Protein AF-A0A7S4ALQ5-F1 (afdb_monomer_lite)

Structure (mmCIF, N/CA/C/O backbone):
data_AF-A0A7S4ALQ5-F1
#
_entry.id   AF-A0A7S4ALQ5-F1
#
loop_
_atom_site.group_PDB
_atom_site.id
_atom_site.type_symbol
_atom_site.label_atom_id
_atom_site.label_alt_id
_atom_site.label_comp_id
_atom_site.label_asym_id
_atom_site.label_entity_id
_atom_site.label_seq_id
_atom_site.pdbx_PDB_ins_code
_atom_site.Cartn_x
_atom_site.Cartn_y
_atom_site.Cartn_z
_atom_site.occupancy
_atom_site.B_iso_or_equiv
_atom_site.auth_seq_id
_atom_site.auth_comp_id
_atom_site.auth_asym_id
_atom_site.auth_atom_id
_atom_site.pdbx_PDB_model_num
ATOM 1 N N . MET A 1 1 ? 35.772 -17.124 19.330 1.00 35.16 1 MET A N 1
ATOM 2 C CA . MET A 1 1 ? 37.118 -16.990 19.932 1.00 35.16 1 MET A CA 1
ATOM 3 C C . MET A 1 1 ? 38.043 -16.399 18.881 1.00 35.16 1 MET A C 1
ATOM 5 O O . MET A 1 1 ? 37.919 -16.790 17.728 1.00 35.16 1 MET A O 1
ATOM 9 N N . LYS A 1 2 ? 38.902 -15.437 19.233 1.00 32.03 2 LYS A N 1
ATOM 10 C CA . LYS A 1 2 ? 39.985 -14.960 18.358 1.00 32.03 2 LYS A CA 1
ATOM 11 C C . LYS A 1 2 ? 41.297 -15.449 18.962 1.00 32.03 2 LYS A C 1
ATOM 13 O O . LYS A 1 2 ? 41.556 -15.141 20.118 1.00 32.03 2 LYS A O 1
ATOM 18 N N . ALA A 1 3 ? 42.082 -16.196 18.198 1.00 40.91 3 ALA A N 1
ATOM 19 C CA . ALA A 1 3 ? 43.431 -16.599 18.575 1.00 40.91 3 ALA A CA 1
ATOM 20 C C . ALA A 1 3 ? 44.425 -15.950 17.607 1.00 40.91 3 ALA A C 1
ATOM 22 O O . ALA A 1 3 ? 44.141 -15.834 16.416 1.00 40.91 3 ALA A O 1
ATOM 23 N N . SER A 1 4 ? 45.564 -15.500 18.125 1.00 41.72 4 SER A N 1
ATOM 24 C CA . SER A 1 4 ? 46.676 -14.957 17.343 1.00 41.72 4 SER A CA 1
ATOM 25 C C . SER A 1 4 ? 47.874 -15.872 17.565 1.00 41.72 4 SER A C 1
ATOM 27 O O . SER A 1 4 ? 48.271 -16.045 18.716 1.00 41.72 4 SER A O 1
ATOM 29 N N . CYS A 1 5 ? 48.448 -16.462 16.510 1.00 45.94 5 CYS A N 1
ATOM 30 C CA . CYS A 1 5 ? 49.673 -17.260 16.653 1.00 45.94 5 CYS A CA 1
ATOM 31 C C . CYS A 1 5 ? 50.794 -16.334 17.162 1.00 45.94 5 CYS A C 1
ATOM 33 O O . CYS A 1 5 ? 51.019 -15.257 16.599 1.00 45.94 5 CYS A O 1
ATOM 35 N N . MET A 1 6 ? 51.470 -16.722 18.246 1.00 47.94 6 MET A N 1
ATOM 36 C CA . MET A 1 6 ? 52.605 -15.969 18.778 1.00 47.94 6 MET A CA 1
ATOM 37 C C . MET A 1 6 ? 53.898 -16.549 18.215 1.00 47.94 6 MET A C 1
ATOM 39 O O . MET A 1 6 ? 54.118 -17.755 18.230 1.00 47.94 6 MET A O 1
ATOM 43 N N . ASN A 1 7 ? 54.763 -15.679 17.700 1.00 48.09 7 ASN A N 1
ATOM 44 C CA . ASN A 1 7 ? 56.052 -16.074 17.146 1.00 48.09 7 ASN A CA 1
ATOM 45 C C . ASN A 1 7 ? 57.075 -16.113 18.295 1.00 48.09 7 ASN A C 1
ATOM 47 O O . ASN A 1 7 ? 57.768 -15.131 18.551 1.00 48.09 7 ASN A O 1
ATOM 51 N N . THR A 1 8 ? 57.124 -17.204 19.059 1.00 45.56 8 THR A N 1
ATOM 52 C CA . THR A 1 8 ? 58.112 -17.359 20.139 1.00 45.56 8 THR A CA 1
ATOM 53 C C . THR A 1 8 ? 59.369 -18.024 19.589 1.00 45.56 8 THR A C 1
ATOM 55 O O . THR A 1 8 ? 59.417 -19.237 19.426 1.00 45.56 8 THR A O 1
ATOM 58 N N . ALA A 1 9 ? 60.396 -17.228 19.296 1.00 45.69 9 ALA A N 1
ATOM 59 C CA . ALA A 1 9 ? 61.634 -17.665 18.645 1.00 45.69 9 ALA A CA 1
ATOM 60 C C . ALA A 1 9 ? 62.597 -18.499 19.527 1.00 45.69 9 ALA A C 1
ATOM 62 O O . ALA A 1 9 ? 63.795 -18.515 19.254 1.00 45.69 9 ALA A O 1
ATOM 63 N N . THR A 1 10 ? 62.133 -19.172 20.587 1.00 44.19 10 THR A N 1
ATOM 64 C CA . THR A 1 10 ? 63.050 -19.666 21.638 1.00 44.19 10 THR A CA 1
ATOM 65 C C . THR A 1 10 ? 63.031 -21.166 21.911 1.00 44.19 10 THR A C 1
ATOM 67 O O . THR A 1 10 ? 63.840 -21.636 22.702 1.00 44.19 10 THR A O 1
ATOM 70 N N . VAL A 1 11 ? 62.195 -21.965 21.255 1.00 43.88 11 VAL A N 1
ATOM 71 C CA . VAL A 1 11 ? 62.270 -23.430 21.371 1.00 43.88 11 VAL A CA 1
ATOM 72 C C . VAL A 1 11 ? 61.882 -23.992 20.014 1.00 43.88 11 VAL A C 1
ATOM 74 O O . VAL A 1 11 ? 60.871 -23.562 19.483 1.00 43.88 11 VAL A O 1
ATOM 77 N N . GLY A 1 12 ? 62.686 -24.883 19.427 1.00 49.03 12 GLY A N 1
ATOM 78 C CA . GLY A 1 12 ? 62.534 -25.410 18.059 1.00 49.03 12 GLY A CA 1
ATOM 79 C C . GLY A 1 12 ? 61.286 -26.268 17.798 1.00 49.03 12 GLY A C 1
ATOM 80 O O . GLY A 1 12 ? 61.401 -27.362 17.256 1.00 49.03 12 GLY A O 1
ATOM 81 N N . ARG A 1 13 ? 60.108 -25.788 18.194 1.00 46.19 13 ARG A N 1
ATOM 82 C CA . ARG A 1 13 ? 58.778 -26.243 17.783 1.00 46.19 13 ARG A CA 1
ATOM 83 C C . ARG A 1 13 ? 58.160 -25.133 16.921 1.00 46.19 13 ARG A C 1
ATOM 85 O O . ARG A 1 13 ? 58.511 -23.969 17.106 1.00 46.19 13 ARG A O 1
ATOM 92 N N . GLY A 1 14 ? 57.329 -25.498 15.944 1.00 56.16 14 GLY A N 1
ATOM 93 C CA . GLY A 1 14 ? 56.705 -24.576 14.987 1.00 56.16 14 GLY A CA 1
ATOM 94 C C . GLY A 1 14 ? 55.867 -23.478 15.655 1.00 56.16 14 GLY A C 1
ATOM 95 O O . GLY A 1 14 ? 55.774 -23.392 16.877 1.00 56.16 14 GLY A O 1
ATOM 96 N N . LYS A 1 15 ? 55.277 -22.574 14.863 1.00 57.09 15 LYS A N 1
ATOM 97 C CA . LYS A 1 15 ? 54.409 -21.508 15.402 1.00 57.09 15 LYS A CA 1
ATOM 98 C C . LYS A 1 15 ? 53.276 -22.156 16.195 1.00 57.09 15 LYS A C 1
ATOM 100 O O . LYS A 1 15 ? 52.542 -22.929 15.612 1.00 57.09 15 LYS A O 1
ATOM 105 N N . VAL A 1 16 ? 53.071 -21.807 17.462 1.00 52.75 16 VAL A N 1
ATOM 106 C CA . VAL A 1 16 ? 51.966 -22.354 18.270 1.00 52.75 16 VAL A CA 1
ATOM 107 C C . VAL A 1 16 ? 50.988 -21.235 18.642 1.00 52.75 16 VAL A C 1
ATOM 109 O O . VAL A 1 16 ? 51.394 -20.108 18.944 1.00 52.75 16 VAL A O 1
ATOM 112 N N . ALA A 1 17 ? 49.686 -21.517 18.622 1.00 52.72 17 ALA A N 1
ATOM 113 C CA . ALA A 1 17 ? 48.651 -20.665 19.202 1.00 52.72 17 ALA A CA 1
ATOM 114 C C . ALA A 1 17 ? 48.029 -21.349 20.420 1.00 52.72 17 ALA A C 1
ATOM 116 O O . ALA A 1 17 ? 47.596 -22.497 20.342 1.00 52.72 17 ALA A O 1
ATOM 117 N N . TYR A 1 18 ? 47.922 -20.615 21.527 1.00 52.69 18 TYR A N 1
ATOM 118 C CA . TYR A 1 18 ? 47.153 -21.053 22.686 1.00 52.69 18 TYR A CA 1
ATOM 119 C C . TYR A 1 18 ? 45.737 -20.483 22.599 1.00 52.69 18 TYR A C 1
ATOM 121 O O . TYR A 1 18 ? 45.553 -19.269 22.479 1.00 52.69 18 TYR A O 1
ATOM 129 N N . VAL A 1 19 ? 44.729 -21.349 22.655 1.00 52.66 19 VAL A N 1
ATOM 130 C CA . VAL A 1 19 ? 43.316 -20.961 22.692 1.00 52.66 19 VAL A CA 1
ATOM 131 C C . VAL A 1 19 ? 42.771 -21.282 24.070 1.00 52.66 19 VAL A C 1
ATOM 133 O O . VAL A 1 19 ? 42.698 -22.444 24.453 1.00 52.66 19 VAL A O 1
ATOM 136 N N . GLN A 1 20 ? 42.378 -20.251 24.814 1.00 48.16 20 GLN A N 1
ATOM 137 C CA . GLN A 1 20 ? 41.760 -20.412 26.127 1.00 48.16 20 GLN A CA 1
ATOM 138 C C . GLN A 1 20 ? 40.244 -20.229 26.028 1.00 48.16 20 GLN A C 1
ATOM 140 O O . GLN A 1 20 ? 39.758 -19.295 25.385 1.00 48.16 20 GLN A O 1
ATOM 145 N N . THR A 1 21 ? 39.486 -21.119 26.666 1.00 51.94 21 THR A N 1
ATOM 146 C CA . THR A 1 21 ? 38.029 -21.015 26.810 1.00 51.94 21 THR A CA 1
ATOM 147 C C . THR A 1 21 ? 37.587 -21.428 28.206 1.00 51.94 21 THR A C 1
ATOM 149 O O . THR A 1 21 ? 38.270 -22.182 28.889 1.00 51.94 21 THR A O 1
ATOM 152 N N . PHE A 1 22 ? 36.408 -20.968 28.613 1.00 52.34 22 PHE A N 1
ATOM 153 C CA . PHE A 1 22 ? 35.847 -21.210 29.936 1.00 52.34 22 PHE A CA 1
ATOM 154 C C . PHE A 1 22 ? 34.485 -21.892 29.814 1.00 52.34 22 PHE A C 1
ATOM 156 O O . PHE A 1 22 ? 33.679 -21.511 28.963 1.00 52.34 22 PHE A O 1
ATOM 163 N N . VAL A 1 23 ? 34.205 -22.874 30.672 1.00 49.09 23 VAL A N 1
ATOM 164 C CA . VAL A 1 23 ? 32.873 -23.491 30.787 1.00 49.09 23 VAL A CA 1
ATOM 165 C C . VAL A 1 23 ? 32.378 -23.392 32.230 1.00 49.09 23 VAL A C 1
ATOM 167 O O . VAL A 1 23 ? 33.128 -23.653 33.172 1.00 49.09 23 VAL A O 1
ATOM 170 N N . ARG A 1 24 ? 31.109 -22.997 32.402 1.00 55.56 24 ARG A N 1
ATOM 171 C CA . ARG A 1 24 ? 30.417 -22.934 33.699 1.00 55.56 24 ARG A CA 1
ATOM 172 C C . ARG A 1 24 ? 29.488 -24.128 33.861 1.00 55.56 24 ARG A C 1
ATOM 174 O O . ARG A 1 24 ? 28.736 -24.445 32.943 1.00 55.56 24 ARG A O 1
ATOM 181 N N . TYR A 1 25 ? 29.462 -24.702 35.058 1.00 55.31 25 TYR A N 1
ATOM 182 C CA . TYR A 1 25 ? 28.509 -25.752 35.415 1.00 55.31 25 TYR A CA 1
ATOM 183 C C . TYR A 1 25 ? 27.809 -25.424 36.736 1.00 55.31 25 TYR A C 1
ATOM 185 O O . TYR A 1 25 ? 28.412 -24.855 37.647 1.00 55.31 25 TYR A O 1
ATOM 193 N N . ASN A 1 26 ? 26.529 -25.790 36.826 1.00 48.56 26 ASN A N 1
ATOM 194 C CA . ASN A 1 26 ? 25.637 -25.474 37.942 1.00 48.56 26 ASN A CA 1
ATOM 195 C C . ASN A 1 26 ? 25.310 -26.749 38.739 1.00 48.56 26 ASN A C 1
ATOM 197 O O . ASN A 1 26 ? 24.191 -27.246 38.692 1.00 48.56 26 ASN A O 1
ATOM 201 N N . THR A 1 27 ? 26.284 -27.316 39.453 1.00 44.47 27 THR A N 1
ATOM 202 C CA . THR A 1 27 ? 26.019 -28.408 40.408 1.00 44.47 27 THR A CA 1
ATOM 203 C C . THR A 1 27 ? 26.966 -28.350 41.600 1.00 44.47 27 THR A C 1
ATOM 205 O O . THR A 1 27 ? 28.183 -28.255 41.442 1.00 44.47 27 THR A O 1
ATOM 208 N N . ALA A 1 28 ? 26.387 -28.428 42.799 1.00 44.88 28 ALA A N 1
ATOM 209 C CA . ALA A 1 28 ? 27.093 -28.434 44.070 1.00 44.88 28 ALA A CA 1
ATOM 210 C C . ALA A 1 28 ? 27.785 -29.786 44.319 1.00 44.88 28 ALA A C 1
ATOM 212 O O . ALA A 1 28 ? 27.120 -30.795 44.530 1.00 44.88 28 ALA A O 1
ATOM 213 N N . ALA A 1 29 ? 29.119 -29.789 44.350 1.00 34.59 29 ALA A N 1
ATOM 214 C CA . ALA A 1 29 ? 29.914 -30.765 45.092 1.00 34.59 29 ALA A CA 1
ATOM 215 C C . ALA A 1 29 ? 31.254 -30.136 45.523 1.00 34.59 29 ALA A C 1
ATOM 217 O O . ALA A 1 29 ? 31.878 -29.354 44.801 1.00 34.59 29 ALA A O 1
ATOM 218 N N . SER A 1 30 ? 31.632 -30.442 46.760 1.00 39.16 30 SER A N 1
ATOM 219 C CA . SER A 1 30 ? 32.633 -29.795 47.612 1.00 39.16 30 SER A CA 1
ATOM 220 C C . SER A 1 30 ? 34.062 -29.761 47.063 1.00 39.16 30 SER A C 1
ATOM 222 O O . SER A 1 30 ? 34.578 -30.792 46.654 1.00 39.16 30 SER A 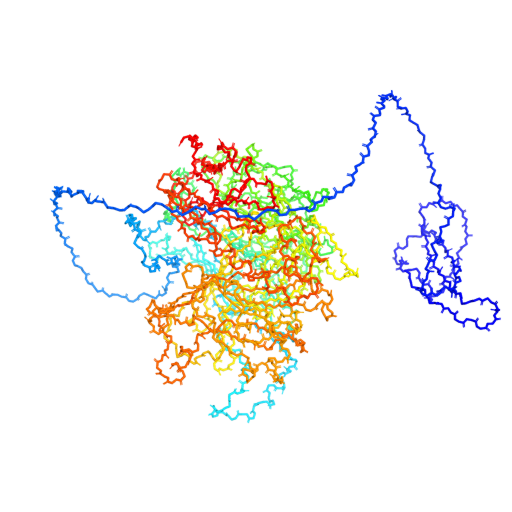O 1
ATOM 224 N N . THR A 1 31 ? 34.706 -28.592 47.157 1.00 34.03 31 THR A N 1
ATOM 225 C CA . THR A 1 31 ? 35.963 -28.322 47.901 1.00 34.03 31 THR A CA 1
ATOM 226 C C . THR A 1 31 ? 36.427 -26.889 47.601 1.00 34.03 31 THR A C 1
ATOM 228 O O . THR A 1 31 ? 36.249 -26.386 46.485 1.00 34.03 31 THR A O 1
ATOM 231 N N . ASN A 1 32 ? 36.938 -26.231 48.648 1.00 41.50 32 ASN A N 1
ATOM 232 C CA . ASN A 1 32 ? 37.321 -24.821 48.727 1.00 41.50 32 ASN A CA 1
ATOM 233 C C . ASN A 1 32 ? 38.731 -24.569 48.183 1.00 41.50 32 ASN A C 1
ATOM 235 O O . ASN A 1 32 ? 39.681 -25.197 48.646 1.00 41.50 32 ASN A O 1
ATOM 239 N N . SER A 1 33 ? 38.882 -23.561 47.324 1.00 33.12 33 SER A N 1
ATOM 240 C CA . SER A 1 33 ? 39.987 -22.585 47.368 1.00 33.12 33 SER A CA 1
ATOM 241 C C . SER A 1 33 ? 39.615 -21.410 46.460 1.00 33.12 33 SER A C 1
ATOM 243 O O . SER A 1 33 ? 39.373 -21.596 45.272 1.00 33.12 33 SER A O 1
ATOM 245 N N . ALA A 1 34 ? 39.512 -20.205 47.020 1.00 35.81 34 ALA A N 1
ATOM 246 C CA . ALA A 1 34 ? 39.312 -18.988 46.242 1.00 35.81 34 ALA A CA 1
ATOM 247 C C . ALA A 1 34 ? 40.665 -18.529 45.680 1.00 35.81 34 ALA A C 1
ATOM 249 O O . ALA A 1 34 ? 41.580 -18.245 46.451 1.00 35.81 34 ALA A O 1
ATOM 250 N N . SER A 1 35 ? 40.789 -18.445 44.356 1.00 33.12 35 SER A N 1
ATOM 251 C CA . SER A 1 35 ? 41.923 -17.807 43.683 1.00 33.12 35 SER A CA 1
ATOM 252 C C . SER A 1 35 ? 41.461 -16.529 42.986 1.00 33.12 35 SER A C 1
ATOM 254 O O . SER A 1 35 ? 40.550 -16.553 42.160 1.00 33.12 35 SER A O 1
ATOM 256 N N . THR A 1 36 ? 42.092 -15.406 43.315 1.00 33.72 36 THR A N 1
ATOM 257 C CA . THR A 1 36 ? 41.881 -14.101 42.679 1.00 33.72 36 THR A CA 1
ATOM 258 C C . THR A 1 36 ? 42.498 -14.086 41.275 1.00 33.72 36 THR A C 1
ATOM 260 O O . THR A 1 36 ? 43.697 -14.312 41.130 1.00 33.72 36 THR A O 1
ATOM 263 N N . ILE A 1 37 ? 41.693 -13.805 40.242 1.00 35.41 37 ILE A N 1
ATOM 264 C CA . ILE A 1 37 ? 42.123 -13.775 38.829 1.00 35.41 37 ILE A CA 1
ATOM 265 C C . ILE A 1 37 ? 42.490 -12.330 38.411 1.00 35.41 37 ILE A C 1
ATOM 267 O O . ILE A 1 37 ? 41.696 -11.414 38.652 1.00 35.41 37 ILE A O 1
ATOM 271 N N . PRO A 1 38 ? 43.658 -12.080 37.782 1.00 31.95 38 PRO A N 1
ATOM 272 C CA . PRO A 1 38 ? 44.061 -10.749 37.310 1.00 31.95 38 PRO A CA 1
ATOM 273 C C . PRO A 1 38 ? 43.201 -10.200 36.153 1.00 31.95 38 PRO A C 1
ATOM 275 O O . PRO A 1 38 ? 42.773 -10.929 35.262 1.00 31.95 38 PRO A O 1
ATOM 278 N N . LYS A 1 39 ? 43.005 -8.872 36.127 1.00 35.62 39 LYS A N 1
ATOM 279 C CA . LYS A 1 39 ? 42.069 -8.138 35.242 1.00 35.62 39 LYS A CA 1
ATOM 280 C C . LYS A 1 39 ? 42.305 -8.249 33.724 1.00 35.62 39 LYS A C 1
ATOM 282 O O . LYS A 1 39 ? 41.444 -7.810 32.969 1.00 35.62 39 LYS A O 1
ATOM 287 N N . CYS A 1 40 ? 43.427 -8.788 33.255 1.00 31.23 40 CYS A N 1
ATOM 288 C CA . CYS A 1 40 ? 43.721 -8.887 31.819 1.00 31.23 40 CYS A CA 1
ATOM 289 C C . CYS A 1 40 ? 43.076 -10.100 31.120 1.00 31.23 40 CYS A C 1
ATOM 291 O O . CYS A 1 40 ? 43.087 -10.143 29.892 1.00 31.23 40 CYS A O 1
ATOM 293 N N . CYS A 1 41 ? 42.462 -11.027 31.866 1.00 37.50 41 CYS A N 1
ATOM 294 C CA . CYS A 1 41 ? 41.856 -12.254 31.333 1.00 37.50 41 CYS A CA 1
ATOM 295 C C . CYS A 1 41 ? 40.416 -12.443 31.848 1.00 37.50 41 CYS A C 1
ATOM 297 O O . CYS A 1 41 ? 40.128 -13.389 32.579 1.00 37.50 41 CYS A O 1
ATOM 299 N N . MET A 1 42 ? 39.506 -11.512 31.543 1.00 42.31 42 MET A N 1
ATOM 300 C CA . MET A 1 42 ? 38.135 -11.574 32.066 1.00 42.31 42 MET A CA 1
ATOM 301 C C . MET A 1 42 ? 37.227 -12.513 31.261 1.00 42.31 42 MET A C 1
ATOM 303 O O . MET A 1 42 ? 37.039 -12.336 30.058 1.00 42.31 42 MET A O 1
ATOM 307 N N . ASP A 1 43 ? 36.592 -13.447 31.975 1.00 47.34 43 ASP A N 1
ATOM 308 C CA . ASP A 1 43 ? 35.314 -14.055 31.597 1.00 47.34 43 ASP A CA 1
ATOM 309 C C . ASP A 1 43 ? 34.338 -12.935 31.164 1.00 47.34 43 ASP A C 1
ATOM 311 O O . ASP A 1 43 ? 34.005 -12.071 31.986 1.00 47.34 43 ASP A O 1
ATOM 315 N N . PRO A 1 44 ? 33.870 -12.910 29.899 1.00 47.22 44 PRO A N 1
ATOM 316 C CA . PRO A 1 44 ? 33.029 -11.830 29.381 1.00 47.22 44 PRO A CA 1
ATOM 317 C C . PRO A 1 44 ? 31.656 -11.737 30.066 1.00 47.22 44 PRO A C 1
ATOM 319 O O . PRO A 1 44 ? 30.930 -10.771 29.845 1.00 47.22 44 PRO A O 1
ATOM 322 N N . PHE A 1 45 ? 31.302 -12.701 30.922 1.00 47.03 45 PHE A N 1
ATOM 323 C CA . PHE A 1 45 ? 30.037 -12.745 31.649 1.00 47.03 45 PHE A CA 1
ATOM 324 C C . PHE A 1 45 ? 30.209 -12.630 33.172 1.00 47.03 45 PHE A C 1
ATOM 326 O O . PHE A 1 45 ? 29.293 -13.002 33.914 1.00 47.03 45 PHE A O 1
ATOM 333 N N . ALA A 1 46 ? 31.351 -12.147 33.675 1.00 50.44 46 ALA A N 1
ATOM 334 C CA . ALA A 1 46 ? 31.635 -12.052 35.115 1.00 50.44 46 ALA A CA 1
ATOM 335 C C . ALA A 1 46 ? 30.579 -11.254 35.920 1.00 50.44 46 ALA A C 1
ATOM 337 O O . ALA A 1 46 ? 30.346 -11.554 37.087 1.00 50.44 46 ALA A O 1
ATOM 338 N N . SER A 1 47 ? 29.877 -10.299 35.298 1.00 50.38 47 SER A N 1
ATOM 339 C CA . SER A 1 47 ? 28.819 -9.490 35.931 1.00 50.38 47 SER A CA 1
ATOM 340 C C . SER A 1 47 ? 27.501 -10.235 36.200 1.00 50.38 47 SER A C 1
ATOM 342 O O . SER A 1 47 ? 26.619 -9.685 36.852 1.00 50.38 47 SER A O 1
ATOM 344 N N . THR A 1 48 ? 27.356 -11.475 35.718 1.00 48.81 48 THR A N 1
ATOM 345 C CA . THR A 1 48 ? 26.135 -12.300 35.875 1.00 48.81 48 THR A CA 1
ATOM 346 C C . THR A 1 48 ? 26.332 -13.511 36.792 1.00 48.81 48 THR A C 1
ATOM 348 O O . THR A 1 48 ? 25.442 -14.352 36.912 1.00 48.81 48 THR A O 1
ATOM 351 N N . ALA A 1 49 ? 27.501 -13.642 37.426 1.00 44.28 49 ALA A N 1
ATOM 352 C CA . ALA A 1 49 ? 27.838 -14.807 38.234 1.00 44.28 49 ALA A CA 1
ATOM 353 C C . ALA A 1 49 ? 27.179 -14.752 39.626 1.00 44.28 49 ALA A C 1
ATOM 355 O O . ALA A 1 49 ? 27.487 -13.887 40.443 1.00 44.28 49 ALA A O 1
ATOM 356 N N . THR A 1 50 ? 26.307 -15.716 39.928 1.00 50.69 50 THR A N 1
ATOM 357 C CA . THR A 1 50 ? 25.917 -16.041 41.308 1.00 50.69 50 THR A CA 1
ATOM 358 C C . THR A 1 50 ? 27.081 -16.732 42.027 1.00 50.69 50 THR A C 1
ATOM 360 O O . THR A 1 50 ? 27.837 -17.473 41.400 1.00 50.69 50 THR A O 1
ATOM 363 N N . ALA A 1 51 ? 27.211 -16.541 43.347 1.00 50.22 51 ALA A N 1
ATOM 364 C CA . ALA A 1 51 ? 28.342 -17.002 44.176 1.00 50.22 51 ALA A CA 1
ATOM 365 C C . ALA A 1 51 ? 28.613 -18.532 44.189 1.00 50.22 51 ALA A C 1
ATOM 367 O O . ALA A 1 51 ? 29.522 -18.994 44.873 1.00 50.22 51 ALA A O 1
ATOM 368 N N . THR A 1 52 ? 27.837 -19.327 43.451 1.00 47.34 52 THR A N 1
ATOM 369 C CA . THR A 1 52 ? 27.877 -20.796 43.396 1.00 47.34 52 THR A CA 1
ATOM 370 C C . THR A 1 52 ? 28.431 -21.374 42.087 1.00 47.34 52 THR A C 1
ATOM 372 O O . THR A 1 52 ? 28.595 -22.590 41.995 1.00 47.34 52 THR A O 1
ATOM 375 N N . ALA A 1 53 ? 28.742 -20.554 41.077 1.00 52.16 53 ALA A N 1
ATOM 376 C CA . ALA A 1 53 ? 29.254 -21.046 39.796 1.00 52.16 53 ALA A CA 1
ATOM 377 C C . ALA A 1 53 ? 30.763 -21.366 39.863 1.00 52.16 53 ALA A C 1
ATOM 379 O O . ALA A 1 53 ? 31.573 -20.479 40.135 1.00 52.16 53 ALA A O 1
ATOM 380 N N . LYS 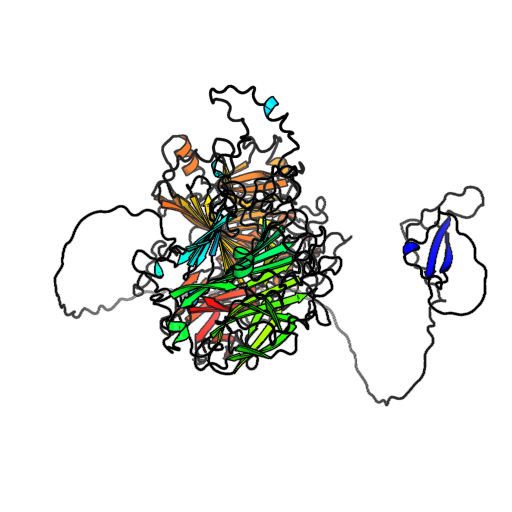A 1 54 ? 31.162 -22.614 39.566 1.00 52.84 54 LYS A N 1
ATOM 381 C CA . LYS A 1 54 ? 32.568 -22.963 39.276 1.00 52.84 54 LYS A CA 1
ATOM 382 C C . LYS A 1 54 ? 32.852 -22.772 37.780 1.00 52.84 54 LYS A C 1
ATOM 384 O O . LYS A 1 54 ? 32.027 -23.136 36.941 1.00 52.84 54 LYS A O 1
ATOM 389 N N . VAL A 1 55 ? 34.020 -22.214 37.459 1.00 54.62 55 VAL A N 1
ATOM 390 C CA . VAL A 1 55 ? 34.512 -22.001 36.088 1.00 54.62 55 VAL A CA 1
ATOM 391 C C . VAL A 1 55 ? 35.671 -22.963 35.841 1.00 54.62 55 VAL A C 1
ATOM 393 O O . VAL A 1 55 ? 36.617 -22.986 36.625 1.00 54.62 55 VAL A O 1
ATOM 396 N N . VAL A 1 56 ? 35.598 -23.758 34.774 1.00 50.25 56 VAL A N 1
ATOM 397 C CA . VAL A 1 56 ? 36.715 -24.594 34.311 1.00 50.25 56 VAL A CA 1
ATOM 398 C C . VAL A 1 56 ? 37.340 -23.923 33.097 1.00 50.25 56 VAL A C 1
ATOM 400 O O . VAL A 1 56 ? 36.644 -23.642 32.120 1.00 50.25 56 VAL A O 1
ATOM 403 N N . GLU A 1 57 ? 38.638 -23.647 33.176 1.00 50.97 57 GLU A N 1
ATOM 404 C CA . GLU A 1 57 ? 39.443 -23.149 32.064 1.00 50.97 57 GLU A CA 1
ATOM 405 C C . GLU A 1 57 ? 39.990 -24.328 31.254 1.00 50.97 57 GLU A C 1
ATOM 407 O O . GLU A 1 57 ? 40.561 -25.268 31.805 1.00 50.97 57 GLU A O 1
ATOM 412 N N . TYR A 1 58 ? 39.826 -24.260 29.938 1.00 49.94 58 TYR A N 1
ATOM 413 C CA . TYR A 1 58 ? 40.454 -25.159 28.982 1.00 49.94 58 TYR A CA 1
ATOM 414 C C . TYR A 1 58 ? 41.456 -24.355 28.166 1.00 49.94 58 TYR A C 1
ATOM 416 O O . TYR A 1 58 ? 41.090 -23.364 27.531 1.00 49.94 58 TYR A O 1
ATOM 424 N N . VAL A 1 59 ? 42.711 -24.795 28.181 1.00 51.72 59 VAL A N 1
ATOM 425 C CA . VAL A 1 59 ? 43.792 -24.226 27.376 1.00 51.72 59 VAL A CA 1
ATOM 426 C C . VAL A 1 59 ? 44.162 -25.251 26.313 1.00 51.72 59 VAL A C 1
ATOM 428 O O . VAL A 1 59 ? 44.612 -26.346 26.639 1.00 51.72 59 VAL A O 1
ATOM 431 N N . PHE A 1 60 ? 43.952 -24.905 25.049 1.00 51.03 60 PHE A N 1
ATOM 432 C CA . PHE A 1 60 ? 44.345 -25.722 23.907 1.00 51.03 60 PHE A CA 1
ATOM 433 C C . PHE A 1 60 ? 45.634 -25.171 23.312 1.00 51.03 60 PHE A C 1
ATOM 435 O O . PHE A 1 60 ? 45.713 -23.982 23.012 1.00 51.03 60 PHE A O 1
ATOM 442 N N . GLU A 1 61 ? 46.623 -26.035 23.125 1.00 53.16 61 GLU A N 1
ATOM 443 C CA . GLU A 1 61 ? 47.845 -25.746 22.379 1.00 53.16 61 GLU A CA 1
ATOM 444 C C . GLU A 1 61 ? 47.647 -26.232 20.935 1.00 53.16 61 GLU A C 1
ATOM 446 O O . GLU A 1 61 ? 47.322 -27.399 20.720 1.00 53.16 61 GLU A O 1
ATOM 451 N N . ILE A 1 62 ? 47.766 -25.340 19.948 1.00 55.75 62 ILE A N 1
ATOM 452 C CA . ILE A 1 62 ? 47.558 -25.658 18.529 1.00 55.75 62 ILE A CA 1
ATOM 453 C C . ILE A 1 62 ? 48.827 -25.321 17.748 1.00 55.75 62 ILE A C 1
ATOM 455 O O . ILE A 1 62 ? 49.216 -24.154 17.692 1.00 55.75 62 ILE A O 1
ATOM 459 N N . ASP A 1 63 ? 49.436 -26.320 17.105 1.00 53.72 63 ASP A N 1
ATOM 460 C CA . ASP A 1 63 ? 50.533 -26.119 16.151 1.00 53.72 63 ASP A CA 1
ATOM 461 C C . ASP A 1 63 ? 50.002 -25.426 14.876 1.00 53.72 63 ASP A C 1
ATOM 463 O O . ASP A 1 63 ? 49.240 -25.992 14.092 1.00 53.72 63 ASP A O 1
ATOM 467 N N . CYS A 1 64 ? 50.393 -24.171 14.668 1.00 54.41 64 CYS A N 1
ATOM 468 C CA . CYS A 1 64 ? 50.142 -23.353 13.481 1.00 54.41 64 CYS A CA 1
ATOM 469 C C . CYS A 1 64 ? 51.164 -23.669 12.362 1.00 54.41 64 CYS A C 1
ATOM 471 O O . CYS A 1 64 ? 51.848 -22.754 11.897 1.00 54.41 64 CYS A O 1
ATOM 473 N N . ASP A 1 65 ? 51.286 -24.923 11.914 1.00 49.34 65 ASP A N 1
ATOM 474 C CA . ASP A 1 65 ? 52.189 -25.292 10.802 1.00 49.34 65 ASP A CA 1
ATOM 475 C C . ASP A 1 65 ? 51.464 -26.041 9.667 1.00 49.34 65 ASP A C 1
ATOM 477 O O . ASP A 1 65 ? 51.790 -27.164 9.291 1.00 49.34 65 ASP A O 1
ATOM 481 N N . VAL A 1 66 ? 50.436 -25.397 9.100 1.00 41.09 66 VAL A N 1
ATOM 482 C CA . VAL A 1 66 ? 49.713 -25.900 7.920 1.00 41.09 66 VAL A CA 1
ATOM 483 C C . VAL A 1 66 ? 49.466 -24.749 6.941 1.00 41.09 66 VAL A C 1
ATOM 485 O O . VAL A 1 66 ? 48.839 -23.749 7.293 1.00 41.09 66 VAL A O 1
ATOM 488 N N . SER A 1 67 ? 50.010 -24.854 5.723 1.00 40.53 67 SER A N 1
ATOM 489 C CA . SER A 1 67 ? 49.843 -23.854 4.661 1.00 40.53 67 SER A CA 1
ATOM 490 C C . SER A 1 67 ? 48.408 -23.850 4.118 1.00 40.53 67 SER A C 1
ATOM 492 O O . SER A 1 67 ? 47.703 -24.859 4.160 1.00 40.53 67 SER A O 1
ATOM 494 N N . CYS A 1 68 ? 47.972 -22.703 3.589 1.00 35.12 68 CYS A N 1
ATOM 495 C CA . CYS A 1 68 ? 46.598 -22.428 3.148 1.00 35.12 68 CYS A CA 1
ATOM 496 C C . CYS A 1 68 ? 46.069 -23.296 1.986 1.00 35.12 68 CYS A C 1
ATOM 498 O O . CYS A 1 68 ? 44.978 -23.020 1.495 1.00 35.12 68 CYS A O 1
ATOM 500 N N . GLU A 1 69 ? 46.797 -24.318 1.536 1.00 34.44 69 GLU A N 1
ATOM 501 C CA . GLU A 1 69 ? 46.397 -25.141 0.390 1.00 34.44 69 GLU A CA 1
ATOM 502 C C . GLU A 1 69 ? 45.777 -26.498 0.767 1.00 34.44 69 GLU A C 1
ATOM 504 O O . GLU A 1 69 ? 45.223 -27.152 -0.110 1.00 34.44 69 GLU A O 1
ATOM 509 N N . ASN A 1 70 ? 45.782 -26.928 2.042 1.00 33.31 70 ASN A N 1
ATOM 510 C CA . ASN A 1 70 ? 45.062 -28.152 2.442 1.00 33.31 70 ASN A CA 1
ATOM 511 C C . ASN A 1 70 ? 44.778 -28.249 3.962 1.00 33.31 70 ASN A C 1
ATOM 513 O O . ASN A 1 70 ? 45.653 -28.665 4.724 1.00 33.31 70 ASN A O 1
ATOM 517 N N . PRO A 1 71 ? 43.567 -27.918 4.454 1.00 36.25 71 PRO A N 1
ATOM 518 C CA . PRO A 1 71 ? 43.217 -28.153 5.852 1.00 36.25 71 PRO A CA 1
ATOM 519 C C . PRO A 1 71 ? 42.906 -29.640 6.099 1.00 36.25 71 PRO A C 1
ATOM 521 O O . PRO A 1 71 ? 41.926 -30.179 5.586 1.00 36.25 71 PRO A O 1
ATOM 524 N N . VAL A 1 72 ? 43.711 -30.308 6.930 1.00 31.17 72 VAL A N 1
ATOM 525 C CA . VAL A 1 72 ? 43.385 -31.642 7.462 1.00 31.17 72 VAL A CA 1
ATOM 526 C C . VAL A 1 72 ? 42.333 -31.488 8.565 1.00 31.17 72 VAL A C 1
ATOM 528 O O . VAL A 1 72 ? 42.543 -30.776 9.545 1.00 31.17 72 VAL A O 1
ATOM 531 N N . VAL A 1 73 ? 41.189 -32.161 8.423 1.00 34.84 73 VAL A N 1
ATOM 532 C CA . VAL A 1 73 ? 40.147 -32.221 9.460 1.00 34.84 73 VAL A CA 1
ATOM 533 C C . VAL A 1 73 ? 40.636 -33.105 10.609 1.00 34.84 73 VAL A C 1
ATOM 535 O O . VAL A 1 73 ? 40.702 -34.325 10.463 1.00 34.84 73 VAL A O 1
ATOM 538 N N . TYR A 1 74 ? 40.942 -32.513 11.764 1.00 32.12 74 TYR A N 1
ATOM 539 C CA . TYR A 1 74 ? 41.222 -33.269 12.987 1.00 32.12 74 TYR A CA 1
ATOM 540 C C . TYR A 1 74 ? 39.907 -33.550 13.733 1.00 32.12 74 TYR A C 1
ATOM 542 O O . TYR A 1 74 ? 39.225 -32.623 14.173 1.00 32.12 74 TYR A O 1
ATOM 550 N N . LYS A 1 75 ? 39.524 -34.827 13.859 1.00 35.16 75 LYS A N 1
ATOM 551 C CA . LYS A 1 75 ? 38.440 -35.283 14.748 1.00 35.16 75 LYS A CA 1
ATOM 552 C C . LYS A 1 75 ? 39.056 -35.818 16.038 1.00 35.16 75 LYS A C 1
ATOM 554 O O . LYS A 1 75 ? 39.801 -36.791 15.995 1.00 35.16 75 LYS A O 1
ATOM 559 N N . ASP A 1 76 ? 38.711 -35.207 17.165 1.00 34.12 76 ASP A N 1
ATOM 560 C CA . ASP A 1 76 ? 39.025 -35.729 18.498 1.00 34.12 76 ASP A CA 1
ATOM 561 C C . ASP A 1 76 ? 38.103 -36.930 18.823 1.00 34.12 76 ASP A C 1
ATOM 563 O O . ASP A 1 76 ? 36.878 -36.787 18.738 1.00 34.12 76 ASP A O 1
ATOM 567 N N . PRO A 1 77 ? 38.641 -38.119 19.159 1.00 38.59 77 PRO A N 1
ATOM 568 C CA . PRO A 1 77 ? 37.846 -39.317 19.418 1.00 38.59 77 PRO A CA 1
ATOM 569 C C . PRO A 1 77 ? 37.231 -39.406 20.829 1.00 38.59 77 PRO A C 1
ATOM 571 O O . PRO A 1 77 ? 36.584 -40.411 21.114 1.00 38.59 77 PRO A O 1
ATOM 574 N N . ILE A 1 78 ? 37.397 -38.421 21.725 1.00 39.44 78 ILE A N 1
ATOM 575 C CA . ILE A 1 78 ? 37.013 -38.596 23.148 1.00 39.44 78 ILE A CA 1
ATOM 576 C C . ILE A 1 78 ? 35.670 -37.938 23.536 1.00 39.44 78 ILE A C 1
ATOM 578 O O . ILE A 1 78 ? 35.114 -38.237 24.593 1.00 39.44 78 ILE A O 1
ATOM 582 N N . LEU A 1 79 ? 35.036 -37.141 22.673 1.00 36.50 79 LEU A N 1
ATOM 583 C CA . LEU A 1 79 ? 33.703 -36.575 22.951 1.00 36.50 79 LEU A CA 1
ATOM 584 C C . LEU A 1 79 ? 32.570 -37.408 22.330 1.00 36.50 79 LEU A C 1
ATOM 586 O O . LEU A 1 79 ? 31.836 -36.941 21.463 1.00 36.50 79 LEU A O 1
ATOM 590 N N . SER A 1 80 ? 32.400 -38.652 22.787 1.00 33.59 80 SER A N 1
ATOM 591 C CA . SER A 1 80 ? 31.234 -39.471 22.422 1.00 33.59 80 SER A CA 1
ATOM 592 C C . SER A 1 80 ? 30.687 -40.321 23.571 1.00 33.59 80 SER A C 1
ATOM 594 O O . SER A 1 80 ? 30.450 -41.510 23.388 1.00 33.59 80 SER A O 1
ATOM 596 N N . VAL A 1 81 ? 30.448 -39.753 24.757 1.00 32.84 81 VAL A N 1
ATOM 597 C CA . VAL A 1 81 ? 29.569 -40.418 25.736 1.00 32.84 81 VAL A CA 1
ATOM 598 C C . VAL A 1 81 ? 28.799 -39.387 26.567 1.00 32.84 81 VAL A C 1
ATOM 600 O O . VAL A 1 81 ? 29.367 -38.716 27.422 1.00 32.84 81 VAL A O 1
ATOM 603 N N . ALA A 1 82 ? 27.488 -39.289 26.339 1.00 32.34 82 ALA A N 1
ATOM 604 C CA . ALA A 1 82 ? 26.538 -38.805 27.341 1.00 32.34 82 ALA A CA 1
ATOM 605 C C . ALA A 1 82 ? 25.870 -40.033 28.003 1.00 32.34 82 ALA A C 1
ATOM 607 O O . ALA A 1 82 ? 25.653 -41.029 27.307 1.00 32.34 82 ALA A O 1
ATOM 608 N N . PRO A 1 83 ? 25.558 -40.018 29.313 1.00 32.78 83 PRO A N 1
ATOM 609 C CA . PRO A 1 83 ? 25.062 -41.196 30.016 1.00 32.78 83 PRO A CA 1
ATOM 610 C C . PRO A 1 83 ? 23.570 -41.443 29.754 1.00 32.78 83 PRO A C 1
ATOM 612 O O . PRO A 1 83 ? 22.733 -40.561 29.937 1.00 32.78 83 PRO A O 1
ATOM 615 N N . THR A 1 84 ? 23.250 -42.675 29.363 1.00 29.83 84 THR A N 1
ATOM 616 C CA . THR A 1 84 ? 21.897 -43.184 29.103 1.00 29.83 84 THR A CA 1
ATOM 617 C C . THR A 1 84 ? 21.233 -43.685 30.390 1.00 29.83 84 THR A C 1
ATOM 619 O O . THR A 1 84 ? 21.809 -44.513 31.095 1.00 29.83 84 THR A O 1
ATOM 622 N N . SER A 1 85 ? 19.989 -43.272 30.657 1.00 33.47 85 SER A N 1
ATOM 623 C CA . SER A 1 85 ? 19.054 -43.982 31.546 1.00 33.47 85 SER A CA 1
ATOM 624 C C . SER A 1 85 ? 18.006 -44.755 30.721 1.00 33.47 85 SER A C 1
ATOM 626 O O . SER A 1 85 ? 17.712 -44.437 29.573 1.00 33.47 85 SER A O 1
ATOM 628 N N . THR A 1 86 ? 17.541 -45.869 31.277 1.00 29.91 86 THR A N 1
ATOM 629 C CA . THR A 1 86 ? 17.162 -47.130 30.610 1.00 29.91 86 THR A CA 1
ATOM 630 C C . THR A 1 86 ? 15.687 -47.333 30.206 1.00 29.91 86 THR A C 1
ATOM 632 O O . THR A 1 86 ? 14.808 -46.997 30.986 1.00 29.91 86 THR A O 1
ATOM 635 N N . LYS A 1 87 ? 15.501 -48.059 29.074 1.00 30.84 87 LYS A N 1
ATOM 636 C CA . LYS A 1 87 ? 14.506 -49.112 28.665 1.00 30.84 87 LYS A CA 1
ATOM 637 C C . LYS A 1 87 ? 12.987 -48.865 28.863 1.00 30.84 87 LYS A C 1
ATOM 639 O O . LYS A 1 87 ? 12.542 -48.581 29.964 1.00 30.84 87 LYS A O 1
ATOM 644 N N . THR A 1 88 ? 12.116 -49.131 27.865 1.00 27.73 88 THR A N 1
ATOM 645 C CA . THR A 1 88 ? 11.614 -50.496 27.528 1.00 27.73 88 THR A CA 1
ATOM 646 C C . THR A 1 88 ? 10.853 -50.599 26.174 1.00 27.73 88 THR A C 1
ATOM 648 O O . THR A 1 88 ? 9.985 -49.783 25.899 1.00 27.73 88 THR A O 1
ATOM 651 N N . ALA A 1 89 ? 11.192 -51.670 25.426 1.00 32.06 89 ALA A N 1
ATOM 652 C CA . ALA A 1 89 ? 10.488 -52.534 24.441 1.00 32.06 89 ALA A CA 1
ATOM 653 C C . ALA A 1 89 ? 9.793 -52.030 23.145 1.00 32.06 89 ALA A C 1
ATOM 655 O O . ALA A 1 89 ? 8.853 -51.245 23.161 1.00 32.06 89 ALA A O 1
ATOM 656 N N . ALA A 1 90 ? 10.200 -52.672 22.037 1.00 30.70 90 ALA A N 1
ATOM 657 C CA . ALA A 1 90 ? 9.541 -52.772 20.727 1.00 30.70 90 ALA A CA 1
ATOM 658 C C . ALA A 1 90 ? 8.728 -54.086 20.596 1.00 30.70 90 ALA A C 1
ATOM 660 O O . ALA A 1 90 ? 8.829 -54.951 21.473 1.00 30.70 90 ALA A O 1
ATOM 661 N N . PRO A 1 91 ? 8.016 -54.288 19.468 1.00 43.81 91 PRO A N 1
ATOM 662 C CA . PRO A 1 91 ? 8.364 -55.429 18.612 1.00 43.81 91 PRO A CA 1
ATOM 663 C C . PRO A 1 91 ? 8.382 -55.140 17.093 1.00 43.81 91 PRO A C 1
ATOM 665 O O . PRO A 1 91 ? 7.865 -54.142 16.601 1.00 43.81 91 PRO A O 1
ATOM 668 N N . THR A 1 92 ? 9.040 -56.070 16.399 1.00 33.84 92 THR A N 1
ATOM 669 C CA . THR A 1 92 ? 9.572 -56.102 15.021 1.00 33.84 92 THR A CA 1
ATOM 670 C C . THR A 1 92 ? 8.645 -56.835 14.028 1.00 33.84 92 THR A C 1
ATOM 672 O O . THR A 1 92 ? 7.788 -57.587 14.486 1.00 33.84 92 THR A O 1
ATOM 675 N N . VAL A 1 93 ? 8.904 -56.694 12.706 1.00 38.12 93 VAL A N 1
ATOM 676 C CA . VAL A 1 93 ? 8.997 -57.723 11.606 1.00 38.12 93 VAL A CA 1
ATOM 677 C C . VAL A 1 93 ? 8.603 -57.062 10.254 1.00 38.12 93 VAL A C 1
ATOM 679 O O . VAL A 1 93 ? 7.495 -56.554 10.151 1.00 38.12 93 VAL A O 1
ATOM 682 N N . ALA A 1 94 ? 9.563 -56.771 9.349 1.00 32.69 94 ALA A N 1
ATOM 683 C CA . ALA A 1 94 ? 9.977 -57.499 8.109 1.00 32.69 94 ALA A CA 1
ATOM 684 C C . ALA A 1 94 ? 9.030 -57.257 6.888 1.00 32.69 94 ALA A C 1
ATOM 686 O O . ALA A 1 94 ? 7.844 -57.069 7.100 1.00 32.69 94 ALA A O 1
ATOM 687 N N . ASP A 1 95 ? 9.409 -57.202 5.598 1.00 33.47 95 ASP A N 1
ATOM 688 C CA . ASP A 1 95 ? 10.584 -57.707 4.873 1.00 33.47 95 ASP A CA 1
ATOM 689 C C . ASP A 1 95 ? 10.693 -57.139 3.407 1.00 33.47 95 ASP A C 1
ATOM 691 O O . ASP A 1 95 ? 9.686 -56.750 2.823 1.00 33.47 95 ASP A O 1
ATOM 695 N N . THR A 1 96 ? 11.934 -57.116 2.874 1.00 32.66 96 THR A N 1
ATOM 696 C CA . THR A 1 96 ? 12.512 -57.322 1.494 1.00 32.66 96 THR A CA 1
ATOM 697 C C . THR A 1 96 ? 12.104 -56.662 0.119 1.00 32.66 96 THR A C 1
ATOM 699 O O . THR A 1 96 ? 11.000 -56.829 -0.379 1.00 32.66 96 THR A O 1
ATOM 702 N N . VAL A 1 97 ? 13.157 -56.117 -0.572 1.00 38.31 97 VAL A N 1
ATOM 703 C CA . VAL A 1 97 ? 13.678 -56.331 -1.987 1.00 38.31 97 VAL A CA 1
ATOM 704 C C . VAL A 1 97 ? 12.901 -55.703 -3.189 1.00 38.31 97 VAL A C 1
ATOM 706 O O . VAL A 1 97 ? 11.687 -55.734 -3.196 1.00 38.31 97 VAL A O 1
ATOM 709 N N . ALA A 1 98 ? 13.458 -55.103 -4.270 1.00 31.39 98 ALA A N 1
ATOM 710 C CA . ALA A 1 98 ? 14.754 -55.182 -4.979 1.00 31.39 98 ALA A CA 1
ATOM 711 C C . ALA A 1 98 ? 15.118 -53.893 -5.774 1.00 31.39 98 ALA A C 1
ATOM 713 O O . ALA A 1 98 ? 14.301 -53.002 -5.979 1.00 31.39 98 ALA A O 1
ATOM 714 N N . LYS A 1 99 ? 16.355 -53.874 -6.290 1.00 34.62 99 LYS A N 1
ATOM 715 C CA . LYS A 1 99 ? 17.070 -52.846 -7.073 1.00 34.62 99 LYS A CA 1
ATOM 716 C C . LYS A 1 99 ? 17.367 -53.398 -8.481 1.00 34.62 99 LYS A C 1
ATOM 718 O O . LYS A 1 99 ? 17.730 -54.572 -8.533 1.00 34.62 99 LYS A O 1
ATOM 723 N N . THR A 1 100 ? 17.324 -52.607 -9.565 1.00 29.31 100 THR A N 1
ATOM 724 C CA . THR A 1 100 ? 18.248 -52.742 -10.732 1.00 29.31 100 THR A CA 1
ATOM 725 C C . THR A 1 100 ? 18.136 -51.597 -11.764 1.00 29.31 100 THR A C 1
ATOM 727 O O . THR A 1 100 ? 17.092 -51.388 -12.363 1.00 29.31 100 THR A O 1
ATOM 730 N N . ASP A 1 101 ? 19.245 -50.858 -11.882 1.00 33.75 101 ASP A N 1
ATOM 731 C CA . ASP A 1 101 ? 20.056 -50.414 -13.036 1.00 33.75 101 ASP A CA 1
ATOM 732 C C . ASP A 1 101 ? 19.494 -49.817 -14.352 1.00 33.75 101 ASP A C 1
ATOM 734 O O . ASP A 1 101 ? 18.548 -50.286 -14.974 1.00 33.75 101 ASP A O 1
ATOM 738 N N . ALA A 1 102 ? 20.229 -48.782 -14.792 1.00 36.09 102 ALA A N 1
ATOM 739 C CA . ALA A 1 102 ? 20.144 -48.005 -16.033 1.00 36.09 102 ALA A CA 1
ATOM 740 C C . ALA A 1 102 ? 20.613 -48.759 -17.299 1.00 36.09 102 ALA A C 1
ATOM 742 O O . ALA A 1 102 ? 21.311 -49.769 -17.198 1.00 36.09 102 ALA A O 1
ATOM 743 N N . PRO A 1 103 ? 20.356 -48.193 -18.501 1.00 43.28 103 PRO A N 1
ATOM 744 C CA . PRO A 1 103 ? 21.494 -47.849 -19.367 1.00 43.28 103 PRO A CA 1
ATOM 745 C C . PRO A 1 103 ? 21.337 -46.569 -20.225 1.00 43.28 103 PRO A C 1
ATOM 747 O O . PRO A 1 103 ? 20.251 -46.100 -20.551 1.00 43.28 103 PRO A O 1
ATOM 750 N N . THR A 1 104 ? 22.497 -46.044 -20.618 1.00 39.97 104 THR A N 1
ATOM 751 C CA . THR A 1 104 ? 22.812 -44.915 -21.511 1.00 39.97 104 THR A CA 1
ATOM 752 C C . THR A 1 104 ? 22.710 -45.258 -23.011 1.00 39.97 104 THR A C 1
ATOM 754 O O . THR A 1 104 ? 23.127 -46.347 -23.397 1.00 39.97 104 THR A O 1
ATOM 757 N N . LYS A 1 105 ? 22.303 -44.286 -23.858 1.00 34.16 105 LYS A N 1
ATOM 758 C CA . LYS A 1 105 ? 22.972 -43.774 -25.098 1.00 34.16 105 LYS A CA 1
ATOM 759 C C . LYS A 1 105 ? 21.989 -43.172 -26.128 1.00 34.16 105 LYS A C 1
ATOM 761 O O . LYS A 1 105 ? 20.958 -43.760 -26.428 1.00 34.16 105 LYS A O 1
ATOM 766 N N . SER A 1 106 ? 22.388 -42.034 -26.712 1.00 35.47 106 SER A N 1
ATOM 767 C CA . SER A 1 106 ? 21.807 -41.367 -27.897 1.00 35.47 106 SER A CA 1
ATOM 768 C C . SER A 1 106 ? 21.873 -42.216 -29.178 1.00 35.47 106 SER A C 1
ATOM 770 O O . SER A 1 106 ? 22.742 -43.088 -29.283 1.00 35.47 106 SER A O 1
ATOM 772 N N . PRO A 1 107 ? 21.045 -41.896 -30.195 1.00 40.88 107 PRO A N 1
ATOM 773 C CA . PRO A 1 107 ? 21.615 -41.302 -31.414 1.00 40.88 107 PRO A CA 1
ATOM 774 C C . PRO A 1 107 ? 20.747 -40.231 -32.116 1.00 40.88 107 PRO A C 1
ATOM 776 O O . PRO A 1 107 ? 19.534 -40.146 -31.966 1.00 40.88 107 PRO A O 1
ATOM 779 N N . THR A 1 108 ? 21.448 -39.430 -32.916 1.00 39.44 108 THR A N 1
ATOM 780 C CA . THR A 1 108 ? 21.044 -38.374 -33.860 1.00 39.44 108 THR A CA 1
ATOM 781 C C . THR A 1 108 ? 20.315 -38.913 -35.104 1.00 39.44 108 THR A C 1
ATOM 783 O O . THR A 1 108 ? 20.762 -39.922 -35.641 1.00 39.44 108 THR A O 1
ATOM 786 N N . ALA A 1 109 ? 19.299 -38.201 -35.624 1.00 34.78 109 ALA A N 1
ATOM 787 C CA . ALA A 1 109 ? 19.035 -38.002 -37.068 1.00 34.78 109 ALA A CA 1
ATOM 788 C C . ALA A 1 109 ? 17.815 -37.082 -37.315 1.00 34.78 109 ALA A C 1
ATOM 790 O O . ALA A 1 109 ? 16.733 -37.315 -36.781 1.00 34.78 109 ALA A O 1
ATOM 791 N N . SER A 1 110 ? 17.995 -36.068 -38.166 1.00 36.19 110 SER A N 1
ATOM 792 C CA . SER A 1 110 ? 16.939 -35.242 -38.778 1.00 36.19 110 SER A CA 1
ATOM 793 C C . SER A 1 110 ? 16.082 -36.029 -39.783 1.00 36.19 110 SER A C 1
ATOM 795 O O . SER A 1 110 ? 16.565 -37.006 -40.359 1.00 36.19 110 SER A O 1
ATOM 797 N N . PRO A 1 111 ? 14.891 -35.511 -40.141 1.00 41.38 111 PRO A N 1
ATOM 798 C CA . PRO A 1 111 ? 14.468 -35.556 -41.540 1.00 41.38 111 PRO A CA 1
ATOM 799 C C . PRO A 1 111 ? 13.919 -34.218 -42.066 1.00 41.38 111 PRO A C 1
ATOM 801 O O . PRO A 1 111 ? 13.285 -33.435 -41.362 1.00 41.38 111 PRO A O 1
ATOM 804 N N . THR A 1 112 ? 14.163 -34.002 -43.357 1.00 33.00 112 THR A N 1
ATOM 805 C CA . THR A 1 112 ? 13.840 -32.814 -44.154 1.00 33.00 112 THR A CA 1
ATOM 806 C C . THR A 1 112 ? 12.673 -33.122 -45.111 1.00 33.00 112 THR A C 1
ATOM 808 O O . THR A 1 112 ? 12.763 -34.077 -45.872 1.00 33.00 112 THR A O 1
ATOM 811 N N . VAL A 1 113 ? 11.651 -32.248 -45.093 1.00 38.72 113 VAL A N 1
ATOM 812 C CA . VAL A 1 113 ? 10.739 -31.778 -46.177 1.00 38.72 113 VAL A CA 1
ATOM 813 C C . VAL A 1 113 ? 9.760 -32.741 -46.884 1.00 38.72 113 VAL A C 1
ATOM 815 O O . VAL A 1 113 ? 10.162 -33.654 -47.595 1.00 38.72 113 VAL A O 1
ATOM 818 N N . ALA A 1 114 ? 8.477 -32.334 -46.905 1.00 30.06 114 ALA A N 1
ATOM 819 C CA . ALA A 1 114 ? 7.665 -32.254 -48.132 1.00 30.06 114 ALA A CA 1
ATOM 820 C C . ALA A 1 114 ? 6.574 -31.157 -48.037 1.00 30.06 114 ALA A C 1
ATOM 822 O O . ALA A 1 114 ? 5.938 -30.987 -47.001 1.00 30.06 114 ALA A O 1
ATOM 823 N N . LYS A 1 115 ? 6.411 -30.406 -49.137 1.00 34.38 115 LYS A N 1
ATOM 824 C CA . LYS A 1 115 ? 5.488 -29.278 -49.384 1.00 34.38 115 LYS A CA 1
ATOM 825 C C . LYS A 1 115 ? 4.038 -29.717 -49.629 1.00 34.38 115 LYS A C 1
ATOM 827 O O . LYS A 1 115 ? 3.827 -30.711 -50.318 1.00 34.38 115 LYS A O 1
ATOM 832 N N . THR A 1 116 ? 3.087 -28.843 -49.284 1.00 31.86 116 THR A N 1
ATOM 833 C CA . THR A 1 116 ? 1.772 -28.756 -49.954 1.00 31.86 116 THR A CA 1
ATOM 834 C C . THR A 1 116 ? 1.246 -27.312 -49.902 1.00 31.86 116 THR A C 1
ATOM 836 O O . THR A 1 116 ? 1.033 -26.796 -48.810 1.00 31.86 116 THR A O 1
ATOM 839 N N . ASP A 1 117 ? 1.050 -26.677 -51.066 1.00 33.00 117 ASP A N 1
ATOM 840 C CA . ASP A 1 117 ? 0.298 -25.412 -51.248 1.00 33.00 117 ASP A CA 1
ATOM 841 C C . ASP A 1 117 ? -1.164 -25.729 -51.711 1.00 33.00 117 ASP A C 1
ATOM 843 O O . ASP A 1 117 ? -1.498 -26.906 -51.871 1.00 33.00 117 ASP A O 1
ATOM 847 N N . PRO A 1 118 ? -2.064 -24.750 -51.958 1.00 42.84 118 PRO A N 1
ATOM 848 C CA . PRO A 1 118 ? -3.157 -24.325 -51.072 1.00 42.84 118 PRO A CA 1
ATOM 849 C C . PRO A 1 118 ? -4.556 -24.533 -51.716 1.00 42.84 118 PRO A C 1
ATOM 851 O O . PRO A 1 118 ? -4.656 -24.998 -52.853 1.00 42.84 118 PRO A O 1
ATOM 854 N N . PRO A 1 119 ? -5.662 -24.104 -51.071 1.00 41.66 119 PRO A N 1
ATOM 855 C CA . PRO A 1 119 ? -6.856 -23.747 -51.835 1.00 41.66 119 PRO A CA 1
ATOM 856 C C . PRO A 1 119 ? -7.356 -22.325 -51.544 1.00 41.66 119 PRO A C 1
ATOM 858 O O . PRO A 1 119 ? -7.754 -21.975 -50.436 1.00 41.66 119 PRO A O 1
ATOM 861 N N . THR A 1 120 ? -7.393 -21.525 -52.606 1.00 36.50 120 THR A N 1
ATOM 862 C CA . THR A 1 120 ? -8.093 -20.241 -52.724 1.00 36.50 120 THR A CA 1
ATOM 863 C C . THR A 1 120 ? -9.541 -20.484 -53.158 1.00 36.50 120 THR A C 1
ATOM 865 O O . THR A 1 120 ? -9.727 -21.114 -54.196 1.00 36.50 120 THR A O 1
ATOM 868 N N . LYS A 1 121 ? -10.547 -19.937 -52.451 1.00 36.12 121 LYS A N 1
ATOM 869 C CA . LYS A 1 121 ? -11.866 -19.550 -53.010 1.00 36.12 121 LYS A CA 1
ATOM 870 C C . LYS A 1 121 ? -12.560 -18.460 -52.164 1.00 36.12 121 LYS A C 1
ATOM 872 O O . LYS A 1 121 ? -12.900 -18.686 -51.011 1.00 36.12 121 LYS A O 1
ATOM 877 N N . THR A 1 122 ? -12.829 -17.319 -52.793 1.00 31.28 122 THR A N 1
ATOM 878 C CA . THR A 1 122 ? -13.962 -16.382 -52.577 1.00 31.28 122 THR A CA 1
ATOM 879 C C . THR A 1 122 ? -14.918 -16.517 -53.787 1.00 31.28 122 THR A C 1
ATOM 881 O O . THR A 1 122 ? -14.527 -17.219 -54.728 1.00 31.28 122 THR A O 1
ATOM 884 N N . PRO A 1 123 ? -16.110 -15.868 -53.892 1.00 42.09 123 PRO A N 1
ATOM 885 C CA . PRO A 1 123 ? -16.913 -15.033 -52.964 1.00 42.09 123 PRO A CA 1
ATOM 886 C C . PRO A 1 123 ? -18.408 -15.489 -52.866 1.00 42.09 123 PRO A C 1
ATOM 888 O O . PRO A 1 123 ? -18.779 -16.459 -53.523 1.00 42.09 123 PRO A O 1
ATOM 891 N N . THR A 1 124 ? -19.286 -14.790 -52.109 1.00 29.73 124 THR A N 1
ATOM 892 C CA . THR A 1 124 ? -20.565 -14.159 -52.585 1.00 29.73 124 THR A CA 1
ATOM 893 C C . THR A 1 124 ? -21.499 -13.669 -51.441 1.00 29.73 124 THR A C 1
ATOM 895 O O . THR A 1 124 ? -21.829 -14.428 -50.541 1.00 29.73 124 THR A O 1
ATOM 898 N N . ALA A 1 125 ? -21.893 -12.389 -51.566 1.00 32.59 125 ALA A N 1
ATOM 899 C CA . ALA A 1 125 ? -23.084 -11.587 -51.185 1.00 32.59 125 ALA A CA 1
ATOM 900 C C . ALA A 1 125 ? -24.047 -11.877 -49.995 1.00 32.59 125 ALA A C 1
ATOM 902 O O . ALA A 1 125 ? -24.452 -12.999 -49.714 1.00 32.59 125 ALA A O 1
ATOM 903 N N . SER A 1 126 ? -24.485 -10.743 -49.420 1.00 33.53 126 SER A N 1
ATOM 904 C CA . SER A 1 126 ? -25.439 -10.430 -48.336 1.00 33.53 126 SER A CA 1
ATOM 905 C C . SER A 1 126 ? -26.871 -10.989 -48.443 1.00 33.53 126 SER A C 1
ATOM 907 O O . SER A 1 126 ? -27.314 -11.380 -49.522 1.00 33.53 126 SER A O 1
ATOM 909 N N . PRO A 1 127 ? -27.669 -10.813 -47.367 1.00 34.69 127 PRO A N 1
ATOM 910 C CA . PRO A 1 127 ? -28.910 -10.052 -47.536 1.00 34.69 127 PRO A CA 1
ATOM 911 C C . PRO A 1 127 ? -29.177 -8.986 -46.455 1.00 34.69 127 PRO A C 1
ATOM 913 O O . PRO A 1 127 ? -28.817 -9.111 -45.287 1.00 34.69 127 PRO A O 1
ATOM 916 N N . THR A 1 128 ? -29.849 -7.935 -46.920 1.00 30.95 128 THR A N 1
ATOM 917 C CA . THR A 1 128 ? -30.471 -6.807 -46.217 1.00 30.95 128 THR A CA 1
ATOM 918 C C . THR A 1 128 ? -31.789 -7.227 -45.555 1.00 30.95 128 THR A C 1
ATOM 920 O O . THR A 1 128 ? -32.572 -7.928 -46.194 1.00 30.95 128 THR A O 1
ATOM 923 N N . VAL A 1 129 ? -32.095 -6.728 -44.350 1.00 37.03 129 VAL A N 1
ATOM 924 C CA . VAL A 1 129 ? -33.476 -6.623 -43.835 1.00 37.03 129 VAL A CA 1
ATOM 925 C C . VAL A 1 129 ? -33.659 -5.266 -43.146 1.00 37.03 129 VAL A C 1
ATOM 927 O O . VAL A 1 129 ? -32.789 -4.805 -42.413 1.00 37.03 129 VAL A O 1
ATOM 930 N N . THR A 1 130 ? -34.781 -4.638 -43.481 1.00 27.45 130 THR A N 1
ATOM 931 C CA . THR A 1 130 ? -35.260 -3.283 -43.184 1.00 27.45 130 THR A CA 1
ATOM 932 C C . THR A 1 130 ? -36.036 -3.158 -41.864 1.00 27.45 130 THR A C 1
ATOM 934 O O . THR A 1 130 ? -36.506 -4.152 -41.317 1.00 27.45 130 THR A O 1
ATOM 937 N N . ASP A 1 131 ? -36.178 -1.899 -41.437 1.00 30.89 131 ASP A N 1
ATOM 938 C CA . ASP A 1 131 ? -36.845 -1.293 -40.268 1.00 30.89 131 ASP A CA 1
ATOM 939 C C . ASP A 1 131 ? -38.192 -1.865 -39.773 1.00 30.89 131 ASP A C 1
ATOM 941 O O . ASP A 1 131 ? -39.021 -2.308 -40.567 1.00 30.89 131 ASP A O 1
ATOM 945 N N . SER A 1 132 ? -38.485 -1.650 -38.476 1.00 27.09 132 SER A N 1
ATOM 946 C CA . SER A 1 132 ? -39.792 -1.103 -38.058 1.00 27.09 132 SER A CA 1
ATOM 947 C C . SER A 1 132 ? -39.764 -0.399 -36.684 1.00 27.09 132 SER A C 1
ATOM 949 O O . SER A 1 132 ? -39.505 -1.023 -35.657 1.00 27.09 132 SER A O 1
ATOM 951 N N . ASP A 1 133 ? -40.094 0.891 -36.722 1.00 31.31 133 ASP A N 1
ATOM 952 C CA . ASP A 1 133 ? -40.990 1.666 -35.851 1.00 31.31 133 ASP A CA 1
ATOM 953 C C . ASP A 1 133 ? -40.815 1.755 -34.320 1.00 31.31 133 ASP A C 1
ATOM 955 O O . ASP A 1 133 ? -41.030 0.831 -33.538 1.00 31.31 133 ASP A O 1
ATOM 959 N N . ALA A 1 134 ? -40.574 3.006 -33.913 1.00 29.41 134 ALA A N 1
ATOM 960 C CA . ALA A 1 134 ? -40.772 3.576 -32.585 1.00 29.41 134 ALA A CA 1
ATOM 961 C C . ALA A 1 134 ? -42.262 3.673 -32.184 1.00 29.41 134 ALA A C 1
ATOM 963 O O . ALA A 1 134 ? -43.156 3.623 -33.031 1.00 29.41 134 ALA A O 1
ATOM 964 N N . PRO A 1 135 ? -42.533 4.007 -30.907 1.00 32.56 135 PRO A N 1
ATOM 965 C CA . PRO A 1 135 ? -43.404 5.160 -30.700 1.00 32.56 135 PRO A CA 1
ATOM 966 C C . PRO A 1 135 ? -42.887 6.158 -29.657 1.00 32.56 135 PRO A C 1
ATOM 968 O O . PRO A 1 135 ? -42.465 5.832 -28.549 1.00 32.56 135 PRO A O 1
ATOM 971 N N . THR A 1 136 ? -43.015 7.420 -30.047 1.00 28.73 136 THR A N 1
ATOM 972 C CA . THR A 1 136 ? -42.821 8.660 -29.298 1.00 28.73 136 THR A CA 1
ATOM 973 C C . THR A 1 136 ? -43.890 8.852 -28.214 1.00 28.73 136 THR A C 1
ATOM 975 O O . THR A 1 136 ? -45.080 8.703 -28.493 1.00 28.73 136 THR A O 1
ATOM 978 N N . ARG A 1 137 ? -43.504 9.330 -27.020 1.00 26.86 137 ARG A N 1
ATOM 979 C CA . ARG A 1 137 ? -44.358 10.195 -26.180 1.00 26.86 137 ARG A CA 1
ATOM 980 C C . ARG A 1 137 ? -43.538 11.300 -25.508 1.00 26.86 137 ARG A C 1
ATOM 982 O O . ARG A 1 137 ? -42.684 11.048 -24.670 1.00 26.86 137 ARG A O 1
ATOM 989 N N . THR A 1 138 ? -43.849 12.527 -25.907 1.00 24.11 138 THR A N 1
ATOM 990 C CA . THR A 1 138 ? -43.446 13.823 -25.345 1.00 24.11 138 THR A CA 1
ATOM 991 C C . THR A 1 138 ? -44.243 14.171 -24.087 1.00 24.11 138 THR A C 1
ATOM 993 O O . THR A 1 138 ? -45.464 14.039 -24.145 1.00 24.11 138 THR A O 1
ATOM 996 N N . ILE A 1 139 ? -43.610 14.746 -23.051 1.00 25.80 139 ILE A N 1
ATOM 997 C CA . ILE A 1 139 ? -44.198 15.800 -22.193 1.00 25.80 139 ILE A CA 1
ATOM 998 C C . ILE A 1 139 ? -43.101 16.803 -21.780 1.00 25.80 139 ILE A C 1
ATOM 1000 O O . ILE A 1 139 ? -42.075 16.443 -21.213 1.00 25.80 139 ILE A O 1
ATOM 1004 N N . THR A 1 140 ? -43.365 18.067 -22.103 1.00 25.11 140 THR A N 1
ATOM 1005 C CA . THR A 1 140 ? -42.700 19.324 -21.720 1.00 25.11 140 THR A CA 1
ATOM 1006 C C . THR A 1 140 ? -43.086 19.737 -20.290 1.00 25.11 140 THR A C 1
ATOM 1008 O O . THR A 1 140 ? -44.221 19.472 -19.922 1.00 25.11 140 THR A O 1
ATOM 1011 N N . VAL A 1 141 ? -42.207 20.404 -19.518 1.00 29.95 141 VAL A N 1
ATOM 1012 C CA . VAL A 1 141 ? -42.389 21.715 -18.820 1.00 29.95 141 VAL A CA 1
ATOM 1013 C C . VAL A 1 141 ? -41.144 22.002 -17.946 1.00 29.95 141 VAL A C 1
ATOM 1015 O O . VAL A 1 141 ? -40.729 21.170 -17.146 1.00 29.95 141 VAL A O 1
ATOM 1018 N N . ALA A 1 142 ? -40.568 23.198 -18.110 1.00 26.45 142 ALA A N 1
ATOM 1019 C CA . ALA A 1 142 ? -39.523 23.798 -17.272 1.00 26.45 142 ALA A CA 1
ATOM 1020 C C . ALA A 1 142 ? -40.112 24.514 -16.036 1.00 26.45 142 ALA A C 1
ATOM 1022 O O . ALA A 1 142 ? -41.272 24.925 -16.072 1.00 26.45 142 ALA A O 1
ATOM 1023 N N . PRO A 1 143 ? -39.298 24.814 -15.008 1.00 27.52 143 PRO A N 1
ATOM 1024 C CA . PRO A 1 143 ? -39.256 26.217 -14.594 1.00 27.52 143 PRO A CA 1
ATOM 1025 C C . PRO A 1 143 ? -37.847 26.749 -14.295 1.00 27.52 143 PRO A C 1
ATOM 1027 O O . PRO A 1 143 ? -36.948 26.052 -13.835 1.00 27.52 143 PRO A O 1
ATOM 1030 N N . THR A 1 144 ? -37.715 28.039 -14.574 1.00 27.56 144 THR A N 1
ATOM 1031 C CA . THR A 1 144 ? -36.578 28.940 -14.372 1.00 27.56 144 THR A CA 1
ATOM 1032 C C . THR A 1 144 ? -36.581 29.512 -12.948 1.00 27.56 144 THR A C 1
ATOM 1034 O O . THR A 1 144 ? -37.630 30.004 -12.544 1.00 27.56 144 THR A O 1
ATOM 1037 N N . VAL A 1 145 ? -35.434 29.571 -12.248 1.00 26.41 145 VAL A N 1
ATOM 1038 C CA . VAL A 1 145 ? -35.093 30.638 -11.271 1.00 26.41 145 VAL A CA 1
ATOM 1039 C C . VAL A 1 145 ? -33.570 30.851 -11.248 1.00 26.41 145 VAL A C 1
ATOM 1041 O O . VAL A 1 145 ? -32.802 29.902 -11.377 1.00 26.41 145 VAL A O 1
ATOM 1044 N N . ALA A 1 146 ? -33.167 32.116 -11.128 1.00 21.78 146 ALA A N 1
ATOM 1045 C CA . ALA A 1 146 ? -31.809 32.646 -11.167 1.00 21.78 146 ALA A CA 1
ATOM 1046 C C . ALA A 1 146 ? -31.236 33.001 -9.770 1.00 21.78 146 ALA A C 1
ATOM 1048 O O . ALA A 1 146 ? -31.980 33.070 -8.796 1.00 21.78 146 ALA A O 1
ATOM 1049 N N . SER A 1 147 ? -29.933 33.330 -9.787 1.00 22.52 147 SER A N 1
ATOM 1050 C CA . SER A 1 147 ? -29.130 34.235 -8.928 1.00 22.52 147 SER A CA 1
ATOM 1051 C C . SER A 1 147 ? -28.536 33.779 -7.577 1.00 22.52 147 SER A C 1
ATOM 1053 O O . SER A 1 147 ? -29.252 33.572 -6.604 1.00 22.52 147 SER A O 1
ATOM 1055 N N . ASP A 1 148 ? -27.192 33.787 -7.575 1.00 23.61 148 ASP A N 1
ATOM 1056 C CA . ASP A 1 148 ? -26.219 34.407 -6.649 1.00 23.61 148 ASP A CA 1
ATOM 1057 C C . ASP A 1 148 ? -26.151 34.053 -5.149 1.00 23.61 148 ASP A C 1
ATOM 1059 O O . ASP A 1 148 ? -26.934 34.545 -4.342 1.00 23.61 148 ASP A O 1
ATOM 1063 N N . ALA A 1 149 ? -25.059 33.364 -4.766 1.00 21.72 149 ALA A N 1
ATOM 1064 C CA . ALA A 1 149 ? -24.151 33.721 -3.656 1.00 21.72 149 ALA A CA 1
ATOM 1065 C C . ALA A 1 149 ? -22.870 32.839 -3.682 1.00 21.72 149 ALA A C 1
ATOM 1067 O O . ALA A 1 149 ? -22.960 31.659 -4.025 1.00 21.72 149 ALA A O 1
ATOM 1068 N N . PRO A 1 150 ? -21.676 33.359 -3.323 1.00 25.44 150 PRO A N 1
ATOM 1069 C CA . PRO A 1 150 ? -20.423 32.609 -3.368 1.00 25.44 150 PRO A CA 1
ATOM 1070 C C . PRO A 1 150 ? -20.224 31.818 -2.066 1.00 25.44 150 PRO A C 1
ATOM 1072 O O . PRO A 1 150 ? -20.150 32.406 -0.989 1.00 25.44 150 PRO A O 1
ATOM 1075 N N . SER A 1 151 ? -20.103 30.493 -2.156 1.00 22.62 151 SER A N 1
ATOM 1076 C CA . SER A 1 151 ? -19.731 29.639 -1.022 1.00 22.62 151 SER A CA 1
ATOM 1077 C C . SER A 1 151 ? -18.355 29.032 -1.259 1.00 22.62 151 SER A C 1
ATOM 1079 O O . SER A 1 151 ? -18.096 28.420 -2.293 1.00 22.62 151 SER A O 1
ATOM 1081 N N . ALA A 1 152 ? -17.468 29.271 -0.299 1.00 24.23 152 ALA A N 1
ATOM 1082 C CA . ALA A 1 152 ? -16.088 28.825 -0.263 1.00 24.23 152 ALA A CA 1
ATOM 1083 C C . ALA A 1 152 ? -15.967 27.343 0.144 1.00 24.23 152 ALA A C 1
ATOM 1085 O O . ALA A 1 152 ? -16.813 26.830 0.868 1.00 24.23 152 ALA A O 1
ATOM 1086 N N . PHE A 1 153 ? -14.833 26.758 -0.257 1.00 22.44 153 PHE A N 1
ATOM 1087 C CA . PHE A 1 153 ? -14.287 25.421 0.030 1.00 22.44 153 PHE A CA 1
ATOM 1088 C C . PHE A 1 153 ? -14.804 24.252 -0.835 1.00 22.44 153 PHE A C 1
ATOM 1090 O O . PHE A 1 153 ? -16.003 23.999 -0.880 1.00 22.44 153 PHE A O 1
ATOM 1097 N N . PRO A 1 154 ? -13.902 23.523 -1.529 1.00 23.80 154 PRO A N 1
ATOM 1098 C CA . PRO A 1 154 ? -14.271 22.340 -2.292 1.00 23.80 154 PRO A CA 1
ATOM 1099 C C . PRO A 1 154 ? -14.468 21.147 -1.349 1.00 23.80 154 PRO A C 1
ATOM 1101 O O . PRO A 1 154 ? -13.565 20.789 -0.591 1.00 23.80 154 PRO A O 1
ATOM 1104 N N . SER A 1 155 ? -15.639 20.519 -1.421 1.00 23.53 155 SER A N 1
ATOM 1105 C CA . SER A 1 155 ? -15.858 19.153 -0.953 1.00 23.53 155 SER A CA 1
ATOM 1106 C C . SER A 1 155 ? -14.973 18.209 -1.769 1.00 23.53 155 SER A C 1
ATOM 1108 O O . SER A 1 155 ? -14.965 18.260 -3.000 1.00 23.53 155 SER A O 1
ATOM 1110 N N . VAL A 1 156 ? -14.187 17.375 -1.090 1.00 24.28 156 VAL A N 1
ATOM 1111 C CA . VAL A 1 156 ? -13.351 16.356 -1.732 1.00 24.28 156 VAL A CA 1
ATOM 1112 C C . VAL A 1 156 ? -14.264 15.215 -2.175 1.00 24.28 156 VAL A C 1
ATOM 1114 O O . VAL A 1 156 ? -14.431 14.229 -1.464 1.00 24.28 156 VAL A O 1
ATOM 1117 N N . ASP A 1 157 ? -14.874 15.354 -3.350 1.00 23.47 157 ASP A N 1
ATOM 1118 C CA . ASP A 1 157 ? -15.386 14.197 -4.074 1.00 23.47 157 ASP A CA 1
ATOM 1119 C C . ASP A 1 157 ? -14.180 13.342 -4.471 1.00 23.47 157 ASP A C 1
ATOM 1121 O O . ASP A 1 157 ? -13.247 13.814 -5.127 1.00 23.47 157 ASP A O 1
ATOM 1125 N N . LEU A 1 158 ? -14.181 12.076 -4.049 1.00 26.34 158 LEU A N 1
ATOM 1126 C CA . LEU A 1 158 ? -13.273 11.050 -4.555 1.00 26.34 158 LEU A CA 1
ATOM 1127 C C . LEU A 1 158 ? -13.540 10.883 -6.054 1.00 26.34 158 LEU A C 1
ATOM 1129 O O . LEU A 1 158 ? -14.368 10.080 -6.481 1.00 26.34 158 LEU A O 1
ATOM 1133 N N . PHE A 1 159 ? -12.864 11.705 -6.850 1.00 25.22 159 PHE A N 1
ATOM 1134 C CA . PHE A 1 159 ? -12.968 11.722 -8.296 1.00 25.22 159 PHE A CA 1
ATOM 1135 C C . PHE A 1 159 ? -12.374 10.417 -8.833 1.00 25.22 159 PHE A C 1
ATOM 1137 O O . PHE A 1 159 ? -11.159 10.231 -8.866 1.00 25.22 159 PHE A O 1
ATOM 1144 N N . VAL A 1 160 ? -13.241 9.486 -9.226 1.00 24.50 160 VAL A N 1
ATOM 1145 C CA . VAL A 1 160 ? -12.890 8.395 -10.137 1.00 24.50 160 VAL A CA 1
ATOM 1146 C C . VAL A 1 160 ? -13.144 8.946 -11.541 1.00 24.50 160 VAL A C 1
ATOM 1148 O 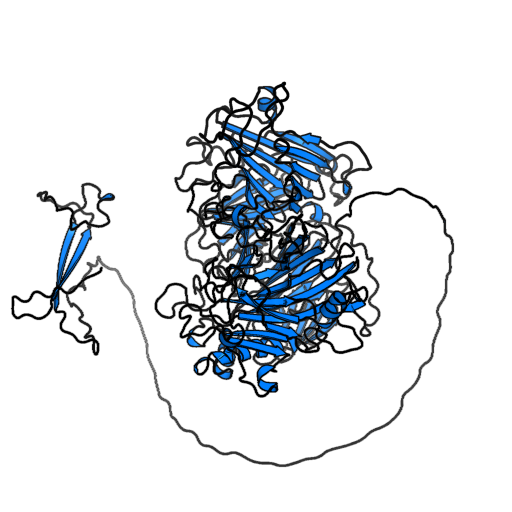O . VAL A 1 160 ? -14.311 9.145 -11.883 1.00 24.50 160 VAL A O 1
ATOM 1151 N N . PRO A 1 161 ? -12.119 9.243 -12.362 1.00 25.84 161 PRO A N 1
ATOM 1152 C CA . PRO A 1 161 ? -12.357 9.740 -13.708 1.00 25.84 161 PRO A CA 1
ATOM 1153 C C . PRO A 1 161 ? -12.925 8.602 -14.563 1.00 25.84 161 PRO A C 1
ATOM 1155 O O . PRO A 1 161 ? -12.216 7.671 -14.941 1.00 25.84 161 PRO A O 1
ATOM 1158 N N . THR A 1 162 ? -14.218 8.661 -14.869 1.00 30.02 162 THR A N 1
ATOM 1159 C CA . THR A 1 162 ? -14.793 7.964 -16.020 1.00 30.02 162 THR A CA 1
ATOM 1160 C C . THR A 1 162 ? -14.651 8.886 -17.221 1.00 30.02 162 THR A C 1
ATOM 1162 O O . THR A 1 162 ? -15.510 9.733 -17.417 1.00 30.02 162 THR A O 1
ATOM 1165 N N . ASP A 1 163 ? -13.537 8.784 -17.944 1.00 27.25 163 ASP A N 1
ATOM 1166 C CA . ASP A 1 163 ? -13.485 8.937 -19.404 1.00 27.25 163 ASP A CA 1
ATOM 1167 C C . ASP A 1 163 ? -12.045 8.719 -19.904 1.00 27.25 163 ASP A C 1
ATOM 1169 O O . ASP A 1 163 ? -11.111 9.439 -19.561 1.00 27.25 163 ASP A O 1
ATOM 1173 N N . SER A 1 164 ? -11.868 7.684 -20.726 1.00 24.52 164 SER A N 1
ATOM 1174 C CA . SER A 1 164 ? -10.695 7.442 -21.577 1.00 24.52 164 SER A CA 1
ATOM 1175 C C . SER A 1 164 ? -11.186 7.256 -23.019 1.00 24.52 164 SER A C 1
ATOM 1177 O O . SER A 1 164 ? -12.331 6.837 -23.218 1.00 24.52 164 SER A O 1
ATOM 1179 N N . PRO A 1 165 ? -10.379 7.603 -24.039 1.00 27.45 165 PRO A N 1
ATOM 1180 C CA . PRO A 1 165 ? -10.873 7.828 -25.390 1.00 27.45 165 PRO A CA 1
ATOM 1181 C C . PRO A 1 165 ? -11.335 6.545 -26.103 1.00 27.45 165 PRO A C 1
ATOM 1183 O O . PRO A 1 165 ? -10.688 5.503 -26.104 1.00 27.45 165 PRO A O 1
ATOM 1186 N N . THR A 1 166 ? -12.500 6.705 -26.720 1.00 26.17 166 THR A N 1
ATOM 1187 C CA . THR A 1 166 ? -13.268 5.875 -27.659 1.00 26.17 166 THR A CA 1
ATOM 1188 C C . THR A 1 166 ? -12.516 4.829 -28.509 1.00 26.17 166 THR A C 1
ATOM 1190 O O . THR A 1 166 ? -11.843 5.142 -29.487 1.00 26.17 166 THR A O 1
ATOM 1193 N N . VAL A 1 167 ? -12.842 3.558 -28.251 1.00 23.92 167 VAL A N 1
ATOM 1194 C CA . VAL A 1 167 ? -12.957 2.462 -29.241 1.00 23.92 167 VAL A CA 1
ATOM 1195 C C . VAL A 1 167 ? -14.412 1.958 -29.133 1.00 23.92 167 VAL A C 1
ATOM 1197 O O . VAL A 1 167 ? -14.957 2.002 -28.029 1.00 23.92 167 VAL A O 1
ATOM 1200 N N . PRO A 1 168 ? -15.122 1.576 -30.218 1.00 23.25 168 PRO A N 1
ATOM 1201 C CA . PRO A 1 168 ? -16.582 1.456 -30.191 1.00 23.25 168 PRO A CA 1
ATOM 1202 C C . PRO A 1 168 ? -17.041 0.249 -29.363 1.00 23.25 168 PRO A C 1
ATOM 1204 O O . PRO A 1 168 ? -17.122 -0.873 -29.855 1.00 23.25 168 PRO A O 1
ATOM 1207 N N . ILE A 1 169 ? -17.369 0.497 -28.097 1.00 25.06 169 ILE A N 1
ATOM 1208 C CA . ILE A 1 169 ? -18.048 -0.448 -27.213 1.00 25.06 169 ILE A CA 1
ATOM 1209 C C . ILE A 1 169 ? -19.551 -0.227 -27.395 1.00 25.06 169 ILE A C 1
ATOM 1211 O O . ILE A 1 169 ? -20.051 0.897 -27.303 1.00 25.06 169 ILE A O 1
ATOM 1215 N N . THR A 1 170 ? -20.284 -1.302 -27.674 1.00 24.92 170 THR A N 1
ATOM 1216 C CA . THR A 1 170 ? -21.748 -1.338 -27.620 1.00 24.92 170 THR A CA 1
ATOM 1217 C C . THR A 1 170 ? -22.240 -0.678 -26.334 1.00 24.92 170 THR A C 1
ATOM 1219 O O . THR A 1 170 ? -21.882 -1.104 -25.240 1.00 24.92 170 THR A O 1
ATOM 1222 N N . LYS A 1 171 ? -23.034 0.381 -26.508 1.00 23.97 171 LYS A N 1
ATOM 1223 C CA . LYS A 1 171 ? -23.603 1.292 -25.507 1.00 23.97 171 LYS A CA 1
ATOM 1224 C C . LYS A 1 171 ? -23.963 0.585 -24.186 1.00 23.97 171 LYS A C 1
ATOM 1226 O O . LYS A 1 171 ? -25.064 0.058 -24.041 1.00 23.97 171 LYS A O 1
ATOM 1231 N N . ALA A 1 172 ? -23.040 0.594 -23.223 1.00 26.92 172 ALA A N 1
ATOM 1232 C CA . ALA A 1 172 ? -23.347 0.267 -21.838 1.00 26.92 172 ALA A CA 1
ATOM 1233 C C . ALA A 1 172 ? -24.300 1.344 -21.301 1.00 26.92 172 ALA A C 1
ATOM 1235 O O . ALA A 1 172 ? -24.111 2.535 -21.563 1.00 26.92 172 ALA A O 1
ATOM 1236 N N . ALA A 1 173 ? -25.356 0.926 -20.604 1.00 26.75 173 ALA A N 1
ATOM 1237 C CA . ALA A 1 173 ? -26.302 1.841 -19.987 1.00 26.75 173 ALA A CA 1
ATOM 1238 C C . ALA A 1 173 ? -25.548 2.821 -19.073 1.00 26.75 173 ALA A C 1
ATOM 1240 O O . ALA A 1 173 ? -24.761 2.408 -18.223 1.00 26.75 173 ALA A O 1
ATOM 1241 N N . THR A 1 174 ? -25.770 4.119 -19.271 1.00 27.91 174 THR A N 1
ATOM 1242 C CA . THR A 1 174 ? -25.230 5.183 -18.424 1.00 27.91 174 THR A CA 1
ATOM 1243 C C . THR A 1 174 ? -25.750 4.995 -17.000 1.00 27.91 174 THR A C 1
ATOM 1245 O O . THR A 1 174 ? -26.918 5.283 -16.727 1.00 27.91 174 THR A O 1
ATOM 1248 N N . CYS A 1 175 ? -24.906 4.483 -16.103 1.00 26.98 175 CYS A N 1
ATOM 1249 C CA . CYS A 1 175 ? -25.186 4.488 -14.670 1.00 26.98 175 CYS A CA 1
ATOM 1250 C C . CYS A 1 175 ? -25.154 5.934 -14.139 1.00 26.98 175 CYS A C 1
ATOM 1252 O O . CYS A 1 175 ? -24.364 6.740 -14.634 1.00 26.98 175 CYS A O 1
ATOM 1254 N N . PRO A 1 176 ? -25.986 6.283 -13.140 1.00 28.94 176 PRO A N 1
ATOM 1255 C CA . PRO A 1 176 ? -25.990 7.616 -12.541 1.00 28.94 176 PRO A CA 1
ATOM 1256 C C . PRO A 1 176 ? -24.606 7.973 -11.981 1.00 28.94 176 PRO A C 1
ATOM 1258 O O . PRO A 1 176 ? -24.004 7.175 -11.265 1.00 28.94 176 PRO A O 1
ATOM 1261 N N . THR A 1 177 ? -24.125 9.178 -12.288 1.00 35.53 177 THR A N 1
ATOM 1262 C CA . THR A 1 177 ? -22.799 9.708 -11.915 1.00 35.53 177 THR A CA 1
ATOM 1263 C C . THR A 1 177 ? -22.671 10.116 -10.445 1.00 35.53 177 THR A C 1
ATOM 1265 O O . THR A 1 177 ? -21.590 10.487 -10.007 1.00 35.53 177 THR A O 1
ATOM 1268 N N . THR A 1 178 ? -23.734 9.995 -9.651 1.00 37.38 178 THR A N 1
ATOM 1269 C CA . THR A 1 178 ? -23.677 10.131 -8.193 1.00 37.38 178 THR A CA 1
ATOM 1270 C C . THR A 1 178 ? -23.981 8.782 -7.554 1.00 37.38 178 THR A C 1
ATOM 1272 O O . THR A 1 178 ? -25.138 8.387 -7.387 1.00 37.38 178 THR A O 1
ATOM 1275 N N . LYS A 1 179 ? -22.921 8.036 -7.214 1.00 40.47 179 LYS A N 1
ATOM 1276 C CA . LYS A 1 179 ? -23.055 6.852 -6.362 1.00 40.47 179 LYS A CA 1
ATOM 1277 C C . LYS A 1 179 ? -23.560 7.311 -4.986 1.00 40.47 179 LYS A C 1
ATOM 1279 O O . LYS A 1 179 ? -22.927 8.155 -4.360 1.00 40.47 179 LYS A O 1
ATOM 1284 N N . PRO A 1 180 ? -24.695 6.793 -4.501 1.00 44.56 180 PRO A N 1
ATOM 1285 C CA . PRO A 1 180 ? -25.210 7.138 -3.181 1.00 44.56 180 PRO A CA 1
ATOM 1286 C C . PRO A 1 180 ? -24.270 6.603 -2.102 1.00 44.56 180 PRO A C 1
ATOM 1288 O O . PRO A 1 180 ? -23.854 5.449 -2.181 1.00 44.56 180 PRO A O 1
ATOM 1291 N N . ILE A 1 181 ? -23.957 7.432 -1.109 1.00 56.03 181 ILE A N 1
ATOM 1292 C CA . ILE A 1 181 ? -23.000 7.113 -0.045 1.00 56.03 181 ILE A CA 1
ATOM 1293 C C . ILE A 1 181 ? -23.513 5.921 0.784 1.00 56.03 181 ILE A C 1
ATOM 1295 O O . ILE A 1 181 ? -24.645 5.924 1.278 1.00 56.03 181 ILE A O 1
ATOM 1299 N N . SER A 1 182 ? -22.686 4.884 0.926 1.00 64.56 182 SER A N 1
ATOM 1300 C CA . SER A 1 182 ? -22.982 3.698 1.739 1.00 64.56 182 SER A CA 1
ATOM 1301 C C . SER A 1 182 ? -23.082 4.038 3.234 1.00 64.56 182 SER A C 1
ATOM 1303 O O . SER A 1 182 ? -22.283 4.831 3.728 1.00 64.56 182 SER A O 1
ATOM 1305 N N . PRO A 1 183 ? -23.961 3.368 4.008 1.00 61.31 183 PRO A N 1
ATOM 1306 C CA . PRO A 1 183 ? -24.010 3.509 5.469 1.00 61.31 183 PRO A CA 1
ATOM 1307 C C . PRO A 1 183 ? -22.676 3.213 6.181 1.00 61.31 183 PRO A C 1
ATOM 1309 O O . PRO A 1 183 ? -22.434 3.707 7.282 1.00 61.31 183 PRO A O 1
ATOM 1312 N N . LEU A 1 184 ? -21.801 2.408 5.563 1.00 65.31 184 LEU A N 1
ATOM 1313 C CA . LEU A 1 184 ? -20.474 2.078 6.091 1.00 65.31 184 LEU A CA 1
ATOM 1314 C C . LEU A 1 184 ? -19.448 3.206 5.933 1.00 65.31 184 LEU A C 1
ATOM 1316 O O . LEU A 1 184 ? -18.430 3.167 6.624 1.00 65.31 184 LEU A O 1
ATOM 1320 N N . SER A 1 185 ? -19.681 4.203 5.070 1.00 66.38 185 SER A N 1
ATOM 1321 C CA . SER A 1 185 ? -18.758 5.338 4.897 1.00 66.38 185 SER A CA 1
ATOM 1322 C C . SER A 1 185 ? -18.566 6.089 6.213 1.00 66.38 185 SER A C 1
ATOM 1324 O O . SER A 1 185 ? -17.494 6.621 6.487 1.00 66.38 185 SER A O 1
ATOM 1326 N N . ARG A 1 186 ? -19.582 6.039 7.082 1.00 70.75 186 ARG A N 1
ATOM 1327 C CA . ARG A 1 186 ? -19.540 6.622 8.416 1.00 70.75 186 ARG A CA 1
ATOM 1328 C C . ARG A 1 186 ? -18.546 5.950 9.350 1.00 70.75 186 ARG A C 1
ATOM 1330 O O . ARG A 1 186 ? -18.145 6.555 10.333 1.00 70.75 186 ARG A O 1
ATOM 1337 N N . ASP A 1 187 ? -18.126 4.725 9.059 1.00 74.25 187 ASP A N 1
ATOM 1338 C CA . ASP A 1 187 ? -17.135 4.014 9.862 1.00 74.25 187 ASP A CA 1
ATOM 1339 C C . ASP A 1 187 ? -15.690 4.360 9.424 1.00 74.25 187 ASP A C 1
ATOM 1341 O O . ASP A 1 187 ? -14.744 3.740 9.913 1.00 74.25 187 ASP A O 1
ATOM 1345 N N . LEU A 1 188 ? -15.512 5.349 8.533 1.00 82.25 188 LEU A N 1
ATOM 1346 C CA . LEU A 1 188 ? -14.228 5.927 8.128 1.00 82.25 188 LEU A CA 1
ATOM 1347 C C . LEU A 1 188 ? -13.881 7.165 8.962 1.00 82.25 188 LEU A C 1
ATOM 1349 O O . LEU A 1 188 ? -14.719 8.038 9.178 1.00 82.25 188 LEU A O 1
ATOM 1353 N N . VAL A 1 189 ? -12.615 7.277 9.358 1.00 81.31 189 VAL A N 1
ATOM 1354 C CA . VAL A 1 189 ? -12.011 8.533 9.809 1.00 81.31 189 VAL A CA 1
ATOM 1355 C C . VAL A 1 189 ? -10.801 8.858 8.941 1.00 81.31 189 VAL A C 1
ATOM 1357 O O . VAL A 1 189 ? -9.850 8.078 8.843 1.00 81.31 189 VAL A O 1
ATOM 1360 N N . VAL A 1 190 ? -10.827 10.028 8.314 1.00 79.62 190 VAL A N 1
ATOM 1361 C CA . VAL A 1 190 ? -9.715 10.543 7.519 1.00 79.62 190 VAL A CA 1
ATOM 1362 C C . VAL A 1 190 ? -8.994 11.585 8.355 1.00 79.62 190 VAL A C 1
ATOM 1364 O O . VAL A 1 190 ? -9.597 12.549 8.804 1.00 79.62 190 VAL A O 1
ATOM 1367 N N . GLY A 1 191 ? -7.706 11.372 8.604 1.00 73.00 191 GLY A N 1
ATOM 1368 C CA . GLY A 1 191 ? -6.848 12.347 9.269 1.00 73.00 191 GLY A CA 1
ATOM 1369 C C . GLY A 1 191 ? -5.967 13.029 8.240 1.00 73.00 191 GLY A C 1
ATOM 1370 O O . GLY A 1 191 ? -5.470 12.365 7.333 1.00 73.00 191 GLY A O 1
ATOM 1371 N N . SER A 1 192 ? -5.777 14.334 8.391 1.00 67.44 192 SER A N 1
ATOM 1372 C CA . SER A 1 192 ? -4.913 15.139 7.542 1.00 67.44 192 SER A CA 1
ATOM 1373 C C . SER A 1 192 ? -4.178 16.207 8.347 1.00 67.44 192 SER A C 1
ATOM 1375 O O . SER A 1 192 ? -4.667 16.722 9.359 1.00 67.44 192 SER A O 1
ATOM 1377 N N . GLN A 1 193 ? -2.978 16.557 7.892 1.00 65.12 193 GLN A N 1
ATOM 1378 C CA . GLN A 1 193 ? -2.218 17.667 8.451 1.00 65.12 193 GLN A CA 1
ATOM 1379 C C . GLN A 1 193 ? -2.362 18.898 7.550 1.00 65.12 193 GLN A C 1
ATOM 1381 O O . GLN A 1 193 ? -1.747 18.974 6.490 1.00 65.12 193 GLN A O 1
ATOM 1386 N N . LEU A 1 194 ? -3.169 19.882 7.961 1.00 56.44 194 LEU A N 1
ATOM 1387 C CA . LEU A 1 194 ? -3.515 21.021 7.096 1.00 56.44 194 LEU A CA 1
ATOM 1388 C C . LEU A 1 194 ? -2.326 21.953 6.820 1.00 56.44 194 LEU A C 1
ATOM 1390 O O . LEU A 1 194 ? -2.201 22.476 5.718 1.00 56.44 194 LEU A O 1
ATOM 1394 N N . ASN A 1 195 ? -1.438 22.133 7.802 1.00 55.66 195 ASN A N 1
ATOM 1395 C CA . ASN A 1 195 ? -0.335 23.093 7.734 1.00 55.66 195 ASN A CA 1
ATOM 1396 C C . ASN A 1 195 ? 1.009 22.405 7.999 1.00 55.66 195 ASN A C 1
ATOM 1398 O O . ASN A 1 195 ? 1.492 22.385 9.132 1.00 55.66 195 ASN A O 1
ATOM 1402 N N . GLY A 1 196 ? 1.581 21.860 6.916 1.00 49.97 196 GLY A N 1
ATOM 1403 C CA . GLY A 1 196 ? 2.973 21.428 6.768 1.00 49.97 196 GLY A CA 1
ATOM 1404 C C . GLY A 1 196 ? 3.458 20.311 7.699 1.00 49.97 196 GLY A C 1
ATOM 1405 O O . GLY A 1 196 ? 2.775 19.976 8.651 1.00 49.97 196 GLY A O 1
ATOM 1406 N N . PRO A 1 197 ? 4.643 19.721 7.468 1.00 49.41 197 PRO A N 1
ATOM 1407 C CA . PRO A 1 197 ? 5.136 18.604 8.262 1.00 49.41 197 PRO A CA 1
ATOM 1408 C C . PRO A 1 197 ? 5.366 19.016 9.721 1.00 49.41 197 PRO A C 1
ATOM 1410 O O . PRO A 1 197 ? 5.858 20.112 10.005 1.00 49.41 197 PRO A O 1
ATOM 1413 N N . HIS A 1 198 ? 5.054 18.116 10.660 1.00 49.84 198 HIS A N 1
ATOM 1414 C CA . HIS A 1 198 ? 5.088 18.345 12.117 1.00 49.84 198 HIS A CA 1
ATOM 1415 C C . HIS A 1 198 ? 6.349 19.034 12.649 1.00 49.84 198 HIS A C 1
ATOM 1417 O O . HIS A 1 198 ? 6.259 19.742 13.651 1.00 49.84 198 HIS A O 1
ATOM 1423 N N . PHE A 1 199 ? 7.493 18.852 11.989 1.00 45.22 199 PHE A N 1
ATOM 1424 C CA . PHE A 1 199 ? 8.646 19.741 12.062 1.00 45.22 199 PHE A CA 1
ATOM 1425 C C . PHE A 1 199 ? 9.564 19.451 10.868 1.00 45.22 199 PHE A C 1
ATOM 1427 O O . PHE A 1 199 ? 10.094 18.347 10.741 1.00 45.22 199 PHE A O 1
ATOM 1434 N N . GLY A 1 200 ? 9.843 20.469 10.050 1.00 39.22 200 GLY A N 1
ATOM 1435 C CA . GLY A 1 200 ? 11.021 20.510 9.185 1.00 39.22 200 GLY A CA 1
ATOM 1436 C C . GLY A 1 200 ? 12.270 20.649 10.049 1.00 39.22 200 GLY A C 1
ATOM 1437 O O . GLY A 1 200 ? 12.839 21.732 10.183 1.00 39.22 200 GLY A O 1
ATOM 1438 N N . SER A 1 201 ? 12.678 19.569 10.714 1.00 31.77 201 SER A N 1
ATOM 1439 C CA . SER A 1 201 ? 13.967 19.572 11.385 1.00 31.77 201 SER A CA 1
ATOM 1440 C C . SER A 1 201 ? 15.037 19.803 10.320 1.00 31.77 201 SER A C 1
ATOM 1442 O O . SER A 1 201 ? 15.117 19.099 9.311 1.00 31.77 201 SER A O 1
ATOM 1444 N N . ARG A 1 202 ? 15.896 20.796 10.560 1.00 38.53 202 ARG A N 1
ATOM 1445 C CA . ARG A 1 202 ? 17.263 20.801 10.042 1.00 38.53 202 ARG A CA 1
ATOM 1446 C C . ARG A 1 202 ? 17.966 19.588 10.621 1.00 38.53 202 ARG A C 1
ATOM 1448 O O . ARG A 1 202 ? 18.762 19.688 11.553 1.00 38.53 202 ARG A O 1
ATOM 1455 N N . HIS A 1 203 ? 17.590 18.417 10.150 1.00 32.72 203 HIS A N 1
ATOM 1456 C CA . HIS A 1 203 ? 18.173 17.209 10.642 1.00 32.72 203 HIS A CA 1
ATOM 1457 C C . HIS A 1 203 ? 19.580 17.154 10.035 1.00 32.72 203 HIS A C 1
ATOM 1459 O O . HIS A 1 203 ? 19.706 17.253 8.814 1.00 32.72 203 HIS A O 1
ATOM 1465 N N . PRO A 1 204 ? 20.652 17.034 10.842 1.00 32.16 204 PRO A N 1
ATOM 1466 C CA . PRO A 1 204 ? 22.038 17.077 10.352 1.00 32.16 204 PRO A CA 1
ATOM 1467 C C . PRO A 1 204 ? 22.415 15.940 9.385 1.00 32.16 204 PRO A C 1
ATOM 1469 O O . PRO A 1 204 ? 23.567 15.844 8.974 1.00 32.16 204 PRO A O 1
ATOM 1472 N N . TRP A 1 205 ? 21.469 15.054 9.060 1.00 31.84 205 TRP A N 1
ATOM 1473 C CA . TRP A 1 205 ? 21.567 14.106 7.959 1.00 31.84 205 TRP A CA 1
ATOM 1474 C C . TRP A 1 205 ? 21.003 14.723 6.675 1.00 31.84 205 TRP A C 1
ATOM 1476 O O . TRP A 1 205 ? 21.738 14.779 5.705 1.00 31.84 205 TRP A O 1
ATOM 1486 N N . ALA A 1 206 ? 19.781 15.268 6.663 1.00 32.06 206 ALA A N 1
ATOM 1487 C CA . ALA A 1 206 ? 19.158 15.888 5.480 1.00 32.06 206 ALA A CA 1
ATOM 1488 C C . ALA A 1 206 ? 19.787 17.231 5.033 1.00 32.06 206 ALA A C 1
ATOM 1490 O O . ALA A 1 206 ? 19.515 17.712 3.933 1.00 32.06 206 ALA A O 1
ATOM 1491 N N . TRP A 1 207 ? 20.634 17.825 5.878 1.00 31.78 207 TRP A N 1
ATOM 1492 C CA . TRP A 1 207 ? 21.521 18.942 5.555 1.00 31.78 207 TRP A CA 1
ATOM 1493 C C . TRP A 1 207 ? 22.929 18.619 6.069 1.00 31.78 207 TRP A C 1
ATOM 1495 O O . TRP A 1 207 ? 23.047 18.165 7.210 1.00 31.78 207 TRP A O 1
ATOM 1505 N N . PRO A 1 208 ? 24.014 18.908 5.320 1.00 27.78 208 PRO A N 1
ATOM 1506 C CA . PRO A 1 208 ? 25.333 19.040 5.937 1.00 27.78 208 PRO A CA 1
ATOM 1507 C C . PRO A 1 208 ? 25.223 19.995 7.133 1.00 27.78 208 PRO A C 1
ATOM 1509 O O . PRO A 1 208 ? 24.369 20.880 7.115 1.00 27.78 208 PRO A O 1
ATOM 1512 N N . LYS A 1 209 ? 26.063 19.829 8.165 1.00 29.75 209 LYS A N 1
ATOM 1513 C CA . LYS A 1 209 ? 26.164 20.709 9.348 1.00 29.75 209 LYS A CA 1
ATOM 1514 C C . LYS A 1 209 ? 26.494 22.171 8.973 1.00 29.75 209 LYS A C 1
ATOM 1516 O O . LYS A 1 209 ? 27.520 22.700 9.381 1.00 29.75 209 LYS A O 1
ATOM 1521 N N . ALA A 1 210 ? 25.614 22.863 8.268 1.00 29.78 210 ALA A N 1
ATOM 1522 C CA . ALA A 1 210 ? 25.615 24.302 8.198 1.00 29.78 210 ALA A CA 1
ATOM 1523 C C . ALA A 1 210 ? 25.039 24.769 9.531 1.00 29.78 210 ALA A C 1
ATOM 1525 O O . ALA A 1 210 ? 23.827 24.860 9.743 1.00 29.78 210 ALA A O 1
ATOM 1526 N N . SER A 1 211 ? 25.935 25.007 10.487 1.00 33.56 211 SER A N 1
ATOM 1527 C CA . SER A 1 211 ? 25.609 25.873 11.614 1.00 33.56 211 SER A CA 1
ATOM 1528 C C . SER A 1 211 ? 24.946 27.143 11.064 1.00 33.56 211 SER A C 1
ATOM 1530 O O . SER A 1 211 ? 25.304 27.607 9.984 1.00 33.56 211 SER A O 1
ATOM 1532 N N . ASN A 1 212 ? 24.009 27.751 11.793 1.00 35.53 212 ASN A N 1
ATOM 1533 C CA . ASN A 1 212 ? 23.409 29.035 11.394 1.00 35.53 212 ASN A CA 1
ATOM 1534 C C . ASN A 1 212 ? 24.445 30.136 11.058 1.00 35.53 212 ASN A C 1
ATOM 1536 O O . ASN A 1 212 ? 24.094 31.128 10.428 1.00 35.53 212 ASN A O 1
ATOM 1540 N N . ARG A 1 213 ? 25.723 29.963 11.432 1.00 35.25 213 ARG A N 1
ATOM 1541 C CA . ARG A 1 213 ? 26.828 30.844 11.025 1.00 35.25 213 ARG A CA 1
ATOM 1542 C C . ARG A 1 213 ? 27.226 30.715 9.550 1.00 35.25 213 ARG A C 1
ATOM 1544 O O . ARG A 1 213 ? 27.773 31.666 9.008 1.00 35.25 213 ARG A O 1
ATOM 1551 N N . GLU A 1 214 ? 26.948 29.596 8.886 1.00 34.22 214 GLU A N 1
ATOM 1552 C CA . GLU A 1 214 ? 27.232 29.415 7.454 1.00 34.22 214 GLU A CA 1
ATOM 1553 C C . GLU A 1 214 ? 26.098 29.916 6.552 1.00 34.22 214 GLU A C 1
ATOM 1555 O O . GLU A 1 214 ? 26.363 30.288 5.413 1.00 34.22 214 GLU A O 1
ATOM 1560 N N . CYS A 1 215 ? 24.875 30.073 7.076 1.00 38.19 215 CYS A N 1
ATOM 1561 C CA . CYS A 1 215 ? 23.813 30.814 6.382 1.00 38.19 215 CYS A CA 1
ATOM 1562 C C . CYS A 1 215 ? 24.226 32.277 6.114 1.00 38.19 215 CYS A C 1
ATOM 1564 O O . CYS A 1 215 ? 23.849 32.849 5.098 1.00 38.19 215 CYS A O 1
ATOM 1566 N N . GLY A 1 216 ? 25.061 32.862 6.983 1.00 32.53 216 GLY A N 1
ATOM 1567 C CA . GLY A 1 216 ? 25.629 34.202 6.802 1.00 32.53 216 GLY A CA 1
ATOM 1568 C C . GLY A 1 216 ? 26.822 34.280 5.840 1.00 32.53 216 GLY A C 1
ATOM 1569 O O . GLY A 1 216 ? 27.172 35.374 5.414 1.00 32.53 216 GLY A O 1
ATOM 1570 N N . ARG A 1 217 ? 27.447 33.154 5.455 1.00 35.94 217 ARG A N 1
ATOM 1571 C CA . ARG A 1 217 ? 28.570 33.159 4.492 1.00 35.94 217 ARG A CA 1
ATOM 1572 C C . ARG A 1 217 ? 28.126 33.266 3.033 1.00 35.94 217 ARG A C 1
ATOM 1574 O O . ARG A 1 217 ? 28.941 33.636 2.197 1.00 35.94 217 ARG A O 1
ATOM 1581 N N . PHE A 1 218 ? 26.856 32.990 2.740 1.00 36.62 218 PHE A N 1
ATOM 1582 C CA . PHE A 1 218 ? 26.277 33.117 1.396 1.00 36.62 218 PHE A CA 1
ATOM 1583 C C . PHE A 1 218 ? 25.343 34.331 1.253 1.00 36.62 218 PHE A C 1
ATOM 1585 O O . PHE A 1 218 ? 24.808 34.570 0.176 1.00 36.62 218 PHE A O 1
ATOM 1592 N N . ALA A 1 219 ? 25.221 35.152 2.304 1.00 32.31 219 ALA A N 1
ATOM 1593 C CA . ALA A 1 219 ? 24.491 36.426 2.315 1.00 32.31 219 ALA A CA 1
ATOM 1594 C C . ALA A 1 219 ? 25.217 37.570 1.568 1.00 32.31 219 ALA A C 1
ATOM 1596 O O . ALA A 1 219 ? 24.838 38.729 1.690 1.00 32.31 219 ALA A O 1
ATOM 1597 N N . GLY A 1 220 ? 26.273 37.253 0.812 1.00 32.81 220 GLY A N 1
ATOM 1598 C CA . GLY A 1 220 ? 26.935 38.186 -0.102 1.00 32.81 220 GLY A CA 1
ATOM 1599 C C . GLY A 1 220 ? 26.314 38.229 -1.502 1.00 32.81 220 GLY A C 1
ATOM 1600 O O . GLY A 1 220 ? 26.856 38.908 -2.368 1.00 32.81 220 GLY A O 1
ATOM 1601 N N . VAL A 1 221 ? 25.224 37.495 -1.753 1.00 36.47 221 VAL A N 1
ATOM 1602 C CA . VAL A 1 221 ? 24.495 37.571 -3.024 1.00 36.47 221 VAL A CA 1
ATOM 1603 C C . VAL A 1 221 ? 23.377 38.592 -2.867 1.00 36.47 221 VAL A C 1
ATOM 1605 O O . VAL A 1 221 ? 22.448 38.405 -2.085 1.00 36.47 221 VAL A O 1
ATOM 1608 N N . ASP A 1 222 ? 23.566 39.698 -3.577 1.00 33.34 222 ASP A N 1
ATOM 1609 C CA . ASP A 1 222 ? 22.770 40.915 -3.579 1.00 33.34 222 ASP A CA 1
ATOM 1610 C C . ASP A 1 222 ? 21.251 40.659 -3.613 1.00 33.34 222 ASP A C 1
ATOM 1612 O O . ASP A 1 222 ? 20.733 39.818 -4.351 1.00 33.34 222 ASP A O 1
ATOM 1616 N N . THR A 1 223 ? 20.539 41.462 -2.830 1.00 33.03 223 THR A N 1
ATOM 1617 C CA . THR A 1 223 ? 19.081 41.626 -2.738 1.00 33.03 223 THR A CA 1
ATOM 1618 C C . THR A 1 223 ? 18.363 41.948 -4.063 1.00 33.03 223 THR A C 1
ATOM 1620 O O . THR A 1 223 ? 17.160 42.191 -4.059 1.00 33.03 223 THR A O 1
ATOM 1623 N N . THR A 1 224 ? 19.064 41.935 -5.199 1.00 32.47 224 THR A N 1
ATOM 1624 C CA . THR A 1 224 ? 18.569 42.300 -6.535 1.00 32.47 224 THR A CA 1
ATOM 1625 C C . THR A 1 224 ? 18.224 41.111 -7.442 1.00 32.47 224 THR A C 1
ATOM 1627 O O . THR A 1 224 ? 17.879 41.307 -8.603 1.00 32.47 224 THR A O 1
ATOM 1630 N N . GLY A 1 225 ? 18.227 39.872 -6.937 1.00 33.53 225 GLY A N 1
ATOM 1631 C CA . GLY A 1 225 ? 17.491 38.773 -7.583 1.00 33.53 225 GLY A CA 1
ATOM 1632 C C . GLY A 1 225 ? 18.062 38.239 -8.905 1.00 33.53 225 GLY A C 1
ATOM 1633 O O . GLY A 1 225 ? 17.294 37.812 -9.760 1.00 33.53 225 GLY A O 1
ATOM 1634 N N . THR A 1 226 ? 19.386 38.209 -9.087 1.00 30.30 226 THR A N 1
ATOM 1635 C CA . THR A 1 226 ? 20.015 37.679 -10.322 1.00 30.30 226 THR A CA 1
ATOM 1636 C C . THR A 1 226 ? 20.917 36.451 -10.125 1.00 30.30 226 THR A C 1
ATOM 1638 O O . THR A 1 226 ? 21.502 35.948 -11.081 1.00 30.30 226 THR A O 1
ATOM 1641 N N . GLY A 1 227 ? 21.008 35.894 -8.912 1.00 31.25 227 GLY A N 1
ATOM 1642 C CA . GLY A 1 227 ? 21.781 34.675 -8.649 1.00 31.25 227 GLY A CA 1
ATOM 1643 C C . GLY A 1 227 ? 20.915 33.414 -8.586 1.00 31.25 227 GLY A C 1
ATOM 1644 O O . GLY A 1 227 ? 20.277 33.173 -7.566 1.00 31.25 227 GLY A O 1
ATOM 1645 N N . ALA A 1 228 ? 20.977 32.550 -9.603 1.00 32.34 228 ALA A N 1
ATOM 1646 C CA . ALA A 1 228 ? 20.314 31.234 -9.674 1.00 32.34 228 ALA A CA 1
ATOM 1647 C C . ALA A 1 228 ? 20.818 30.178 -8.649 1.00 32.34 228 ALA A C 1
ATOM 1649 O O . ALA A 1 228 ? 20.710 28.976 -8.877 1.00 32.34 228 ALA A O 1
ATOM 1650 N N . TYR A 1 229 ? 21.430 30.601 -7.536 1.00 38.56 229 TYR A N 1
ATOM 1651 C CA . TYR A 1 229 ? 22.173 29.722 -6.621 1.00 38.56 229 TYR A CA 1
ATOM 1652 C C . TYR A 1 229 ? 22.003 30.052 -5.126 1.00 38.56 229 TYR A C 1
ATOM 1654 O O . TYR A 1 229 ? 22.779 29.565 -4.300 1.00 38.56 229 TYR A O 1
ATOM 1662 N N . ALA A 1 230 ? 21.006 30.858 -4.753 1.00 31.45 230 ALA A N 1
ATOM 1663 C CA . ALA A 1 230 ? 20.698 31.138 -3.353 1.00 31.45 230 ALA A CA 1
ATOM 1664 C C . ALA A 1 230 ? 19.796 30.034 -2.772 1.00 31.45 230 ALA A C 1
ATOM 1666 O O . ALA A 1 230 ? 18.622 29.938 -3.105 1.00 31.45 230 ALA A O 1
ATOM 1667 N N . TRP A 1 231 ? 20.356 29.189 -1.904 1.00 39.66 231 TRP A N 1
ATOM 1668 C CA . TRP A 1 231 ? 19.614 28.122 -1.228 1.00 39.66 231 TRP A CA 1
ATOM 1669 C C . TRP A 1 231 ? 18.693 28.714 -0.151 1.00 39.66 231 TRP A C 1
ATOM 1671 O O . TRP A 1 231 ? 19.179 29.406 0.753 1.00 39.66 231 TRP A O 1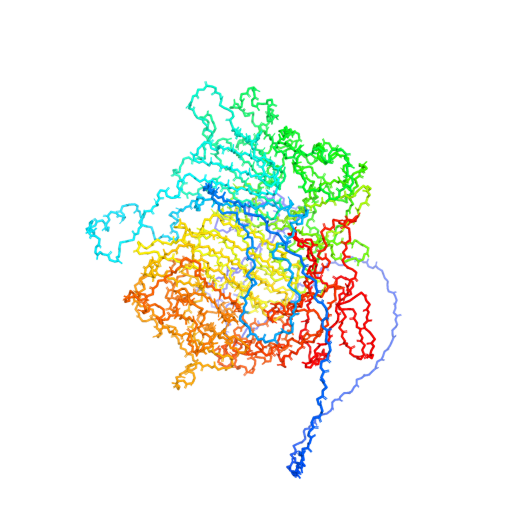
ATOM 1681 N N . PRO A 1 232 ? 17.383 28.433 -0.178 1.00 39.56 232 PRO A N 1
ATOM 1682 C CA . PRO A 1 232 ? 16.431 29.082 0.700 1.00 39.56 232 PRO A CA 1
ATOM 1683 C C . PRO A 1 232 ? 16.517 28.418 2.075 1.00 39.56 232 PRO A C 1
ATOM 1685 O O . PRO A 1 232 ? 15.930 27.379 2.354 1.00 39.56 232 PRO A O 1
ATOM 1688 N N . CYS A 1 233 ? 17.243 29.053 2.989 1.00 39.72 233 CYS A N 1
ATOM 1689 C CA . CYS A 1 233 ? 17.205 28.730 4.418 1.00 39.72 233 CYS A CA 1
ATOM 1690 C C . CYS A 1 233 ? 15.899 29.210 5.094 1.00 39.72 233 CYS A C 1
ATOM 1692 O O . CYS A 1 233 ? 15.864 29.393 6.312 1.00 39.72 233 CYS A O 1
ATOM 1694 N N . TYR A 1 234 ? 14.840 29.439 4.314 1.00 39.94 234 TYR A N 1
ATOM 1695 C CA . TYR A 1 234 ? 13.575 30.005 4.759 1.00 39.94 234 TYR A CA 1
ATOM 1696 C C . TYR A 1 234 ? 12.595 28.892 5.141 1.00 39.94 234 TYR A C 1
ATOM 1698 O O . TYR A 1 234 ? 12.049 28.205 4.283 1.00 39.94 234 TYR A O 1
ATOM 1706 N N . VAL A 1 235 ? 12.311 28.760 6.439 1.00 45.12 235 VAL A N 1
ATOM 1707 C CA . VAL A 1 235 ? 11.022 28.205 6.871 1.00 45.12 235 VAL A CA 1
ATOM 1708 C C . VAL A 1 235 ? 10.010 29.314 6.607 1.00 45.12 235 VAL A C 1
ATOM 1710 O O . VAL A 1 235 ? 10.013 30.339 7.287 1.00 45.12 235 VAL A O 1
ATOM 1713 N N . LYS A 1 236 ? 9.223 29.177 5.541 1.00 45.81 236 LYS A N 1
ATOM 1714 C CA . LYS A 1 236 ? 8.188 30.158 5.203 1.00 45.81 236 LYS A CA 1
ATOM 1715 C C . LYS A 1 236 ? 7.147 30.188 6.347 1.00 45.81 236 LYS A C 1
ATOM 1717 O O . LYS A 1 236 ? 6.896 29.137 6.936 1.00 45.81 236 LYS A O 1
ATOM 1722 N N . PRO A 1 237 ? 6.488 31.330 6.635 1.00 46.75 237 PRO A N 1
ATOM 1723 C CA . PRO A 1 237 ? 5.385 31.423 7.609 1.00 46.75 237 PRO A CA 1
ATOM 1724 C C . PRO A 1 237 ? 4.240 30.415 7.400 1.00 46.75 237 PRO A C 1
ATOM 1726 O O . PRO A 1 237 ? 3.429 30.220 8.291 1.00 46.75 237 PRO A O 1
ATOM 1729 N N . GLN A 1 238 ? 4.204 29.762 6.235 1.00 46.59 238 GLN A N 1
ATOM 1730 C CA . GLN A 1 238 ? 3.285 28.689 5.841 1.00 46.59 238 GLN A CA 1
ATOM 1731 C C . GLN A 1 238 ? 3.305 27.457 6.765 1.00 46.59 238 GLN A C 1
ATOM 1733 O O . GLN A 1 238 ? 2.383 26.655 6.715 1.00 46.59 238 GLN A O 1
ATOM 1738 N N . PHE A 1 239 ? 4.355 27.289 7.577 1.00 53.59 239 PHE A N 1
ATOM 1739 C CA . PHE A 1 239 ? 4.489 26.194 8.547 1.00 53.59 239 PHE A CA 1
ATOM 1740 C C . PHE A 1 239 ? 4.073 26.584 9.979 1.00 53.59 239 PHE A C 1
ATOM 1742 O O . PHE A 1 239 ? 4.243 25.787 10.902 1.00 53.59 239 PHE A O 1
ATOM 1749 N N . ASN A 1 240 ? 3.567 27.806 10.176 1.00 57.62 240 ASN A N 1
ATOM 1750 C CA . ASN A 1 240 ? 2.951 28.234 11.432 1.00 57.62 240 ASN A CA 1
ATOM 1751 C C . ASN A 1 240 ? 1.474 27.801 11.471 1.00 57.62 240 ASN A C 1
ATOM 1753 O O . ASN A 1 240 ? 0.891 27.498 10.433 1.00 57.62 240 ASN A O 1
ATOM 1757 N N . ASP A 1 241 ? 0.869 27.801 12.660 1.00 69.06 241 ASP A N 1
ATOM 1758 C CA . ASP A 1 241 ? -0.531 27.411 12.877 1.00 69.06 241 ASP A CA 1
ATOM 1759 C C . ASP A 1 241 ? -0.812 25.956 12.486 1.00 69.06 241 ASP A C 1
ATOM 1761 O O . ASP A 1 241 ? -1.764 25.649 11.771 1.00 69.06 241 ASP A O 1
ATOM 1765 N N . ARG A 1 242 ? 0.022 25.029 12.959 1.00 73.12 242 ARG A N 1
ATOM 1766 C CA . ARG A 1 242 ? -0.160 23.598 12.695 1.00 73.12 242 ARG A CA 1
ATOM 1767 C C . ARG A 1 242 ? -1.502 23.125 13.256 1.00 73.12 242 ARG A C 1
ATOM 1769 O O . ARG A 1 242 ? -1.784 23.309 14.444 1.00 73.12 242 ARG A O 1
ATOM 1776 N N . VAL A 1 243 ? -2.285 22.472 12.400 1.00 77.69 243 VAL A N 1
ATOM 1777 C CA . VAL A 1 243 ? -3.589 21.889 12.732 1.00 77.69 243 VAL A CA 1
ATOM 1778 C C . VAL A 1 243 ? -3.617 20.436 12.269 1.00 77.69 243 VAL A C 1
ATOM 1780 O O . VAL A 1 243 ? -3.320 20.158 11.104 1.00 77.69 243 VAL A O 1
ATOM 1783 N N . LEU A 1 244 ? -3.975 19.524 13.176 1.00 81.56 244 LEU A N 1
ATOM 1784 C CA . LEU A 1 244 ? -4.484 18.212 12.775 1.00 81.56 244 LEU A CA 1
ATOM 1785 C C . LEU A 1 244 ? -5.973 18.345 12.516 1.00 81.56 244 LEU A C 1
ATOM 1787 O O . LEU A 1 244 ? -6.698 18.833 13.382 1.00 81.56 244 LEU A O 1
ATOM 1791 N N . ASN A 1 245 ? -6.404 17.912 11.343 1.00 84.88 245 ASN A N 1
ATOM 1792 C CA . ASN A 1 245 ? -7.803 17.865 10.971 1.00 84.88 245 ASN A CA 1
ATOM 1793 C C . ASN A 1 245 ? -8.210 16.411 10.775 1.00 84.88 245 ASN A C 1
ATOM 1795 O O . ASN A 1 245 ? -7.501 15.648 10.121 1.00 84.88 245 ASN A O 1
ATOM 1799 N N . PHE A 1 246 ? -9.336 16.034 11.354 1.00 86.31 246 PHE A N 1
ATOM 1800 C CA . PHE A 1 246 ? -9.924 14.721 11.187 1.00 86.31 246 PHE A CA 1
ATOM 1801 C C . PHE A 1 246 ? -11.361 14.897 10.752 1.00 86.31 246 PHE A C 1
ATOM 1803 O O . PHE A 1 246 ? -12.136 15.546 11.450 1.00 86.31 246 PHE A O 1
ATOM 1810 N N . ASP A 1 247 ? -11.701 14.271 9.640 1.00 83.56 247 ASP A N 1
ATOM 1811 C CA . ASP A 1 247 ? -13.032 14.326 9.069 1.00 83.56 247 ASP A CA 1
ATOM 1812 C C . ASP A 1 247 ? -13.624 12.918 9.064 1.00 83.56 247 ASP A C 1
ATOM 1814 O O . ASP A 1 247 ? -12.968 11.920 8.731 1.00 83.56 247 ASP A O 1
ATOM 1818 N N . SER A 1 248 ? -14.886 12.834 9.459 1.00 83.19 248 SER A N 1
ATOM 1819 C CA . SER A 1 248 ? -15.716 11.647 9.323 1.00 83.19 248 SER A CA 1
ATOM 1820 C C . SER A 1 248 ? -17.125 12.064 8.926 1.00 83.19 248 SER A C 1
ATOM 1822 O O . SER A 1 248 ? -17.515 13.226 9.046 1.00 83.19 248 SER A O 1
ATOM 1824 N N . ALA A 1 249 ? -17.945 11.094 8.532 1.00 77.44 249 ALA A N 1
ATOM 1825 C CA . ALA A 1 249 ? -19.352 11.374 8.281 1.00 77.44 249 ALA A CA 1
ATOM 1826 C C . ALA A 1 249 ? -20.132 11.775 9.551 1.00 77.44 249 ALA A C 1
ATOM 1828 O O . ALA A 1 249 ? -21.268 12.214 9.425 1.00 77.44 249 ALA A O 1
ATOM 1829 N N . TYR A 1 250 ? -19.574 11.620 10.759 1.00 77.69 250 TYR A N 1
ATOM 1830 C CA . TYR A 1 250 ? -20.224 12.041 12.008 1.00 77.69 250 TYR A CA 1
ATOM 1831 C C . TYR A 1 250 ? -19.770 13.425 12.472 1.00 77.69 250 TYR A C 1
ATOM 1833 O O . TYR A 1 250 ? -20.578 14.192 12.995 1.00 77.69 250 TYR A O 1
ATOM 1841 N N . MET A 1 251 ? -18.477 13.725 12.353 1.00 83.38 251 MET A N 1
ATOM 1842 C CA . MET A 1 251 ? -17.892 14.931 12.925 1.00 83.38 251 MET A CA 1
ATOM 1843 C C . MET A 1 251 ? -16.621 15.360 12.194 1.00 83.38 251 MET A C 1
ATOM 1845 O O . MET A 1 251 ? -15.846 14.533 11.719 1.00 83.38 251 MET A O 1
ATOM 1849 N N . ASN A 1 252 ? -16.383 16.665 12.218 1.00 85.75 252 ASN A N 1
ATOM 1850 C CA . ASN A 1 252 ? -15.107 17.281 11.897 1.00 85.75 252 ASN A CA 1
ATOM 1851 C C . ASN A 1 252 ? -14.422 17.673 13.207 1.00 85.75 252 ASN A C 1
ATOM 1853 O O . ASN A 1 252 ? -15.032 18.294 14.084 1.00 85.75 252 ASN A O 1
ATOM 1857 N N . PHE A 1 253 ? -13.152 17.318 13.340 1.00 86.81 253 PHE A N 1
ATOM 1858 C CA . PHE A 1 253 ? -12.346 17.577 14.520 1.00 86.81 253 PHE A CA 1
ATOM 1859 C C . PHE A 1 253 ? -11.035 18.256 14.135 1.00 86.81 253 PHE A C 1
ATOM 1861 O O . PHE A 1 253 ? -10.233 17.712 13.382 1.00 86.81 253 PHE A O 1
ATOM 1868 N N . GLN A 1 254 ? -10.794 19.431 14.707 1.00 86.31 254 GLN A N 1
ATOM 1869 C CA . GLN A 1 254 ? -9.562 20.189 14.521 1.00 86.31 254 GLN A CA 1
ATOM 1870 C C . GLN A 1 254 ? -8.812 20.320 15.834 1.00 86.31 254 GLN A C 1
ATOM 1872 O O . GLN A 1 254 ? -9.406 20.638 16.860 1.00 86.31 254 GLN A O 1
ATOM 1877 N N . PHE A 1 255 ? -7.497 20.129 15.778 1.00 82.25 255 PHE A N 1
ATOM 1878 C CA . PHE A 1 255 ? -6.579 20.289 16.899 1.00 82.25 255 PHE A CA 1
ATOM 1879 C C . PHE A 1 255 ? -5.468 21.268 16.514 1.00 82.25 255 PHE A C 1
ATOM 1881 O O . PHE A 1 255 ? -4.586 20.930 15.721 1.00 82.25 255 PHE A O 1
ATOM 1888 N N . ALA A 1 256 ? -5.488 22.478 17.074 1.00 79.38 256 ALA A N 1
ATOM 1889 C CA . ALA A 1 256 ? -4.545 23.549 16.768 1.00 79.38 256 ALA A CA 1
ATOM 1890 C C . ALA A 1 256 ? -3.397 23.604 17.788 1.00 79.38 256 ALA A C 1
ATOM 1892 O O . ALA A 1 256 ? -3.569 24.024 18.933 1.00 79.38 256 ALA A O 1
ATOM 1893 N N . PHE A 1 257 ? -2.183 23.238 17.369 1.00 72.81 257 PHE A N 1
ATOM 1894 C CA . PHE A 1 257 ? -1.028 23.149 18.273 1.00 72.81 257 PHE A CA 1
ATOM 1895 C C . PHE A 1 257 ? -0.534 24.505 18.760 1.00 72.81 257 PHE A C 1
ATOM 1897 O O . PHE A 1 257 ? -0.279 24.698 19.950 1.00 72.81 257 PHE A O 1
ATOM 1904 N N . ASP A 1 258 ? -0.368 25.439 17.827 1.00 69.44 258 ASP A N 1
ATOM 1905 C CA . ASP A 1 258 ? 0.328 26.700 18.088 1.00 69.44 258 ASP A CA 1
ATOM 1906 C C . ASP A 1 258 ? -0.589 27.733 18.773 1.00 69.44 258 ASP A C 1
ATOM 1908 O O . ASP A 1 258 ? -0.116 28.723 19.333 1.00 69.44 258 ASP A O 1
ATOM 1912 N N . LYS A 1 259 ? -1.896 27.441 18.830 1.00 70.31 259 LYS A N 1
ATOM 1913 C CA . LYS A 1 259 ? -2.942 28.240 19.484 1.00 70.31 259 LYS A CA 1
ATOM 1914 C C . LYS A 1 259 ? -3.349 27.675 20.850 1.00 70.31 259 LYS A C 1
ATOM 1916 O O . LYS A 1 259 ? -4.510 27.693 21.223 1.00 70.31 259 LYS A O 1
ATOM 1921 N N . GLY A 1 260 ? -2.377 27.173 21.615 1.00 69.06 260 GLY A N 1
ATOM 1922 C CA . GLY A 1 260 ? -2.620 26.682 22.977 1.00 69.06 260 GLY A CA 1
ATOM 1923 C C . GLY A 1 260 ? -3.263 25.296 23.047 1.00 69.06 260 GLY A C 1
ATOM 1924 O O . GLY A 1 260 ? -3.952 25.014 24.024 1.00 69.06 260 GLY A O 1
ATOM 1925 N N . MET A 1 261 ? -3.033 24.449 22.033 1.00 73.81 261 MET A N 1
ATOM 1926 C CA . MET A 1 261 ? -3.630 23.108 21.939 1.00 73.81 261 MET A CA 1
ATOM 1927 C C . MET A 1 261 ? -5.165 23.166 22.023 1.00 73.81 261 MET A C 1
ATOM 1929 O O . MET A 1 261 ? -5.785 22.396 22.748 1.00 73.81 261 MET A O 1
ATOM 1933 N N . GLU A 1 262 ? -5.766 24.123 21.317 1.00 76.25 262 GLU A N 1
ATOM 1934 C CA . GLU A 1 262 ? -7.218 24.290 21.227 1.00 76.25 262 GLU A CA 1
ATOM 1935 C C . GLU A 1 262 ? -7.817 23.238 20.288 1.00 76.25 262 GLU A C 1
ATOM 1937 O O . GLU A 1 262 ? -7.223 22.925 19.250 1.00 76.25 262 GLU A O 1
ATOM 1942 N N . ALA A 1 263 ? -9.001 22.722 20.625 1.00 80.12 263 ALA A N 1
ATOM 1943 C CA . ALA A 1 263 ? -9.780 21.904 19.715 1.00 80.12 263 ALA A CA 1
ATOM 1944 C C . ALA A 1 263 ? -11.170 22.435 19.433 1.00 80.12 263 ALA A C 1
ATOM 1946 O O . ALA A 1 263 ? -11.858 22.997 20.285 1.00 80.12 263 ALA A O 1
ATOM 1947 N N . THR A 1 264 ? -11.622 22.096 18.237 1.00 83.50 264 THR A N 1
ATOM 1948 C CA . THR A 1 264 ? -12.992 22.314 17.811 1.00 83.50 264 THR A CA 1
ATOM 1949 C C . THR A 1 264 ? -13.544 21.006 17.285 1.00 83.50 264 THR A C 1
ATOM 1951 O O . THR A 1 264 ? -12.918 20.364 16.442 1.00 83.50 264 THR A O 1
ATOM 1954 N N . ILE A 1 265 ? -14.712 20.616 17.791 1.00 84.38 265 ILE A N 1
ATOM 1955 C CA . ILE A 1 265 ? -15.486 19.492 17.274 1.00 84.38 265 ILE A CA 1
ATOM 1956 C C . ILE A 1 265 ? -16.805 20.059 16.755 1.00 84.38 265 ILE A C 1
ATOM 1958 O O . ILE A 1 265 ? -17.514 20.780 17.462 1.00 84.38 265 ILE A O 1
ATOM 1962 N N . THR A 1 266 ? -17.144 19.716 15.521 1.00 82.81 266 THR A N 1
ATOM 1963 C CA . THR A 1 266 ? -18.411 20.096 14.893 1.00 82.81 266 THR A CA 1
ATOM 1964 C C . THR A 1 266 ? -19.030 18.847 14.288 1.00 82.81 266 THR A C 1
ATOM 1966 O O . THR A 1 266 ? -18.311 18.020 13.733 1.00 82.81 266 THR A O 1
ATOM 1969 N N . LEU A 1 267 ? -20.350 18.690 14.379 1.00 79.88 267 LEU A N 1
ATOM 1970 C CA . LEU A 1 267 ? -21.044 17.677 13.577 1.00 79.88 267 LEU A CA 1
ATOM 1971 C C . LEU A 1 267 ? -20.856 18.012 12.086 1.00 79.88 267 LEU A C 1
ATOM 1973 O O . LEU A 1 267 ? -20.838 19.187 11.728 1.00 79.88 267 LEU A O 1
ATOM 1977 N N . SER A 1 268 ? -20.647 17.009 11.235 1.00 70.19 268 SER A N 1
ATOM 1978 C CA . SER A 1 268 ? -20.390 17.219 9.799 1.00 70.19 268 SER A CA 1
ATOM 1979 C C . SER A 1 268 ? -21.584 17.893 9.090 1.00 70.19 268 SER A C 1
ATOM 1981 O O . SER A 1 268 ? -22.718 17.784 9.539 1.00 70.19 268 SER A O 1
ATOM 1983 N N . ASP A 1 269 ? -21.375 18.596 7.972 1.00 56.62 269 ASP A N 1
ATOM 1984 C CA . ASP A 1 269 ? -22.469 19.295 7.259 1.00 56.62 269 ASP A CA 1
ATOM 1985 C C . ASP A 1 269 ? -23.460 18.334 6.568 1.00 56.62 269 ASP A C 1
ATOM 1987 O O . ASP A 1 269 ? -24.625 18.675 6.371 1.00 56.62 269 ASP A O 1
ATOM 1991 N N . GLU A 1 270 ? -23.053 17.087 6.294 1.00 50.22 270 GLU A N 1
ATOM 1992 C CA . GLU A 1 270 ? -23.980 15.994 5.943 1.00 50.22 270 GLU A CA 1
ATOM 1993 C C . GLU A 1 270 ? -24.923 15.625 7.109 1.00 50.22 270 GLU A C 1
ATOM 1995 O O . GLU A 1 270 ? -25.841 14.817 6.941 1.00 50.22 270 GLU A O 1
ATOM 2000 N N . ALA A 1 271 ? -24.707 16.205 8.299 1.00 44.31 271 ALA A N 1
ATOM 2001 C CA . ALA A 1 271 ? -25.397 15.860 9.528 1.00 44.31 271 ALA A CA 1
ATOM 2002 C C . ALA A 1 271 ? -26.533 16.792 9.957 1.00 44.31 271 ALA A C 1
ATOM 2004 O O . ALA A 1 271 ? -27.365 16.363 10.761 1.00 44.31 271 ALA A O 1
ATOM 2005 N N . VAL A 1 272 ? -26.599 18.049 9.500 1.00 43.34 272 VAL A N 1
ATOM 2006 C CA . VAL A 1 272 ? -27.587 19.018 10.023 1.00 43.34 272 VAL A CA 1
ATOM 2007 C C . VAL A 1 272 ? -27.915 20.115 8.992 1.00 43.34 272 VAL A C 1
ATOM 2009 O O . VAL A 1 272 ? -27.004 20.630 8.349 1.00 43.34 272 VAL A O 1
ATOM 2012 N N . PRO A 1 273 ? -29.180 20.573 8.860 1.00 38.94 273 PRO A N 1
ATOM 2013 C CA . PRO A 1 273 ? -29.468 21.849 8.209 1.00 38.94 273 PRO A CA 1
ATOM 2014 C C . PRO A 1 273 ? -28.857 23.010 9.013 1.00 38.94 273 PRO A C 1
ATOM 2016 O O . PRO A 1 273 ? -29.138 23.159 10.196 1.00 38.94 273 PRO A O 1
ATOM 2019 N N . ALA A 1 274 ? -28.022 23.805 8.341 1.00 41.03 274 ALA A N 1
ATOM 2020 C CA . ALA A 1 274 ? -27.436 25.089 8.735 1.00 41.03 274 ALA A CA 1
ATOM 2021 C C . ALA A 1 274 ? -27.755 25.606 10.163 1.00 41.03 274 ALA A C 1
ATOM 2023 O O . ALA A 1 274 ? -28.851 26.097 10.429 1.00 41.03 274 ALA A O 1
ATOM 2024 N N . ALA A 1 275 ? -26.708 25.618 11.001 1.00 40.28 275 ALA A N 1
ATOM 2025 C CA . ALA A 1 275 ? -26.573 26.283 12.306 1.00 40.28 275 ALA A CA 1
ATOM 2026 C C . ALA A 1 275 ? -27.233 25.602 13.527 1.00 40.28 275 ALA A C 1
ATOM 2028 O O . ALA A 1 275 ? -28.410 25.829 13.759 1.00 40.28 275 ALA A O 1
ATOM 2029 N N . SER A 1 276 ? -26.446 24.900 14.377 1.00 47.28 276 SER A N 1
ATOM 2030 C CA . SER A 1 276 ? -26.527 25.025 15.864 1.00 47.28 276 SER A CA 1
ATOM 2031 C C . SER A 1 276 ? -25.667 24.073 16.747 1.00 47.28 276 SER A C 1
ATOM 2033 O O . SER A 1 276 ? -26.047 23.869 17.899 1.00 47.28 276 SER A O 1
ATOM 2035 N N . SER A 1 277 ? -24.526 23.491 16.343 1.00 56.72 277 SER A N 1
ATOM 2036 C CA . SER A 1 277 ? -23.665 22.797 17.341 1.00 56.72 277 SER A CA 1
ATOM 2037 C C . SER A 1 277 ? -22.181 22.696 16.965 1.00 56.72 277 SER A C 1
ATOM 2039 O O . SER A 1 277 ? -21.634 21.607 16.792 1.00 56.72 277 SER A O 1
ATOM 2041 N N . THR A 1 278 ? -21.497 23.833 16.854 1.00 60.47 278 THR A N 1
ATOM 2042 C CA . THR A 1 278 ? -20.033 23.850 16.986 1.00 60.47 278 THR A CA 1
ATOM 2043 C C . THR A 1 278 ? -19.705 23.817 18.472 1.00 60.47 278 THR A C 1
ATOM 2045 O O . THR A 1 278 ? -20.079 24.730 19.209 1.00 60.47 278 THR A O 1
ATOM 2048 N N . THR A 1 279 ? -19.030 22.768 18.931 1.00 63.28 279 THR A N 1
ATOM 2049 C CA . THR A 1 279 ? -18.521 22.688 20.300 1.00 63.28 279 THR A CA 1
ATOM 2050 C C . THR A 1 279 ? -17.016 22.915 20.260 1.00 63.28 279 THR A C 1
ATOM 2052 O O . THR A 1 279 ? -16.235 22.021 19.938 1.00 63.28 279 THR A O 1
ATOM 2055 N N . SER A 1 280 ? -16.591 24.132 20.592 1.00 61.12 280 SER A N 1
ATOM 2056 C CA . SER A 1 280 ? -15.185 24.391 20.898 1.00 61.12 280 SER A CA 1
ATOM 2057 C C . SER A 1 280 ? -14.868 23.786 22.260 1.00 61.12 280 SER A C 1
ATOM 2059 O O . SER A 1 280 ? -15.491 24.124 23.268 1.00 61.12 280 SER A O 1
ATOM 2061 N N . VAL A 1 281 ? -13.907 22.872 22.280 1.00 57.88 281 VAL A N 1
ATOM 2062 C CA . VAL A 1 281 ? -13.423 22.215 23.488 1.00 57.88 281 VAL A CA 1
ATOM 2063 C C . VAL A 1 281 ? -11.982 22.658 23.695 1.00 57.88 281 VAL A C 1
ATOM 2065 O O . VAL A 1 281 ? -11.074 22.236 22.984 1.00 57.88 281 VAL A O 1
ATOM 2068 N N . SER A 1 282 ? -11.743 23.485 24.711 1.00 59.44 282 SER A N 1
ATOM 2069 C CA . SER A 1 282 ? -10.378 23.643 25.210 1.00 59.44 282 SER A CA 1
ATOM 2070 C C . SER A 1 282 ? -10.038 22.414 26.044 1.00 59.44 282 SER A C 1
ATOM 2072 O O . SER A 1 282 ? -10.678 22.175 27.069 1.00 59.44 282 SER A O 1
ATOM 2074 N N . PHE A 1 283 ? -9.022 21.643 25.645 1.00 56.72 283 PHE A N 1
ATOM 2075 C CA . PHE A 1 283 ? -8.574 20.474 26.419 1.00 56.72 283 PHE A CA 1
ATOM 2076 C C . PHE A 1 283 ? -8.062 20.824 27.813 1.00 56.72 283 PHE A C 1
ATOM 2078 O O . PHE A 1 283 ? -7.945 19.953 28.673 1.00 56.72 283 PHE A O 1
ATOM 2085 N N . PHE A 1 284 ? -7.780 22.105 28.036 1.00 58.31 284 PHE A N 1
ATOM 2086 C CA . PHE A 1 284 ? -7.288 22.639 29.288 1.00 58.31 284 PHE A CA 1
ATOM 2087 C C . PHE A 1 284 ? -8.129 23.875 29.620 1.00 58.31 284 PHE A C 1
ATOM 2089 O O . PHE A 1 284 ? -7.870 24.956 29.077 1.00 58.31 284 PHE A O 1
ATOM 2096 N N . PRO A 1 285 ? -9.196 23.731 30.430 1.00 46.91 285 PRO A N 1
ATOM 2097 C CA . PRO A 1 285 ? -10.016 24.857 30.846 1.00 46.91 285 PRO A CA 1
ATOM 2098 C C . PRO A 1 285 ? -9.135 25.908 31.514 1.00 46.91 285 PRO A C 1
ATOM 2100 O O . PRO A 1 285 ? -8.281 25.601 32.346 1.00 46.91 285 PRO A O 1
ATOM 2103 N N . SER A 1 286 ? -9.313 27.161 31.110 1.00 43.66 286 SER A N 1
ATOM 2104 C CA . SER A 1 286 ? -8.590 28.281 31.686 1.00 43.66 286 SER A CA 1
ATOM 2105 C C . SER A 1 286 ? -8.984 28.445 33.154 1.00 43.66 286 SER A C 1
ATOM 2107 O O . SER A 1 286 ? -10.082 28.923 33.446 1.00 43.66 286 SER A O 1
ATOM 2109 N N . GLY A 1 287 ? -8.069 28.153 34.076 1.00 41.69 287 GLY A N 1
ATOM 2110 C CA . GLY A 1 287 ? -8.083 28.833 35.366 1.00 41.69 287 GLY A CA 1
ATOM 2111 C C . GLY A 1 287 ? -8.014 30.336 35.081 1.00 41.69 287 GLY A C 1
ATOM 2112 O O . GLY A 1 287 ? -7.110 30.785 34.378 1.00 41.69 287 GLY A O 1
ATOM 2113 N N . GLY A 1 288 ? -9.020 31.096 35.512 1.00 40.38 288 GLY A N 1
ATOM 2114 C CA . GLY A 1 288 ? -9.262 32.471 35.073 1.00 40.38 288 GLY A CA 1
ATOM 2115 C C . GLY A 1 288 ? -8.083 33.430 35.270 1.00 40.38 288 GLY A C 1
ATOM 2116 O O . GLY A 1 288 ? -7.965 34.065 36.307 1.00 40.38 288 GLY A O 1
ATOM 2117 N N . SER A 1 289 ? -7.235 33.568 34.253 1.00 43.41 289 SER A N 1
ATOM 2118 C CA . SER A 1 289 ? -6.492 34.769 33.853 1.00 43.41 289 SER A CA 1
ATOM 2119 C C . SER A 1 289 ? -5.771 34.427 32.541 1.00 43.41 289 SER A C 1
ATOM 2121 O O . SER A 1 289 ? -5.249 33.326 32.392 1.00 43.41 289 SER A O 1
ATOM 2123 N N . ALA A 1 290 ? -5.766 35.340 31.573 1.00 42.62 290 ALA A N 1
ATOM 2124 C CA . ALA A 1 290 ? -5.408 35.116 30.168 1.00 42.62 290 ALA A CA 1
ATOM 2125 C C . ALA A 1 290 ? -3.918 34.795 29.864 1.00 42.62 290 ALA A C 1
ATOM 2127 O O . ALA A 1 290 ? -3.399 35.191 28.822 1.00 42.62 290 ALA A O 1
ATOM 2128 N N . THR A 1 291 ? -3.208 34.050 30.716 1.00 44.56 291 THR A N 1
ATOM 2129 C CA . THR A 1 291 ? -1.843 33.574 30.446 1.00 44.56 291 THR A CA 1
ATOM 2130 C C . THR A 1 291 ? -1.630 32.133 30.923 1.00 44.56 291 THR A C 1
ATOM 2132 O O . THR A 1 291 ? -1.430 31.910 32.112 1.00 44.56 291 THR A O 1
ATOM 2135 N N . THR A 1 292 ? -1.569 31.209 29.947 1.00 51.50 292 THR A N 1
ATOM 2136 C CA . THR A 1 292 ? -0.949 29.851 29.901 1.00 51.50 292 THR A CA 1
ATOM 2137 C C . THR A 1 292 ? -1.860 28.631 29.679 1.00 51.50 292 THR A C 1
ATOM 2139 O O . THR A 1 292 ? -1.895 27.714 30.486 1.00 51.50 292 THR A O 1
ATOM 2142 N N . ALA A 1 293 ? -2.484 28.564 28.492 1.00 60.75 293 ALA A N 1
ATOM 2143 C CA . ALA A 1 293 ? -2.912 27.304 27.865 1.00 60.75 293 ALA A CA 1
ATOM 2144 C C . ALA A 1 293 ? -1.729 26.329 27.697 1.00 60.75 293 ALA A C 1
ATOM 2146 O O . ALA A 1 293 ? -0.578 26.782 27.612 1.00 60.75 293 ALA A O 1
ATOM 2147 N N . CYS A 1 294 ? -1.996 25.018 27.630 1.00 67.06 294 CYS A N 1
ATOM 2148 C CA . CYS A 1 294 ? -0.932 24.045 27.403 1.00 67.06 294 CYS A CA 1
ATOM 2149 C C . CYS A 1 294 ? -0.225 24.305 26.078 1.00 67.06 294 CYS A C 1
ATOM 2151 O O . CYS A 1 294 ? -0.836 24.675 25.075 1.00 67.06 294 CYS A O 1
ATOM 2153 N N . LYS A 1 295 ? 1.092 24.131 26.082 1.00 67.25 295 LYS A N 1
ATOM 2154 C CA . LYS A 1 295 ? 1.916 24.300 24.893 1.00 67.25 295 LYS A CA 1
ATOM 2155 C C . LYS A 1 295 ? 2.814 23.086 24.725 1.00 67.25 295 LYS A C 1
ATOM 2157 O O . LYS A 1 295 ? 3.349 22.591 25.724 1.00 67.25 295 LYS A O 1
ATOM 2162 N N . PRO A 1 296 ? 3.045 22.635 23.482 1.00 63.06 296 PRO A N 1
ATOM 2163 C CA . PRO A 1 296 ? 4.151 21.727 23.234 1.00 63.06 296 PRO A CA 1
ATOM 2164 C C . PRO A 1 296 ? 5.464 22.372 23.728 1.00 63.06 296 PRO A C 1
ATOM 2166 O O . PRO A 1 296 ? 5.569 23.606 23.771 1.00 63.06 296 PRO A O 1
ATOM 2169 N N . PRO A 1 297 ? 6.461 21.569 24.132 1.00 59.03 297 PRO A N 1
ATOM 2170 C CA . PRO A 1 297 ? 7.714 22.076 24.684 1.00 59.03 297 PRO A CA 1
ATOM 2171 C C . PRO A 1 297 ? 8.403 23.065 23.730 1.00 59.03 297 PRO A C 1
ATOM 2173 O O . PRO A 1 297 ? 8.407 22.887 22.509 1.00 59.03 297 PRO A O 1
ATOM 2176 N N . THR A 1 298 ? 8.987 24.136 24.285 1.00 52.69 298 THR A N 1
ATOM 2177 C CA . THR A 1 298 ? 9.753 25.123 23.513 1.00 52.69 298 THR A CA 1
ATOM 2178 C C . THR A 1 298 ? 11.011 24.475 22.930 1.00 52.69 298 THR A C 1
ATOM 2180 O O . THR A 1 298 ? 11.753 23.769 23.606 1.00 52.69 298 THR A O 1
ATOM 2183 N N . VAL A 1 299 ? 11.237 24.743 21.645 1.00 49.78 299 VAL A N 1
ATOM 2184 C CA . VAL A 1 299 ? 12.096 24.042 20.668 1.00 49.78 299 VAL A CA 1
ATOM 2185 C C . VAL A 1 299 ? 13.613 24.222 20.911 1.00 49.78 299 VAL A C 1
ATOM 2187 O O . VAL A 1 299 ? 14.385 24.499 19.998 1.00 49.78 299 VAL A O 1
ATOM 2190 N N . GLY A 1 300 ? 14.076 24.117 22.158 1.00 40.59 300 GLY A N 1
ATOM 2191 C CA . GLY A 1 300 ? 15.480 24.340 22.525 1.00 40.59 300 GLY A CA 1
ATOM 2192 C C . GLY A 1 300 ? 16.415 23.172 22.191 1.00 40.59 300 GLY A C 1
ATOM 2193 O O . GLY A 1 300 ? 17.599 23.393 21.936 1.00 40.59 300 GLY A O 1
ATOM 2194 N N . SER A 1 301 ? 15.906 21.934 22.153 1.00 38.56 301 SER A N 1
ATOM 2195 C CA . SER A 1 301 ? 16.703 20.741 21.847 1.00 38.56 301 SER A CA 1
ATOM 2196 C C . SER A 1 301 ? 16.063 19.922 20.722 1.00 38.56 301 SER A C 1
ATOM 2198 O O . SER A 1 301 ? 15.068 19.226 20.878 1.00 38.56 301 SER A O 1
ATOM 2200 N N . TRP A 1 302 ? 16.655 20.026 19.538 1.00 43.72 302 TRP A N 1
ATOM 2201 C CA . TRP A 1 302 ? 16.211 19.444 18.265 1.00 43.72 302 TRP A CA 1
ATOM 2202 C C . TRP A 1 302 ? 16.206 17.899 18.218 1.00 43.72 302 TRP A C 1
ATOM 2204 O O . TRP A 1 302 ? 16.063 17.314 17.148 1.00 43.72 302 TRP A O 1
ATOM 2214 N N . SER A 1 303 ? 16.422 17.229 19.353 1.00 44.22 303 SER A N 1
ATOM 2215 C CA . SER A 1 303 ? 16.581 15.777 19.490 1.00 44.22 303 SER A CA 1
ATOM 2216 C C . SER A 1 303 ? 15.317 15.036 19.940 1.00 44.22 303 SER A C 1
ATOM 2218 O O . SER A 1 303 ? 15.274 13.807 19.812 1.00 44.22 303 SER A O 1
ATOM 2220 N N . ASN A 1 304 ? 14.297 15.752 20.430 1.00 50.06 304 ASN A N 1
ATOM 2221 C CA . ASN A 1 304 ? 13.081 15.164 20.990 1.00 50.06 304 ASN A CA 1
ATOM 2222 C C . ASN A 1 304 ? 11.854 15.674 20.226 1.00 50.06 304 ASN A C 1
ATOM 2224 O O . ASN A 1 304 ? 11.496 16.841 20.301 1.00 50.06 304 ASN A O 1
ATOM 2228 N N . TYR A 1 305 ? 11.248 14.789 19.437 1.00 56.34 305 TYR A N 1
ATOM 2229 C CA . TYR A 1 305 ? 10.036 15.056 18.665 1.00 56.34 305 TYR A CA 1
ATOM 2230 C C . TYR A 1 305 ? 8.804 14.939 19.585 1.00 56.34 305 TYR A C 1
ATOM 2232 O O . TYR A 1 305 ? 8.512 13.818 20.009 1.00 56.34 305 TYR A O 1
ATOM 2240 N N . PRO A 1 306 ? 8.108 16.042 19.932 1.00 61.94 306 PRO A N 1
ATOM 2241 C CA . PRO A 1 306 ? 7.135 16.029 21.024 1.00 61.94 306 PRO A CA 1
ATOM 2242 C C . PRO A 1 306 ? 5.744 15.542 20.614 1.00 61.94 306 PRO A C 1
ATOM 2244 O O . PRO A 1 306 ? 4.980 15.164 21.486 1.00 61.94 306 PRO A O 1
ATOM 2247 N N . ILE A 1 307 ? 5.394 15.538 19.323 1.00 72.50 307 ILE A N 1
ATOM 2248 C CA . ILE A 1 307 ? 4.083 15.098 18.813 1.00 72.50 307 ILE A CA 1
ATOM 2249 C C . ILE A 1 307 ? 4.291 13.827 18.011 1.00 72.50 307 ILE A C 1
ATOM 2251 O O . ILE A 1 307 ? 4.810 13.909 16.915 1.00 72.50 307 ILE A O 1
ATOM 2255 N N . ARG A 1 308 ? 3.901 12.662 18.507 1.00 76.00 308 ARG A N 1
ATOM 2256 C CA . ARG A 1 308 ? 4.221 11.368 17.904 1.00 76.00 308 ARG A CA 1
ATOM 2257 C C . ARG A 1 308 ? 2.963 10.701 17.351 1.00 76.00 308 ARG A C 1
ATOM 2259 O O . ARG A 1 308 ? 1.988 10.527 18.075 1.00 76.00 308 ARG A O 1
ATOM 2266 N N . LEU A 1 309 ? 3.006 10.288 16.087 1.00 78.75 309 LEU A N 1
ATOM 2267 C CA . LEU A 1 309 ? 1.951 9.474 15.490 1.00 78.75 309 LEU A CA 1
ATOM 2268 C C . LEU A 1 309 ? 2.206 7.997 15.813 1.00 78.75 309 LEU A C 1
ATOM 2270 O O . LEU A 1 309 ? 3.243 7.445 15.446 1.00 78.75 309 LEU A O 1
ATOM 2274 N N . VAL A 1 310 ? 1.278 7.362 16.529 1.00 80.06 310 VAL A N 1
ATOM 2275 C CA . VAL A 1 310 ? 1.374 5.948 16.916 1.00 80.06 310 VAL A CA 1
ATOM 2276 C C . VAL A 1 310 ? 0.765 5.062 15.830 1.00 80.06 310 VAL A C 1
ATOM 2278 O O . VAL A 1 310 ? 1.385 4.077 15.432 1.00 80.06 310 VAL A O 1
ATOM 2281 N N . ARG A 1 311 ? -0.453 5.400 15.375 1.00 85.56 311 ARG A N 1
ATOM 2282 C CA . ARG A 1 311 ? -1.256 4.664 14.375 1.00 85.56 311 ARG A CA 1
ATOM 2283 C C . ARG A 1 311 ? -2.135 5.653 13.604 1.00 85.56 311 ARG A C 1
ATOM 2285 O O . ARG A 1 311 ? -2.641 6.580 14.225 1.00 85.56 311 ARG A O 1
ATOM 2292 N N . SER A 1 312 ? -2.358 5.455 12.310 1.00 83.38 312 SER A N 1
ATOM 2293 C CA . SER A 1 312 ? -3.203 6.330 11.471 1.00 83.38 312 SER A CA 1
ATOM 2294 C C . SER A 1 312 ? -3.838 5.521 10.358 1.00 83.38 312 SER A C 1
ATOM 2296 O O . SER A 1 312 ? -3.112 4.934 9.571 1.00 83.38 312 SER A O 1
ATOM 2298 N N . GLY A 1 313 ? -5.163 5.458 10.269 1.00 82.88 313 GLY A N 1
ATOM 2299 C CA . GLY A 1 313 ? -5.834 4.763 9.170 1.00 82.88 313 GLY A CA 1
ATOM 2300 C C . GLY A 1 313 ? -7.351 4.777 9.293 1.00 82.88 313 GLY A C 1
ATOM 2301 O O . GLY A 1 313 ? -7.907 5.557 10.062 1.00 82.88 313 GLY A O 1
ATOM 2302 N N . ARG A 1 314 ? -8.001 3.873 8.549 1.00 83.75 314 ARG A N 1
ATOM 2303 C CA . ARG A 1 314 ? -9.458 3.817 8.333 1.00 83.75 314 ARG A CA 1
ATOM 2304 C C . ARG A 1 314 ? -10.323 3.962 9.591 1.00 83.75 314 ARG A C 1
ATOM 2306 O O . ARG A 1 314 ? -11.350 4.626 9.532 1.00 83.75 314 ARG A O 1
ATOM 2313 N N . TYR A 1 315 ? -9.947 3.329 10.699 1.00 87.88 315 TYR A N 1
ATOM 2314 C CA . TYR A 1 315 ? -10.761 3.243 11.917 1.00 87.88 315 TYR A CA 1
ATOM 2315 C C . TYR A 1 315 ? -10.206 4.022 13.106 1.00 87.88 315 TYR A C 1
ATOM 2317 O O . TYR A 1 315 ? -10.959 4.340 14.027 1.00 87.88 315 TYR A O 1
ATOM 2325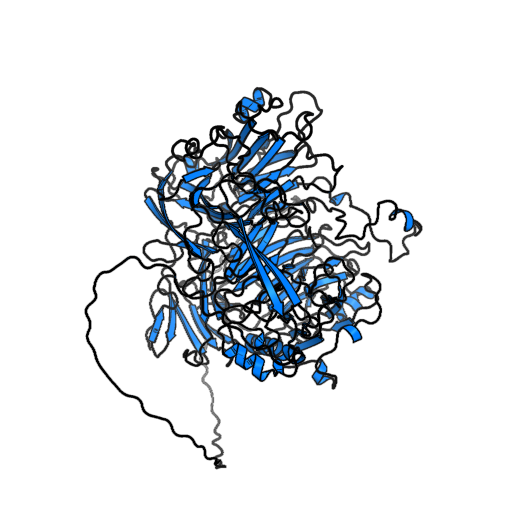 N N . LEU A 1 316 ? -8.896 4.263 13.137 1.00 88.88 316 LEU A N 1
ATOM 2326 C CA . LEU A 1 316 ? -8.234 4.853 14.291 1.00 88.88 316 LEU A CA 1
ATOM 2327 C C . LEU A 1 316 ? -7.039 5.700 13.866 1.00 88.88 316 LEU A C 1
ATOM 2329 O O . LEU A 1 316 ? -6.089 5.196 13.257 1.00 88.88 316 LEU A O 1
ATOM 2333 N N . HIS A 1 317 ? -7.051 6.945 14.331 1.00 88.12 317 HIS A N 1
ATOM 2334 C CA . HIS A 1 317 ? -5.874 7.794 14.456 1.00 88.12 317 HIS A CA 1
ATOM 2335 C C . HIS A 1 317 ? -5.488 7.888 15.922 1.00 88.12 317 HIS A C 1
ATOM 2337 O O . HIS A 1 317 ? -6.320 8.161 16.778 1.00 88.12 317 HIS A O 1
ATOM 2343 N N . HIS A 1 318 ? -4.226 7.642 16.228 1.00 86.62 318 HIS A N 1
ATOM 2344 C CA . HIS A 1 318 ? -3.720 7.587 17.586 1.00 86.62 318 HIS A CA 1
ATOM 2345 C C . HIS A 1 318 ? -2.416 8.374 17.669 1.00 86.62 318 HIS A C 1
ATOM 2347 O O . HIS A 1 318 ? -1.398 7.990 17.091 1.00 86.62 318 HIS A O 1
ATOM 2353 N N . TRP A 1 319 ? -2.467 9.462 18.426 1.00 83.12 319 TRP A N 1
ATOM 2354 C CA . TRP A 1 319 ? -1.391 10.413 18.643 1.00 83.12 319 TRP A CA 1
ATOM 2355 C C . TRP A 1 319 ? -0.970 10.427 20.103 1.00 83.12 319 TRP A C 1
ATOM 2357 O O . TRP A 1 319 ? -1.781 10.236 21.006 1.00 83.12 319 TRP A O 1
ATOM 2367 N N . TYR A 1 320 ? 0.307 10.690 20.325 1.00 79.69 320 TYR A N 1
ATOM 2368 C CA . TYR A 1 320 ? 0.909 10.737 21.643 1.00 79.69 320 TYR A CA 1
ATOM 2369 C C . TYR A 1 320 ? 1.877 11.912 21.733 1.00 79.69 320 TYR A C 1
ATOM 2371 O O . TYR A 1 320 ? 2.740 12.095 20.880 1.00 79.69 320 TYR A O 1
ATOM 2379 N N . PHE A 1 321 ? 1.736 12.711 22.777 1.00 78.00 321 PHE A N 1
ATOM 2380 C CA . PHE A 1 321 ? 2.438 13.961 22.985 1.00 78.00 321 PHE A CA 1
ATOM 2381 C C . PHE A 1 321 ? 3.302 13.868 24.241 1.00 78.00 321 PHE A C 1
ATOM 2383 O O . PHE A 1 321 ? 2.812 13.504 25.311 1.00 78.00 321 PHE A O 1
ATOM 2390 N N . GLU A 1 322 ? 4.578 14.216 24.122 1.00 72.88 322 GLU A N 1
ATOM 2391 C CA . GLU A 1 322 ? 5.542 14.210 25.222 1.00 72.88 322 GLU A CA 1
ATOM 2392 C C . GLU A 1 322 ? 5.850 15.618 25.723 1.00 72.88 322 GLU A C 1
ATOM 2394 O O . GLU A 1 322 ? 5.874 16.574 24.947 1.00 72.88 322 GLU A O 1
ATOM 2399 N N . GLU A 1 323 ? 6.139 15.708 27.027 1.00 73.94 323 GLU A N 1
ATOM 2400 C CA . GLU A 1 323 ? 6.647 16.920 27.685 1.00 73.94 323 GLU A CA 1
ATOM 2401 C C . GLU A 1 323 ? 5.761 18.160 27.453 1.00 73.94 323 GLU A C 1
ATOM 2403 O O . GLU A 1 323 ? 6.250 19.279 27.298 1.00 73.94 323 GLU A O 1
ATOM 2408 N N . VAL A 1 324 ? 4.438 17.970 27.437 1.00 75.25 324 VAL A N 1
ATOM 2409 C CA . VAL A 1 324 ? 3.469 19.057 27.284 1.00 75.25 324 VAL A CA 1
ATOM 2410 C C . VAL A 1 324 ? 3.533 19.961 28.518 1.00 75.25 324 VAL A C 1
ATOM 2412 O O . VAL A 1 324 ? 3.402 19.504 29.656 1.00 75.25 324 VAL A O 1
ATOM 2415 N N . ASN A 1 325 ? 3.745 21.258 28.285 1.00 72.81 325 ASN A N 1
ATOM 2416 C CA . ASN A 1 325 ? 3.813 22.275 29.328 1.00 72.81 325 ASN A CA 1
ATOM 2417 C C . ASN A 1 325 ? 2.410 22.799 29.608 1.00 72.81 325 ASN A C 1
ATOM 2419 O O . ASN A 1 325 ? 1.866 23.522 28.777 1.00 72.81 325 ASN A O 1
ATOM 2423 N N . CYS A 1 326 ? 1.853 22.488 30.773 1.00 68.69 326 CYS A N 1
ATOM 2424 C CA . CYS A 1 326 ? 0.505 22.892 31.166 1.00 68.69 326 CYS A CA 1
ATOM 2425 C C . CYS A 1 326 ? 0.544 23.794 32.401 1.00 68.69 326 CYS A C 1
ATOM 2427 O O . CYS A 1 326 ? 1.234 23.477 33.368 1.00 68.69 326 CYS A O 1
ATOM 2429 N N . ASN A 1 327 ? -0.180 24.922 32.376 1.00 65.06 327 ASN A N 1
ATOM 2430 C CA . ASN A 1 327 ? -0.348 25.839 33.516 1.00 65.06 327 ASN A CA 1
ATOM 2431 C C . ASN A 1 327 ? 0.972 26.239 34.217 1.00 65.06 327 ASN A C 1
ATOM 2433 O O . ASN A 1 327 ? 1.052 26.307 35.441 1.00 65.06 327 ASN A O 1
ATOM 2437 N N . GLY A 1 328 ? 2.039 26.466 33.443 1.00 57.56 328 GLY A N 1
ATOM 2438 C CA . GLY A 1 328 ? 3.352 26.875 33.962 1.00 57.56 328 GLY A CA 1
ATOM 2439 C C . GLY A 1 328 ? 4.241 25.746 34.508 1.00 57.56 328 GLY A C 1
ATOM 2440 O O . GLY A 1 328 ? 5.415 26.000 34.778 1.00 57.56 328 GLY A O 1
ATOM 2441 N N . ALA A 1 329 ? 3.746 24.507 34.608 1.00 58.81 329 ALA A N 1
ATOM 2442 C CA . ALA A 1 329 ? 4.570 23.339 34.913 1.00 58.81 329 ALA A CA 1
ATOM 2443 C C . ALA A 1 329 ? 5.342 22.905 33.656 1.00 58.81 329 ALA A C 1
ATOM 2445 O O . ALA A 1 329 ? 4.745 22.553 32.636 1.00 58.81 329 ALA A O 1
ATOM 2446 N N . GLN A 1 330 ? 6.676 22.968 33.707 1.00 59.94 330 GLN A N 1
ATOM 2447 C CA . GLN A 1 330 ? 7.524 22.574 32.582 1.00 59.94 330 GLN A CA 1
ATOM 2448 C C . GLN A 1 330 ? 7.701 21.052 32.524 1.00 59.94 330 GLN A C 1
ATOM 2450 O O . GLN A 1 330 ? 8.206 20.454 33.470 1.00 59.94 330 GLN A O 1
ATOM 2455 N N . GLY A 1 331 ? 7.342 20.449 31.390 1.00 61.66 331 GLY A N 1
ATOM 2456 C CA . GLY A 1 331 ? 7.754 19.111 30.985 1.00 61.66 331 GLY A CA 1
ATOM 2457 C C . GLY A 1 331 ? 7.235 17.987 31.871 1.00 61.66 331 GLY A C 1
ATOM 2458 O O . GLY A 1 331 ? 7.945 17.000 32.027 1.00 61.66 331 GLY A O 1
ATOM 2459 N N . ASP A 1 332 ? 6.036 18.110 32.453 1.00 63.75 332 ASP A N 1
ATOM 2460 C CA . ASP A 1 332 ? 5.523 17.141 33.442 1.00 63.75 332 ASP A CA 1
ATOM 2461 C C . ASP A 1 332 ? 4.276 16.356 32.988 1.00 63.75 332 ASP A C 1
ATOM 2463 O O . ASP A 1 332 ? 3.761 15.523 33.729 1.00 63.75 332 ASP A O 1
ATOM 2467 N N . THR A 1 333 ? 3.764 16.590 31.774 1.00 72.19 333 THR A N 1
ATOM 2468 C CA . THR A 1 333 ? 2.546 15.925 31.273 1.00 72.19 333 THR A CA 1
ATOM 2469 C C . THR A 1 333 ? 2.761 15.279 29.904 1.00 72.19 333 THR A C 1
ATOM 2471 O O . THR A 1 333 ? 3.396 15.848 29.015 1.00 72.19 333 THR A O 1
ATOM 2474 N N . ARG A 1 334 ? 2.203 14.081 29.730 1.00 77.69 334 ARG A N 1
ATOM 2475 C CA . ARG A 1 334 ? 1.972 13.417 28.443 1.00 77.69 334 ARG A CA 1
ATOM 2476 C C . ARG A 1 334 ? 0.501 13.490 28.100 1.00 77.69 334 ARG A C 1
ATOM 2478 O O . ARG A 1 334 ? -0.341 13.335 28.982 1.00 77.69 334 ARG A O 1
ATOM 2485 N N . VAL A 1 335 ? 0.209 13.652 26.818 1.00 77.94 335 VAL A N 1
ATOM 2486 C CA . VAL A 1 335 ? -1.161 13.610 26.306 1.00 77.94 335 VAL A CA 1
ATOM 2487 C C . VAL A 1 335 ? -1.255 12.496 25.274 1.00 77.94 335 VAL A C 1
ATOM 2489 O O . VAL A 1 335 ? -0.344 12.305 24.479 1.00 77.94 335 VAL A O 1
ATOM 2492 N N . GLU A 1 336 ? -2.339 11.743 25.269 1.00 81.56 336 GLU A N 1
ATOM 2493 C CA . GLU A 1 336 ? -2.668 10.782 24.220 1.00 81.56 336 GLU A CA 1
ATOM 2494 C C . GLU A 1 336 ? -4.026 11.165 23.643 1.00 81.56 336 GLU A C 1
ATOM 2496 O O . GLU A 1 336 ? -4.929 11.569 24.374 1.00 81.56 336 GLU A O 1
ATOM 2501 N N . MET A 1 337 ? -4.163 11.044 22.330 1.00 84.44 337 MET A N 1
ATOM 2502 C CA . MET A 1 337 ? -5.391 11.343 21.610 1.00 84.44 337 MET A CA 1
ATOM 2503 C C . MET A 1 337 ? -5.709 10.190 20.668 1.00 84.44 337 MET A C 1
ATOM 2505 O O . MET A 1 337 ? -4.888 9.831 19.821 1.00 84.44 337 MET A O 1
ATOM 2509 N N . LYS A 1 338 ? -6.905 9.621 20.799 1.00 88.44 338 LYS A N 1
ATOM 2510 C CA . LYS A 1 338 ? -7.436 8.590 19.906 1.00 88.44 338 LYS A CA 1
ATOM 2511 C C . LYS A 1 338 ? -8.673 9.134 19.218 1.00 88.44 338 LYS A C 1
ATOM 2513 O O . LYS A 1 338 ? -9.648 9.478 19.873 1.00 88.44 338 LYS A O 1
ATOM 2518 N N . VAL A 1 339 ? -8.635 9.196 17.899 1.00 89.75 339 VAL A N 1
ATOM 2519 C CA . VAL A 1 339 ? -9.744 9.650 17.067 1.00 89.75 339 VAL A CA 1
ATOM 2520 C C . VAL A 1 339 ? -10.266 8.454 16.290 1.00 89.75 339 VAL A C 1
ATOM 2522 O O . VAL A 1 339 ? -9.530 7.779 15.572 1.00 89.75 339 VAL A O 1
ATOM 2525 N N . THR A 1 340 ? -11.549 8.189 16.465 1.00 89.81 340 THR A N 1
ATOM 2526 C CA . THR A 1 340 ? -12.333 7.186 15.742 1.00 89.81 340 THR A CA 1
ATOM 2527 C C . THR A 1 340 ? -13.485 7.907 15.037 1.00 89.81 340 THR A C 1
ATOM 2529 O O . THR A 1 340 ? -13.741 9.064 15.375 1.00 89.81 340 THR A O 1
ATOM 2532 N N . PRO A 1 341 ? -14.199 7.274 14.091 1.00 85.69 341 PRO A N 1
ATOM 2533 C CA . PRO A 1 341 ? -15.177 7.982 13.265 1.00 85.69 341 PRO A CA 1
ATOM 2534 C C . PRO A 1 341 ? -16.236 8.757 14.057 1.00 85.69 341 PRO A C 1
ATOM 2536 O O . PRO A 1 341 ? -16.624 9.845 13.661 1.00 85.69 341 PRO A O 1
ATOM 2539 N N . ASP A 1 342 ? -16.671 8.231 15.196 1.00 83.44 342 ASP A N 1
ATOM 2540 C CA . ASP A 1 342 ? -17.747 8.767 16.031 1.00 83.44 342 ASP A CA 1
ATOM 2541 C C . ASP A 1 342 ? -17.276 9.260 17.412 1.00 83.44 342 ASP A C 1
ATOM 2543 O O . ASP A 1 342 ? -18.107 9.680 18.212 1.00 83.44 342 ASP A O 1
ATOM 2547 N N . CYS A 1 343 ? -15.976 9.201 17.727 1.00 86.19 343 CYS A N 1
ATOM 2548 C CA . CYS A 1 343 ? -15.454 9.614 19.036 1.00 86.19 343 CYS A CA 1
ATOM 2549 C C . CYS A 1 343 ? -14.023 10.152 18.987 1.00 86.19 343 CYS A C 1
ATOM 2551 O O . CYS A 1 343 ? -13.156 9.560 18.339 1.00 86.19 343 CYS A O 1
ATOM 2553 N N . VAL A 1 344 ? -13.758 11.180 19.793 1.00 88.31 344 VAL A N 1
ATOM 2554 C CA . VAL A 1 344 ? -12.419 11.629 20.194 1.00 88.31 344 VAL A CA 1
ATOM 2555 C C . VAL A 1 344 ? -12.205 11.264 21.661 1.00 88.31 344 VAL A C 1
ATOM 2557 O O . VAL A 1 344 ? -12.975 11.685 22.518 1.00 88.31 344 VAL A O 1
ATOM 2560 N N . GLU A 1 345 ? -11.163 10.501 21.968 1.00 85.44 345 GLU A N 1
ATOM 2561 C CA . GLU A 1 345 ? -10.741 10.178 23.332 1.00 85.44 345 GLU A CA 1
ATOM 2562 C C . GLU A 1 345 ? -9.413 10.848 23.638 1.00 85.44 345 GLU A C 1
ATOM 2564 O O . GLU A 1 345 ? -8.484 10.817 22.824 1.00 85.44 345 GLU A O 1
ATOM 2569 N N . LEU A 1 346 ? -9.309 11.418 24.830 1.00 81.44 346 LEU A N 1
ATOM 2570 C CA . LEU A 1 346 ? -8.130 12.138 25.274 1.00 81.44 346 LEU A CA 1
ATOM 2571 C C . LEU A 1 346 ? -7.733 11.666 26.651 1.00 81.44 346 LEU A C 1
ATOM 2573 O O . LEU A 1 346 ? -8.570 11.511 27.541 1.00 81.44 346 LEU A O 1
ATOM 2577 N N . TYR A 1 347 ? -6.434 11.493 26.818 1.00 79.88 347 TYR A N 1
ATOM 2578 C CA . TYR A 1 347 ? -5.839 11.028 28.053 1.00 79.88 347 TYR A CA 1
ATOM 2579 C C . TYR A 1 347 ? -4.685 11.942 28.429 1.00 79.88 347 TYR A C 1
ATOM 2581 O O . TYR A 1 347 ? -3.891 12.336 27.577 1.00 79.88 347 TYR A O 1
ATOM 2589 N N . SER A 1 348 ? -4.579 12.256 29.714 1.00 77.38 348 SER A N 1
ATOM 2590 C CA . SER A 1 348 ? -3.484 13.032 30.285 1.00 77.38 348 SER A CA 1
ATOM 2591 C C . SER A 1 348 ? -2.822 12.235 31.399 1.00 77.38 348 SER A C 1
ATOM 2593 O O . SER A 1 348 ? -3.508 11.706 32.280 1.00 77.38 348 SER A O 1
ATOM 2595 N N . VAL A 1 349 ? -1.490 12.149 31.361 1.00 74.69 349 VAL A N 1
ATOM 2596 C CA . VAL A 1 349 ? -0.687 11.353 32.302 1.00 74.69 349 VAL A CA 1
ATOM 2597 C C . VAL A 1 349 ? 0.516 12.145 32.796 1.00 74.69 349 VAL A C 1
ATOM 2599 O O . VAL A 1 349 ? 1.233 12.749 32.000 1.00 74.69 349 VAL A O 1
ATOM 2602 N N . SER A 1 350 ? 0.766 12.123 34.107 1.00 70.62 350 SER A N 1
ATOM 2603 C CA . SER A 1 350 ? 1.974 12.725 34.690 1.00 70.62 350 SER A CA 1
ATOM 2604 C C . SER A 1 350 ? 3.244 12.002 34.219 1.00 70.62 350 SER A C 1
ATOM 2606 O O . SER A 1 350 ? 3.309 10.771 34.218 1.00 70.62 350 SER A O 1
ATOM 2608 N N . ASN A 1 351 ? 4.290 12.759 33.879 1.00 66.06 351 ASN A N 1
ATOM 2609 C CA . ASN A 1 351 ? 5.593 12.224 33.472 1.00 66.06 351 ASN A CA 1
ATOM 2610 C C . ASN A 1 351 ? 6.309 11.457 34.583 1.00 66.06 351 ASN A C 1
ATOM 2612 O O . ASN A 1 351 ? 7.111 10.574 34.282 1.00 66.06 351 ASN A O 1
ATOM 2616 N N . GLN A 1 352 ? 6.016 11.771 35.845 1.00 61.78 352 GLN A N 1
ATOM 2617 C CA . GLN A 1 352 ? 6.593 11.089 37.004 1.00 61.78 352 GLN A CA 1
ATOM 2618 C C . GLN A 1 352 ? 5.819 9.824 37.405 1.00 61.78 352 GLN A C 1
ATOM 2620 O O . GLN A 1 352 ? 6.288 9.088 38.271 1.00 61.78 352 GLN A O 1
ATOM 2625 N N . GLY A 1 353 ? 4.681 9.545 36.752 1.00 57.19 353 GLY A N 1
ATOM 2626 C CA . GLY A 1 353 ? 3.822 8.389 37.014 1.00 57.19 353 GLY A CA 1
ATOM 2627 C C . GLY A 1 353 ? 3.120 8.462 38.375 1.00 57.19 353 GLY A C 1
ATOM 2628 O O . GLY A 1 353 ? 3.699 8.878 39.372 1.00 57.19 353 GLY A O 1
ATOM 2629 N N . ALA A 1 354 ? 1.849 8.057 38.439 1.00 56.34 354 ALA A N 1
ATOM 2630 C CA . ALA A 1 354 ? 1.057 7.956 39.675 1.00 56.34 354 ALA A CA 1
ATOM 2631 C C . ALA A 1 354 ? 0.924 9.231 40.560 1.00 56.34 354 ALA A C 1
ATOM 2633 O O . ALA A 1 354 ? 0.238 9.179 41.579 1.00 56.34 354 ALA A O 1
ATOM 2634 N N . GLN A 1 355 ? 1.526 10.376 40.209 1.00 59.41 355 GLN A N 1
ATOM 2635 C CA . GLN A 1 355 ? 1.438 11.628 40.974 1.00 59.41 355 GLN A CA 1
ATOM 2636 C C . GLN A 1 355 ? 0.208 12.449 40.592 1.00 59.41 355 GLN A C 1
ATOM 2638 O O . GLN A 1 355 ? -0.091 12.613 39.415 1.00 59.41 355 GLN A O 1
ATOM 2643 N N . THR A 1 356 ? -0.490 13.021 41.574 1.00 58.91 356 THR A N 1
ATOM 2644 C CA . THR A 1 356 ? -1.673 13.863 41.340 1.00 58.91 356 THR A CA 1
ATOM 2645 C C . THR A 1 356 ? -1.371 15.016 40.372 1.00 58.91 356 THR A C 1
ATOM 2647 O O . THR A 1 356 ? -0.451 15.795 40.606 1.00 58.91 356 THR A O 1
ATOM 2650 N N . MET A 1 357 ? -2.188 15.179 39.323 1.00 64.69 357 MET A N 1
ATOM 2651 C CA . MET A 1 357 ? -2.111 16.332 38.413 1.00 64.69 357 MET A CA 1
ATOM 2652 C C . MET A 1 357 ? -2.604 17.596 39.128 1.00 64.69 357 MET A C 1
ATOM 2654 O O . MET A 1 357 ? -3.783 17.951 39.084 1.00 64.69 357 MET A O 1
ATOM 2658 N N . SER A 1 358 ? -1.694 18.250 39.845 1.00 56.12 358 SER A N 1
ATOM 2659 C CA . SER A 1 358 ? -1.955 19.424 40.687 1.00 56.12 358 SER A CA 1
ATOM 2660 C C . SER A 1 358 ? -2.421 20.652 39.902 1.00 56.12 358 SER A C 1
ATOM 2662 O O . SER A 1 358 ? -3.058 21.529 40.479 1.00 56.12 358 SER A O 1
ATOM 2664 N N . TRP A 1 359 ? -2.153 20.691 38.596 1.00 57.94 359 TRP A N 1
ATOM 2665 C CA . TRP A 1 359 ? -2.570 21.754 37.686 1.00 57.94 359 TRP A CA 1
ATOM 2666 C C . TRP A 1 359 ? -4.030 21.650 37.221 1.00 57.94 359 TRP A C 1
ATOM 2668 O O . TRP A 1 359 ? -4.534 22.618 36.654 1.00 57.94 359 TRP A O 1
ATOM 2678 N N . LEU A 1 360 ? -4.712 20.518 37.446 1.00 62.22 360 LEU A N 1
ATOM 2679 C CA . LEU A 1 360 ? -6.148 20.396 37.191 1.00 62.22 360 LEU A CA 1
ATOM 2680 C C . LEU A 1 360 ? -6.929 21.070 38.324 1.00 62.22 360 LEU A C 1
ATOM 2682 O O . LEU A 1 360 ? -6.878 20.622 39.479 1.00 62.22 360 LEU A O 1
ATOM 2686 N N . ASP A 1 361 ? -7.672 22.126 37.998 1.00 58.56 361 ASP A N 1
ATOM 2687 C CA . ASP A 1 361 ? -8.609 22.739 38.940 1.00 58.56 361 ASP A CA 1
ATOM 2688 C C . ASP A 1 361 ? -9.806 21.813 39.237 1.00 58.56 361 ASP A C 1
ATOM 2690 O O . ASP A 1 361 ? -9.985 20.765 38.610 1.00 58.56 361 ASP A O 1
ATOM 2694 N N . SER A 1 362 ? -10.618 22.164 40.238 1.00 60.12 362 SER A N 1
ATOM 2695 C CA . SER A 1 362 ? -11.778 21.356 40.639 1.00 60.12 362 SER A CA 1
ATOM 2696 C C . SER A 1 362 ? -12.793 21.181 39.507 1.00 60.12 362 SER A C 1
ATOM 2698 O O . SER A 1 362 ? -13.293 20.079 39.316 1.00 60.12 362 SER A O 1
ATOM 2700 N N . SER A 1 363 ? -13.024 22.222 38.701 1.00 58.47 363 SER A N 1
ATOM 2701 C CA . SER A 1 363 ? -13.956 22.159 37.569 1.00 58.47 363 SER A CA 1
ATOM 2702 C C . SER A 1 363 ? -13.480 21.205 36.467 1.00 58.47 363 SER A C 1
ATOM 2704 O O . SER A 1 363 ? -14.272 20.493 35.855 1.00 58.47 363 SER A O 1
ATOM 2706 N N . THR A 1 364 ? -12.168 21.123 36.253 1.00 60.59 364 THR A N 1
ATOM 2707 C CA . THR A 1 364 ? -11.548 20.237 35.269 1.00 60.59 364 THR A CA 1
ATOM 2708 C C . THR A 1 364 ? -11.467 18.803 35.791 1.00 60.59 364 THR A C 1
ATOM 2710 O O . THR A 1 364 ? -11.632 17.859 35.022 1.00 60.59 364 THR A O 1
ATOM 2713 N N . LYS A 1 365 ? -11.266 18.608 37.102 1.00 62.09 365 LYS A N 1
ATOM 2714 C CA . LYS A 1 365 ? -11.293 17.279 37.740 1.00 62.09 365 LYS A CA 1
ATOM 2715 C C . LYS A 1 365 ? -12.658 16.612 37.641 1.00 62.09 365 LYS A C 1
ATOM 2717 O O . LYS A 1 365 ? -12.694 15.418 37.349 1.00 62.09 365 LYS A O 1
ATOM 2722 N N . ASP A 1 366 ? -13.733 17.373 37.823 1.00 61.56 366 ASP A N 1
ATOM 2723 C CA . ASP A 1 366 ? -15.103 16.872 37.678 1.00 61.56 366 ASP A CA 1
ATOM 2724 C C . ASP A 1 366 ? -15.404 16.486 36.215 1.00 61.56 366 ASP A C 1
ATOM 2726 O O . ASP A 1 366 ? -16.062 15.482 35.955 1.00 61.56 366 ASP A O 1
ATOM 2730 N N . ASN A 1 367 ? -14.833 17.215 35.248 1.00 60.59 367 ASN A N 1
ATOM 2731 C CA . ASN A 1 367 ? -15.025 16.979 33.812 1.00 60.59 367 ASN A CA 1
ATOM 2732 C C . ASN A 1 367 ? -14.156 15.854 33.212 1.00 60.59 367 ASN A C 1
ATOM 2734 O O . ASN A 1 367 ? -14.600 15.177 32.284 1.00 60.59 367 ASN A O 1
ATOM 2738 N N . LEU A 1 368 ? -12.928 15.657 33.710 1.00 61.75 368 LEU A N 1
ATOM 2739 C CA . LEU A 1 368 ? -11.972 14.644 33.228 1.00 61.75 368 LEU A CA 1
ATOM 2740 C C . LEU A 1 368 ? -11.886 13.397 34.133 1.00 61.75 368 LEU A C 1
ATOM 2742 O O . LEU A 1 368 ? -11.055 12.525 33.879 1.00 61.75 368 LEU A O 1
ATOM 2746 N N . HIS A 1 369 ? -12.673 13.338 35.219 1.00 62.78 369 HIS A N 1
ATOM 2747 C CA . HIS A 1 369 ? -12.593 12.306 36.267 1.00 62.78 369 HIS A CA 1
ATOM 2748 C C . HIS A 1 369 ? -11.142 12.012 36.699 1.00 62.78 369 HIS A C 1
ATOM 2750 O O . HIS A 1 369 ? -10.645 10.885 36.645 1.00 62.78 369 HIS A O 1
ATOM 2756 N N . GLY A 1 370 ? -10.432 13.063 37.118 1.00 57.34 370 GLY A N 1
ATOM 2757 C CA . GLY A 1 370 ? -9.026 12.952 37.501 1.00 57.34 370 GLY A CA 1
ATOM 2758 C C . GLY A 1 370 ? -8.820 12.036 38.709 1.00 57.34 370 GLY A C 1
ATOM 2759 O O . GLY A 1 370 ? -9.400 12.248 39.772 1.00 57.34 370 GLY A O 1
ATOM 2760 N N . SER A 1 371 ? -7.948 11.036 38.574 1.00 58.38 371 SER A N 1
ATOM 2761 C CA . SER A 1 371 ? -7.534 10.217 39.715 1.00 58.38 371 SER A CA 1
ATOM 2762 C C . SER A 1 371 ? -6.550 10.967 40.614 1.00 58.38 371 SER A C 1
ATOM 2764 O O . SER A 1 371 ? -5.746 11.785 40.157 1.00 58.38 371 SER A O 1
ATOM 2766 N N . SER A 1 372 ? -6.502 10.596 41.895 1.00 56.75 372 SER A N 1
ATOM 2767 C CA . SER A 1 372 ? -5.376 10.948 42.774 1.00 56.75 372 SER A CA 1
ATOM 2768 C C . SER A 1 372 ? -4.032 10.382 42.280 1.00 56.75 372 SER A C 1
ATOM 2770 O O . SER A 1 372 ? -2.985 10.807 42.764 1.00 56.75 372 SER A O 1
ATOM 2772 N N . LYS A 1 373 ? -4.064 9.477 41.289 1.00 61.59 373 LYS A N 1
ATOM 2773 C CA . LYS A 1 373 ? -2.950 8.687 40.755 1.00 61.59 373 LYS A CA 1
ATOM 2774 C C . LYS A 1 373 ? -2.443 9.164 39.383 1.00 61.59 373 LYS A C 1
ATOM 2776 O O . LYS A 1 373 ? -1.966 8.360 38.590 1.00 61.59 373 LYS A O 1
ATOM 2781 N N . GLY A 1 374 ? -2.557 10.454 39.064 1.00 66.12 374 GLY A N 1
ATOM 2782 C CA . GLY A 1 374 ? -1.845 11.043 37.917 1.00 66.12 374 GLY A CA 1
ATOM 2783 C C . GLY A 1 374 ? -2.319 10.659 36.522 1.00 66.12 374 GLY A C 1
ATOM 2784 O O . GLY A 1 374 ? -1.560 10.813 35.568 1.00 66.12 374 GLY A O 1
ATOM 2785 N N . PHE A 1 375 ? -3.561 10.188 36.414 1.00 75.44 375 PHE A N 1
ATOM 2786 C CA . PHE A 1 375 ? -4.253 9.890 35.160 1.00 75.44 375 PHE A CA 1
ATOM 2787 C C . PHE A 1 375 ? -5.639 10.544 35.142 1.00 75.44 375 PHE A C 1
ATOM 2789 O O . PHE A 1 375 ? -6.328 10.555 36.170 1.00 75.44 375 PHE A O 1
ATOM 2796 N N . ALA A 1 376 ? -6.025 11.075 33.982 1.00 75.19 376 ALA A N 1
ATOM 2797 C CA . ALA A 1 376 ? -7.342 11.632 33.690 1.00 75.19 376 ALA A CA 1
ATOM 2798 C C . ALA A 1 376 ? -7.675 11.398 32.216 1.00 75.19 376 ALA A C 1
ATOM 2800 O O . ALA A 1 376 ? -6.774 11.396 31.370 1.00 75.19 376 ALA A O 1
ATOM 2801 N N . GLY A 1 377 ? -8.958 11.230 31.908 1.00 78.06 377 GLY A N 1
ATOM 2802 C CA . GLY A 1 377 ? -9.391 10.999 30.541 1.00 78.06 377 GLY A CA 1
ATOM 2803 C C . GLY A 1 377 ? -10.832 11.412 30.295 1.00 78.06 377 GLY A C 1
ATOM 2804 O O . GLY A 1 377 ? -11.687 11.368 31.177 1.00 78.06 377 GLY A O 1
ATOM 2805 N N . VAL A 1 378 ? -11.107 11.802 29.060 1.00 78.31 378 VAL A N 1
ATOM 2806 C CA . VAL A 1 378 ? -12.437 12.204 28.606 1.00 78.31 378 VAL A CA 1
ATOM 2807 C C . VAL A 1 378 ? -12.634 11.750 27.173 1.00 78.31 378 VAL A C 1
ATOM 2809 O O . VAL A 1 378 ? -11.684 11.704 26.390 1.00 78.31 378 VAL A O 1
ATOM 2812 N N . SER A 1 379 ? -13.869 11.424 26.826 1.00 82.62 379 SER A N 1
ATOM 2813 C CA . SER A 1 379 ? -14.272 11.226 25.446 1.00 82.62 379 SER A CA 1
ATOM 2814 C C . SER A 1 379 ? -15.369 12.200 25.045 1.00 82.62 379 SER A C 1
ATOM 2816 O O . SER A 1 379 ? -16.231 12.574 25.840 1.00 82.62 379 SER A O 1
ATOM 2818 N N . TYR A 1 380 ? -15.325 12.597 23.782 1.00 84.06 380 TYR A N 1
ATOM 2819 C CA . TYR A 1 380 ? -16.362 13.343 23.091 1.00 84.06 380 TYR A CA 1
ATOM 2820 C C . TYR A 1 380 ? -16.865 12.444 21.974 1.00 84.06 380 TYR A C 1
ATOM 2822 O O . TYR A 1 380 ? -16.140 12.193 21.012 1.00 84.06 380 TYR A O 1
ATOM 2830 N N . CYS A 1 381 ? -18.068 11.906 22.137 1.00 82.94 381 CYS A N 1
ATOM 2831 C CA . CYS A 1 381 ? -18.654 10.959 21.196 1.00 82.94 381 CYS A CA 1
ATOM 2832 C C . CYS A 1 381 ? -19.950 11.501 20.615 1.00 82.94 381 CYS A C 1
ATOM 2834 O O . CYS A 1 381 ? -20.758 12.088 21.336 1.00 82.94 381 CYS A O 1
ATOM 2836 N N . VAL A 1 382 ? -20.173 11.251 19.330 1.00 80.31 382 VAL A N 1
ATOM 2837 C CA . VAL A 1 382 ? -21.450 11.528 18.680 1.00 80.31 382 VAL A CA 1
ATOM 2838 C C . VAL A 1 382 ? -22.464 10.487 19.141 1.00 80.31 382 VAL A C 1
ATOM 2840 O O . VAL A 1 382 ? -22.224 9.284 19.059 1.00 80.31 382 VAL A O 1
ATOM 2843 N N . ARG A 1 383 ? -23.603 10.955 19.649 1.00 76.00 383 ARG A N 1
ATOM 2844 C CA . ARG A 1 383 ? -24.727 10.123 20.077 1.00 76.00 383 ARG A CA 1
ATOM 2845 C C . ARG A 1 383 ? -25.968 10.522 19.302 1.00 76.00 383 ARG A C 1
ATOM 2847 O O . ARG A 1 383 ? -26.358 11.682 19.346 1.00 76.00 383 ARG A O 1
ATOM 2854 N N . CYS A 1 384 ? -26.618 9.556 18.663 1.00 70.88 384 CYS A N 1
ATOM 2855 C CA . CYS A 1 384 ? -27.818 9.784 17.862 1.00 70.88 384 CYS A CA 1
ATOM 2856 C C . CYS A 1 384 ? -29.069 9.168 18.502 1.00 70.88 384 CYS A C 1
ATOM 2858 O O . CYS A 1 384 ? -29.055 8.019 18.942 1.00 70.88 384 CYS A O 1
ATOM 2860 N N . ASN A 1 385 ? -30.188 9.901 18.509 1.00 61.75 385 ASN A N 1
ATOM 2861 C CA . ASN A 1 385 ? -31.464 9.405 19.048 1.00 61.75 385 ASN A CA 1
ATOM 2862 C C . ASN A 1 385 ? -32.002 8.165 18.304 1.00 61.75 385 ASN A C 1
ATOM 2864 O O . ASN A 1 385 ? -32.618 7.290 18.917 1.00 61.75 385 ASN A O 1
ATOM 2868 N N . SER A 1 386 ? -31.744 8.055 16.998 1.00 55.28 386 SER A N 1
ATOM 2869 C CA . SER A 1 386 ? -32.097 6.890 16.170 1.00 55.28 386 SER A CA 1
ATOM 2870 C C . SER A 1 386 ? -31.396 5.601 16.623 1.00 55.28 386 SER A C 1
ATOM 2872 O O . SER A 1 386 ? -32.010 4.532 16.606 1.00 55.28 386 SER A O 1
ATOM 2874 N N . GLU A 1 387 ? -30.158 5.706 17.118 1.00 54.25 387 GLU A N 1
ATOM 2875 C CA . GLU A 1 387 ? -29.374 4.588 17.660 1.00 54.25 387 GLU A CA 1
ATOM 2876 C C . GLU A 1 387 ? -29.855 4.147 19.054 1.00 54.25 387 GLU A C 1
ATOM 2878 O O . GLU A 1 387 ? -29.707 2.981 19.434 1.00 54.25 387 GLU A O 1
ATOM 2883 N N . LEU A 1 388 ? -30.462 5.063 19.818 1.00 46.59 388 LEU A N 1
ATOM 2884 C CA . LEU A 1 388 ? -31.003 4.806 21.158 1.00 46.59 388 LEU A CA 1
ATOM 2885 C C . LEU A 1 388 ? -32.400 4.175 21.124 1.00 46.59 388 LEU A C 1
ATOM 2887 O O . LEU A 1 388 ? -32.705 3.316 21.950 1.00 46.59 388 LEU A O 1
ATOM 2891 N N . ASN A 1 389 ? -33.233 4.558 20.153 1.00 41.22 389 ASN A N 1
ATOM 2892 C CA . ASN A 1 389 ? -34.624 4.100 20.053 1.00 41.22 389 ASN A CA 1
ATOM 2893 C C . ASN A 1 389 ? -34.786 2.735 19.377 1.00 41.22 389 ASN A C 1
ATOM 2895 O O . ASN A 1 389 ? -35.904 2.243 19.234 1.00 41.22 389 ASN A O 1
ATOM 2899 N N . GLY A 1 390 ? -33.688 2.115 18.947 1.00 44.12 390 GLY A N 1
ATOM 2900 C CA . GLY A 1 390 ? -33.732 0.770 18.397 1.00 44.12 390 GLY A CA 1
ATOM 2901 C C . GLY A 1 390 ? -34.514 0.636 17.105 1.00 44.12 390 GLY A C 1
ATOM 2902 O O . GLY A 1 390 ? -35.029 -0.444 16.810 1.00 44.12 390 GLY A O 1
ATOM 2903 N N . SER A 1 391 ? -34.603 1.720 16.330 1.00 42.91 391 SER A N 1
ATOM 2904 C CA . SER A 1 391 ? -35.161 1.646 14.991 1.00 42.91 391 SER A CA 1
ATOM 2905 C C . SER A 1 391 ? -34.296 0.665 14.195 1.00 42.91 391 SER A C 1
ATOM 2907 O O . SER A 1 391 ? -33.141 0.931 13.885 1.00 42.91 391 SER A O 1
ATOM 2909 N N . SER A 1 392 ? -34.870 -0.494 13.888 1.00 40.22 392 SER A N 1
ATOM 2910 C CA . SER A 1 392 ? -34.328 -1.519 12.986 1.00 40.22 392 SER A CA 1
ATOM 2911 C C . SER A 1 392 ? -34.099 -1.033 11.548 1.00 40.22 392 SER A C 1
ATOM 2913 O O . SER A 1 392 ? -33.780 -1.834 10.671 1.00 40.22 392 SER A O 1
ATOM 2915 N N . SER A 1 393 ? -34.310 0.258 11.277 1.00 42.34 393 SER A N 1
ATOM 2916 C CA . SER A 1 393 ? -34.109 0.796 9.949 1.00 42.34 393 SER A CA 1
ATOM 2917 C C . SER A 1 393 ? -32.611 0.916 9.701 1.00 42.34 393 SER A C 1
ATOM 2919 O O . SER A 1 393 ? -31.882 1.530 10.472 1.00 42.34 393 SER A O 1
ATOM 2921 N N . ASN A 1 394 ? -32.162 0.350 8.585 1.00 45.19 394 ASN A N 1
ATOM 2922 C CA . ASN A 1 394 ? -30.842 0.553 7.983 1.00 45.19 394 ASN A CA 1
ATOM 2923 C C . ASN A 1 394 ? -30.574 2.033 7.606 1.00 45.19 394 ASN A C 1
ATOM 2925 O O . ASN A 1 394 ? -29.747 2.313 6.741 1.00 45.19 394 ASN A O 1
ATOM 2929 N N . ASN A 1 395 ? -31.314 2.976 8.193 1.00 46.84 395 ASN A N 1
ATOM 2930 C CA . ASN A 1 395 ? -31.352 4.382 7.850 1.00 46.84 395 ASN A CA 1
ATOM 2931 C C . ASN A 1 395 ? -30.450 5.172 8.801 1.00 46.84 395 ASN A C 1
ATOM 2933 O O . ASN A 1 395 ? -30.860 6.137 9.439 1.00 46.84 395 ASN A O 1
ATOM 2937 N N . ASP A 1 396 ? -29.170 4.804 8.806 1.00 48.47 396 ASP A N 1
ATOM 2938 C CA . ASP A 1 396 ? -28.086 5.689 9.235 1.00 48.47 396 ASP A CA 1
ATOM 2939 C C . ASP A 1 396 ? -27.902 6.833 8.219 1.00 48.47 396 ASP A C 1
ATOM 2941 O O . ASP A 1 396 ? -26.779 7.189 7.901 1.00 48.47 396 ASP A O 1
ATOM 2945 N N . GLN A 1 397 ? -28.962 7.367 7.609 1.00 46.66 397 GLN A N 1
ATOM 2946 C CA . GLN A 1 397 ? -28.851 8.464 6.643 1.00 46.66 397 GLN A CA 1
ATOM 2947 C C . GLN A 1 397 ? -29.140 9.816 7.296 1.00 46.66 397 GLN A C 1
ATOM 2949 O O . GLN A 1 397 ? -28.535 10.810 6.915 1.00 46.66 397 GLN A O 1
ATOM 2954 N N . GLU A 1 398 ? -29.943 9.859 8.361 1.00 53.75 398 GLU A N 1
ATOM 2955 C CA . GLU A 1 398 ? -30.283 11.106 9.048 1.00 53.75 398 GLU A CA 1
ATOM 2956 C C . GLU A 1 398 ? -29.512 11.225 10.370 1.00 53.75 398 GLU A C 1
ATOM 2958 O O . GLU A 1 398 ? -29.682 10.419 11.283 1.00 53.75 398 GLU A O 1
ATOM 2963 N N . LEU A 1 399 ? -28.644 12.237 10.477 1.00 56.03 399 LEU A N 1
ATOM 2964 C CA . LEU A 1 399 ? -28.013 12.639 11.747 1.00 56.03 399 LEU A CA 1
ATOM 2965 C C . LEU A 1 399 ? -28.869 13.675 12.504 1.00 56.03 399 LEU A C 1
ATOM 2967 O O . LEU A 1 399 ? -28.435 14.274 13.490 1.00 56.03 399 LEU A O 1
ATOM 2971 N N . SER A 1 400 ? -30.120 13.869 12.078 1.00 58.78 400 SER A N 1
ATOM 2972 C CA . SER A 1 400 ? -31.087 14.698 12.789 1.00 58.78 400 SER A CA 1
ATOM 2973 C C . SER A 1 400 ? -31.309 14.156 14.204 1.00 58.78 400 SER A C 1
ATOM 2975 O O . SER A 1 400 ? -31.724 13.009 14.386 1.00 58.78 400 SER A O 1
ATOM 2977 N N . GLY A 1 401 ? -31.051 14.984 15.217 1.00 67.38 401 GLY A N 1
ATOM 2978 C CA . GLY A 1 401 ? -31.142 14.575 16.621 1.00 67.38 401 GLY A CA 1
ATOM 2979 C C . GLY A 1 401 ? -29.909 13.830 17.143 1.00 67.38 401 GLY A C 1
ATOM 2980 O O . GLY A 1 401 ? -30.026 13.119 18.142 1.00 67.38 401 GLY A O 1
ATOM 2981 N N . CYS A 1 402 ? -28.758 13.962 16.478 1.00 74.50 402 CYS A N 1
ATOM 2982 C CA . CYS A 1 402 ? -27.462 13.631 17.063 1.00 74.50 402 CYS A CA 1
ATOM 2983 C C . CYS A 1 402 ? -26.883 14.815 17.847 1.00 74.50 402 CYS A C 1
ATOM 2985 O O . CYS A 1 402 ? -27.119 15.975 17.515 1.00 74.50 402 CYS A O 1
ATOM 2987 N N . GLU A 1 403 ? -26.101 14.519 18.879 1.00 76.81 403 GLU A N 1
ATOM 2988 C CA . GLU A 1 403 ? -25.380 15.502 19.689 1.00 76.81 403 GLU A CA 1
ATOM 2989 C C . GLU A 1 403 ? -23.984 14.980 20.056 1.00 76.81 403 GLU A C 1
ATOM 2991 O O . GLU A 1 403 ? -23.740 13.770 20.054 1.00 76.81 403 GLU A O 1
ATOM 2996 N N . ILE A 1 404 ? -23.066 15.885 20.399 1.00 78.75 404 ILE A N 1
ATOM 2997 C CA . ILE A 1 404 ? -21.760 15.520 20.955 1.00 78.75 404 ILE A CA 1
ATOM 2998 C C . ILE A 1 404 ? -21.912 15.384 22.469 1.00 78.75 404 ILE A C 1
ATOM 3000 O O . ILE A 1 404 ? -22.233 16.347 23.163 1.00 78.75 404 ILE A O 1
ATOM 3004 N N . VAL A 1 405 ? -21.653 14.188 22.990 1.00 78.69 405 VAL A N 1
ATOM 3005 C CA . VAL A 1 405 ? -21.733 13.883 24.418 1.00 78.69 405 VAL A CA 1
ATOM 3006 C C . VAL A 1 405 ? -20.333 13.770 24.993 1.00 78.69 405 VAL A C 1
ATOM 3008 O O . VAL A 1 405 ? -19.535 12.929 24.572 1.00 78.69 405 VAL A O 1
ATOM 3011 N N . GLN A 1 406 ? -20.060 14.584 26.008 1.00 79.56 406 GLN A N 1
ATOM 3012 C CA . GLN A 1 406 ? -18.873 14.435 26.835 1.00 79.56 406 GLN A CA 1
ATOM 3013 C C . GLN A 1 406 ? -19.096 13.307 27.847 1.00 79.56 406 GLN A C 1
ATOM 3015 O O . GLN A 1 406 ? -20.021 13.363 28.658 1.00 79.56 406 GLN A O 1
ATOM 3020 N N . THR A 1 407 ? -18.244 12.286 27.813 1.00 75.50 407 THR A N 1
ATOM 3021 C CA . THR A 1 407 ? -18.264 11.174 28.766 1.00 75.50 407 THR A CA 1
ATOM 3022 C C . THR A 1 407 ? -16.908 11.087 29.461 1.00 75.50 407 THR A C 1
ATOM 3024 O O . THR A 1 407 ? -15.892 10.869 28.801 1.00 75.50 407 THR A O 1
ATOM 3027 N N . PRO A 1 408 ? -16.846 11.243 30.790 1.00 71.94 408 PRO A N 1
ATOM 3028 C CA . PRO A 1 408 ? -15.600 11.029 31.507 1.00 71.94 408 PRO A CA 1
ATOM 3029 C C . PRO A 1 408 ? -15.139 9.573 31.406 1.00 71.94 408 PRO A C 1
ATOM 3031 O O . PRO A 1 408 ? -15.939 8.644 31.559 1.00 71.94 408 PRO A O 1
ATOM 3034 N N . ILE A 1 409 ? -13.843 9.365 31.176 1.00 72.88 409 ILE A N 1
ATOM 3035 C CA . ILE A 1 409 ? -13.256 8.026 31.143 1.00 72.88 409 ILE A CA 1
ATOM 3036 C C . ILE A 1 409 ? -12.804 7.681 32.552 1.00 72.88 409 ILE A C 1
ATOM 3038 O O . ILE A 1 409 ? -12.065 8.419 33.198 1.00 72.88 409 ILE A O 1
ATOM 3042 N N . GLN A 1 410 ? -13.277 6.544 33.043 1.00 66.56 410 GLN A N 1
ATOM 3043 C CA . GLN A 1 410 ? -13.089 6.183 34.438 1.00 66.56 410 GLN A CA 1
ATOM 3044 C C . GLN A 1 410 ? -11.618 5.890 34.728 1.00 66.56 410 GLN A C 1
ATOM 3046 O O . GLN A 1 410 ? -10.966 5.179 33.956 1.00 66.56 410 GLN A O 1
ATOM 3051 N N . PRO A 1 411 ? -11.091 6.417 35.843 1.00 58.72 411 PRO A N 1
ATOM 3052 C CA . PRO A 1 411 ? -9.669 6.375 36.120 1.00 58.72 411 PRO A CA 1
ATOM 3053 C C . PRO A 1 411 ? -9.165 4.952 36.308 1.00 58.72 411 PRO A C 1
ATOM 3055 O O . PRO A 1 411 ? -8.019 4.695 35.974 1.00 58.72 411 PRO A O 1
ATOM 3058 N N . ASP A 1 412 ? -10.025 4.037 36.771 1.00 55.78 412 ASP A N 1
ATOM 3059 C CA . ASP A 1 412 ? -9.736 2.646 37.150 1.00 55.78 412 ASP A CA 1
ATOM 3060 C C . ASP A 1 412 ? -9.197 1.763 36.018 1.00 55.78 412 ASP A C 1
ATOM 3062 O O . ASP A 1 412 ? -8.830 0.609 36.258 1.00 55.78 412 ASP A O 1
ATOM 3066 N N . CYS A 1 413 ? -9.047 2.314 34.809 1.00 56.66 413 CYS A N 1
ATOM 3067 C CA . CYS A 1 413 ? -8.292 1.734 33.708 1.00 56.66 413 CYS A CA 1
ATOM 3068 C C . CYS A 1 413 ? -7.407 2.738 33.007 1.00 56.66 413 CYS A C 1
ATOM 3070 O O . CYS A 1 413 ? -7.829 3.402 32.068 1.00 56.66 413 CYS A O 1
ATOM 3072 N N . CYS A 1 414 ? -6.139 2.759 33.387 1.00 59.22 414 CYS A N 1
ATOM 3073 C CA . CYS A 1 414 ? -5.127 3.398 32.575 1.00 59.22 414 CYS A CA 1
ATOM 3074 C C . CYS A 1 414 ? -4.876 2.537 31.313 1.00 59.22 414 CYS A C 1
ATOM 3076 O O . CYS A 1 414 ? -4.332 1.432 31.427 1.00 59.22 414 CYS A O 1
ATOM 3078 N N . PRO A 1 415 ? -5.256 2.999 30.104 1.00 52.19 415 PRO A N 1
ATOM 3079 C CA . PRO A 1 415 ? -5.102 2.235 28.860 1.00 52.19 415 PRO A CA 1
ATOM 3080 C C . PRO A 1 415 ? -3.629 2.077 28.442 1.00 52.19 415 PRO A C 1
ATOM 3082 O O . PRO A 1 415 ? -3.317 1.304 27.539 1.00 52.19 415 PRO A O 1
ATOM 3085 N N . LEU A 1 416 ? -2.711 2.765 29.130 1.00 52.91 416 LEU A N 1
ATOM 3086 C CA . LEU A 1 416 ? -1.274 2.815 28.857 1.00 52.91 416 LEU A CA 1
ATOM 3087 C C . LEU A 1 416 ? -0.481 1.654 29.476 1.00 52.91 416 LEU A C 1
ATOM 3089 O O . LEU A 1 416 ? 0.681 1.809 29.852 1.00 52.91 416 LEU A O 1
ATOM 3093 N N . ALA A 1 417 ? -1.084 0.467 29.569 1.00 47.16 417 ALA A N 1
ATOM 3094 C CA . ALA A 1 417 ? -0.430 -0.731 30.097 1.00 47.16 417 ALA A CA 1
ATOM 3095 C C . ALA A 1 417 ? 0.712 -1.267 29.205 1.00 47.16 417 ALA A C 1
ATOM 3097 O O . ALA A 1 417 ? 1.284 -2.310 29.521 1.00 47.16 417 ALA A O 1
ATOM 3098 N N . SER A 1 418 ? 1.062 -0.594 28.100 1.00 45.97 418 SER A N 1
ATOM 3099 C CA . SER A 1 418 ? 2.293 -0.896 27.372 1.00 45.97 418 SER A CA 1
ATOM 3100 C C . SER A 1 418 ? 3.480 -0.573 28.272 1.00 45.97 418 SER A C 1
ATOM 3102 O O . SER A 1 418 ? 3.751 0.590 28.576 1.00 45.97 418 SER A O 1
ATOM 3104 N N . THR A 1 419 ? 4.168 -1.616 28.716 1.00 45.88 419 THR A N 1
ATOM 3105 C CA . THR A 1 419 ? 5.425 -1.482 29.435 1.00 45.88 419 THR A CA 1
ATOM 3106 C C . THR A 1 419 ? 6.431 -0.789 28.531 1.00 45.88 419 THR A C 1
ATOM 3108 O O . THR A 1 419 ? 6.585 -1.183 27.373 1.00 45.88 419 THR A O 1
ATOM 3111 N N . ASN A 1 420 ? 7.161 0.191 29.052 1.00 46.53 420 ASN A N 1
ATOM 3112 C CA . ASN A 1 420 ? 8.417 0.552 28.408 1.00 46.53 420 ASN A CA 1
ATOM 3113 C C . ASN A 1 420 ? 9.372 -0.663 28.427 1.00 46.53 420 ASN A C 1
ATOM 3115 O O . ASN A 1 420 ? 9.114 -1.668 29.097 1.00 46.53 420 ASN A O 1
ATOM 3119 N N . GLY A 1 421 ? 10.511 -0.580 27.738 1.00 39.47 421 GLY A N 1
ATOM 3120 C CA . GLY A 1 421 ? 11.515 -1.658 27.714 1.00 39.47 421 GLY A CA 1
ATOM 3121 C C . GLY A 1 421 ? 12.017 -2.129 29.096 1.00 39.47 421 GLY A C 1
ATOM 3122 O O . GLY A 1 421 ? 12.711 -3.141 29.164 1.00 39.47 421 GLY A O 1
ATOM 3123 N N . SER A 1 422 ? 11.663 -1.432 30.186 1.00 38.94 422 SER A N 1
ATOM 3124 C CA . SER A 1 422 ? 11.988 -1.773 31.577 1.00 38.94 422 SER A CA 1
ATOM 3125 C C . SER A 1 422 ? 10.878 -2.507 32.352 1.00 38.94 422 SER A C 1
ATOM 3127 O O . SER A 1 422 ? 11.113 -2.929 33.482 1.00 38.94 422 SER A O 1
ATOM 3129 N N . GLY A 1 423 ? 9.685 -2.694 31.774 1.00 43.81 423 GLY A N 1
ATOM 3130 C CA . GLY A 1 423 ? 8.571 -3.392 32.432 1.00 43.81 423 GLY A CA 1
ATOM 3131 C C . GLY A 1 423 ? 7.672 -2.512 33.312 1.00 43.81 423 GLY A C 1
ATOM 3132 O O . GLY A 1 423 ? 6.721 -3.030 33.894 1.00 43.81 423 GLY A O 1
ATOM 3133 N N . SER A 1 424 ? 7.924 -1.201 33.417 1.00 44.66 424 SER A N 1
ATOM 3134 C CA . SER A 1 424 ? 7.044 -0.273 34.139 1.00 44.66 424 SER A CA 1
ATOM 3135 C C . SER A 1 424 ? 5.923 0.245 33.233 1.00 44.66 424 SER A C 1
ATOM 3137 O O . SER A 1 424 ? 6.140 0.575 32.065 1.00 44.66 424 SER A O 1
ATOM 3139 N N . THR A 1 425 ? 4.696 0.292 33.760 1.00 54.38 425 THR A N 1
ATOM 3140 C CA . THR A 1 425 ? 3.571 0.977 33.104 1.00 54.38 425 THR A CA 1
ATOM 3141 C C . THR A 1 425 ? 3.611 2.457 33.485 1.00 54.38 425 THR A C 1
ATOM 3143 O O . THR A 1 425 ? 4.010 2.800 34.601 1.00 54.38 425 THR A O 1
ATOM 3146 N N . LEU A 1 426 ? 3.162 3.351 32.599 1.00 56.09 426 LEU A N 1
ATOM 3147 C CA . LEU A 1 426 ? 3.079 4.792 32.910 1.00 56.09 426 LEU A CA 1
ATOM 3148 C C . LEU A 1 426 ? 2.106 5.119 34.047 1.00 56.09 426 LEU A C 1
ATOM 3150 O O . LEU A 1 426 ? 2.116 6.212 34.606 1.00 56.09 426 LEU A O 1
ATOM 3154 N N . CYS A 1 427 ? 1.280 4.147 34.394 1.00 56.59 427 CYS A N 1
ATOM 3155 C CA . CYS A 1 427 ? 0.262 4.236 35.415 1.00 56.59 427 CYS A CA 1
ATOM 3156 C C . CYS A 1 427 ? 0.847 3.940 36.816 1.00 56.59 427 CYS A C 1
ATOM 3158 O O . CYS A 1 427 ? 0.249 4.306 37.825 1.00 56.59 427 CYS A O 1
ATOM 3160 N N . GLY A 1 428 ? 2.030 3.316 36.901 1.00 56.12 428 GLY A N 1
ATOM 3161 C CA . GLY A 1 428 ? 2.661 2.868 38.148 1.00 56.12 428 GLY A CA 1
ATOM 3162 C C . GLY A 1 428 ? 2.459 1.371 38.432 1.00 56.12 428 GLY A C 1
ATOM 3163 O O . GLY A 1 428 ? 1.710 0.677 37.747 1.00 56.12 428 GLY A O 1
ATOM 3164 N N . SER A 1 429 ? 3.137 0.847 39.456 1.00 55.25 429 SER A N 1
ATOM 3165 C CA . SER A 1 429 ? 3.182 -0.593 39.781 1.00 55.25 429 SER A CA 1
ATOM 3166 C C . SER A 1 429 ? 1.881 -1.180 40.349 1.00 55.25 429 SER A C 1
ATOM 3168 O O . SER A 1 429 ? 1.740 -2.398 40.405 1.00 55.25 429 SER A O 1
ATOM 3170 N N . GLU A 1 430 ? 0.927 -0.343 40.761 1.00 51.97 430 GLU A N 1
ATOM 3171 C CA . GLU A 1 430 ? -0.350 -0.781 41.345 1.00 51.97 430 GLU A CA 1
ATOM 3172 C C . GLU A 1 430 ? -1.422 -1.150 40.302 1.00 51.97 430 GLU A C 1
ATOM 3174 O O . GLU A 1 430 ? -2.500 -1.624 40.662 1.00 51.97 430 GLU A O 1
ATOM 3179 N N . TRP A 1 431 ? -1.149 -0.943 39.011 1.00 55.38 431 TRP A N 1
ATOM 3180 C CA . TRP A 1 431 ? -2.084 -1.241 37.925 1.00 55.38 431 TRP A CA 1
ATOM 3181 C C . TRP A 1 431 ? -1.905 -2.671 37.427 1.00 55.38 431 TRP A C 1
ATOM 3183 O O . TRP A 1 431 ? -0.807 -3.074 37.048 1.00 55.38 431 TRP A O 1
ATOM 3193 N N . SER A 1 432 ? -2.995 -3.445 37.389 1.00 55.00 432 SER A N 1
ATOM 3194 C CA . SER A 1 432 ? -2.979 -4.825 36.893 1.00 55.00 432 SER A CA 1
ATOM 3195 C C . SER A 1 432 ? -4.123 -5.094 35.918 1.00 55.00 432 SER A C 1
ATOM 3197 O O . SER A 1 432 ? -5.177 -4.469 35.963 1.00 55.00 432 SER A O 1
ATOM 3199 N N . GLN A 1 433 ? -3.973 -6.102 35.062 1.00 56.06 433 GLN A N 1
ATOM 3200 C CA . GLN A 1 433 ? -5.059 -6.529 34.167 1.00 56.06 433 GLN A CA 1
ATOM 3201 C C . GLN A 1 433 ? -6.330 -6.941 34.938 1.00 56.06 433 GLN A C 1
ATOM 3203 O O . GLN A 1 433 ? -7.441 -6.797 34.439 1.00 56.06 433 GLN A O 1
ATOM 3208 N N . THR A 1 434 ? -6.183 -7.407 36.180 1.00 55.19 434 THR A N 1
ATOM 3209 C CA . THR A 1 434 ? -7.274 -7.787 37.093 1.00 55.19 434 THR A CA 1
ATOM 3210 C C . THR A 1 434 ? -8.109 -6.612 37.605 1.00 55.19 434 THR A C 1
ATOM 3212 O O . THR A 1 434 ? -9.288 -6.799 37.935 1.00 55.19 434 THR A O 1
ATOM 3215 N N . THR A 1 435 ? -7.519 -5.415 37.688 1.00 55.12 435 THR A N 1
ATOM 3216 C CA . THR A 1 435 ? -8.259 -4.166 37.932 1.00 55.12 435 THR A CA 1
ATOM 3217 C C . THR A 1 435 ? -8.906 -3.657 36.641 1.00 55.12 435 THR A C 1
ATOM 3219 O O . THR A 1 435 ? -9.961 -3.040 36.717 1.00 55.12 435 THR A O 1
ATOM 3222 N N . CYS A 1 436 ? -8.366 -4.042 35.474 1.00 55.22 436 CYS A N 1
ATOM 3223 C CA . CYS A 1 436 ? -8.795 -3.586 34.147 1.00 55.22 436 CYS A CA 1
ATOM 3224 C C . CYS A 1 436 ? -9.605 -4.597 33.293 1.00 55.22 436 CYS A C 1
ATOM 3226 O O . CYS A 1 436 ? -9.638 -4.500 32.063 1.00 55.22 436 CYS A O 1
ATOM 3228 N N . SER A 1 437 ? -10.270 -5.585 33.898 1.00 58.47 437 SER A N 1
ATOM 3229 C CA . SER A 1 437 ? -11.057 -6.586 33.150 1.00 58.47 437 SER A CA 1
ATOM 3230 C C . SER A 1 437 ? -12.299 -5.975 32.488 1.00 58.47 437 SER A C 1
ATOM 3232 O O . SER A 1 437 ? -13.040 -5.284 33.179 1.00 58.47 437 SER A O 1
ATOM 3234 N N . ALA A 1 438 ? -12.636 -6.315 31.238 1.00 56.25 438 ALA A N 1
ATOM 3235 C CA . ALA A 1 438 ? -13.813 -5.762 30.536 1.00 56.25 438 ALA A CA 1
ATOM 3236 C C . ALA A 1 438 ? -15.159 -5.881 31.297 1.00 56.25 438 ALA A C 1
ATOM 3238 O O . ALA A 1 438 ? -16.064 -5.089 31.081 1.00 56.25 438 ALA A O 1
ATOM 3239 N N . SER A 1 439 ? -15.298 -6.831 32.229 1.00 55.66 439 SER A N 1
ATOM 3240 C CA . SER A 1 439 ? -16.472 -6.957 33.111 1.00 55.66 439 SER A CA 1
ATOM 3241 C C . SER A 1 439 ? -16.555 -5.912 34.238 1.00 55.66 439 SER A C 1
ATOM 3243 O O . SER A 1 439 ? -17.617 -5.736 34.823 1.00 55.66 439 SER A O 1
ATOM 3245 N N . LYS A 1 440 ? -15.435 -5.267 34.584 1.00 50.47 440 LYS A N 1
ATOM 3246 C CA . LYS A 1 440 ? -15.312 -4.200 35.601 1.00 50.47 440 LYS A CA 1
ATOM 3247 C C . LYS A 1 440 ? -15.132 -2.816 34.976 1.00 50.47 440 LYS A C 1
ATOM 3249 O O . LYS A 1 440 ? -15.433 -1.811 35.606 1.00 50.47 440 LYS A O 1
ATOM 3254 N N . VAL A 1 441 ? -14.608 -2.782 33.756 1.00 50.97 441 VAL A N 1
ATOM 3255 C CA . VAL A 1 441 ? -14.193 -1.573 33.049 1.00 50.97 441 VAL A CA 1
ATOM 3256 C C . VAL A 1 441 ? -15.307 -1.197 32.112 1.00 50.97 441 VAL A C 1
ATOM 3258 O O . VAL A 1 441 ? -15.514 -1.844 31.093 1.00 50.97 441 VAL A O 1
ATOM 3261 N N . LEU A 1 442 ? -16.062 -0.216 32.573 1.00 48.50 442 LEU A N 1
ATOM 3262 C CA . LEU A 1 442 ? -17.291 0.310 32.020 1.00 48.50 442 LEU A CA 1
ATOM 3263 C C . LEU A 1 442 ? -17.532 0.026 30.540 1.00 48.50 442 LEU A C 1
ATOM 3265 O O . LEU A 1 442 ? -16.788 0.444 29.656 1.00 48.50 442 LEU A O 1
ATOM 3269 N N . THR A 1 443 ? -18.705 -0.547 30.294 1.00 46.62 443 THR A N 1
ATOM 3270 C CA . THR A 1 443 ? -19.434 -0.282 29.068 1.00 46.62 443 THR A CA 1
ATOM 3271 C C . THR A 1 443 ? -19.713 1.216 28.986 1.00 46.62 443 THR A C 1
ATOM 3273 O O . THR A 1 443 ? -20.435 1.768 29.818 1.00 46.62 443 THR A O 1
ATOM 3276 N N . THR A 1 444 ? -19.170 1.882 27.980 1.00 54.22 444 THR A N 1
ATOM 3277 C CA . THR A 1 444 ? -19.695 3.179 27.543 1.00 54.22 444 THR A CA 1
ATOM 3278 C C . THR A 1 444 ? -21.173 2.989 27.170 1.00 54.22 444 THR A C 1
ATOM 3280 O O . THR A 1 444 ? -21.562 1.876 26.809 1.00 54.22 444 THR A O 1
ATOM 3283 N N . GLU A 1 445 ? -22.029 4.017 27.231 1.00 54.47 445 GLU A N 1
ATOM 3284 C CA . GLU A 1 445 ? -23.451 3.858 26.836 1.00 54.47 445 GLU A CA 1
ATOM 3285 C C . GLU A 1 445 ? -23.604 3.235 25.426 1.00 54.47 445 GLU A C 1
ATOM 3287 O O . GLU A 1 445 ? -24.557 2.503 25.161 1.00 54.47 445 GLU A O 1
ATOM 3292 N N . MET A 1 446 ? -22.604 3.415 24.553 1.00 55.44 446 MET A N 1
ATOM 3293 C CA . MET A 1 446 ? -22.554 2.806 23.218 1.00 55.44 446 MET A CA 1
ATOM 3294 C C . MET A 1 446 ? -22.259 1.295 23.211 1.00 55.44 446 MET A C 1
ATOM 3296 O O . MET A 1 446 ? -22.821 0.572 22.393 1.00 55.44 446 MET A O 1
ATOM 3300 N N . SER A 1 447 ? -21.419 0.795 24.124 1.00 62.94 447 SER A N 1
ATOM 3301 C CA . SER A 1 447 ? -21.040 -0.631 24.225 1.00 62.94 447 SER A CA 1
ATOM 3302 C C . SER A 1 447 ? -21.838 -1.402 25.286 1.00 62.94 447 SER A C 1
ATOM 3304 O O . SER A 1 447 ? -21.667 -2.610 25.467 1.00 62.94 447 SER A O 1
ATOM 3306 N N . LYS A 1 448 ? -22.744 -0.715 25.987 1.00 71.38 448 LYS A N 1
ATOM 3307 C CA . LYS A 1 448 ? -23.619 -1.284 27.012 1.00 71.38 448 LYS A CA 1
ATOM 3308 C C . LYS A 1 448 ? -24.450 -2.432 26.455 1.00 71.38 448 LYS A C 1
ATOM 3310 O O . LYS A 1 448 ? -25.126 -2.303 25.437 1.00 71.38 448 LYS A O 1
ATOM 3315 N N . GLY A 1 449 ? -24.389 -3.567 27.149 1.00 75.75 449 GLY A N 1
ATOM 3316 C CA . GLY A 1 449 ? -25.056 -4.802 26.741 1.00 75.75 449 GLY A CA 1
ATOM 3317 C C . GLY A 1 449 ? -24.241 -5.692 25.799 1.00 75.75 449 GLY A C 1
ATOM 3318 O O . GLY A 1 449 ? -24.677 -6.812 25.547 1.00 75.75 449 GLY A O 1
ATOM 3319 N N . VAL A 1 450 ? -23.058 -5.275 25.335 1.00 82.31 450 VAL A N 1
ATOM 3320 C CA . VAL A 1 450 ? -22.166 -6.117 24.523 1.00 82.31 450 VAL A CA 1
ATOM 3321 C C . VAL A 1 450 ? -21.146 -6.830 25.411 1.00 82.31 450 VAL A C 1
ATOM 3323 O O . VAL A 1 450 ? -20.475 -6.207 26.230 1.00 82.31 450 VAL A O 1
ATOM 3326 N N . THR A 1 451 ? -20.991 -8.143 25.235 1.00 85.69 451 THR A N 1
ATOM 3327 C CA . THR A 1 451 ? -19.951 -8.942 25.896 1.00 85.69 451 THR A CA 1
ATOM 3328 C C . THR A 1 451 ? -19.120 -9.726 24.885 1.00 85.69 451 THR A C 1
ATOM 3330 O O . THR A 1 451 ? -19.630 -10.225 23.883 1.00 85.69 451 THR A O 1
ATOM 3333 N N . ILE A 1 452 ? -17.817 -9.856 25.149 1.00 88.25 452 ILE A N 1
ATOM 3334 C CA . ILE A 1 452 ? -16.895 -10.647 24.323 1.00 88.25 452 ILE A CA 1
ATOM 3335 C C . ILE A 1 452 ? -16.520 -11.911 25.082 1.00 88.25 452 ILE A C 1
ATOM 3337 O O . ILE A 1 452 ? -16.009 -11.853 26.198 1.00 88.25 452 ILE A O 1
ATOM 3341 N N . THR A 1 453 ? -16.744 -13.063 24.458 1.00 91.50 453 THR A N 1
ATOM 3342 C CA . THR A 1 453 ? -16.262 -14.357 24.948 1.00 91.50 453 THR A CA 1
ATOM 3343 C C . THR A 1 453 ? -15.007 -14.741 24.176 1.00 91.50 453 THR A C 1
ATOM 3345 O O . THR A 1 453 ? -15.043 -14.903 22.958 1.00 91.50 453 THR A O 1
ATOM 3348 N N . SER A 1 454 ? -13.892 -14.895 24.884 1.00 91.69 454 SER A N 1
ATOM 3349 C CA . SER A 1 454 ? -12.581 -15.213 24.316 1.00 91.69 454 SER A CA 1
ATOM 3350 C C . SER A 1 454 ? -11.804 -16.097 25.290 1.00 91.69 454 SER A C 1
ATOM 3352 O O . SER A 1 454 ? -11.908 -15.923 26.502 1.00 91.69 454 SER A O 1
ATOM 3354 N N . LYS A 1 455 ? -10.982 -17.022 24.772 1.00 92.69 455 LYS A N 1
ATOM 3355 C CA . LYS A 1 455 ? -10.024 -17.790 25.599 1.00 92.69 455 LYS A CA 1
ATOM 3356 C C . LYS A 1 455 ? -8.905 -16.922 26.189 1.00 92.69 455 LYS A C 1
ATOM 3358 O O . LYS A 1 455 ? -8.168 -17.370 27.061 1.00 92.69 455 LYS A O 1
ATOM 3363 N N . HIS A 1 456 ? -8.728 -15.718 25.652 1.00 89.38 456 HIS A N 1
ATOM 3364 C CA . HIS A 1 456 ? -7.694 -14.769 26.041 1.00 89.38 456 HIS A CA 1
ATOM 3365 C C . HIS A 1 456 ? -8.306 -13.559 26.750 1.00 89.38 456 HIS A C 1
ATOM 3367 O O . HIS A 1 456 ? -9.461 -13.233 26.456 1.00 89.38 456 HIS A O 1
ATOM 3373 N N . PRO A 1 457 ? -7.546 -12.888 27.639 1.00 85.19 457 PRO A N 1
ATOM 3374 C CA . PRO A 1 457 ? -8.034 -11.730 28.375 1.00 85.19 457 PRO A CA 1
ATOM 3375 C C . PRO A 1 457 ? -8.632 -10.666 27.454 1.00 85.19 457 PRO A C 1
ATOM 3377 O O . PRO A 1 457 ? -8.045 -10.325 26.423 1.00 85.19 457 PRO A O 1
ATOM 3380 N N . VAL A 1 458 ? -9.790 -10.147 27.863 1.00 82.12 458 VAL A N 1
ATOM 3381 C CA . VAL A 1 458 ? -10.448 -8.998 27.239 1.00 82.12 458 VAL A CA 1
ATOM 3382 C C . VAL A 1 458 ? -10.393 -7.834 28.221 1.00 82.12 458 VAL A C 1
ATOM 3384 O O . VAL A 1 458 ? -10.862 -7.953 29.359 1.00 82.12 458 VAL A O 1
ATOM 3387 N N . VAL A 1 459 ? -9.811 -6.720 27.791 1.00 77.50 459 VAL A N 1
ATOM 3388 C CA . VAL A 1 459 ? -9.658 -5.497 28.589 1.00 77.50 459 VAL A CA 1
ATOM 3389 C C . VAL A 1 459 ? -10.340 -4.323 27.892 1.00 77.50 459 VAL A C 1
ATOM 3391 O O . VAL A 1 459 ? -10.418 -4.283 26.663 1.00 77.50 459 VAL A O 1
ATOM 3394 N N . GLY A 1 460 ? -10.856 -3.379 28.676 1.00 73.12 460 GLY A N 1
ATOM 3395 C CA . GLY A 1 460 ? -11.341 -2.109 28.136 1.00 73.12 460 GLY A CA 1
ATOM 3396 C C . GLY A 1 460 ? -10.163 -1.212 27.746 1.00 73.12 460 GLY A C 1
ATOM 3397 O O . GLY A 1 460 ? -9.191 -1.112 28.493 1.00 73.12 460 GLY A O 1
ATOM 3398 N N . SER A 1 461 ? -10.240 -0.574 26.580 1.00 74.00 461 SER A N 1
ATOM 3399 C CA . SER A 1 461 ? -9.250 0.380 26.066 1.00 74.00 461 SER A CA 1
ATOM 3400 C C . SER A 1 461 ? -9.995 1.600 25.523 1.00 74.00 461 SER A C 1
ATOM 3402 O O . SER A 1 461 ? -10.212 1.725 24.318 1.00 74.00 461 SER A O 1
ATOM 3404 N N . GLY A 1 462 ? -10.482 2.449 26.433 1.00 75.19 462 GLY A N 1
ATOM 3405 C CA . GLY A 1 462 ? -11.420 3.520 26.086 1.00 75.19 462 GLY A CA 1
ATOM 3406 C C . GLY A 1 462 ? -12.774 2.959 25.643 1.00 75.19 462 GLY A C 1
ATOM 3407 O O . GLY A 1 462 ? -13.349 2.107 26.317 1.00 75.19 462 GLY A O 1
ATOM 3408 N N . HIS A 1 463 ? -13.265 3.397 24.484 1.00 78.31 463 HIS A N 1
ATOM 3409 C CA . HIS A 1 463 ? -14.475 2.892 23.827 1.00 78.31 463 HIS A CA 1
ATOM 3410 C C . HIS A 1 463 ? -14.230 1.616 22.999 1.00 78.31 463 HIS A C 1
ATOM 3412 O O . HIS A 1 463 ? -15.148 1.146 22.323 1.00 78.31 463 HIS A O 1
ATOM 3418 N N . ALA A 1 464 ? -13.020 1.045 23.029 1.00 82.00 464 ALA A N 1
ATOM 3419 C CA . ALA A 1 464 ? -12.690 -0.209 22.358 1.00 82.00 464 ALA A CA 1
ATOM 3420 C C . ALA A 1 464 ? -12.520 -1.379 23.339 1.00 82.00 464 ALA A C 1
ATOM 3422 O O . ALA A 1 464 ? -12.090 -1.217 24.482 1.00 82.00 464 ALA A O 1
ATOM 3423 N N . LEU A 1 465 ? -12.817 -2.588 22.859 1.00 84.06 465 LEU A N 1
ATOM 3424 C CA . LEU A 1 465 ? -12.579 -3.846 23.565 1.00 84.06 465 LEU A CA 1
ATOM 3425 C C . LEU A 1 465 ? -11.326 -4.507 22.988 1.00 84.06 465 LEU A C 1
ATOM 3427 O O . LEU A 1 465 ? -11.289 -4.868 21.812 1.00 84.06 465 LEU A O 1
ATOM 3431 N N . GLU A 1 466 ? -10.293 -4.664 23.812 1.00 86.88 466 GLU A N 1
ATOM 3432 C CA . GLU A 1 466 ? -9.012 -5.239 23.404 1.00 86.88 466 GLU A CA 1
ATOM 3433 C C . GLU A 1 466 ? -8.889 -6.700 23.842 1.00 86.88 466 GLU A C 1
ATOM 3435 O O . GLU A 1 466 ? -8.978 -7.024 25.025 1.00 86.88 466 GLU A O 1
ATOM 3440 N N . ILE A 1 467 ? -8.634 -7.587 22.882 1.00 90.88 467 ILE A N 1
ATOM 3441 C CA . ILE A 1 467 ? -8.303 -8.994 23.096 1.00 90.88 467 ILE A CA 1
ATOM 3442 C C . ILE A 1 467 ? -6.777 -9.134 23.051 1.00 90.88 467 ILE A C 1
ATOM 3444 O O . ILE A 1 467 ? -6.157 -8.938 22.001 1.00 90.88 467 ILE A O 1
ATOM 3448 N N . ARG A 1 468 ? -6.167 -9.510 24.180 1.00 88.81 468 ARG A N 1
ATOM 3449 C CA . ARG A 1 468 ? -4.710 -9.695 24.292 1.00 88.81 468 ARG A CA 1
ATOM 3450 C C . ARG A 1 468 ? -4.301 -11.125 23.991 1.00 88.81 468 ARG A C 1
ATOM 3452 O O . ARG A 1 468 ? -4.451 -12.018 24.822 1.00 88.81 468 ARG A O 1
ATOM 3459 N N . ILE A 1 469 ? -3.766 -11.338 22.800 1.00 91.31 469 ILE A N 1
ATOM 3460 C CA . ILE A 1 469 ? -3.353 -12.644 22.303 1.00 91.31 469 ILE A CA 1
ATOM 3461 C C . ILE A 1 469 ? -1.861 -12.836 22.627 1.00 91.31 469 ILE A C 1
ATOM 3463 O O . ILE A 1 469 ? -1.034 -12.018 22.226 1.00 91.31 469 ILE A O 1
ATOM 3467 N N . PRO A 1 470 ? -1.468 -13.906 23.337 1.00 87.38 470 PRO A N 1
ATOM 3468 C CA . PRO A 1 470 ? -0.058 -14.181 23.588 1.00 87.38 470 PRO A CA 1
ATOM 3469 C C . PRO A 1 470 ? 0.659 -14.566 22.283 1.00 87.38 470 PRO A C 1
ATOM 3471 O O . PRO A 1 470 ? 0.049 -15.156 21.394 1.00 87.38 470 PRO A O 1
ATOM 3474 N N . ARG A 1 471 ? 1.980 -14.340 22.203 1.00 83.31 471 ARG A N 1
ATOM 3475 C CA . ARG A 1 471 ? 2.852 -14.711 21.061 1.00 83.31 471 ARG A CA 1
ATOM 3476 C C . ARG A 1 471 ? 2.583 -16.105 20.454 1.00 83.31 471 ARG A C 1
ATOM 3478 O O . ARG A 1 471 ? 2.758 -16.295 19.251 1.00 83.31 471 ARG A O 1
ATOM 3485 N N . GLY A 1 472 ? 2.201 -17.084 21.280 1.00 73.94 472 GLY A N 1
ATOM 3486 C CA . GLY A 1 472 ? 2.045 -18.493 20.897 1.00 73.94 472 GLY A CA 1
ATOM 3487 C C . GLY A 1 472 ? 3.385 -19.221 20.676 1.00 73.94 472 GLY A C 1
ATOM 3488 O O . GLY A 1 472 ? 4.431 -18.594 20.525 1.00 73.94 472 GLY A O 1
ATOM 3489 N N . SER A 1 473 ? 3.377 -20.559 20.650 1.00 77.12 473 SER A N 1
ATOM 3490 C CA . SER A 1 473 ? 4.559 -21.400 20.357 1.00 77.12 473 SER A CA 1
ATOM 3491 C C . SER A 1 473 ? 4.817 -21.529 18.847 1.00 77.12 473 SER A C 1
ATOM 3493 O O . SER A 1 473 ? 3.880 -21.416 18.068 1.00 77.12 473 SER A O 1
ATOM 3495 N N . GLY A 1 474 ? 6.055 -21.769 18.404 1.00 83.44 474 GLY A N 1
ATOM 3496 C CA . GLY A 1 474 ? 6.393 -21.946 16.978 1.00 83.44 474 GLY A CA 1
ATOM 3497 C C . GLY A 1 474 ? 7.097 -20.745 16.332 1.00 83.44 474 GLY A C 1
ATOM 3498 O O . GLY A 1 474 ? 7.482 -19.791 17.010 1.00 83.44 474 GLY A O 1
ATOM 3499 N N . ASN A 1 475 ? 7.304 -20.814 15.014 1.00 88.00 475 ASN A N 1
ATOM 3500 C CA . ASN A 1 475 ? 8.020 -19.807 14.222 1.00 88.00 475 ASN A CA 1
ATOM 3501 C C . ASN A 1 475 ? 7.086 -19.117 13.204 1.00 88.00 475 ASN A C 1
ATOM 3503 O O . ASN A 1 475 ? 5.867 -19.266 13.258 1.00 88.00 475 ASN A O 1
ATOM 3507 N N . GLN A 1 476 ? 7.660 -18.359 12.270 1.00 86.12 476 GLN A N 1
ATOM 3508 C CA . GLN A 1 476 ? 6.927 -17.607 11.245 1.00 86.12 476 GLN A CA 1
ATOM 3509 C C . GLN A 1 476 ? 6.097 -18.461 10.268 1.00 86.12 476 GLN A C 1
ATOM 3511 O O . GLN A 1 476 ? 5.249 -17.925 9.566 1.00 86.12 476 GLN A O 1
ATOM 3516 N N . LEU A 1 477 ? 6.308 -19.780 10.231 1.00 90.88 477 LEU A N 1
ATOM 3517 C CA . LEU A 1 477 ? 5.535 -20.712 9.400 1.00 90.88 477 LEU A CA 1
ATOM 3518 C C . LEU A 1 477 ? 4.207 -21.107 10.048 1.00 90.88 477 LEU A C 1
ATOM 3520 O O . LEU A 1 477 ? 3.326 -21.657 9.396 1.00 90.88 477 LEU A O 1
ATOM 3524 N N . SER A 1 478 ? 4.062 -20.856 11.347 1.00 91.06 478 SER A N 1
ATOM 3525 C CA . SER A 1 478 ? 2.838 -21.131 12.082 1.00 91.06 478 SER A CA 1
ATOM 3526 C C . SER A 1 478 ? 1.991 -19.865 12.133 1.00 91.06 478 SER A C 1
ATOM 3528 O O . SER A 1 478 ? 2.429 -18.857 12.688 1.00 91.06 478 SER A O 1
ATOM 3530 N N . ASN A 1 479 ? 0.762 -19.925 11.627 1.00 93.25 479 ASN A N 1
ATOM 3531 C CA . ASN A 1 479 ? -0.216 -18.846 11.782 1.00 93.25 479 ASN A CA 1
ATOM 3532 C C . ASN A 1 479 ? -0.855 -18.877 13.181 1.00 93.25 479 ASN A C 1
ATOM 3534 O O . ASN A 1 479 ? -0.694 -19.842 13.940 1.00 93.25 479 ASN A O 1
ATOM 3538 N N . ILE A 1 480 ? -1.552 -17.804 13.549 1.00 93.94 480 ILE A N 1
ATOM 3539 C CA . ILE A 1 480 ? -2.412 -17.763 14.739 1.00 93.94 480 ILE A CA 1
ATOM 3540 C C . ILE A 1 480 ? -3.861 -17.892 14.286 1.00 93.94 480 ILE A C 1
ATOM 3542 O O . ILE A 1 480 ? -4.268 -17.220 13.346 1.00 93.94 480 ILE A O 1
ATOM 3546 N N . PHE A 1 481 ? -4.622 -18.723 14.994 1.00 94.62 481 PHE A N 1
ATOM 3547 C CA . PHE A 1 481 ? -6.065 -18.871 14.841 1.00 94.62 481 PHE A CA 1
ATOM 3548 C C . PHE A 1 481 ? -6.714 -18.640 16.205 1.00 94.62 481 PHE A C 1
ATOM 3550 O O . PHE A 1 481 ? -6.396 -19.327 17.187 1.00 94.62 481 PHE A O 1
ATOM 3557 N N . HIS A 1 482 ? -7.579 -17.634 16.293 1.00 96.06 482 HIS A N 1
ATOM 3558 C CA . HIS A 1 482 ? -8.226 -17.243 17.540 1.00 96.06 482 HIS A CA 1
ATOM 3559 C C . HIS A 1 482 ? -9.726 -17.054 17.346 1.00 96.06 482 HIS A C 1
ATOM 3561 O O . HIS A 1 482 ? -10.171 -16.039 16.815 1.00 96.06 482 HIS A O 1
ATOM 3567 N N . LYS A 1 483 ? -10.501 -18.037 17.810 1.00 97.19 483 LYS A N 1
ATOM 3568 C CA . LYS A 1 483 ? -11.963 -17.971 17.847 1.00 97.19 483 LYS A CA 1
ATOM 3569 C C . LYS A 1 483 ? -12.430 -17.125 19.029 1.00 97.19 483 LYS A C 1
ATOM 3571 O O . LYS A 1 483 ? -11.946 -17.293 20.152 1.00 97.19 483 LYS A O 1
ATOM 3576 N N . PHE A 1 484 ? -13.398 -16.256 18.780 1.00 96.19 484 PHE A N 1
ATOM 3577 C CA . PHE A 1 484 ? -14.077 -15.456 19.793 1.00 96.19 484 PHE A CA 1
ATOM 3578 C C . PHE A 1 484 ? -15.543 -15.253 19.402 1.00 96.19 484 PHE A C 1
ATOM 3580 O O . PHE A 1 484 ? -15.932 -15.449 18.250 1.00 96.19 484 PHE A O 1
ATOM 3587 N N . SER A 1 485 ? -16.372 -14.867 20.366 1.00 95.06 485 SER A N 1
ATOM 3588 C CA . SER A 1 485 ? -17.765 -14.514 20.103 1.00 95.06 485 SER A CA 1
ATOM 3589 C C . SER A 1 485 ? -18.093 -13.154 20.685 1.00 95.06 485 SER A C 1
ATOM 3591 O O . SER A 1 485 ? -17.653 -12.819 21.785 1.00 95.06 485 SER A O 1
ATOM 3593 N N . ILE A 1 486 ? -18.916 -12.408 19.962 1.00 92.81 486 ILE A N 1
ATOM 3594 C CA . ILE A 1 486 ? -19.519 -11.161 20.408 1.00 92.81 486 ILE A CA 1
ATOM 3595 C C . ILE A 1 486 ? -20.977 -11.460 20.711 1.00 92.81 486 ILE A C 1
ATOM 3597 O O . ILE A 1 486 ? -21.682 -12.018 19.873 1.00 92.81 486 ILE A O 1
ATOM 3601 N N . ASN A 1 487 ? -21.420 -11.130 21.913 1.00 91.62 487 ASN A N 1
ATOM 3602 C CA . ASN A 1 487 ? -22.798 -11.296 22.328 1.00 91.62 487 ASN A CA 1
ATOM 3603 C C . ASN A 1 487 ? -23.399 -9.925 22.615 1.00 91.62 487 ASN A C 1
ATOM 3605 O O . ASN A 1 487 ? -22.989 -9.241 23.551 1.00 91.62 487 ASN A O 1
ATOM 3609 N N . ASN A 1 488 ? -24.359 -9.531 21.791 1.00 89.31 488 ASN A N 1
ATOM 3610 C CA . ASN A 1 488 ? -25.123 -8.313 21.952 1.00 89.31 488 ASN A CA 1
ATOM 3611 C C . ASN A 1 488 ? -26.442 -8.636 22.667 1.00 89.31 488 ASN A C 1
ATOM 3613 O O . ASN A 1 488 ? -27.336 -9.252 22.091 1.00 89.31 488 ASN A O 1
ATOM 3617 N N . ASN A 1 489 ? -26.557 -8.230 23.932 1.00 87.19 489 ASN A N 1
ATOM 3618 C CA . ASN A 1 489 ? -27.745 -8.477 24.752 1.00 87.19 489 ASN A CA 1
ATOM 3619 C C . ASN A 1 489 ? -28.869 -7.451 24.529 1.00 87.19 489 ASN A C 1
ATOM 3621 O O . ASN A 1 489 ? -29.903 -7.554 25.189 1.00 87.19 489 ASN A O 1
ATOM 3625 N N . SER A 1 490 ? -28.687 -6.446 23.662 1.00 80.00 490 SER A N 1
ATOM 3626 C CA . SER A 1 490 ? -29.789 -5.560 23.282 1.00 80.00 490 SER A CA 1
ATOM 3627 C C . SER A 1 490 ? -30.639 -6.182 22.174 1.00 80.00 490 SER A C 1
ATOM 3629 O O . SER A 1 490 ? -30.230 -7.099 21.466 1.00 80.00 490 SER A O 1
ATOM 3631 N N . ASN A 1 491 ? -31.846 -5.652 22.003 1.00 80.44 491 ASN A N 1
ATOM 3632 C CA . ASN A 1 491 ? -32.746 -5.967 20.893 1.00 80.44 491 ASN A CA 1
ATOM 3633 C C . ASN A 1 491 ? -32.430 -5.155 19.620 1.00 80.44 491 ASN A C 1
ATOM 3635 O O . ASN A 1 491 ? -33.231 -5.133 18.689 1.00 80.44 491 ASN A O 1
ATOM 3639 N N . THR A 1 492 ? -31.281 -4.476 19.578 1.00 76.44 492 THR A N 1
ATOM 3640 C CA . THR A 1 492 ? -30.885 -3.532 18.524 1.00 76.44 492 THR A CA 1
ATOM 3641 C C . THR A 1 492 ? -29.465 -3.805 18.056 1.00 76.44 492 THR A C 1
ATOM 3643 O O . THR A 1 492 ? -28.686 -4.421 18.776 1.00 76.44 492 THR A O 1
ATOM 3646 N N . TRP A 1 493 ? -29.096 -3.339 16.866 1.00 79.25 493 TRP A N 1
ATOM 3647 C CA . TRP A 1 493 ? -27.702 -3.394 16.426 1.00 79.25 493 TRP A CA 1
ATOM 3648 C C . TRP A 1 493 ? -26.805 -2.522 17.309 1.00 79.25 493 TRP A C 1
ATOM 3650 O O . TRP A 1 493 ? -27.223 -1.464 17.783 1.00 79.25 493 TRP A O 1
ATOM 3660 N N . LYS A 1 494 ? -25.558 -2.958 17.517 1.00 80.12 494 LYS A N 1
ATOM 3661 C CA . LYS A 1 494 ? -24.550 -2.210 18.280 1.00 80.12 494 LYS A CA 1
ATOM 3662 C C . LYS A 1 494 ? -23.245 -2.080 17.509 1.00 80.12 494 LYS A C 1
ATOM 3664 O O . LYS A 1 494 ? -22.754 -3.058 16.947 1.00 80.12 494 LYS A O 1
ATOM 3669 N N . LYS A 1 495 ? -22.666 -0.879 17.519 1.00 80.75 495 LYS A N 1
ATOM 3670 C CA . LYS A 1 495 ? -21.302 -0.630 17.043 1.00 80.75 495 LYS A CA 1
ATOM 3671 C C . LYS A 1 495 ? -20.306 -1.091 18.098 1.00 80.75 495 LYS A C 1
ATOM 3673 O O . LYS A 1 495 ? -20.450 -0.784 19.280 1.00 80.75 495 LYS A O 1
ATOM 3678 N N . VAL A 1 496 ? -19.302 -1.843 17.671 1.00 84.00 496 VAL A N 1
ATOM 3679 C CA . VAL A 1 496 ? -18.271 -2.407 18.539 1.00 84.00 496 VAL A CA 1
ATOM 3680 C C . VAL A 1 496 ? -16.912 -2.172 17.899 1.00 84.00 496 VAL A C 1
ATOM 3682 O O . VAL A 1 496 ? -16.660 -2.572 16.761 1.00 84.00 496 VAL A O 1
ATOM 3685 N N . LYS A 1 497 ? -16.018 -1.540 18.657 1.00 87.69 497 LYS A N 1
ATOM 3686 C CA . LYS A 1 497 ? -14.618 -1.334 18.285 1.00 87.69 497 LYS A CA 1
ATOM 3687 C C . LYS A 1 497 ? -13.792 -2.448 18.916 1.00 87.69 497 LYS A C 1
ATOM 3689 O O . LYS A 1 497 ? -13.784 -2.597 20.139 1.00 87.69 497 LYS A O 1
ATOM 3694 N N . LEU A 1 498 ? -13.136 -3.252 18.088 1.00 90.88 498 LEU A N 1
ATOM 3695 C CA . LEU A 1 498 ? -12.320 -4.386 18.508 1.00 90.88 498 LEU A CA 1
ATOM 3696 C C . LEU A 1 498 ? -10.847 -4.095 18.249 1.00 90.88 498 LEU A C 1
ATOM 3698 O O . LEU A 1 498 ? -10.470 -3.742 17.133 1.00 90.88 498 LEU A O 1
ATOM 3702 N N . ASN A 1 499 ? -10.022 -4.332 19.263 1.00 92.00 499 ASN A N 1
ATOM 3703 C CA . ASN A 1 499 ? -8.570 -4.321 19.151 1.00 92.00 499 ASN A CA 1
ATOM 3704 C C . ASN A 1 499 ? -8.036 -5.732 19.412 1.00 92.00 499 ASN A C 1
ATOM 3706 O O . ASN A 1 499 ? -8.405 -6.381 20.387 1.00 92.00 499 ASN A O 1
ATOM 3710 N N . PHE A 1 500 ? -7.129 -6.207 18.572 1.00 94.75 500 PHE A N 1
ATOM 3711 C CA . PHE A 1 500 ? -6.404 -7.458 18.767 1.00 94.75 500 PHE A CA 1
ATOM 3712 C C . PHE A 1 500 ? -4.943 -7.112 18.977 1.00 94.75 500 PHE A C 1
ATOM 3714 O O . PHE A 1 500 ? -4.312 -6.591 18.062 1.00 94.75 500 PHE A O 1
ATOM 3721 N N . HIS A 1 501 ? -4.406 -7.383 20.160 1.00 92.19 501 HIS A N 1
ATOM 3722 C CA . HIS A 1 501 ? -3.035 -7.018 20.498 1.00 92.19 501 HIS A CA 1
ATOM 3723 C C . HIS A 1 501 ? -2.179 -8.260 20.717 1.00 92.19 501 HIS A C 1
ATOM 3725 O O . HIS A 1 501 ? -2.582 -9.169 21.444 1.00 92.19 501 HIS A O 1
ATOM 3731 N N . ILE A 1 502 ? -0.997 -8.286 20.101 1.00 91.75 502 ILE A N 1
ATOM 3732 C CA . ILE A 1 502 ? 0.018 -9.314 20.317 1.00 91.75 502 ILE A CA 1
ATOM 3733 C C . ILE A 1 502 ? 1.295 -8.631 20.785 1.00 91.75 502 ILE A C 1
ATOM 3735 O O . ILE A 1 502 ? 1.971 -7.955 20.005 1.00 91.75 502 ILE A O 1
ATOM 3739 N N . ASP A 1 503 ? 1.647 -8.882 22.041 1.00 87.56 503 ASP A N 1
ATOM 3740 C CA . ASP A 1 503 ? 2.968 -8.580 22.570 1.00 87.56 503 ASP A CA 1
ATOM 3741 C C . ASP A 1 503 ? 3.975 -9.602 22.040 1.00 87.56 503 ASP A C 1
ATOM 3743 O O . ASP A 1 503 ? 3.762 -10.820 22.071 1.00 87.56 503 ASP A O 1
ATOM 3747 N N . ASN A 1 504 ? 5.106 -9.095 21.573 1.00 87.06 504 ASN A N 1
ATOM 3748 C CA . ASN A 1 504 ? 6.222 -9.872 21.073 1.00 87.06 504 ASN A CA 1
ATOM 3749 C C . ASN A 1 504 ? 5.844 -10.928 19.998 1.00 87.06 504 ASN A C 1
ATOM 3751 O O . ASN A 1 504 ? 6.157 -12.106 20.209 1.00 87.06 504 ASN A O 1
ATOM 3755 N N . PRO A 1 505 ? 5.169 -10.578 18.875 1.00 90.06 505 PRO A N 1
ATOM 3756 C CA . PRO A 1 505 ? 4.707 -11.543 17.863 1.00 90.06 505 PRO A CA 1
ATOM 3757 C C . PRO A 1 505 ? 5.825 -12.448 17.313 1.00 90.06 505 PRO A C 1
ATOM 3759 O O . PRO A 1 505 ? 7.014 -12.199 17.502 1.00 90.06 505 PRO A O 1
ATOM 3762 N N . ARG A 1 506 ? 5.477 -13.536 16.609 1.00 87.44 506 ARG A N 1
ATOM 3763 C CA . ARG A 1 506 ? 6.492 -14.475 16.076 1.00 87.44 506 ARG A CA 1
ATOM 3764 C C . ARG A 1 506 ? 7.446 -13.790 15.084 1.00 87.44 506 ARG A C 1
ATOM 3766 O O . ARG A 1 506 ? 8.655 -14.008 15.152 1.00 87.44 506 ARG A O 1
ATOM 3773 N N . ARG A 1 507 ? 6.883 -12.959 14.201 1.00 87.31 507 ARG A N 1
ATOM 3774 C CA . ARG A 1 507 ? 7.512 -12.001 13.271 1.00 87.31 507 ARG A CA 1
ATOM 3775 C C . ARG A 1 507 ? 6.506 -10.879 12.992 1.00 87.31 507 ARG A C 1
ATOM 3777 O O . ARG A 1 507 ? 5.331 -11.068 13.270 1.00 87.31 507 ARG A O 1
ATOM 3784 N N . HIS A 1 508 ? 6.924 -9.738 12.451 1.00 82.25 508 HIS A N 1
ATOM 3785 C CA . HIS A 1 508 ? 6.030 -8.581 12.276 1.00 82.25 508 HIS A CA 1
ATOM 3786 C C . HIS A 1 508 ? 5.883 -8.096 10.825 1.00 82.25 508 HIS A C 1
ATOM 3788 O O . HIS A 1 508 ? 4.815 -7.599 10.482 1.00 82.25 508 HIS A O 1
ATOM 3794 N N . THR A 1 509 ? 6.900 -8.238 9.966 1.00 89.50 509 THR A N 1
ATOM 3795 C CA . THR A 1 509 ? 6.920 -7.572 8.646 1.00 89.50 509 THR A CA 1
ATOM 3796 C C . THR A 1 509 ? 5.807 -8.079 7.726 1.00 89.50 509 THR A C 1
ATOM 3798 O O . THR A 1 509 ? 5.051 -7.285 7.201 1.00 89.50 509 THR A O 1
ATOM 3801 N N . GLY A 1 510 ? 5.569 -9.389 7.666 1.00 90.06 510 GLY A N 1
ATOM 3802 C CA . GLY A 1 510 ? 4.482 -9.976 6.862 1.00 90.06 510 GLY A CA 1
ATOM 3803 C C . GLY A 1 510 ? 3.199 -10.346 7.610 1.00 90.06 510 GLY A C 1
ATOM 3804 O O . GLY A 1 510 ? 2.503 -11.257 7.178 1.00 90.06 510 GLY A O 1
ATOM 3805 N N . ALA A 1 511 ? 2.928 -9.784 8.794 1.00 93.19 511 ALA A N 1
ATOM 3806 C CA . ALA A 1 511 ? 1.814 -10.242 9.635 1.00 93.19 511 ALA A CA 1
ATOM 3807 C C . ALA A 1 511 ? 0.447 -9.691 9.169 1.00 93.19 511 ALA A C 1
ATOM 3809 O O . ALA A 1 511 ? 0.154 -8.516 9.394 1.00 93.19 511 ALA A O 1
ATOM 3810 N N . ALA A 1 512 ? -0.393 -10.550 8.576 1.00 95.00 512 ALA A N 1
ATOM 3811 C CA . ALA A 1 512 ? -1.710 -10.230 8.011 1.00 95.00 512 ALA A CA 1
ATOM 3812 C C . ALA A 1 512 ? -2.842 -10.630 8.962 1.00 95.00 512 ALA A C 1
ATOM 3814 O O . ALA A 1 512 ? -2.955 -11.804 9.308 1.00 95.00 512 ALA A O 1
ATOM 3815 N N . GLY A 1 513 ? -3.704 -9.693 9.347 1.00 95.56 513 GLY A N 1
ATOM 3816 C CA . GLY A 1 513 ? -4.902 -9.937 10.144 1.00 95.56 513 GLY A CA 1
ATOM 3817 C C . GLY A 1 513 ? -6.123 -10.127 9.251 1.00 95.56 513 GLY A C 1
ATOM 3818 O O . GLY A 1 513 ? -6.459 -9.234 8.483 1.00 95.56 513 GLY A O 1
ATOM 3819 N N . ILE A 1 514 ? -6.798 -11.269 9.365 1.00 96.50 514 ILE A N 1
ATOM 3820 C CA . ILE A 1 514 ? -8.016 -11.588 8.609 1.00 96.50 514 ILE A CA 1
ATOM 3821 C C . ILE A 1 514 ? -9.095 -12.035 9.588 1.00 96.50 514 ILE A C 1
ATOM 3823 O O . ILE A 1 514 ? -8.851 -12.911 10.420 1.00 96.50 514 ILE A O 1
ATOM 3827 N N . LEU A 1 515 ? -10.295 -11.468 9.476 1.00 96.50 515 LEU A N 1
ATOM 3828 C CA . LEU A 1 515 ? -11.480 -11.995 10.148 1.00 96.50 515 LEU A CA 1
ATOM 3829 C C . LEU A 1 515 ? -12.199 -12.957 9.208 1.00 96.50 515 LEU A C 1
ATOM 3831 O O . LEU A 1 515 ? -12.455 -12.644 8.045 1.00 96.50 515 LEU A O 1
ATOM 3835 N N . ARG A 1 516 ? -12.502 -14.150 9.714 1.00 95.62 516 ARG A N 1
ATOM 3836 C CA . ARG A 1 516 ? -13.199 -15.187 8.960 1.00 95.62 516 ARG A CA 1
ATOM 3837 C C . ARG A 1 516 ? -14.313 -15.825 9.769 1.00 95.62 516 ARG A C 1
ATOM 3839 O O . ARG A 1 516 ? -14.326 -15.780 11.003 1.00 95.62 516 ARG A O 1
ATOM 3846 N N . ASP A 1 517 ? -15.228 -16.433 9.042 1.00 95.12 517 ASP A N 1
ATOM 3847 C CA . ASP A 1 517 ? -16.241 -17.321 9.580 1.00 95.12 517 ASP A CA 1
ATOM 3848 C C . ASP A 1 517 ? -15.553 -18.580 10.161 1.00 95.12 517 ASP A C 1
ATOM 3850 O O . ASP A 1 517 ? -14.774 -19.233 9.459 1.00 95.12 517 ASP A O 1
ATOM 3854 N N . PRO A 1 518 ? -15.754 -18.909 11.451 1.00 94.69 518 PRO A N 1
ATOM 3855 C CA . PRO A 1 518 ? -15.070 -20.025 12.102 1.00 94.69 518 PRO A CA 1
ATOM 3856 C C . PRO A 1 518 ? -15.514 -21.408 11.607 1.00 94.69 518 PRO A C 1
ATOM 3858 O O . PRO A 1 518 ? -14.802 -22.379 11.899 1.00 94.69 518 PRO A O 1
ATOM 3861 N N . ASP A 1 519 ? -16.660 -21.500 10.925 1.00 93.25 519 ASP A N 1
ATOM 3862 C CA . ASP A 1 519 ? -17.255 -22.758 10.471 1.00 93.25 519 ASP A CA 1
ATOM 3863 C C . ASP A 1 519 ? -16.917 -23.015 8.999 1.00 93.25 519 ASP A C 1
ATOM 3865 O O . ASP A 1 519 ? -16.404 -24.083 8.663 1.00 93.25 519 ASP A O 1
ATOM 3869 N N . THR A 1 520 ? -17.103 -22.018 8.127 1.00 92.62 520 THR A N 1
ATOM 3870 C CA . THR A 1 520 ? -16.766 -22.141 6.693 1.00 92.62 520 THR A CA 1
ATOM 3871 C C . THR A 1 520 ? -15.295 -21.850 6.387 1.00 92.62 520 THR A C 1
ATOM 3873 O O . THR A 1 520 ? -14.795 -22.226 5.331 1.00 92.62 520 THR A O 1
ATOM 3876 N N . GLN A 1 521 ? -14.582 -21.183 7.305 1.00 92.75 521 GLN A N 1
ATOM 3877 C CA . GLN A 1 521 ? -13.222 -20.655 7.125 1.00 92.75 521 GLN A CA 1
ATOM 3878 C C . GLN A 1 521 ? -13.078 -19.568 6.050 1.00 92.75 521 GLN A C 1
ATOM 3880 O O . GLN A 1 521 ? -11.947 -19.223 5.687 1.00 92.75 521 GLN A O 1
ATOM 3885 N N . GLU A 1 522 ? -14.186 -19.015 5.565 1.00 93.88 522 GLU A N 1
ATOM 3886 C CA . GLU A 1 522 ? -14.195 -17.977 4.537 1.00 93.88 522 GLU A CA 1
ATOM 3887 C C . GLU A 1 522 ? -13.990 -16.583 5.140 1.00 93.88 522 GLU A C 1
ATOM 3889 O O . GLU A 1 522 ? -14.530 -16.292 6.215 1.00 93.88 522 GLU A O 1
ATOM 3894 N N . PRO A 1 523 ? -13.218 -15.704 4.475 1.00 95.38 523 PRO A N 1
ATOM 3895 C CA . PRO A 1 523 ? -13.030 -14.331 4.932 1.00 95.38 523 PRO A CA 1
ATOM 3896 C C . PRO A 1 523 ? -14.368 -13.579 4.971 1.00 95.38 523 PRO A C 1
ATOM 3898 O O . PRO A 1 523 ? -15.226 -13.767 4.112 1.00 95.38 523 PRO A O 1
ATOM 3901 N N . THR A 1 524 ? -14.546 -12.700 5.960 1.00 93.50 524 THR A N 1
ATOM 3902 C CA . THR A 1 524 ? -15.801 -11.943 6.140 1.00 93.50 524 THR A CA 1
ATOM 3903 C C . THR A 1 524 ? -15.873 -10.666 5.305 1.00 93.50 524 THR A C 1
ATOM 3905 O O . THR A 1 524 ? -16.939 -10.066 5.209 1.00 93.50 524 THR A O 1
ATOM 3908 N N . GLY A 1 525 ? -14.749 -10.199 4.752 1.00 91.62 525 GLY A N 1
ATOM 3909 C CA . GLY A 1 525 ? -14.647 -8.875 4.127 1.00 91.62 525 GLY A CA 1
ATOM 3910 C C . GLY A 1 525 ? -14.518 -7.714 5.120 1.00 91.62 525 GLY A C 1
ATOM 3911 O O . GLY A 1 525 ? -14.373 -6.567 4.705 1.00 91.62 525 GLY A O 1
ATOM 3912 N N . ILE A 1 526 ? -14.559 -7.982 6.431 1.00 91.12 526 ILE A N 1
ATOM 3913 C CA . ILE A 1 526 ? -14.361 -6.954 7.459 1.00 91.12 526 ILE A CA 1
ATOM 3914 C C . ILE A 1 526 ? -12.887 -6.558 7.469 1.00 91.12 526 ILE A C 1
ATOM 3916 O O . ILE A 1 526 ? -12.018 -7.372 7.790 1.00 91.12 526 ILE A O 1
ATOM 3920 N N . HIS A 1 527 ? -12.627 -5.289 7.173 1.00 91.50 527 HIS A N 1
ATOM 3921 C CA . HIS A 1 527 ? -11.281 -4.744 7.163 1.00 91.50 527 HIS A CA 1
ATOM 3922 C C . HIS A 1 527 ? -10.643 -4.804 8.559 1.00 91.50 527 HIS A C 1
ATOM 3924 O O . HIS A 1 527 ? -11.273 -4.478 9.568 1.00 91.50 527 HIS A O 1
ATOM 3930 N N . VAL A 1 528 ? -9.365 -5.181 8.611 1.00 94.19 528 VAL A N 1
ATOM 3931 C CA . VAL A 1 528 ? -8.537 -5.115 9.819 1.00 94.19 528 VAL A CA 1
ATOM 3932 C C . VAL A 1 528 ? -7.428 -4.104 9.559 1.00 94.19 528 VAL A C 1
ATOM 3934 O O . VAL A 1 528 ? -6.503 -4.372 8.792 1.00 94.19 528 VAL A O 1
ATOM 3937 N N . GLN A 1 529 ? -7.509 -2.936 10.196 1.00 92.62 529 GLN A N 1
ATOM 3938 C CA . GLN A 1 529 ? -6.439 -1.939 10.152 1.00 92.62 529 GLN A CA 1
ATOM 3939 C C . GLN A 1 529 ? -5.277 -2.437 11.011 1.00 92.62 529 GLN A C 1
ATOM 3941 O O . GLN A 1 529 ? -5.443 -2.668 12.210 1.00 92.62 529 GLN A O 1
ATOM 3946 N N . MET A 1 530 ? -4.100 -2.599 10.415 1.00 93.75 530 MET A N 1
ATOM 3947 C CA . MET A 1 530 ? -2.947 -3.196 11.088 1.00 93.75 530 MET A CA 1
ATOM 3948 C C . MET A 1 530 ? -1.879 -2.155 11.393 1.00 93.75 530 MET A C 1
ATOM 3950 O O . MET A 1 530 ? -1.512 -1.355 10.535 1.00 93.75 530 MET A O 1
ATOM 3954 N N . SER A 1 531 ? -1.330 -2.225 12.601 1.00 93.00 531 SER A N 1
ATOM 3955 C CA . SER A 1 531 ? -0.181 -1.433 13.023 1.00 93.00 531 SER A CA 1
ATOM 3956 C C . SER A 1 531 ? 0.793 -2.279 13.835 1.00 93.00 531 SER A C 1
ATOM 3958 O O . SER A 1 531 ? 0.393 -3.201 14.549 1.00 93.00 531 SER A O 1
ATOM 3960 N N . LYS A 1 532 ? 2.084 -1.975 13.739 1.00 93.25 532 LYS A N 1
ATOM 3961 C CA . LYS A 1 532 ? 3.154 -2.736 14.387 1.00 93.25 532 LYS A CA 1
ATOM 3962 C C . LYS A 1 532 ? 4.348 -1.867 14.754 1.00 93.25 532 LYS A C 1
ATOM 3964 O O . LYS A 1 532 ? 4.515 -0.762 14.243 1.00 93.25 532 LYS A O 1
ATOM 3969 N N . ASN A 1 533 ? 5.192 -2.408 15.625 1.00 90.56 533 ASN A N 1
ATOM 3970 C CA . ASN A 1 533 ? 6.486 -1.837 15.976 1.00 90.56 533 ASN A CA 1
ATOM 3971 C C . ASN A 1 533 ? 7.469 -2.947 16.375 1.00 90.56 533 ASN A C 1
ATOM 3973 O O . ASN A 1 533 ? 7.067 -4.037 16.789 1.00 90.56 533 ASN A O 1
ATOM 3977 N N . TRP A 1 534 ? 8.762 -2.662 16.256 1.00 89.12 534 TRP A N 1
ATOM 3978 C CA . TRP A 1 534 ? 9.855 -3.508 16.735 1.00 89.12 534 TRP A CA 1
ATOM 3979 C C . TRP A 1 534 ? 11.047 -2.728 17.283 1.00 89.12 534 TRP A C 1
ATOM 3981 O O . TRP A 1 534 ? 12.082 -3.335 17.560 1.00 89.12 534 TRP A O 1
ATOM 3991 N N . HIS A 1 535 ? 10.937 -1.410 17.436 1.00 86.56 535 HIS A N 1
ATOM 3992 C CA . HIS A 1 535 ? 12.057 -0.535 17.759 1.00 86.56 535 HIS A CA 1
ATOM 3993 C C . HIS A 1 535 ? 12.162 -0.283 19.276 1.00 86.56 535 HIS A C 1
ATOM 3995 O O . HIS A 1 535 ? 11.232 0.275 19.855 1.00 86.56 535 HIS A O 1
ATOM 4001 N N . PRO A 1 536 ? 13.275 -0.650 19.949 1.00 79.44 536 PRO A N 1
ATOM 4002 C CA . PRO A 1 536 ? 13.447 -0.445 21.390 1.00 79.44 536 PRO A CA 1
ATOM 4003 C C . PRO A 1 536 ? 14.612 0.506 21.742 1.00 79.44 536 PRO A C 1
ATOM 4005 O O . PRO A 1 536 ? 15.102 0.488 22.866 1.00 79.44 536 PRO A O 1
ATOM 4008 N N . THR A 1 537 ? 15.131 1.285 20.787 1.00 67.94 537 THR A N 1
ATOM 4009 C CA . THR A 1 537 ? 16.391 2.043 20.926 1.00 67.94 537 THR A CA 1
ATOM 4010 C C . THR A 1 537 ? 16.280 3.275 21.828 1.00 67.94 537 THR A C 1
ATOM 4012 O O . THR A 1 537 ? 17.290 3.715 22.377 1.00 67.94 537 THR A O 1
ATOM 4015 N N . LYS A 1 538 ? 15.075 3.830 22.006 1.00 65.69 538 LYS A N 1
ATOM 4016 C CA . LYS A 1 538 ? 14.784 4.922 22.948 1.00 65.69 538 LYS A CA 1
ATOM 4017 C C . LYS A 1 538 ? 13.688 4.508 23.920 1.00 65.69 538 LYS A C 1
ATOM 4019 O O . LYS A 1 538 ? 12.727 3.866 23.503 1.00 65.69 538 LYS A O 1
ATOM 4024 N N . ASP A 1 539 ? 13.812 4.925 25.178 1.00 65.50 539 ASP A N 1
ATOM 4025 C CA . ASP A 1 539 ? 12.780 4.760 26.205 1.00 65.50 539 ASP A CA 1
ATOM 4026 C C . ASP A 1 539 ? 11.630 5.754 25.961 1.00 65.50 539 ASP A C 1
ATOM 4028 O O . ASP A 1 539 ? 11.636 6.875 26.462 1.00 65.50 539 ASP A O 1
ATOM 4032 N N . VAL A 1 540 ? 10.691 5.367 25.094 1.00 67.75 540 VAL A N 1
ATOM 4033 C CA . VAL A 1 540 ? 9.472 6.123 24.765 1.00 67.75 540 VAL A CA 1
ATOM 4034 C C . VAL A 1 540 ? 8.270 5.188 24.825 1.00 67.75 540 VAL A C 1
ATOM 4036 O O . VAL A 1 540 ? 8.400 3.983 24.598 1.00 67.75 540 VAL A O 1
ATOM 4039 N N . LEU A 1 541 ? 7.089 5.738 25.107 1.00 72.19 541 LEU A N 1
ATOM 4040 C CA . LEU A 1 541 ? 5.848 4.966 25.110 1.00 72.19 541 LEU A CA 1
ATOM 4041 C C . LEU A 1 541 ? 5.586 4.339 23.731 1.00 72.19 541 LEU A C 1
ATOM 4043 O O . LEU A 1 541 ? 5.916 4.932 22.703 1.00 72.19 541 LEU A O 1
ATOM 4047 N N . TYR A 1 542 ? 4.995 3.141 23.722 1.00 77.62 542 TYR A N 1
ATOM 4048 C CA . TYR A 1 542 ? 4.719 2.348 22.517 1.00 77.62 542 TYR A CA 1
ATOM 4049 C C . TYR A 1 542 ? 5.953 1.924 21.713 1.00 77.62 542 TYR A C 1
ATOM 4051 O O . TYR A 1 542 ? 5.805 1.432 20.591 1.00 77.62 542 TYR A O 1
ATOM 4059 N N . ASN A 1 543 ? 7.157 2.047 22.279 1.00 78.44 543 ASN A N 1
ATOM 4060 C CA . ASN A 1 543 ? 8.324 1.347 21.759 1.00 78.44 543 ASN A CA 1
ATOM 4061 C C . ASN A 1 543 ? 8.174 -0.178 21.921 1.00 78.44 543 ASN A C 1
ATOM 4063 O O . ASN A 1 543 ? 7.221 -0.691 22.510 1.00 78.44 543 ASN A O 1
ATOM 4067 N N . GLY A 1 544 ? 9.142 -0.915 21.395 1.00 82.56 544 GLY A N 1
ATOM 4068 C CA . GLY A 1 544 ? 9.212 -2.358 21.561 1.00 82.56 544 GLY A CA 1
ATOM 4069 C C . GLY A 1 544 ? 8.519 -3.131 20.446 1.00 82.56 544 GLY A C 1
ATOM 4070 O O . GLY A 1 544 ? 8.270 -2.615 19.361 1.00 82.56 544 GLY A O 1
ATOM 4071 N N . TYR A 1 545 ? 8.305 -4.420 20.704 1.00 87.12 545 TYR A N 1
ATOM 4072 C CA . TYR A 1 545 ? 7.968 -5.413 19.686 1.00 87.12 545 TYR A CA 1
ATOM 4073 C C . TYR A 1 545 ? 6.511 -5.852 19.820 1.00 87.12 545 TYR A C 1
ATOM 4075 O O . TYR A 1 545 ? 6.194 -6.665 20.686 1.00 87.12 545 TYR A O 1
ATOM 4083 N N . TRP A 1 546 ? 5.624 -5.330 18.974 1.00 90.62 546 TRP A N 1
ATOM 4084 C CA . TRP A 1 546 ? 4.183 -5.584 19.053 1.00 90.62 546 TRP A CA 1
ATOM 4085 C C . TRP A 1 546 ? 3.488 -5.526 17.688 1.00 90.62 546 TRP A C 1
ATOM 4087 O O . TRP A 1 546 ? 3.982 -4.924 16.735 1.00 90.62 546 TRP A O 1
ATOM 4097 N N . TRP A 1 547 ? 2.312 -6.153 17.608 1.00 93.56 547 TRP A N 1
ATOM 4098 C CA . TRP A 1 547 ? 1.371 -6.054 16.487 1.00 93.56 547 TRP A CA 1
ATOM 4099 C C . TRP A 1 547 ? -0.031 -5.772 17.027 1.00 93.56 547 TRP A C 1
ATOM 4101 O O . TRP A 1 547 ? -0.413 -6.282 18.081 1.00 93.56 547 TRP A O 1
ATOM 4111 N N . THR A 1 548 ? -0.796 -4.933 16.336 1.00 93.31 548 THR A N 1
ATOM 4112 C CA . THR A 1 548 ? -2.189 -4.627 16.666 1.00 93.31 548 THR A CA 1
ATOM 4113 C C . THR A 1 548 ? -3.051 -4.610 15.410 1.00 93.31 548 THR A C 1
ATOM 4115 O O . THR A 1 548 ? -2.708 -3.941 14.440 1.00 93.31 548 THR A O 1
ATOM 4118 N N . GLY A 1 549 ? -4.187 -5.304 15.456 1.00 94.81 549 GLY A N 1
ATOM 4119 C CA . GLY A 1 549 ? -5.258 -5.206 14.466 1.00 94.81 549 GLY A CA 1
ATOM 4120 C C . GLY A 1 549 ? -6.470 -4.494 15.059 1.00 94.81 549 GLY A C 1
ATOM 4121 O O . GLY A 1 549 ? -6.873 -4.813 16.175 1.00 94.81 549 GLY A O 1
ATOM 4122 N N . VAL A 1 550 ? -7.052 -3.548 14.329 1.00 93.62 550 VAL A N 1
ATOM 4123 C CA . VAL A 1 550 ? -8.246 -2.791 14.728 1.00 93.62 550 VAL A CA 1
ATOM 4124 C C . VAL A 1 550 ? -9.364 -3.064 13.730 1.00 93.62 550 VAL A C 1
ATOM 4126 O O . VAL A 1 550 ? -9.155 -2.960 12.522 1.00 93.62 550 VAL A O 1
ATOM 4129 N N . ALA A 1 551 ? -10.550 -3.395 14.231 1.00 92.38 551 ALA A N 1
ATOM 4130 C CA . ALA A 1 551 ? -11.748 -3.571 13.421 1.00 92.38 551 ALA A CA 1
ATOM 4131 C C . ALA A 1 551 ? -12.927 -2.826 14.052 1.00 92.38 551 ALA A C 1
ATOM 4133 O O . ALA A 1 551 ? -13.159 -2.916 15.260 1.00 92.38 551 ALA A O 1
ATOM 4134 N N . HIS A 1 552 ? -13.695 -2.123 13.224 1.00 87.25 552 HIS A N 1
ATOM 4135 C CA . HIS A 1 552 ? -14.974 -1.539 13.616 1.00 87.25 552 HIS A CA 1
ATOM 4136 C C . HIS A 1 552 ? -16.092 -2.398 13.021 1.00 87.25 552 HIS A C 1
ATOM 4138 O O . HIS A 1 552 ? -16.165 -2.564 11.804 1.00 87.25 552 HIS A O 1
ATOM 4144 N N . VAL A 1 553 ? -16.923 -2.996 13.879 1.00 85.56 553 VAL A N 1
ATOM 4145 C CA . VAL A 1 553 ? -17.984 -3.924 13.468 1.00 85.56 553 VAL A CA 1
ATOM 4146 C C . VAL A 1 553 ? -19.338 -3.506 14.020 1.00 85.56 553 VAL A C 1
ATOM 4148 O O . VAL A 1 553 ? -19.447 -2.988 15.129 1.00 85.56 553 VAL A O 1
ATOM 4151 N N . ARG A 1 554 ? -20.392 -3.783 13.256 1.00 82.25 554 ARG A N 1
ATOM 4152 C CA . ARG A 1 554 ? -21.787 -3.618 13.674 1.00 82.25 554 ARG A CA 1
ATOM 4153 C C . ARG A 1 554 ? -22.357 -4.998 13.952 1.00 82.25 554 ARG A C 1
ATOM 4155 O O . ARG A 1 554 ? -22.335 -5.856 13.078 1.00 82.25 554 ARG A O 1
ATOM 4162 N N . VAL A 1 555 ? -22.809 -5.233 15.176 1.00 84.06 555 VAL A N 1
ATOM 4163 C CA . VAL A 1 555 ? -23.180 -6.566 15.663 1.00 84.06 555 VAL A CA 1
ATOM 4164 C C . VAL A 1 555 ? -24.698 -6.640 15.850 1.00 84.06 555 VAL A C 1
ATOM 4166 O O . VAL A 1 555 ? -25.251 -5.781 16.548 1.00 84.06 555 VAL A O 1
ATOM 4169 N N . PRO A 1 556 ? -25.382 -7.638 15.255 1.00 85.69 556 PRO A N 1
ATOM 4170 C CA . PRO A 1 556 ? -26.821 -7.815 15.433 1.00 85.69 556 PRO A CA 1
ATOM 4171 C C . PRO A 1 556 ? -27.154 -8.234 16.869 1.00 85.69 556 PRO A C 1
ATOM 4173 O O . PRO A 1 556 ? -26.256 -8.664 17.596 1.00 85.69 556 PRO A O 1
ATOM 4176 N N . PRO A 1 557 ? -28.431 -8.158 17.285 1.00 87.31 557 PRO A N 1
ATOM 4177 C CA . PRO A 1 557 ? -28.902 -8.807 18.506 1.00 87.31 557 PRO A CA 1
ATOM 4178 C C . PRO A 1 557 ? -28.485 -10.282 18.580 1.00 87.31 557 PRO A C 1
ATOM 4180 O O . PRO A 1 557 ? -28.572 -11.017 17.595 1.00 87.31 557 PRO A O 1
ATOM 4183 N N . GLY A 1 558 ? -28.075 -10.729 19.764 1.00 90.38 558 GLY A N 1
ATOM 4184 C CA . GLY A 1 558 ? -27.645 -12.101 20.015 1.00 90.38 558 GLY A CA 1
ATOM 4185 C C . GLY A 1 558 ? -26.149 -12.338 19.805 1.00 90.38 558 GLY A C 1
ATOM 4186 O O . GLY A 1 558 ? -25.318 -11.432 19.896 1.00 90.38 558 GLY A O 1
ATOM 4187 N N . LYS A 1 559 ? -25.788 -13.605 19.585 1.00 92.81 559 LYS A N 1
ATOM 4188 C CA . LYS A 1 559 ? -24.397 -14.068 19.559 1.00 92.81 559 LYS A CA 1
ATOM 4189 C C . LYS A 1 559 ? -23.894 -14.255 18.131 1.00 92.81 559 LYS A C 1
ATOM 4191 O O . LYS A 1 559 ? -24.471 -15.021 17.370 1.00 92.81 559 LYS A O 1
ATOM 4196 N N . THR A 1 560 ? -22.754 -13.645 17.821 1.00 92.81 560 THR A N 1
ATOM 4197 C CA . THR A 1 560 ? -21.994 -13.867 16.583 1.00 92.81 560 THR A CA 1
ATOM 4198 C C . THR A 1 560 ? -20.611 -14.428 16.906 1.00 92.81 560 THR A C 1
ATOM 4200 O O . THR A 1 560 ? -19.943 -13.934 17.814 1.00 92.81 560 THR A O 1
ATOM 4203 N N . SER A 1 561 ? -20.162 -15.446 16.170 1.00 95.75 561 SER A N 1
ATOM 4204 C CA . SER A 1 561 ? -18.823 -16.033 16.315 1.00 95.75 561 SER A CA 1
ATOM 4205 C C . SER A 1 561 ? -17.930 -15.655 15.137 1.00 95.75 561 SER A C 1
ATOM 4207 O O . SER A 1 561 ? -18.374 -15.658 13.995 1.00 95.75 561 SER A O 1
ATOM 4209 N N . LEU A 1 562 ? -16.667 -15.350 15.426 1.00 96.75 562 LEU A N 1
ATOM 4210 C CA . LEU A 1 562 ? -15.640 -14.978 14.455 1.00 96.75 562 LEU A CA 1
ATOM 4211 C C . LEU A 1 562 ? -14.331 -15.699 14.784 1.00 96.75 562 LEU A C 1
ATOM 4213 O O . LEU A 1 562 ? -14.078 -16.083 15.930 1.00 96.75 562 LEU A O 1
ATOM 4217 N N . GLU A 1 563 ? -13.467 -15.843 13.787 1.00 97.25 563 GLU A N 1
ATOM 4218 C CA . GLU A 1 563 ? -12.084 -16.259 13.980 1.00 97.25 563 GLU A CA 1
ATOM 4219 C C . GLU A 1 563 ? -11.128 -15.212 13.408 1.00 97.25 563 GLU A C 1
ATOM 4221 O O . GLU A 1 563 ? -11.206 -14.860 12.233 1.00 97.25 563 GLU A O 1
ATOM 4226 N N . LEU A 1 564 ? -10.203 -14.733 14.241 1.00 97.50 564 LEU A N 1
ATOM 4227 C CA . LEU A 1 564 ? -9.045 -13.981 13.773 1.00 97.50 564 LEU A CA 1
ATOM 4228 C C . LEU A 1 564 ? -7.974 -14.961 13.293 1.00 97.50 564 LEU A C 1
ATOM 4230 O O . LEU A 1 564 ? -7.535 -15.832 14.051 1.00 97.50 564 LEU A O 1
ATOM 4234 N N . VAL A 1 565 ? -7.501 -14.754 12.069 1.00 96.06 565 VAL A N 1
ATOM 4235 C CA . VAL A 1 565 ? -6.265 -15.337 11.552 1.00 96.06 565 VAL A CA 1
ATOM 4236 C C . VAL A 1 565 ? -5.188 -14.264 11.540 1.00 96.06 565 VAL A C 1
ATOM 4238 O O . VAL A 1 565 ? -5.399 -13.201 10.965 1.00 96.06 565 VAL A O 1
ATOM 4241 N N . VAL A 1 566 ? -4.028 -14.554 12.131 1.00 95.75 566 VAL A N 1
ATOM 4242 C CA . VAL A 1 566 ? -2.801 -13.788 11.864 1.00 95.75 566 VAL A CA 1
ATOM 4243 C C . VAL A 1 566 ? -1.875 -14.661 11.030 1.00 95.75 566 VAL A C 1
ATOM 4245 O O . VAL A 1 566 ? -1.280 -15.615 11.546 1.00 95.75 566 VAL A O 1
ATOM 4248 N N . ALA A 1 567 ? -1.817 -14.377 9.731 1.00 94.44 567 ALA A N 1
ATOM 4249 C CA . ALA A 1 567 ? -0.947 -15.059 8.783 1.00 94.44 567 ALA A CA 1
ATOM 4250 C C . ALA A 1 567 ? 0.432 -14.393 8.769 1.00 94.44 567 ALA A C 1
ATOM 4252 O O . ALA A 1 567 ? 0.509 -13.178 8.664 1.00 94.44 567 ALA A O 1
ATOM 4253 N N . TYR A 1 568 ? 1.511 -15.168 8.898 1.00 93.38 568 TYR A N 1
ATOM 4254 C CA . TYR A 1 568 ? 2.878 -14.625 8.915 1.00 93.38 568 TYR A CA 1
ATOM 4255 C C . TYR A 1 568 ? 3.613 -14.899 7.602 1.00 93.38 568 TYR A C 1
ATOM 4257 O O . TYR A 1 568 ? 3.854 -13.989 6.822 1.00 93.38 568 TYR A O 1
ATOM 4265 N N . GLN A 1 569 ? 4.006 -16.153 7.358 1.00 92.50 569 GLN A N 1
ATOM 4266 C CA . GLN A 1 569 ? 4.703 -16.516 6.124 1.00 92.50 569 GLN A CA 1
ATOM 4267 C C . GLN A 1 569 ? 3.730 -16.848 4.997 1.00 92.50 569 GLN A C 1
ATOM 4269 O O . GLN A 1 569 ? 3.897 -16.367 3.879 1.00 92.50 569 GLN A O 1
ATOM 4274 N N . TYR A 1 570 ? 2.731 -17.676 5.302 1.00 93.31 570 TYR A N 1
ATOM 4275 C CA . TYR A 1 570 ? 1.851 -18.283 4.315 1.00 93.31 570 TYR A CA 1
ATOM 4276 C C . TYR A 1 570 ? 0.386 -18.058 4.670 1.00 93.31 570 TYR A C 1
ATOM 4278 O O . TYR A 1 570 ? -0.026 -18.247 5.815 1.00 93.31 570 TYR A O 1
ATOM 4286 N N . TYR A 1 571 ? -0.427 -17.748 3.668 1.00 92.94 571 TYR A N 1
ATOM 4287 C CA . TYR A 1 571 ? -1.877 -17.833 3.741 1.00 92.94 571 TYR A CA 1
ATOM 4288 C C . TYR A 1 571 ? -2.365 -18.816 2.680 1.00 92.94 571 TYR A C 1
ATOM 4290 O O . TYR A 1 571 ? -2.117 -18.625 1.488 1.00 92.94 571 TYR A O 1
ATOM 4298 N N . LYS A 1 572 ? -3.026 -19.893 3.128 1.00 91.69 572 LYS A N 1
ATOM 4299 C CA . LYS A 1 572 ? -3.576 -20.952 2.261 1.00 91.69 572 LYS A CA 1
ATOM 4300 C C . LYS A 1 572 ? -2.559 -21.410 1.194 1.00 91.69 572 LYS A C 1
ATOM 4302 O O . LYS A 1 572 ? -2.830 -21.369 0.003 1.00 91.69 572 LYS A O 1
ATOM 4307 N N . GLY A 1 573 ? -1.354 -21.770 1.644 1.00 89.62 573 GLY A N 1
ATOM 4308 C CA . GLY A 1 573 ? -0.292 -22.340 0.804 1.00 89.62 573 GLY A CA 1
ATOM 4309 C C . GLY A 1 573 ? 0.619 -21.348 0.072 1.00 89.62 573 GLY A C 1
ATOM 4310 O O . GLY A 1 573 ? 1.709 -21.749 -0.310 1.00 89.62 573 GLY A O 1
ATOM 4311 N N . LEU A 1 574 ? 0.244 -20.070 -0.059 1.00 91.75 574 LEU A N 1
ATOM 4312 C CA . LEU A 1 574 ? 1.064 -19.065 -0.758 1.00 91.75 574 LEU A CA 1
ATOM 4313 C C . LEU A 1 574 ? 1.612 -18.006 0.185 1.00 91.75 574 LEU A C 1
ATOM 4315 O O . LEU A 1 574 ? 1.019 -17.753 1.237 1.00 91.75 574 LEU A O 1
ATOM 4319 N N . HIS A 1 575 ? 2.724 -17.377 -0.197 1.00 92.56 575 HIS A N 1
ATOM 4320 C CA . HIS A 1 575 ? 3.304 -16.277 0.566 1.00 92.56 575 HIS A CA 1
ATOM 4321 C C . HIS A 1 575 ? 2.286 -15.142 0.716 1.00 92.56 575 HIS A C 1
ATOM 4323 O O . HIS A 1 575 ? 1.809 -14.582 -0.268 1.00 92.56 575 HIS A O 1
ATOM 4329 N N . GLY A 1 576 ? 1.909 -14.824 1.954 1.00 93.94 576 GLY A N 1
ATOM 4330 C CA . GLY A 1 576 ? 0.984 -13.720 2.203 1.00 93.94 576 GLY A CA 1
ATOM 4331 C C . GLY A 1 576 ? 1.670 -12.387 1.918 1.00 93.94 576 GLY A C 1
ATOM 4332 O O . GLY A 1 576 ? 2.820 -12.210 2.309 1.00 93.94 576 GLY A O 1
ATOM 4333 N N . VAL A 1 577 ? 0.989 -11.455 1.261 1.00 96.19 577 VAL A N 1
ATOM 4334 C CA . VAL A 1 577 ? 1.434 -10.057 1.184 1.00 96.19 577 VAL A CA 1
ATOM 4335 C C . VAL A 1 577 ? 0.682 -9.229 2.216 1.00 96.19 577 VAL A C 1
ATOM 4337 O O . VAL A 1 577 ? -0.504 -9.458 2.436 1.00 96.19 577 VAL A O 1
ATOM 4340 N N . THR A 1 578 ? 1.342 -8.271 2.857 1.00 96.31 578 THR A N 1
ATOM 4341 C CA . THR A 1 578 ? 0.686 -7.389 3.830 1.00 96.31 578 THR A CA 1
ATOM 4342 C C . THR A 1 578 ? 1.110 -5.958 3.661 1.00 96.31 578 THR A C 1
ATOM 4344 O O . THR A 1 578 ? 2.303 -5.739 3.527 1.00 96.31 578 THR A O 1
ATOM 4347 N N . HIS A 1 579 ? 0.181 -5.011 3.759 1.00 96.31 579 HIS A N 1
ATOM 4348 C CA . HIS A 1 579 ? 0.472 -3.583 3.895 1.00 96.31 579 HIS A CA 1
ATOM 4349 C C . HIS A 1 579 ? -0.043 -3.113 5.254 1.00 96.31 579 HIS A C 1
ATOM 4351 O O . HIS A 1 579 ? -1.196 -3.360 5.606 1.00 96.31 579 HIS A O 1
ATOM 4357 N N . SER A 1 580 ? 0.827 -2.514 6.059 1.00 94.00 580 SER A N 1
ATOM 4358 C CA . SER A 1 580 ? 0.489 -2.105 7.420 1.00 94.00 580 SER A CA 1
ATOM 4359 C C . SER A 1 580 ? 1.314 -0.935 7.916 1.00 94.00 580 SER A C 1
ATOM 4361 O O . SER A 1 580 ? 2.461 -0.753 7.519 1.00 94.00 580 SER A O 1
ATOM 4363 N N . GLN A 1 581 ? 0.762 -0.242 8.902 1.00 93.06 581 GLN A N 1
ATOM 4364 C CA . GLN A 1 581 ? 1.412 0.876 9.565 1.00 93.06 581 GLN A CA 1
ATOM 4365 C C . GLN A 1 581 ? 2.584 0.395 10.422 1.00 93.06 581 GLN A C 1
ATOM 4367 O O . GLN A 1 581 ? 2.431 -0.463 11.295 1.00 93.06 581 GLN A O 1
ATOM 4372 N N . LEU A 1 582 ? 3.741 1.009 10.236 1.00 91.25 582 LEU A N 1
ATOM 4373 C CA . LEU A 1 582 ? 4.951 0.816 11.015 1.00 91.25 582 LEU A CA 1
ATOM 4374 C C . LEU A 1 582 ? 5.211 2.038 11.898 1.00 91.25 582 LEU A C 1
ATOM 4376 O O . LEU A 1 582 ? 5.666 3.089 11.446 1.00 91.25 582 LEU A O 1
ATOM 4380 N N . SER A 1 583 ? 4.977 1.879 13.197 1.00 86.81 583 SER A N 1
ATOM 4381 C CA . SER A 1 583 ? 5.372 2.883 14.177 1.00 86.81 583 SER A CA 1
ATOM 4382 C C . SER A 1 583 ? 6.894 2.909 14.324 1.00 86.81 583 SER A C 1
ATOM 4384 O O . SER A 1 583 ? 7.518 1.890 14.621 1.00 86.81 583 SER A O 1
ATOM 4386 N N . LEU A 1 584 ? 7.501 4.088 14.170 1.00 82.31 584 LEU A N 1
ATOM 4387 C CA . LEU A 1 584 ? 8.934 4.293 14.426 1.00 82.31 584 LEU A CA 1
ATOM 4388 C C . LEU A 1 584 ? 9.223 4.752 15.857 1.00 82.31 584 LEU A C 1
ATOM 4390 O O . LEU A 1 584 ? 10.333 5.189 16.179 1.00 82.31 584 LEU A O 1
ATOM 4394 N N . LEU A 1 585 ? 8.225 4.665 16.738 1.00 80.00 585 LEU A N 1
ATOM 4395 C CA . LEU A 1 585 ? 8.402 4.959 18.149 1.00 80.00 585 LEU A CA 1
ATOM 4396 C C . LEU A 1 585 ? 9.484 4.058 18.732 1.00 80.00 585 LEU A C 1
ATOM 4398 O O . LEU A 1 585 ? 9.383 2.837 18.710 1.00 80.00 585 LEU A O 1
ATOM 4402 N N . GLY A 1 586 ? 10.540 4.677 19.247 1.00 77.88 586 GLY A N 1
ATOM 4403 C CA . GLY A 1 586 ? 11.676 3.951 19.796 1.00 77.88 586 GLY A CA 1
ATOM 4404 C C . GLY A 1 586 ? 12.754 3.606 18.775 1.00 77.88 586 GLY A C 1
ATOM 4405 O O . GLY A 1 586 ? 13.642 2.852 19.138 1.00 77.88 586 GLY A O 1
ATOM 4406 N N . TRP A 1 587 ? 12.726 4.124 17.540 1.00 76.75 587 TRP A N 1
ATOM 4407 C CA . TRP A 1 587 ? 13.845 4.004 16.588 1.00 76.75 587 TRP A CA 1
ATOM 4408 C C . TRP A 1 587 ? 14.848 5.157 16.706 1.00 76.75 587 TRP A C 1
ATOM 4410 O O . TRP A 1 587 ? 16.060 4.942 16.650 1.00 76.75 587 TRP A O 1
ATOM 4420 N N . GLY A 1 588 ? 14.361 6.384 16.922 1.00 64.75 588 GLY A N 1
ATOM 4421 C CA . GLY A 1 588 ? 15.209 7.559 17.145 1.00 64.75 588 GLY A CA 1
ATOM 4422 C C . GLY A 1 588 ? 14.638 8.865 16.597 1.00 64.75 588 GLY A C 1
ATOM 4423 O O . GLY A 1 588 ? 14.829 9.915 17.216 1.00 64.75 588 GLY A O 1
ATOM 4424 N N . VAL A 1 589 ? 13.927 8.773 15.477 1.00 60.03 589 VAL A N 1
ATOM 4425 C CA . VAL A 1 589 ? 13.215 9.835 14.756 1.00 60.03 589 VAL A CA 1
ATOM 4426 C C . VAL A 1 589 ? 11.786 9.324 14.594 1.00 60.03 589 VAL A C 1
ATOM 4428 O O . VAL A 1 589 ? 11.595 8.224 14.089 1.00 60.03 589 VAL A O 1
ATOM 4431 N N . ASN A 1 590 ? 10.793 9.999 15.171 1.00 65.19 590 ASN A N 1
ATOM 4432 C CA . ASN A 1 590 ? 9.531 9.310 15.467 1.00 65.19 590 ASN A CA 1
ATOM 4433 C C . ASN A 1 590 ? 8.376 9.837 14.608 1.00 65.19 590 ASN A C 1
ATOM 4435 O O . ASN A 1 590 ? 7.553 10.593 15.105 1.00 65.19 590 ASN A O 1
ATOM 4439 N N . GLY A 1 591 ? 8.315 9.402 13.347 1.00 69.00 591 GLY A N 1
ATOM 4440 C CA . GLY A 1 591 ? 7.119 9.456 12.490 1.00 69.00 591 GLY A CA 1
ATOM 4441 C C . GLY A 1 591 ? 6.419 8.091 12.366 1.00 69.00 591 GLY A C 1
ATOM 4442 O O . GLY A 1 591 ? 6.770 7.144 13.074 1.00 69.00 591 GLY A O 1
ATOM 4443 N N . LEU A 1 592 ? 5.451 7.991 11.452 1.00 80.44 592 LEU A N 1
ATOM 4444 C CA . LEU A 1 592 ? 4.806 6.739 11.044 1.00 80.44 592 LEU A CA 1
ATOM 4445 C C . LEU A 1 592 ? 5.262 6.393 9.624 1.00 80.44 592 LEU A C 1
ATOM 4447 O O . LEU A 1 592 ? 5.222 7.249 8.742 1.00 80.44 592 LEU A O 1
ATOM 4451 N N . TRP A 1 593 ? 5.709 5.160 9.422 1.00 89.31 593 TRP A N 1
ATOM 4452 C CA . TRP A 1 593 ? 5.883 4.587 8.091 1.00 89.31 593 TRP A CA 1
ATOM 4453 C C . TRP A 1 593 ? 4.712 3.668 7.776 1.00 89.31 593 TRP A C 1
ATOM 4455 O O . TRP A 1 593 ? 3.995 3.210 8.661 1.00 89.31 593 TRP A O 1
ATOM 4465 N N . GLU A 1 594 ? 4.559 3.361 6.507 1.00 92.62 594 GLU A N 1
ATOM 4466 C CA . GLU A 1 594 ? 3.811 2.220 6.019 1.00 92.62 594 GLU A CA 1
ATOM 4467 C C . GLU A 1 594 ? 4.814 1.183 5.521 1.00 92.62 594 GLU A C 1
ATOM 4469 O O . GLU A 1 594 ? 5.877 1.520 4.998 1.00 92.62 594 GLU A O 1
ATOM 4474 N N . GLU A 1 595 ? 4.511 -0.089 5.713 1.00 95.12 595 GLU A N 1
ATOM 4475 C CA . GLU A 1 595 ? 5.395 -1.181 5.344 1.00 95.12 595 GLU A CA 1
ATOM 4476 C C . GLU A 1 595 ? 4.607 -2.272 4.639 1.00 95.12 595 GLU A C 1
ATOM 4478 O O . GLU A 1 595 ? 3.535 -2.691 5.092 1.00 95.12 595 GLU A O 1
ATOM 4483 N N . VAL A 1 596 ? 5.170 -2.714 3.517 1.00 97.25 596 VAL A N 1
ATOM 4484 C CA . VAL A 1 596 ? 4.726 -3.889 2.791 1.00 97.25 596 VAL A CA 1
ATOM 4485 C C . VAL A 1 596 ? 5.712 -5.025 3.016 1.00 97.25 596 VAL A C 1
ATOM 4487 O O . VAL A 1 596 ? 6.904 -4.879 2.739 1.00 97.25 596 VAL A O 1
ATOM 4490 N N . GLY A 1 597 ? 5.192 -6.178 3.431 1.00 94.81 597 GLY A N 1
ATOM 4491 C CA . GLY A 1 597 ? 5.949 -7.413 3.610 1.00 94.81 597 GLY A CA 1
ATOM 4492 C C . GLY A 1 597 ? 5.412 -8.548 2.739 1.00 94.81 597 GLY A C 1
ATOM 4493 O O . GLY A 1 597 ? 4.211 -8.823 2.747 1.00 94.81 597 GLY A O 1
ATOM 4494 N N . LEU A 1 598 ? 6.303 -9.231 2.013 1.00 93.06 598 LEU A N 1
ATOM 4495 C CA . LEU A 1 598 ? 6.039 -10.520 1.364 1.00 93.06 598 LEU A CA 1
ATOM 4496 C C . LEU A 1 598 ? 6.496 -11.678 2.248 1.00 93.06 598 LEU A C 1
ATOM 4498 O O . LEU A 1 598 ? 7.689 -11.986 2.387 1.00 93.06 598 LEU A O 1
ATOM 4502 N N . GLY A 1 599 ? 5.518 -12.322 2.874 1.00 91.50 599 GLY A N 1
ATOM 4503 C CA . GLY A 1 599 ? 5.736 -13.203 4.004 1.00 91.50 599 GLY A CA 1
ATOM 4504 C C . GLY A 1 599 ? 6.459 -12.486 5.146 1.00 91.50 599 GLY A C 1
ATOM 4505 O O . GLY A 1 599 ? 6.782 -11.298 5.118 1.00 91.50 599 GLY A O 1
ATOM 4506 N N . ALA A 1 600 ? 6.792 -13.236 6.184 1.00 90.38 600 ALA A N 1
ATOM 4507 C CA . ALA A 1 600 ? 7.455 -12.716 7.368 1.00 90.38 600 ALA A CA 1
ATOM 4508 C C . ALA A 1 600 ? 8.991 -12.695 7.218 1.00 90.38 600 ALA A C 1
ATOM 4510 O O . ALA A 1 600 ? 9.724 -13.061 8.144 1.00 90.38 600 ALA A O 1
ATOM 4511 N N . ASN A 1 601 ? 9.473 -12.281 6.039 1.00 88.62 601 ASN A N 1
ATOM 4512 C CA . ASN A 1 601 ? 10.884 -12.341 5.640 1.00 88.62 601 ASN A CA 1
ATOM 4513 C C . ASN A 1 601 ? 11.654 -11.025 5.818 1.00 88.62 601 ASN A C 1
ATOM 4515 O O . ASN A 1 601 ? 12.875 -11.038 5.824 1.00 88.62 601 ASN A O 1
ATOM 4519 N N . GLY A 1 602 ? 10.973 -9.911 6.024 1.00 90.12 602 GLY A N 1
ATOM 4520 C CA . GLY A 1 602 ? 11.572 -8.581 6.141 1.00 90.12 602 GLY A CA 1
ATOM 4521 C C . GLY A 1 602 ? 10.684 -7.577 5.423 1.00 90.12 602 GLY A C 1
ATOM 4522 O O . GLY A 1 602 ? 9.625 -7.967 4.930 1.00 90.12 602 GLY A O 1
ATOM 4523 N N . GLU A 1 603 ? 11.117 -6.323 5.369 1.00 93.19 603 GLU A N 1
ATOM 4524 C CA . GLU A 1 603 ? 10.483 -5.310 4.521 1.00 93.19 603 GLU A CA 1
ATOM 4525 C C . GLU A 1 603 ? 10.650 -5.694 3.050 1.00 93.19 603 GLU A C 1
ATOM 4527 O O . GLU A 1 603 ? 11.729 -6.120 2.636 1.00 93.19 603 GLU A O 1
ATOM 4532 N N . SER A 1 604 ? 9.594 -5.550 2.257 1.00 95.06 604 SER A N 1
ATOM 4533 C CA . SER A 1 604 ? 9.674 -5.579 0.793 1.00 95.06 604 SER A CA 1
ATOM 4534 C C . SER A 1 604 ? 9.757 -4.161 0.240 1.00 95.06 604 SER A C 1
ATOM 4536 O O . SER A 1 604 ? 10.665 -3.860 -0.535 1.00 95.06 604 SER A O 1
ATOM 4538 N N . ILE A 1 605 ? 8.868 -3.280 0.706 1.00 96.56 605 ILE A N 1
ATOM 4539 C CA . ILE A 1 605 ? 8.939 -1.838 0.461 1.00 96.56 605 ILE A CA 1
ATOM 4540 C C . ILE A 1 605 ? 8.370 -1.064 1.662 1.00 96.56 605 ILE A C 1
ATOM 4542 O O . ILE A 1 605 ? 7.416 -1.530 2.287 1.00 96.56 605 ILE A O 1
ATOM 4546 N N . THR A 1 606 ? 8.921 0.104 1.996 1.00 95.12 606 THR A N 1
ATOM 4547 C CA . THR A 1 606 ? 8.330 1.029 2.978 1.00 95.12 606 THR A CA 1
ATOM 4548 C C . THR A 1 606 ? 7.988 2.375 2.357 1.00 95.12 606 THR A C 1
ATOM 4550 O O . THR A 1 606 ? 8.674 2.850 1.445 1.00 95.12 606 THR A O 1
ATOM 4553 N N . PHE A 1 607 ? 6.929 2.996 2.877 1.00 93.31 607 PHE A N 1
ATOM 4554 C CA . PHE A 1 607 ? 6.470 4.316 2.476 1.00 93.31 607 PHE A CA 1
ATOM 4555 C C . PHE A 1 607 ? 6.417 5.284 3.660 1.00 93.31 607 PHE A C 1
ATOM 4557 O O . PHE A 1 607 ? 6.051 4.919 4.773 1.00 93.31 607 PHE A O 1
ATOM 4564 N N . GLU A 1 608 ? 6.739 6.547 3.417 1.00 85.81 608 GLU A N 1
ATOM 4565 C CA . GLU A 1 608 ? 6.583 7.647 4.359 1.00 85.81 608 GLU A CA 1
ATOM 4566 C C . GLU A 1 608 ? 5.759 8.764 3.702 1.00 85.81 608 GLU A C 1
ATOM 4568 O O . GLU A 1 608 ? 6.324 9.636 3.043 1.00 85.81 608 GLU A O 1
ATOM 4573 N N . PRO A 1 609 ? 4.429 8.776 3.882 1.00 78.81 609 PRO A N 1
ATOM 4574 C CA . PRO A 1 609 ? 3.536 9.689 3.157 1.00 78.81 609 PRO A CA 1
ATOM 4575 C C . PRO A 1 609 ? 3.890 11.172 3.315 1.00 78.81 609 PRO A C 1
ATOM 4577 O O . PRO A 1 609 ? 3.816 11.929 2.346 1.00 78.81 609 PRO A O 1
ATOM 4580 N N . HIS A 1 610 ? 4.351 11.554 4.510 1.00 70.62 610 HIS A N 1
ATOM 4581 C CA . HIS A 1 610 ? 4.725 12.929 4.836 1.00 70.62 610 HIS A CA 1
ATOM 4582 C C . HIS A 1 610 ? 6.164 13.312 4.414 1.00 70.62 610 HIS A C 1
ATOM 4584 O O . HIS A 1 610 ? 6.548 14.480 4.500 1.00 70.62 610 HIS A O 1
ATOM 4590 N N . GLY A 1 611 ? 7.005 12.343 4.024 1.00 70.12 611 GLY A N 1
ATOM 4591 C CA . GLY A 1 611 ? 8.388 12.569 3.581 1.00 70.12 611 GLY A CA 1
ATOM 4592 C C . GLY A 1 611 ? 9.329 13.226 4.608 1.00 70.12 611 GLY A C 1
ATOM 4593 O O . GLY A 1 611 ? 10.309 13.865 4.214 1.00 70.12 611 GLY A O 1
ATOM 4594 N N . HIS A 1 612 ? 9.072 13.112 5.917 1.00 65.12 612 HIS A N 1
ATOM 4595 C CA . HIS A 1 612 ? 9.834 13.820 6.959 1.00 65.12 612 HIS A CA 1
ATOM 4596 C C . HIS A 1 612 ? 11.291 13.365 7.083 1.00 65.12 612 HIS A C 1
ATOM 4598 O O . HIS A 1 612 ? 12.164 14.174 7.409 1.00 65.12 612 HIS A O 1
ATOM 4604 N N . HIS A 1 613 ? 11.573 12.080 6.874 1.00 63.88 613 HIS A N 1
ATOM 4605 C CA . HIS A 1 613 ? 12.895 11.528 7.129 1.00 63.88 613 HIS A CA 1
ATOM 4606 C C . HIS A 1 613 ? 13.854 11.839 5.978 1.00 63.88 613 HIS A C 1
ATOM 4608 O O . HIS A 1 613 ? 14.897 12.465 6.170 1.00 63.88 613 HIS A O 1
ATOM 4614 N N . ARG A 1 614 ? 13.524 11.413 4.758 1.00 67.00 614 ARG A N 1
ATOM 4615 C CA . ARG A 1 614 ? 14.452 11.499 3.613 1.00 67.00 614 ARG A CA 1
ATOM 4616 C C . ARG A 1 614 ? 14.040 12.496 2.537 1.00 67.00 614 ARG A C 1
ATOM 4618 O O . ARG A 1 614 ? 14.782 12.609 1.563 1.00 67.00 614 ARG A O 1
ATOM 4625 N N . LYS A 1 615 ? 12.945 13.245 2.743 1.00 71.25 615 LYS A N 1
ATOM 4626 C CA . LYS A 1 615 ? 12.256 14.043 1.707 1.00 71.25 615 LYS A CA 1
ATOM 4627 C C . LYS A 1 615 ? 11.778 13.167 0.551 1.00 71.25 615 LYS A C 1
ATOM 4629 O O . LYS A 1 615 ? 12.015 13.504 -0.600 1.00 71.25 615 LYS A O 1
ATOM 4634 N N . GLN A 1 616 ? 11.287 11.978 0.901 1.00 79.12 616 GLN A N 1
ATOM 4635 C CA . GLN A 1 616 ? 10.973 10.893 -0.020 1.00 79.12 616 GLN A CA 1
ATOM 4636 C C . GLN A 1 616 ? 9.853 10.059 0.549 1.00 79.12 616 GLN A C 1
ATOM 4638 O O . GLN A 1 616 ? 9.907 9.695 1.725 1.00 79.12 616 GLN A O 1
ATOM 4643 N N . MET A 1 617 ? 8.887 9.728 -0.297 1.00 88.81 617 MET A N 1
ATOM 4644 C CA . MET A 1 617 ? 7.821 8.821 0.068 1.00 88.81 617 MET A CA 1
ATOM 4645 C C . MET A 1 617 ? 8.265 7.363 0.029 1.00 88.81 617 MET A C 1
ATOM 4647 O O . MET A 1 617 ? 7.812 6.612 0.873 1.00 88.81 617 MET A O 1
ATOM 4651 N N . ILE A 1 618 ? 9.124 6.927 -0.895 1.00 93.94 618 ILE A N 1
ATOM 4652 C CA . ILE A 1 618 ? 9.546 5.518 -0.977 1.00 93.94 618 ILE A CA 1
ATOM 4653 C C . ILE A 1 618 ? 10.891 5.364 -0.268 1.00 93.94 618 ILE A C 1
ATOM 4655 O O . ILE A 1 618 ? 11.839 6.089 -0.575 1.00 93.94 618 ILE A O 1
ATOM 4659 N N . LEU A 1 619 ? 10.999 4.407 0.654 1.00 91.31 619 LEU A N 1
ATOM 4660 C CA . LEU A 1 619 ? 12.174 4.237 1.509 1.00 91.31 619 LEU A CA 1
ATOM 4661 C C . LEU A 1 619 ? 12.822 2.861 1.349 1.00 91.31 619 LEU A C 1
ATOM 4663 O O . LEU A 1 619 ? 13.486 2.625 0.342 1.00 91.31 619 LEU A O 1
ATOM 4667 N N . ASP A 1 620 ? 12.754 1.983 2.347 1.00 92.69 620 ASP A N 1
ATOM 4668 C CA . ASP A 1 620 ? 13.411 0.679 2.283 1.00 92.69 620 ASP A CA 1
ATOM 4669 C C . ASP A 1 620 ? 12.761 -0.130 1.175 1.00 92.69 620 ASP A C 1
ATOM 4671 O O . ASP A 1 620 ? 11.613 -0.511 1.316 1.00 92.69 620 ASP A O 1
ATOM 4675 N N . THR A 1 621 ? 13.487 -0.398 0.088 1.00 95.00 621 THR A N 1
ATOM 4676 C CA . THR A 1 621 ? 13.037 -1.295 -0.983 1.00 95.00 621 THR A CA 1
ATOM 4677 C C . THR A 1 621 ? 14.023 -2.440 -1.069 1.00 95.00 621 THR A C 1
ATOM 4679 O O . THR A 1 621 ? 15.241 -2.222 -1.118 1.00 95.00 621 THR A O 1
ATOM 4682 N N . ARG A 1 622 ? 13.522 -3.673 -1.045 1.00 94.69 622 ARG A N 1
ATOM 4683 C CA . ARG A 1 622 ? 14.366 -4.857 -0.891 1.00 94.69 622 ARG A CA 1
ATOM 4684 C C . ARG A 1 622 ? 13.973 -5.943 -1.890 1.00 94.69 622 ARG A C 1
ATOM 4686 O O . ARG A 1 622 ? 12.788 -6.242 -2.015 1.00 94.69 622 ARG A O 1
ATOM 4693 N N . PRO A 1 623 ? 14.940 -6.572 -2.586 1.00 94.50 623 PRO A N 1
ATOM 4694 C CA . PRO A 1 623 ? 14.669 -7.770 -3.363 1.00 94.50 623 PRO A CA 1
ATOM 4695 C C . PRO A 1 623 ? 14.196 -8.884 -2.434 1.00 94.50 623 PRO A C 1
ATOM 4697 O O . PRO A 1 623 ? 14.570 -8.950 -1.260 1.00 94.50 623 PRO A O 1
ATOM 4700 N N . TRP A 1 624 ? 13.398 -9.790 -2.972 1.00 93.31 624 TRP A N 1
ATOM 4701 C CA . TRP A 1 624 ? 12.781 -10.869 -2.216 1.00 93.31 624 TRP A CA 1
ATOM 4702 C C . TRP A 1 624 ? 13.186 -12.227 -2.791 1.00 93.31 624 TRP A C 1
ATOM 4704 O O . TRP A 1 624 ? 13.587 -12.313 -3.948 1.00 93.31 624 TRP A O 1
ATOM 4714 N N . LEU A 1 625 ? 13.159 -13.271 -1.957 1.00 92.62 625 LEU A N 1
ATOM 4715 C CA . LEU A 1 625 ? 13.697 -14.601 -2.276 1.00 92.62 625 LEU A CA 1
ATOM 4716 C C . LEU A 1 625 ? 15.167 -14.604 -2.739 1.00 92.62 625 LEU A C 1
ATOM 4718 O O . LEU A 1 625 ? 15.576 -15.475 -3.504 1.00 92.62 625 LEU A O 1
ATOM 4722 N N . VAL A 1 626 ? 15.980 -13.670 -2.231 1.00 92.31 626 VAL A N 1
ATOM 4723 C CA . VAL A 1 626 ? 17.431 -13.623 -2.480 1.00 92.31 626 VAL A CA 1
ATOM 4724 C C . VAL A 1 626 ? 18.259 -13.834 -1.211 1.00 92.31 626 VAL A C 1
ATOM 4726 O O . VAL A 1 626 ? 17.710 -13.979 -0.116 1.00 92.31 626 VAL A O 1
ATOM 4729 N N . CYS A 1 627 ? 19.590 -13.860 -1.340 1.00 88.31 627 CYS A N 1
ATOM 4730 C CA . CYS A 1 627 ? 20.492 -14.004 -0.197 1.00 88.31 627 CYS A CA 1
ATOM 4731 C C . CYS A 1 627 ? 20.238 -12.982 0.913 1.00 88.31 627 CYS A C 1
ATOM 4733 O O . CYS A 1 627 ? 20.079 -11.781 0.685 1.00 88.31 627 CYS A O 1
ATOM 4735 N N . LYS A 1 628 ? 20.299 -13.496 2.141 1.00 88.00 628 LYS A N 1
ATOM 4736 C CA . LYS A 1 628 ? 20.252 -12.726 3.376 1.00 88.00 628 LYS A CA 1
ATOM 4737 C C . LYS A 1 628 ? 21.343 -11.647 3.412 1.00 88.00 628 LYS A C 1
ATOM 4739 O O . LYS A 1 628 ? 22.477 -11.876 2.990 1.00 88.00 628 LYS A O 1
ATOM 4744 N N . MET A 1 629 ? 21.015 -10.497 3.996 1.00 88.75 629 MET A N 1
ATOM 4745 C CA . MET A 1 629 ? 21.960 -9.410 4.267 1.00 88.75 629 MET A CA 1
ATOM 4746 C C . MET A 1 629 ? 23.006 -9.780 5.331 1.00 88.75 629 MET A C 1
ATOM 4748 O O . MET A 1 629 ? 22.757 -10.611 6.212 1.00 88.75 629 MET A O 1
ATOM 4752 N N . ASN A 1 630 ? 24.157 -9.101 5.312 1.00 81.12 630 ASN A N 1
ATOM 4753 C CA . ASN A 1 630 ? 25.205 -9.190 6.347 1.00 81.12 630 ASN A CA 1
ATOM 4754 C C . ASN A 1 630 ? 25.742 -10.605 6.667 1.00 81.12 630 ASN A C 1
ATOM 4756 O O . ASN A 1 630 ? 26.203 -10.857 7.783 1.00 81.12 630 ASN A O 1
ATOM 4760 N N . VAL A 1 631 ? 25.709 -11.538 5.715 1.00 75.31 631 VAL A N 1
ATOM 4761 C CA . VAL A 1 631 ? 26.342 -12.861 5.852 1.00 75.31 631 VAL A CA 1
ATOM 4762 C C . VAL A 1 631 ? 27.419 -13.061 4.788 1.00 75.31 631 VAL A C 1
ATOM 4764 O O . VAL A 1 631 ? 27.324 -12.537 3.679 1.00 75.31 631 VAL A O 1
ATOM 4767 N N . ALA A 1 632 ? 28.476 -13.796 5.143 1.00 68.88 632 ALA A N 1
ATOM 4768 C CA . ALA A 1 632 ? 29.485 -14.222 4.180 1.00 68.88 632 ALA A CA 1
ATOM 4769 C C . ALA A 1 632 ? 28.911 -15.354 3.313 1.00 68.88 632 ALA A C 1
ATOM 4771 O O . ALA A 1 632 ? 28.385 -16.330 3.846 1.00 68.88 632 ALA A O 1
ATOM 4772 N N . GLY A 1 633 ? 29.020 -15.224 1.989 1.00 74.81 633 GLY A N 1
ATOM 4773 C CA . GLY A 1 633 ? 28.375 -16.140 1.042 1.00 74.81 633 GLY A CA 1
ATOM 4774 C C . GLY A 1 633 ? 26.875 -15.872 0.868 1.00 74.81 633 GLY A C 1
ATOM 4775 O O . GLY A 1 633 ? 26.359 -14.845 1.305 1.00 74.81 633 GLY A O 1
ATOM 4776 N N . CYS A 1 634 ? 26.180 -16.781 0.184 1.00 81.25 634 CYS A N 1
ATOM 4777 C CA . CYS A 1 634 ? 24.730 -16.720 0.009 1.00 81.25 634 CYS A CA 1
ATOM 4778 C C . CYS A 1 634 ? 24.049 -17.679 0.996 1.00 81.25 634 CYS A C 1
ATOM 4780 O O . CYS A 1 634 ? 24.387 -18.861 1.038 1.00 81.25 634 CYS A O 1
ATOM 4782 N N . ALA A 1 635 ? 23.105 -17.180 1.798 1.00 85.50 635 ALA A N 1
ATOM 4783 C CA . ALA A 1 635 ? 22.324 -17.988 2.734 1.00 85.50 635 ALA A CA 1
ATOM 4784 C C . ALA A 1 635 ? 20.850 -17.562 2.722 1.00 85.50 635 ALA A C 1
ATOM 4786 O O . ALA A 1 635 ? 20.557 -16.368 2.652 1.00 85.50 635 ALA A O 1
ATOM 4787 N N . GLY A 1 636 ? 19.943 -18.533 2.827 1.00 85.69 636 GLY A N 1
ATOM 4788 C CA . GLY A 1 636 ? 18.495 -18.334 2.786 1.00 85.69 636 GLY A CA 1
ATOM 4789 C C . GLY A 1 636 ? 17.755 -19.637 2.469 1.00 85.69 636 GLY A C 1
ATOM 4790 O O . GLY A 1 636 ? 18.377 -20.676 2.248 1.00 85.69 636 GLY A O 1
ATOM 4791 N N . SER A 1 637 ? 16.426 -19.589 2.479 1.00 87.44 637 SER A N 1
ATOM 4792 C CA . SER A 1 637 ? 15.543 -20.651 1.979 1.00 87.44 637 SER A CA 1
ATOM 4793 C C . SER A 1 637 ? 14.213 -20.040 1.515 1.00 87.44 637 SER A C 1
ATOM 4795 O O . SER A 1 637 ? 13.895 -18.937 1.968 1.00 87.44 637 SER A O 1
ATOM 4797 N N . PRO A 1 638 ? 13.400 -20.731 0.688 1.00 83.12 638 PRO A N 1
ATOM 4798 C CA . PRO A 1 638 ? 12.070 -20.236 0.308 1.00 83.12 638 PRO A CA 1
ATOM 4799 C C . PRO A 1 638 ? 11.195 -19.857 1.519 1.00 83.12 638 PRO A C 1
ATOM 4801 O O . PRO A 1 638 ? 10.510 -18.839 1.530 1.00 83.12 638 PRO A O 1
ATOM 4804 N N . ASP A 1 639 ? 11.278 -20.651 2.589 1.00 83.25 639 ASP A N 1
ATOM 4805 C CA . ASP A 1 639 ? 10.476 -20.481 3.806 1.00 83.25 639 ASP A CA 1
ATOM 4806 C C . ASP A 1 639 ? 11.000 -19.379 4.745 1.00 83.25 639 ASP A C 1
ATOM 4808 O O . ASP A 1 639 ? 10.309 -18.958 5.679 1.00 83.25 639 ASP A O 1
ATOM 4812 N N . SER A 1 640 ? 12.252 -18.952 4.557 1.00 76.94 640 SER A N 1
ATOM 4813 C CA . SER A 1 640 ? 12.942 -18.039 5.463 1.00 76.94 640 SER A CA 1
ATOM 4814 C C . SER A 1 640 ? 14.221 -17.473 4.828 1.00 76.94 640 SER A C 1
ATOM 4816 O O . SER A 1 640 ? 15.338 -17.769 5.272 1.00 76.94 640 SER A O 1
ATOM 4818 N N . THR A 1 641 ? 14.090 -16.585 3.845 1.00 68.81 641 THR A N 1
ATOM 4819 C CA . THR A 1 641 ? 15.250 -15.831 3.336 1.00 68.81 641 THR A CA 1
ATOM 4820 C C . THR A 1 641 ? 15.814 -14.853 4.363 1.00 68.81 641 THR A C 1
ATOM 4822 O O . THR A 1 641 ? 16.992 -14.516 4.283 1.00 68.81 641 THR A O 1
ATOM 4825 N N . GLN A 1 642 ? 15.025 -14.491 5.391 1.00 79.19 642 GLN A N 1
ATOM 4826 C CA . GLN A 1 642 ? 15.340 -13.418 6.346 1.00 79.19 642 GLN A CA 1
ATOM 4827 C C . GLN A 1 642 ? 15.528 -12.069 5.621 1.00 79.19 642 GLN A C 1
ATOM 4829 O O . GLN A 1 642 ? 15.279 -11.963 4.421 1.00 79.19 642 GLN A O 1
ATOM 4834 N N . TRP A 1 643 ? 15.936 -11.033 6.360 1.00 89.69 643 TRP A N 1
ATOM 4835 C CA . TRP A 1 643 ? 16.194 -9.708 5.801 1.00 89.69 643 TRP A CA 1
ATOM 4836 C C . TRP A 1 643 ? 17.199 -9.784 4.643 1.00 89.69 643 TRP A C 1
ATOM 4838 O O . TRP A 1 643 ? 18.303 -10.303 4.815 1.00 89.69 643 TRP A O 1
ATOM 4848 N N . THR A 1 644 ? 16.823 -9.252 3.486 1.00 92.06 644 THR A N 1
ATOM 4849 C CA . THR A 1 644 ? 17.672 -9.065 2.298 1.00 92.06 644 THR A CA 1
ATOM 4850 C C . THR A 1 644 ? 18.254 -7.650 2.294 1.00 92.06 644 THR A C 1
ATOM 4852 O O . THR A 1 644 ? 17.846 -6.827 3.109 1.00 92.06 644 THR A O 1
ATOM 4855 N N . GLU A 1 645 ? 19.249 -7.339 1.459 1.00 91.06 645 GLU A N 1
ATOM 4856 C CA . GLU A 1 645 ? 19.828 -5.982 1.438 1.00 91.06 645 GLU A CA 1
ATOM 4857 C C . GLU A 1 645 ? 18.822 -4.918 0.971 1.00 91.06 645 GLU A C 1
ATOM 4859 O O . GLU A 1 645 ? 17.959 -5.182 0.141 1.00 91.06 645 GLU A O 1
ATOM 4864 N N . ASN A 1 646 ? 18.960 -3.693 1.481 1.00 91.88 646 ASN A N 1
ATOM 4865 C CA . ASN A 1 646 ? 18.205 -2.540 0.990 1.00 91.88 646 ASN A CA 1
ATOM 4866 C C . ASN A 1 646 ? 18.889 -1.959 -0.255 1.00 91.88 646 ASN A C 1
ATOM 4868 O O . ASN A 1 646 ? 20.088 -1.662 -0.221 1.00 91.88 646 ASN A O 1
ATOM 4872 N N . VAL A 1 647 ? 18.124 -1.777 -1.334 1.00 91.00 647 VAL A N 1
ATOM 4873 C CA . VAL A 1 647 ? 18.603 -1.199 -2.601 1.00 91.00 647 VAL A CA 1
ATOM 4874 C C . VAL A 1 647 ? 18.283 0.297 -2.731 1.00 91.00 647 VAL A C 1
ATOM 4876 O O . VAL A 1 647 ? 18.724 0.948 -3.682 1.00 91.00 647 VAL A O 1
ATOM 4879 N N . GLY A 1 648 ? 17.582 0.869 -1.754 1.00 88.00 648 GLY A N 1
ATOM 4880 C CA . GLY A 1 648 ? 17.179 2.272 -1.686 1.00 88.00 648 GLY A CA 1
ATOM 4881 C C . GLY A 1 648 ? 15.717 2.510 -2.010 1.00 88.00 648 GLY A C 1
ATOM 4882 O O . GLY A 1 648 ? 14.979 1.575 -2.273 1.00 88.00 648 GLY A O 1
ATOM 4883 N N . GLY A 1 649 ? 15.329 3.776 -1.965 1.00 89.62 649 GLY A N 1
ATOM 4884 C CA . GLY A 1 649 ? 13.964 4.243 -2.120 1.00 89.62 649 GLY A CA 1
ATOM 4885 C C . GLY A 1 649 ? 13.765 5.065 -3.380 1.00 89.62 649 GLY A C 1
ATOM 4886 O O . GLY A 1 649 ? 14.435 4.865 -4.393 1.00 89.62 649 GLY A O 1
ATOM 4887 N N . GLY A 1 650 ? 12.860 6.025 -3.314 1.00 91.94 650 GLY A N 1
ATOM 4888 C CA . GLY A 1 650 ? 12.359 6.775 -4.457 1.00 91.94 650 GLY A CA 1
ATOM 4889 C C . GLY A 1 650 ? 11.348 7.820 -4.012 1.00 91.94 650 GLY A C 1
ATOM 4890 O O . GLY A 1 650 ? 11.155 8.030 -2.817 1.00 91.94 650 GLY A O 1
ATOM 4891 N N . ASP A 1 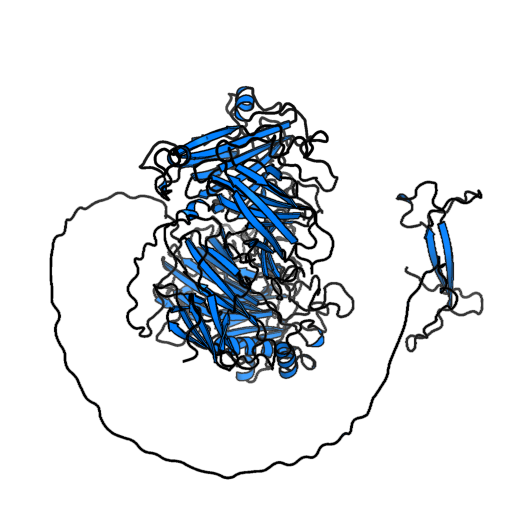651 ? 10.692 8.475 -4.956 1.00 91.75 651 ASP A N 1
ATOM 4892 C CA . ASP A 1 651 ? 9.645 9.424 -4.596 1.00 91.75 651 ASP A CA 1
ATOM 4893 C C . ASP A 1 651 ? 8.547 9.519 -5.648 1.00 91.75 651 ASP A C 1
ATOM 4895 O O . ASP A 1 651 ? 8.761 9.213 -6.826 1.00 91.75 651 ASP A O 1
ATOM 4899 N N . PHE A 1 652 ? 7.390 9.987 -5.192 1.00 92.75 652 PHE A N 1
ATOM 4900 C CA . PHE A 1 652 ? 6.299 10.461 -6.027 1.00 92.75 652 PHE A CA 1
ATOM 4901 C C . PHE A 1 652 ? 6.329 11.987 -6.011 1.00 92.75 652 PHE A C 1
ATOM 4903 O O . PHE A 1 652 ? 6.287 12.577 -4.939 1.00 92.75 652 PHE A O 1
ATOM 4910 N N . LEU A 1 653 ? 6.369 12.607 -7.189 1.00 91.50 653 LEU A N 1
ATOM 4911 C CA . LEU A 1 653 ? 6.424 14.059 -7.368 1.00 91.50 653 LEU A CA 1
ATOM 4912 C C . LEU A 1 653 ? 7.554 14.764 -6.582 1.00 91.50 653 LEU A C 1
ATOM 4914 O O . LEU A 1 653 ? 7.359 15.279 -5.486 1.00 91.50 653 LEU A O 1
ATOM 4918 N N . ASN A 1 654 ? 8.721 14.921 -7.207 1.00 86.12 654 ASN A N 1
ATOM 4919 C CA . ASN A 1 654 ? 9.709 15.912 -6.780 1.00 86.12 654 ASN A CA 1
ATOM 4920 C C . ASN A 1 654 ? 9.470 17.236 -7.516 1.00 86.12 654 ASN A C 1
ATOM 4922 O O . ASN A 1 654 ? 10.004 17.440 -8.609 1.00 86.12 654 ASN A O 1
ATOM 4926 N N . ALA A 1 655 ? 8.695 18.135 -6.908 1.00 84.75 655 ALA A N 1
ATOM 4927 C CA . ALA A 1 655 ? 8.518 19.510 -7.375 1.00 84.75 655 ALA A CA 1
ATOM 4928 C C . ALA A 1 655 ? 9.377 20.467 -6.534 1.00 84.75 655 ALA A C 1
ATOM 4930 O O . ALA A 1 655 ? 9.200 20.581 -5.318 1.00 84.75 655 ALA A O 1
ATOM 4931 N N . VAL A 1 656 ? 10.325 21.154 -7.172 1.00 80.00 656 VAL A N 1
ATOM 4932 C CA . VAL A 1 656 ? 11.170 22.171 -6.528 1.00 80.00 656 VAL A CA 1
ATOM 4933 C C . VAL A 1 656 ? 10.967 23.490 -7.242 1.00 80.00 656 VAL A C 1
ATOM 4935 O O . VAL A 1 656 ? 11.135 23.553 -8.458 1.00 80.00 656 VAL A O 1
ATOM 4938 N N . ASP A 1 657 ? 10.615 24.529 -6.489 1.00 74.06 657 ASP A N 1
ATOM 4939 C CA . ASP A 1 657 ? 10.347 25.851 -7.049 1.00 74.06 657 ASP A CA 1
ATOM 4940 C C . ASP A 1 657 ? 11.631 26.589 -7.473 1.00 74.06 657 ASP A C 1
ATOM 4942 O O . ASP A 1 657 ? 12.757 26.180 -7.174 1.00 74.06 657 ASP A O 1
ATOM 4946 N N . LYS A 1 658 ? 11.466 27.735 -8.140 1.00 73.69 658 LYS A N 1
ATOM 4947 C CA . LYS A 1 658 ? 12.576 28.623 -8.537 1.00 73.69 658 LYS A CA 1
ATOM 4948 C C . LYS A 1 658 ? 13.439 29.142 -7.385 1.00 73.69 658 LYS A C 1
ATOM 4950 O O . LYS A 1 658 ? 14.558 29.592 -7.619 1.00 73.69 658 LYS A O 1
ATOM 4955 N N . ASN A 1 659 ? 12.930 29.101 -6.156 1.00 67.00 659 ASN A N 1
ATOM 4956 C CA . ASN A 1 659 ? 13.694 29.479 -4.976 1.00 67.00 659 ASN A CA 1
ATOM 4957 C C . ASN A 1 659 ? 14.528 28.310 -4.451 1.00 67.00 659 ASN A C 1
ATOM 4959 O O . ASN A 1 659 ? 15.319 28.537 -3.550 1.00 67.00 659 ASN A O 1
ATOM 4963 N N . GLY A 1 660 ? 14.367 27.088 -4.970 1.00 68.31 660 GLY A N 1
ATOM 4964 C CA . GLY A 1 660 ? 15.008 25.874 -4.465 1.00 68.31 660 GLY A CA 1
ATOM 4965 C C . GLY A 1 660 ? 14.222 25.178 -3.347 1.00 68.31 660 GLY A C 1
ATOM 4966 O O . GLY A 1 660 ? 14.785 24.340 -2.639 1.00 68.31 660 GLY A O 1
ATOM 4967 N N . MET A 1 661 ? 12.945 25.522 -3.148 1.00 71.12 661 MET A N 1
ATOM 4968 C CA . MET A 1 661 ? 12.077 24.909 -2.141 1.00 71.12 661 MET A CA 1
ATOM 4969 C C . MET A 1 661 ? 11.366 23.679 -2.701 1.00 71.12 661 MET A C 1
ATOM 4971 O O . MET A 1 661 ? 10.606 23.777 -3.664 1.00 71.12 661 MET A O 1
ATOM 4975 N N . TYR A 1 662 ? 11.565 22.534 -2.045 1.00 76.06 662 TYR A N 1
ATOM 4976 C CA . TYR A 1 662 ? 10.750 21.339 -2.260 1.00 76.06 662 TYR A CA 1
ATOM 4977 C C . TYR A 1 662 ? 9.312 21.591 -1.797 1.00 76.06 662 TYR A C 1
ATOM 4979 O O . TYR A 1 662 ? 9.096 22.062 -0.674 1.00 76.06 662 TYR A O 1
ATOM 4987 N N . GLN A 1 663 ? 8.343 21.267 -2.648 1.00 80.75 663 GLN A N 1
ATOM 4988 C CA . GLN A 1 663 ? 6.928 21.414 -2.340 1.00 80.75 663 GLN A CA 1
ATOM 4989 C C . GLN A 1 663 ? 6.419 20.170 -1.611 1.00 80.75 663 GLN A C 1
ATOM 4991 O O . GLN A 1 663 ? 6.008 19.195 -2.231 1.00 80.75 663 GLN A O 1
ATOM 4996 N N . TYR A 1 664 ? 6.451 20.213 -0.277 1.00 78.75 664 TYR A N 1
ATOM 4997 C CA . TYR A 1 664 ? 5.850 19.164 0.547 1.00 78.75 664 TYR A CA 1
ATOM 4998 C C . TYR A 1 664 ? 4.350 19.074 0.305 1.00 78.75 664 TYR A C 1
ATOM 5000 O O . TYR A 1 664 ? 3.703 20.073 -0.020 1.00 78.75 664 TYR A O 1
ATOM 5008 N N . LEU A 1 665 ? 3.807 17.886 0.542 1.00 80.56 665 LEU A N 1
ATOM 5009 C CA . LEU A 1 665 ? 2.372 17.698 0.570 1.00 80.56 665 LEU A CA 1
ATOM 5010 C C . LEU A 1 665 ? 1.820 18.095 1.937 1.00 80.56 665 LEU A C 1
ATOM 5012 O O . LEU A 1 665 ? 2.387 17.777 2.981 1.00 80.56 665 LEU A O 1
ATOM 5016 N N . VAL A 1 666 ? 0.715 18.819 1.895 1.00 77.56 666 VAL A N 1
ATOM 5017 C CA . VAL A 1 666 ? -0.161 19.131 3.017 1.00 77.56 666 VAL A CA 1
ATOM 5018 C C . VAL A 1 666 ? -1.503 18.451 2.785 1.00 77.56 666 VAL A C 1
ATOM 5020 O O . VAL A 1 666 ? -1.789 17.988 1.679 1.00 77.56 666 VAL A O 1
ATOM 5023 N N . GLN A 1 667 ? -2.331 18.408 3.825 1.00 76.75 667 GLN A N 1
ATOM 5024 C CA . GLN A 1 667 ? -3.627 17.727 3.808 1.00 76.75 667 GLN A CA 1
ATOM 5025 C C . GLN A 1 667 ? -3.493 16.259 3.394 1.00 76.75 667 GLN A C 1
ATOM 5027 O O . GLN A 1 667 ? -4.338 15.723 2.680 1.00 76.75 667 GLN A O 1
ATOM 5032 N N . ASP A 1 668 ? -2.387 15.626 3.773 1.00 78.31 668 ASP A N 1
ATOM 5033 C CA . ASP A 1 668 ? -2.091 14.298 3.289 1.00 78.31 668 ASP A CA 1
ATOM 5034 C C . ASP A 1 668 ? -2.933 13.254 4.019 1.00 78.31 668 ASP A C 1
ATOM 5036 O O . ASP A 1 668 ? -3.135 13.326 5.231 1.00 78.31 668 ASP A O 1
ATOM 5040 N N . THR A 1 669 ? -3.462 12.300 3.261 1.00 81.44 669 THR A N 1
ATOM 5041 C CA . THR A 1 669 ? -4.331 11.252 3.799 1.00 81.44 669 THR A CA 1
ATOM 5042 C C . THR A 1 669 ? -3.876 9.892 3.310 1.00 81.44 669 THR A C 1
ATOM 5044 O O . THR A 1 669 ? -3.263 9.779 2.246 1.00 81.44 669 THR A O 1
ATOM 5047 N N . VAL A 1 670 ? -4.179 8.856 4.092 1.00 84.00 670 VAL A N 1
ATOM 5048 C CA . VAL A 1 670 ? -3.889 7.461 3.755 1.00 84.00 670 VAL A CA 1
ATOM 5049 C C . VAL A 1 670 ? -5.177 6.659 3.807 1.00 84.00 670 VAL A C 1
ATOM 5051 O O . VAL A 1 670 ? -5.899 6.693 4.806 1.00 84.00 670 VAL A O 1
ATOM 5054 N N . TYR A 1 671 ? -5.439 5.903 2.748 1.00 83.38 671 TYR A N 1
ATOM 5055 C CA . TYR A 1 671 ? -6.595 5.031 2.642 1.00 83.38 671 TYR A CA 1
ATOM 5056 C C . TYR A 1 671 ? -6.185 3.631 2.189 1.00 83.38 671 TYR A C 1
ATOM 5058 O O . TYR A 1 671 ? -5.781 3.424 1.046 1.00 83.38 671 TYR A O 1
ATOM 5066 N N . HIS A 1 672 ? -6.319 2.647 3.078 1.00 86.75 672 HIS A N 1
ATOM 5067 C CA . HIS A 1 672 ? -6.101 1.241 2.745 1.00 86.75 672 HIS A CA 1
ATOM 5068 C C . HIS A 1 672 ? -7.414 0.594 2.303 1.00 86.75 672 HIS A C 1
ATOM 5070 O O . HIS A 1 672 ? -8.277 0.286 3.127 1.00 86.75 672 HIS A O 1
ATOM 5076 N N . THR A 1 673 ? -7.546 0.342 1.001 1.00 85.44 673 THR A N 1
ATOM 5077 C CA . THR A 1 673 ? -8.681 -0.431 0.472 1.00 85.44 673 THR A CA 1
ATOM 5078 C C . THR A 1 673 ? -8.480 -1.919 0.747 1.00 85.44 673 THR A C 1
ATOM 5080 O O . THR A 1 673 ? -9.434 -2.638 1.020 1.00 85.44 673 THR A O 1
ATOM 5083 N N . MET A 1 674 ? -7.226 -2.384 0.687 1.00 91.06 674 MET A N 1
ATOM 5084 C CA . MET A 1 674 ? -6.855 -3.787 0.862 1.00 91.06 674 MET A CA 1
ATOM 5085 C C . MET A 1 674 ? -5.517 -3.903 1.594 1.00 91.06 674 MET A C 1
ATOM 5087 O O . MET A 1 674 ? -4.515 -3.353 1.135 1.00 91.06 674 MET A O 1
ATOM 5091 N N . ASN A 1 675 ? -5.468 -4.660 2.692 1.00 92.50 675 ASN A N 1
ATOM 5092 C CA . ASN A 1 675 ? -4.227 -4.859 3.462 1.00 92.50 675 ASN A CA 1
ATOM 5093 C C . ASN A 1 675 ? -3.515 -6.182 3.152 1.00 92.50 675 ASN A C 1
ATOM 5095 O O . ASN A 1 675 ? -2.426 -6.406 3.676 1.00 92.50 675 ASN A O 1
ATOM 5099 N N . GLY A 1 676 ? -4.103 -7.045 2.318 1.00 94.69 676 GLY A N 1
ATOM 5100 C CA . GLY A 1 676 ? -3.654 -8.418 2.067 1.00 94.69 676 GLY A CA 1
ATOM 5101 C C . GLY A 1 676 ? -4.719 -9.452 2.466 1.00 94.69 676 GLY A C 1
ATOM 5102 O O . GLY A 1 676 ? -5.815 -9.073 2.870 1.00 94.69 676 GLY A O 1
ATOM 5103 N N . PRO A 1 677 ? -4.447 -10.770 2.385 1.00 95.38 677 PRO A N 1
ATOM 5104 C CA . PRO A 1 677 ? -3.135 -11.393 2.229 1.00 95.38 677 PRO A CA 1
ATOM 5105 C C . PRO A 1 677 ? -2.738 -11.743 0.784 1.00 95.38 677 PRO A C 1
ATOM 5107 O O . PRO A 1 677 ? -1.708 -12.389 0.606 1.00 95.38 677 PRO A O 1
ATOM 5110 N N . ARG A 1 678 ? -3.551 -11.411 -0.231 1.00 96.06 678 ARG A N 1
ATOM 5111 C CA . ARG A 1 678 ? -3.296 -11.726 -1.655 1.00 96.06 678 ARG A CA 1
ATOM 5112 C C . ARG A 1 678 ? -2.837 -10.515 -2.456 1.00 96.06 678 ARG A C 1
ATOM 5114 O O . ARG A 1 678 ? -1.923 -10.631 -3.267 1.00 96.06 678 ARG A O 1
ATOM 5121 N N . LEU A 1 679 ? -3.467 -9.373 -2.213 1.00 96.44 679 LEU A N 1
ATOM 5122 C CA . LEU A 1 679 ? -3.184 -8.096 -2.850 1.00 96.44 679 LEU A CA 1
ATOM 5123 C C . LEU A 1 679 ? -3.343 -6.984 -1.817 1.00 96.44 679 LEU A C 1
ATOM 5125 O O . LEU A 1 679 ? -4.319 -6.940 -1.064 1.00 96.44 679 LEU A O 1
ATOM 5129 N N . THR A 1 680 ? -2.379 -6.079 -1.801 1.00 96.56 680 THR A N 1
ATOM 5130 C CA . THR A 1 680 ? -2.462 -4.824 -1.065 1.00 96.56 680 THR A CA 1
ATOM 5131 C C . THR A 1 680 ? -2.869 -3.711 -2.012 1.00 96.56 680 THR A C 1
ATOM 5133 O O . THR A 1 680 ? -2.527 -3.743 -3.192 1.00 96.56 680 THR A O 1
ATOM 5136 N N . ASN A 1 681 ? -3.601 -2.730 -1.496 1.00 93.75 681 ASN A N 1
ATOM 5137 C CA . ASN A 1 681 ? -3.977 -1.540 -2.237 1.00 93.75 681 ASN A CA 1
ATOM 5138 C C . ASN A 1 681 ? -4.183 -0.379 -1.258 1.00 93.75 681 ASN A C 1
ATOM 5140 O O . ASN A 1 681 ? -5.127 -0.398 -0.458 1.00 93.75 681 ASN A O 1
ATOM 5144 N N . ALA A 1 682 ? -3.284 0.601 -1.304 1.00 93.44 682 ALA A N 1
ATOM 5145 C CA . ALA A 1 682 ? -3.336 1.791 -0.466 1.00 93.44 682 ALA A CA 1
ATOM 5146 C C . ALA A 1 682 ? -3.162 3.055 -1.308 1.00 93.44 682 ALA A C 1
ATOM 5148 O O . ALA A 1 682 ? -2.277 3.116 -2.161 1.00 93.44 682 ALA A O 1
ATOM 5149 N N . THR A 1 683 ? -3.983 4.062 -1.033 1.00 92.88 683 THR A N 1
ATOM 5150 C CA . THR A 1 683 ? -3.980 5.351 -1.721 1.00 92.88 683 THR A CA 1
ATOM 5151 C C . THR A 1 683 ? -3.567 6.456 -0.759 1.00 92.88 683 THR A C 1
ATOM 5153 O O . THR A 1 683 ? -4.044 6.525 0.372 1.00 92.88 683 THR A O 1
ATOM 5156 N N . TYR A 1 684 ? -2.684 7.329 -1.231 1.00 91.25 684 TYR A N 1
ATOM 5157 C CA . TYR A 1 684 ? -2.149 8.480 -0.525 1.00 91.25 684 TYR A CA 1
ATOM 5158 C C . TYR A 1 684 ? -2.486 9.742 -1.296 1.00 91.25 684 TYR A C 1
ATOM 5160 O O . TYR A 1 684 ? -1.983 9.945 -2.409 1.00 91.25 684 TYR A O 1
ATOM 5168 N N . THR A 1 685 ? -3.274 10.623 -0.697 1.00 91.25 685 THR A N 1
ATOM 5169 C CA . THR A 1 685 ? -3.599 11.918 -1.302 1.00 91.25 685 THR A CA 1
ATOM 5170 C C . THR A 1 685 ? -2.881 13.053 -0.588 1.00 91.25 685 THR A C 1
ATOM 5172 O O . THR A 1 685 ? -2.269 12.843 0.457 1.00 91.25 685 THR A O 1
ATOM 5175 N N . GLY A 1 686 ? -2.876 14.235 -1.188 1.00 88.12 686 GLY A N 1
ATOM 5176 C CA . GLY A 1 686 ? -2.372 15.464 -0.591 1.00 88.12 686 GLY A CA 1
ATOM 5177 C C . GLY A 1 686 ? -2.340 16.585 -1.619 1.00 88.12 686 GLY A C 1
ATOM 5178 O O . GLY A 1 686 ? -2.576 16.360 -2.803 1.00 88.12 686 GLY A O 1
ATOM 5179 N N . THR A 1 687 ? -2.007 17.788 -1.180 1.00 88.62 687 THR A N 1
ATOM 5180 C CA . THR A 1 687 ? -1.845 18.954 -2.054 1.00 88.62 687 THR A CA 1
ATOM 5181 C C . THR A 1 687 ? -0.470 19.552 -1.811 1.00 88.62 687 THR A C 1
ATOM 5183 O O . THR A 1 687 ? -0.021 19.596 -0.670 1.00 88.62 687 THR A O 1
ATOM 5186 N N . THR A 1 688 ? 0.225 20.026 -2.842 1.00 86.06 688 THR A N 1
ATOM 5187 C CA . THR A 1 688 ? 1.483 20.760 -2.644 1.00 86.06 688 THR A CA 1
ATOM 5188 C C . THR A 1 688 ? 1.271 21.977 -1.736 1.00 86.06 688 THR A C 1
ATOM 5190 O O . THR A 1 688 ? 0.207 22.591 -1.730 1.00 86.06 688 THR A O 1
ATOM 5193 N N . VAL A 1 689 ? 2.277 22.348 -0.940 1.00 79.31 689 VAL A N 1
ATOM 5194 C CA . VAL A 1 689 ? 2.177 23.440 0.054 1.00 79.31 689 VAL A CA 1
ATOM 5195 C C . VAL A 1 689 ? 1.873 24.819 -0.560 1.00 79.31 689 VAL A C 1
ATOM 5197 O O . VAL A 1 689 ? 1.326 25.698 0.105 1.00 79.31 689 VAL A O 1
ATOM 5200 N N . ASP A 1 690 ? 2.191 25.024 -1.837 1.00 83.44 690 ASP A N 1
ATOM 5201 C CA . ASP A 1 690 ? 1.794 26.198 -2.627 1.00 83.44 690 ASP A CA 1
ATOM 5202 C C . ASP A 1 690 ? 0.347 26.126 -3.168 1.00 83.44 690 ASP A C 1
ATOM 5204 O O . ASP A 1 690 ? -0.163 27.098 -3.734 1.00 83.44 690 ASP A O 1
ATOM 5208 N N . GLN A 1 691 ? -0.347 25.015 -2.912 1.00 88.19 691 GLN A N 1
ATOM 5209 C CA . GLN A 1 691 ? -1.718 24.704 -3.324 1.00 88.19 691 GLN A CA 1
ATOM 5210 C C . GLN A 1 691 ? -1.909 24.687 -4.843 1.00 88.19 691 GLN A C 1
ATOM 5212 O O . GLN A 1 691 ? -2.972 25.055 -5.348 1.00 88.19 691 GLN A O 1
ATOM 5217 N N . ASN A 1 692 ? -0.857 24.328 -5.571 1.00 92.44 692 ASN A N 1
ATOM 5218 C CA . ASN A 1 692 ? -0.848 24.317 -7.027 1.00 92.44 692 ASN A CA 1
ATOM 5219 C C . ASN A 1 692 ? -1.222 22.950 -7.601 1.00 92.44 692 ASN A C 1
ATOM 5221 O O . ASN A 1 692 ? -1.835 22.899 -8.662 1.00 92.44 692 ASN A O 1
ATOM 5225 N N . ILE A 1 693 ? -0.879 21.853 -6.921 1.00 94.12 693 ILE A N 1
ATOM 5226 C CA . ILE A 1 693 ? -1.052 20.497 -7.447 1.00 94.12 693 ILE A CA 1
ATOM 5227 C C . ILE A 1 693 ? -1.730 19.625 -6.392 1.00 94.12 693 ILE A C 1
ATOM 5229 O O . ILE A 1 693 ? -1.193 19.442 -5.299 1.00 94.12 693 ILE A O 1
ATOM 5233 N N . ALA A 1 694 ? -2.890 19.064 -6.731 1.00 96.19 694 ALA A N 1
ATOM 5234 C CA . ALA A 1 694 ? -3.473 17.947 -5.998 1.00 96.19 694 ALA A CA 1
ATOM 5235 C C . ALA A 1 694 ? -2.808 16.647 -6.453 1.00 96.19 694 ALA A C 1
ATOM 5237 O O . ALA A 1 694 ? -2.586 16.424 -7.642 1.00 96.19 694 ALA A O 1
ATOM 5238 N N . VAL A 1 695 ? -2.484 15.787 -5.498 1.00 95.00 695 VAL A N 1
ATOM 5239 C CA . VAL A 1 695 ? -1.696 14.576 -5.690 1.00 95.00 695 VAL A CA 1
ATOM 5240 C C . VAL A 1 695 ? -2.479 13.384 -5.168 1.00 95.00 695 VAL A C 1
ATOM 5242 O O . VAL A 1 695 ? -2.890 13.372 -4.012 1.00 95.00 695 VAL A O 1
ATOM 5245 N N . SER A 1 696 ? -2.621 12.350 -5.993 1.00 96.56 696 SER A N 1
ATOM 5246 C CA . SER A 1 696 ? -3.105 11.027 -5.603 1.00 96.56 696 SER A CA 1
ATOM 5247 C C . SER A 1 696 ? -2.098 9.970 -6.041 1.00 96.56 696 SER A C 1
ATOM 5249 O O . SER A 1 696 ? -1.613 9.994 -7.171 1.00 96.56 696 SER A O 1
ATOM 5251 N N . ARG A 1 697 ? -1.734 9.064 -5.133 1.00 95.19 697 ARG A N 1
ATOM 5252 C CA . ARG A 1 697 ? -0.735 8.012 -5.358 1.00 95.19 697 ARG A CA 1
ATOM 5253 C C . ARG A 1 697 ? -1.286 6.708 -4.820 1.00 95.19 697 ARG A C 1
ATOM 5255 O O . ARG A 1 697 ? -1.593 6.635 -3.638 1.00 95.19 697 ARG A O 1
ATOM 5262 N N . THR A 1 698 ? -1.403 5.686 -5.648 1.00 95.88 698 THR A N 1
ATOM 5263 C CA . THR A 1 698 ? -1.898 4.371 -5.234 1.00 95.88 698 THR A CA 1
ATOM 5264 C C . THR A 1 698 ? -0.788 3.347 -5.374 1.00 95.88 698 THR A C 1
ATOM 5266 O O . THR A 1 698 ? -0.134 3.281 -6.408 1.00 95.88 698 THR A O 1
ATOM 5269 N N . VAL A 1 699 ? -0.555 2.554 -4.333 1.00 97.06 699 VAL A N 1
ATOM 5270 C CA . VAL A 1 699 ? 0.473 1.511 -4.325 1.00 97.06 699 VAL A CA 1
ATOM 5271 C C . VAL A 1 699 ? -0.164 0.159 -4.055 1.00 97.06 699 VAL A C 1
ATOM 5273 O O . VAL A 1 699 ? -1.019 0.007 -3.179 1.00 97.06 699 VAL A O 1
ATOM 5276 N N . SER A 1 700 ? 0.254 -0.836 -4.823 1.00 96.50 700 SER A N 1
ATOM 5277 C CA . SER A 1 700 ? -0.228 -2.206 -4.720 1.00 96.50 700 SER A CA 1
ATOM 5278 C C . SER A 1 700 ? 0.927 -3.193 -4.804 1.00 96.50 700 SER A C 1
ATOM 5280 O O . SER A 1 700 ? 1.913 -2.986 -5.508 1.00 96.50 700 SER A O 1
ATOM 5282 N N . THR A 1 701 ? 0.829 -4.287 -4.065 1.00 97.25 701 THR A N 1
ATOM 5283 C CA . THR A 1 701 ? 1.777 -5.409 -4.093 1.00 97.25 701 THR A CA 1
ATOM 5284 C C . THR A 1 701 ? 0.972 -6.681 -3.923 1.00 97.25 701 THR A C 1
ATOM 5286 O O . THR A 1 701 ? 0.037 -6.719 -3.125 1.00 97.25 701 THR A O 1
ATOM 5289 N N . TRP A 1 702 ? 1.313 -7.725 -4.663 1.00 95.81 702 TRP A N 1
ATOM 5290 C CA . TRP A 1 702 ? 0.607 -8.997 -4.601 1.00 95.81 702 TRP A CA 1
ATOM 5291 C C . TRP A 1 702 ? 1.523 -10.118 -4.142 1.00 95.81 702 TRP A C 1
ATOM 5293 O O . TRP A 1 702 ? 2.746 -10.019 -4.209 1.00 95.81 702 TRP A O 1
ATOM 5303 N N . THR A 1 703 ? 0.900 -11.184 -3.651 1.00 94.44 703 THR A N 1
ATOM 5304 C CA . THR A 1 703 ? 1.552 -12.463 -3.388 1.00 94.44 703 THR A CA 1
ATOM 5305 C C . THR A 1 703 ? 2.386 -12.890 -4.595 1.00 94.44 703 THR A C 1
ATOM 5307 O O . THR A 1 703 ? 1.885 -12.908 -5.713 1.00 94.44 703 THR A O 1
ATOM 5310 N N . ALA A 1 704 ? 3.634 -13.273 -4.345 1.00 92.62 704 ALA A N 1
ATOM 5311 C CA . ALA A 1 704 ? 4.575 -13.753 -5.347 1.00 92.62 704 ALA A CA 1
ATOM 5312 C C . ALA A 1 704 ? 5.303 -15.002 -4.829 1.00 92.62 704 ALA A C 1
ATOM 5314 O O . ALA A 1 704 ? 5.329 -15.260 -3.622 1.00 92.62 704 ALA A O 1
ATOM 5315 N N . ASP A 1 705 ? 5.910 -15.756 -5.737 1.00 90.44 705 ASP A N 1
ATOM 5316 C CA . ASP A 1 705 ? 6.785 -16.911 -5.470 1.00 90.44 705 ASP A CA 1
ATOM 5317 C C . ASP A 1 705 ? 8.105 -16.857 -6.275 1.00 90.44 705 ASP A C 1
ATOM 5319 O O . ASP A 1 705 ? 9.023 -17.669 -6.098 1.00 90.44 705 ASP A O 1
ATOM 5323 N N . ASP A 1 706 ? 8.234 -15.833 -7.116 1.00 92.94 706 ASP A N 1
ATOM 5324 C CA . ASP A 1 706 ? 9.357 -15.546 -7.984 1.00 92.94 706 ASP A CA 1
ATOM 5325 C C . ASP A 1 706 ? 10.153 -14.349 -7.444 1.00 92.94 706 ASP A C 1
ATOM 5327 O O . ASP A 1 706 ? 11.156 -14.533 -6.760 1.00 92.94 706 ASP A O 1
ATOM 5331 N N . TYR A 1 707 ? 9.705 -13.120 -7.670 1.00 93.94 707 TYR A N 1
ATOM 5332 C CA . TYR A 1 707 ? 10.338 -11.909 -7.170 1.00 93.94 707 TYR A CA 1
ATOM 5333 C C . TYR A 1 707 ? 9.295 -10.828 -6.899 1.00 93.94 707 TYR A C 1
ATOM 5335 O O . TYR A 1 707 ? 8.160 -10.868 -7.373 1.00 93.94 707 TYR A O 1
ATOM 5343 N N . VAL A 1 708 ? 9.682 -9.849 -6.087 1.00 94.44 708 VAL A N 1
ATOM 5344 C CA . VAL A 1 708 ? 8.769 -8.786 -5.673 1.00 94.44 708 VAL A CA 1
ATOM 5345 C C . VAL A 1 708 ? 8.512 -7.788 -6.804 1.00 94.44 708 VAL A C 1
ATOM 5347 O O . VAL A 1 708 ? 9.443 -7.336 -7.482 1.00 94.44 708 VAL A O 1
ATOM 5350 N N . ARG A 1 709 ? 7.235 -7.428 -6.952 1.00 95.19 709 ARG A N 1
ATOM 5351 C CA . ARG A 1 709 ? 6.726 -6.383 -7.841 1.00 95.19 709 ARG A CA 1
ATOM 5352 C C . ARG A 1 709 ? 5.829 -5.437 -7.054 1.00 95.19 709 ARG A C 1
ATOM 5354 O O . ARG A 1 709 ? 5.063 -5.878 -6.197 1.00 95.19 709 ARG A O 1
ATOM 5361 N N . HIS A 1 710 ? 5.898 -4.155 -7.375 1.00 97.19 710 HIS A N 1
ATOM 5362 C CA . HIS A 1 710 ? 5.023 -3.127 -6.827 1.00 97.19 710 HIS A CA 1
ATOM 5363 C C . HIS A 1 710 ? 4.401 -2.349 -7.980 1.00 97.19 710 HIS A C 1
ATOM 5365 O O . HIS A 1 710 ? 5.127 -1.843 -8.830 1.00 97.19 710 HIS A O 1
ATOM 5371 N N . LEU A 1 711 ? 3.075 -2.233 -8.010 1.00 96.88 711 LEU A N 1
ATOM 5372 C CA . LEU A 1 711 ? 2.379 -1.356 -8.946 1.00 96.88 711 LEU A CA 1
ATOM 5373 C C . LEU A 1 711 ? 2.121 -0.017 -8.258 1.00 96.88 711 LEU A C 1
ATOM 5375 O O . LEU A 1 711 ? 1.428 0.043 -7.243 1.00 96.88 711 LEU A O 1
ATOM 5379 N N . HIS A 1 712 ? 2.706 1.039 -8.801 1.00 97.75 712 HIS A N 1
ATOM 5380 C CA . HIS A 1 712 ? 2.606 2.412 -8.337 1.00 97.75 712 HIS A CA 1
ATOM 5381 C C . HIS A 1 712 ? 1.863 3.240 -9.380 1.00 97.75 712 HIS A C 1
ATOM 5383 O O . HIS A 1 712 ? 2.378 3.473 -10.468 1.00 97.75 712 HIS A O 1
ATOM 5389 N N . SER A 1 713 ? 0.685 3.728 -9.031 1.00 96.38 713 SER A N 1
ATOM 5390 C CA . SER A 1 713 ? -0.094 4.635 -9.866 1.00 96.38 713 SER A CA 1
ATOM 5391 C C . SER A 1 713 ? -0.037 6.041 -9.286 1.00 96.38 713 SER A C 1
ATOM 5393 O O . SER A 1 713 ? -0.111 6.207 -8.067 1.00 96.38 713 SER A O 1
ATOM 5395 N N . PHE A 1 714 ? 0.051 7.066 -10.126 1.00 97.44 714 PHE A N 1
ATOM 5396 C CA . PHE A 1 714 ? -0.129 8.449 -9.687 1.00 97.44 714 PHE A CA 1
ATOM 5397 C C . PHE A 1 714 ? -1.125 9.192 -10.569 1.00 97.44 714 PHE A C 1
ATOM 5399 O O . PHE A 1 714 ? -1.288 8.866 -11.741 1.00 97.44 714 PHE A O 1
ATOM 5406 N N . HIS A 1 715 ? -1.758 10.209 -9.992 1.00 97.88 715 HIS A N 1
ATOM 5407 C CA . HIS A 1 715 ? -2.567 11.202 -10.682 1.00 97.88 715 HIS A CA 1
ATOM 5408 C C . HIS A 1 715 ? -2.305 12.567 -10.039 1.00 97.88 715 HIS A C 1
ATOM 5410 O O . HIS A 1 715 ? -2.509 12.742 -8.834 1.00 97.88 715 HIS A O 1
ATOM 5416 N N . TYR A 1 716 ? -1.824 13.520 -10.830 1.00 97.75 716 TYR A N 1
ATOM 5417 C CA . TYR A 1 716 ? -1.535 14.886 -10.405 1.00 97.75 716 TYR A CA 1
ATOM 5418 C C . TYR A 1 716 ? -2.459 15.836 -11.151 1.00 97.75 716 TYR A C 1
ATOM 5420 O O . TYR A 1 716 ? -2.440 15.833 -12.375 1.00 97.75 716 TYR A O 1
ATOM 5428 N N . THR A 1 717 ? -3.232 16.649 -10.435 1.00 98.06 717 THR A N 1
ATOM 5429 C CA . THR A 1 717 ? -4.148 17.637 -11.022 1.00 98.06 717 THR A CA 1
ATOM 5430 C C . THR A 1 717 ? -3.655 19.040 -10.701 1.00 98.06 717 THR A C 1
ATOM 5432 O O . THR A 1 717 ? -3.469 19.387 -9.532 1.00 98.06 717 THR A O 1
ATOM 5435 N N . PHE A 1 718 ? -3.465 19.867 -11.724 1.00 96.25 718 PHE A N 1
ATOM 5436 C CA . PHE A 1 718 ? -3.061 21.259 -11.571 1.00 96.25 718 PHE A CA 1
ATOM 5437 C C . PHE A 1 718 ? -4.285 22.104 -11.183 1.00 96.25 718 PHE A C 1
ATOM 5439 O O . PHE A 1 718 ? -5.247 22.250 -11.933 1.00 96.25 718 PHE A O 1
ATOM 5446 N N . LEU A 1 719 ? -4.281 22.645 -9.966 1.00 96.06 719 LEU A N 1
ATOM 5447 C CA . LEU A 1 719 ? -5.421 23.347 -9.359 1.00 96.06 719 LEU A CA 1
ATOM 5448 C C . LEU A 1 719 ? -5.525 24.816 -9.778 1.00 96.06 719 LEU A C 1
ATOM 5450 O O . LEU A 1 719 ? -6.549 25.469 -9.545 1.00 96.06 719 LEU A O 1
ATOM 5454 N N . LYS A 1 720 ? -4.449 25.349 -10.354 1.00 93.56 720 LYS A N 1
ATOM 5455 C CA . LYS A 1 720 ? -4.290 26.743 -10.763 1.00 93.56 720 LYS A CA 1
ATOM 5456 C C . LYS A 1 720 ? -3.488 26.793 -12.054 1.00 93.56 720 LYS A C 1
ATOM 5458 O O . LYS A 1 720 ? -2.750 25.860 -12.356 1.00 93.56 720 LYS A O 1
ATOM 5463 N N . GLU A 1 721 ? -3.609 27.909 -12.757 1.00 92.31 721 GLU A N 1
ATOM 5464 C CA . GLU A 1 721 ? -2.664 28.265 -13.810 1.00 92.31 721 GLU A CA 1
ATOM 5465 C C . GLU A 1 721 ? -1.277 28.444 -13.188 1.00 92.31 721 GLU A C 1
ATOM 5467 O O . GLU A 1 721 ? -1.109 29.167 -12.197 1.00 92.31 721 GLU A O 1
ATOM 5472 N N . ILE A 1 722 ? -0.298 27.726 -13.727 1.00 88.69 722 ILE A N 1
ATOM 5473 C CA . ILE A 1 722 ? 1.073 27.710 -13.228 1.00 88.69 722 ILE A CA 1
ATOM 5474 C C . ILE A 1 722 ? 1.984 27.910 -14.429 1.00 88.69 722 ILE A C 1
ATOM 5476 O O . ILE A 1 722 ? 2.014 27.082 -15.341 1.00 88.69 722 ILE A O 1
ATOM 5480 N N . ASP A 1 723 ? 2.771 28.986 -14.387 1.00 79.69 723 ASP A N 1
ATOM 5481 C CA . ASP A 1 723 ? 3.870 29.191 -15.329 1.00 79.69 723 ASP A CA 1
ATOM 5482 C C . ASP A 1 723 ? 4.721 27.917 -15.334 1.00 79.69 723 ASP A C 1
ATOM 5484 O O . ASP A 1 723 ? 5.176 27.472 -14.273 1.00 79.69 723 ASP A O 1
ATOM 5488 N N . GLY A 1 724 ? 4.916 27.305 -16.502 1.00 67.31 724 GLY A N 1
ATOM 5489 C CA . GLY A 1 724 ? 5.593 26.016 -16.612 1.00 67.31 724 GLY A CA 1
ATOM 5490 C C . GLY A 1 724 ? 7.030 26.029 -16.073 1.00 67.31 724 GLY A C 1
ATOM 5491 O O . GLY A 1 724 ? 7.566 24.971 -15.748 1.00 67.31 724 GLY A O 1
ATOM 5492 N N . ASN A 1 725 ? 7.648 27.206 -15.908 1.00 73.50 725 ASN A N 1
ATOM 5493 C CA . ASN A 1 725 ? 8.963 27.362 -15.278 1.00 73.50 725 ASN A CA 1
ATOM 5494 C C . ASN A 1 725 ? 8.901 27.568 -13.745 1.00 73.50 725 ASN A C 1
ATOM 5496 O O . ASN A 1 725 ? 9.914 27.826 -13.091 1.00 73.50 725 ASN A O 1
ATOM 5500 N N . SER A 1 726 ? 7.720 27.448 -13.132 1.00 80.44 726 SER A N 1
ATOM 5501 C CA . SER A 1 726 ? 7.547 27.547 -11.675 1.00 80.44 726 SER A CA 1
ATOM 5502 C C . SER A 1 726 ? 8.294 26.446 -10.926 1.00 80.44 726 SER A C 1
ATOM 5504 O O . SER A 1 726 ? 8.707 26.672 -9.786 1.00 80.44 726 SER A O 1
ATOM 5506 N N . TYR A 1 727 ? 8.516 25.298 -11.578 1.00 84.38 727 TYR A N 1
ATOM 5507 C CA . TYR A 1 727 ? 9.235 24.149 -11.031 1.00 84.38 727 TYR A CA 1
ATOM 5508 C C . TYR A 1 727 ? 10.447 23.760 -11.896 1.00 84.38 727 TYR A C 1
ATOM 5510 O O . TYR A 1 727 ? 10.338 22.859 -12.730 1.00 84.38 727 TYR A O 1
ATOM 5518 N N . PRO A 1 728 ? 11.633 24.372 -11.693 1.00 77.31 728 PRO A N 1
ATOM 5519 C CA . PRO A 1 728 ? 12.843 24.003 -12.437 1.00 77.31 728 PRO A CA 1
ATOM 5520 C C . PRO A 1 728 ? 13.229 22.523 -12.319 1.00 77.31 728 PRO A C 1
ATOM 5522 O O . PRO A 1 728 ? 13.838 21.963 -13.230 1.00 77.31 728 PRO A O 1
ATOM 5525 N N . ARG A 1 729 ? 12.860 21.871 -11.209 1.00 82.19 729 ARG A N 1
ATOM 5526 C CA . ARG A 1 729 ? 12.829 20.410 -11.093 1.00 82.19 729 ARG A CA 1
ATOM 5527 C C . ARG A 1 729 ? 11.384 19.971 -10.923 1.00 82.19 729 ARG A C 1
ATOM 5529 O O . ARG A 1 729 ? 10.748 20.306 -9.926 1.00 82.19 729 ARG A O 1
ATOM 5536 N N . PHE A 1 730 ? 10.933 19.159 -11.868 1.00 88.00 730 PHE A N 1
ATOM 5537 C CA . PHE A 1 730 ? 9.653 18.472 -11.825 1.00 88.00 730 PHE A CA 1
ATOM 5538 C C . PHE A 1 730 ? 9.869 17.013 -12.232 1.00 88.00 730 PHE A C 1
ATOM 5540 O O . PHE A 1 730 ? 9.919 16.691 -13.425 1.00 88.00 730 PHE A O 1
ATOM 5547 N N . ALA A 1 731 ? 10.066 16.133 -11.250 1.00 91.25 731 ALA A N 1
ATOM 5548 C CA . ALA A 1 731 ? 10.103 14.693 -11.484 1.00 91.25 731 ALA A CA 1
ATOM 5549 C C . ALA A 1 731 ? 8.777 14.080 -11.043 1.00 91.25 731 ALA A C 1
ATOM 5551 O O . ALA A 1 731 ? 8.435 14.125 -9.868 1.00 91.25 731 ALA A O 1
ATOM 5552 N N . MET A 1 732 ? 8.039 13.495 -11.977 1.00 95.38 732 MET A N 1
ATOM 5553 C CA . MET A 1 732 ? 6.761 12.833 -11.720 1.00 95.38 732 MET A CA 1
ATOM 5554 C C . MET A 1 732 ? 6.943 11.571 -10.870 1.00 95.38 732 MET A C 1
ATOM 5556 O O . MET A 1 732 ? 6.098 11.262 -10.033 1.00 95.38 732 MET A O 1
ATOM 5560 N N . TYR A 1 733 ? 8.062 10.871 -11.061 1.00 96.75 733 TYR A N 1
ATOM 5561 C CA . TYR A 1 733 ? 8.438 9.678 -10.312 1.00 96.75 733 TYR A CA 1
ATOM 5562 C C . TYR A 1 733 ? 9.961 9.549 -10.259 1.00 96.75 733 TYR A C 1
ATOM 5564 O O . TYR A 1 733 ? 10.645 9.867 -11.236 1.00 96.75 733 TYR A O 1
ATOM 5572 N N . THR A 1 734 ? 10.499 9.049 -9.148 1.00 93.75 734 THR A N 1
ATOM 5573 C CA . THR A 1 734 ? 11.941 8.844 -8.976 1.00 93.75 734 THR A CA 1
ATOM 5574 C C . THR A 1 734 ? 12.244 7.437 -8.474 1.00 93.75 734 THR A C 1
ATOM 5576 O O . THR A 1 734 ? 11.788 7.046 -7.403 1.00 93.75 734 THR A O 1
ATOM 5579 N N . LEU A 1 735 ? 13.089 6.702 -9.201 1.00 94.19 735 LEU A N 1
ATOM 5580 C CA . LEU A 1 735 ? 13.734 5.476 -8.725 1.00 94.19 735 LEU A CA 1
ATOM 5581 C C . LEU A 1 735 ? 15.130 5.803 -8.188 1.00 94.19 735 LEU A C 1
ATOM 5583 O O . LEU A 1 735 ? 15.954 6.388 -8.891 1.00 94.19 735 LEU A O 1
ATOM 5587 N N . GLY A 1 736 ? 15.428 5.350 -6.971 1.00 88.31 736 GLY A N 1
ATOM 5588 C CA . GLY A 1 736 ? 16.703 5.586 -6.306 1.00 88.31 736 GLY A CA 1
ATOM 5589 C C . GLY A 1 736 ? 16.778 7.011 -5.785 1.00 88.31 736 GLY A C 1
ATOM 5590 O O . GLY A 1 736 ? 17.450 7.839 -6.379 1.00 88.31 736 GLY A O 1
ATOM 5591 N N . GLY A 1 737 ? 16.093 7.317 -4.693 1.00 82.81 737 GLY A N 1
ATOM 5592 C CA . GLY A 1 737 ? 15.943 8.690 -4.228 1.00 82.81 737 GLY A CA 1
ATOM 5593 C C . GLY A 1 737 ? 17.256 9.434 -3.906 1.00 82.81 737 GLY A C 1
ATOM 5594 O O . GLY A 1 737 ? 18.215 8.852 -3.409 1.00 82.81 737 GLY A O 1
ATOM 5595 N N . ASP A 1 738 ? 17.253 10.760 -4.087 1.00 75.50 738 ASP A N 1
ATOM 5596 C CA . ASP A 1 738 ? 18.280 11.753 -3.714 1.00 75.50 738 ASP A CA 1
ATOM 5597 C C . ASP A 1 738 ? 19.174 11.411 -2.522 1.00 75.50 738 ASP A C 1
ATOM 5599 O O . ASP A 1 738 ? 20.390 11.530 -2.634 1.00 75.50 738 ASP A O 1
ATOM 5603 N N . ASN A 1 739 ? 18.593 11.024 -1.381 1.00 72.62 739 ASN A N 1
ATOM 5604 C CA . ASN A 1 739 ? 19.328 10.791 -0.134 1.00 72.62 739 ASN A CA 1
ATOM 5605 C C . ASN A 1 739 ? 19.195 9.361 0.404 1.00 72.62 739 ASN A C 1
ATOM 5607 O O . ASN A 1 739 ? 19.708 9.062 1.494 1.00 72.62 739 ASN A O 1
ATOM 5611 N N . TYR A 1 740 ? 18.514 8.489 -0.340 1.00 81.19 740 TYR A N 1
ATOM 5612 C CA . TYR A 1 740 ? 18.186 7.131 0.073 1.00 81.19 740 TYR A CA 1
ATOM 5613 C C . TYR A 1 740 ? 18.383 6.128 -1.063 1.00 81.19 740 TYR A C 1
ATOM 5615 O O . TYR A 1 740 ? 17.477 5.405 -1.449 1.00 81.19 740 TYR A O 1
ATOM 5623 N N . ASN A 1 741 ? 19.595 6.063 -1.610 1.00 86.81 741 ASN A N 1
ATOM 5624 C CA . ASN A 1 741 ? 19.941 5.136 -2.685 1.00 86.81 741 ASN A CA 1
ATOM 5625 C C . ASN A 1 741 ? 21.165 4.298 -2.296 1.00 86.81 741 ASN A C 1
ATOM 5627 O O . ASN A 1 741 ? 22.154 4.853 -1.827 1.00 86.81 741 ASN A O 1
ATOM 5631 N N . TYR A 1 742 ? 21.113 2.972 -2.453 1.00 87.38 742 TYR A N 1
ATOM 5632 C CA . TYR A 1 742 ? 22.162 2.065 -1.954 1.00 87.38 742 TYR A CA 1
ATOM 5633 C C . TYR A 1 742 ? 22.933 1.334 -3.063 1.00 87.38 742 TYR A C 1
ATOM 5635 O O . TYR A 1 742 ? 23.939 0.682 -2.776 1.00 87.38 742 TYR A O 1
ATOM 5643 N N . ILE A 1 743 ? 22.521 1.475 -4.328 1.00 88.00 743 ILE A N 1
ATOM 5644 C CA . ILE A 1 743 ? 23.231 0.892 -5.472 1.00 88.00 743 ILE A CA 1
ATOM 5645 C C . ILE A 1 743 ? 24.197 1.920 -6.059 1.00 88.00 743 ILE A C 1
ATOM 5647 O O . ILE A 1 743 ? 23.791 2.976 -6.550 1.00 88.00 743 ILE A O 1
ATOM 5651 N N . ARG A 1 744 ? 25.493 1.598 -6.021 1.00 86.62 744 ARG A N 1
ATOM 5652 C CA . ARG A 1 744 ? 26.563 2.447 -6.564 1.00 86.62 744 ARG A CA 1
ATOM 5653 C C . ARG A 1 744 ? 26.920 2.019 -7.982 1.00 86.62 744 ARG A C 1
ATOM 5655 O O . ARG A 1 744 ? 27.082 0.823 -8.217 1.00 86.62 744 ARG A O 1
ATOM 5662 N N . PHE A 1 745 ? 27.084 2.999 -8.873 1.00 81.56 745 PHE A N 1
ATOM 5663 C CA . PHE A 1 745 ? 27.463 2.821 -10.283 1.00 81.56 745 PHE A CA 1
ATOM 5664 C C . PHE A 1 745 ? 26.774 1.635 -10.986 1.00 81.56 745 PHE A C 1
ATOM 5666 O O . PHE A 1 745 ? 27.461 0.718 -11.448 1.00 81.56 745 PHE A O 1
ATOM 5673 N N . PRO A 1 746 ? 25.430 1.603 -11.050 1.00 89.69 746 PRO A N 1
ATOM 5674 C CA . PRO A 1 746 ? 24.763 0.570 -11.827 1.00 89.69 746 PRO A CA 1
ATOM 5675 C C . PRO A 1 746 ? 25.123 0.699 -13.314 1.00 89.69 746 PRO A C 1
ATOM 5677 O O . PRO A 1 746 ? 25.576 1.747 -13.780 1.00 89.69 746 PRO A O 1
ATOM 5680 N N . PHE A 1 747 ? 24.892 -0.370 -14.066 1.00 93.31 747 PHE A N 1
ATOM 5681 C CA . PHE A 1 747 ? 24.765 -0.276 -15.519 1.00 93.31 747 PHE A CA 1
ATOM 5682 C C . PHE A 1 747 ? 23.315 0.045 -15.857 1.00 93.31 747 PHE A C 1
ATOM 5684 O O . PHE A 1 747 ? 22.414 -0.391 -15.143 1.00 93.31 747 PHE A O 1
ATOM 5691 N N . PHE A 1 748 ? 23.095 0.803 -16.924 1.00 94.00 748 PHE A N 1
ATOM 5692 C CA . PHE A 1 748 ? 21.774 1.268 -17.316 1.00 94.00 748 PHE A CA 1
ATOM 5693 C C . PHE A 1 748 ? 21.412 0.811 -18.726 1.00 94.00 748 PHE A C 1
ATOM 5695 O O . PHE A 1 748 ? 22.248 0.836 -19.630 1.00 94.00 748 PHE A O 1
ATOM 5702 N N . ALA A 1 749 ? 20.156 0.416 -18.892 1.00 94.94 749 ALA A N 1
ATOM 5703 C CA . ALA A 1 749 ? 19.518 0.135 -20.170 1.00 94.94 749 ALA A CA 1
ATOM 5704 C C . ALA A 1 749 ? 18.059 0.600 -20.120 1.00 94.94 749 ALA A C 1
ATOM 5706 O O . ALA A 1 749 ? 17.463 0.676 -19.045 1.00 94.94 749 ALA A O 1
ATOM 5707 N N . TYR A 1 750 ? 17.484 0.904 -21.276 1.00 95.94 750 TYR A N 1
ATOM 5708 C CA . TYR A 1 750 ? 16.063 1.207 -21.405 1.00 95.94 750 TYR A CA 1
ATOM 5709 C C . TYR A 1 750 ? 15.561 0.767 -22.778 1.00 95.94 750 TYR A C 1
ATOM 5711 O O . TYR A 1 750 ? 16.348 0.609 -23.719 1.00 95.94 750 TYR A O 1
ATOM 5719 N N . GLY A 1 751 ? 14.254 0.575 -22.894 1.00 94.88 751 GLY A N 1
ATOM 5720 C CA . GLY A 1 751 ? 13.668 -0.015 -24.087 1.00 94.88 751 GLY A CA 1
ATOM 5721 C C . GLY A 1 751 ? 12.148 -0.063 -24.067 1.00 94.88 751 GLY A C 1
ATOM 5722 O O . GLY A 1 751 ? 11.516 0.473 -23.159 1.00 94.88 751 GLY A O 1
ATOM 5723 N N . LYS A 1 752 ? 11.561 -0.691 -25.088 1.00 91.38 752 LYS A N 1
ATOM 5724 C CA . LYS A 1 752 ? 10.109 -0.884 -25.244 1.00 91.38 752 LYS A CA 1
ATOM 5725 C C . LYS A 1 752 ? 9.832 -2.321 -25.681 1.00 91.38 752 LYS A C 1
ATOM 5727 O O . LYS A 1 752 ? 10.478 -2.796 -26.614 1.00 91.38 752 LYS A O 1
ATOM 5732 N N . GLY A 1 753 ? 8.895 -3.011 -25.030 1.00 86.06 753 GLY A N 1
ATOM 5733 C CA . GLY A 1 753 ? 8.712 -4.458 -25.232 1.00 86.06 753 GLY A CA 1
ATOM 5734 C C . GLY A 1 753 ? 10.030 -5.227 -25.040 1.00 86.06 753 GLY A C 1
ATOM 5735 O O . GLY A 1 753 ? 10.788 -4.926 -24.124 1.00 86.06 753 GLY A O 1
ATOM 5736 N N . ASP A 1 754 ? 10.358 -6.149 -25.947 1.00 84.75 754 ASP A N 1
ATOM 5737 C CA . ASP A 1 754 ? 11.629 -6.903 -25.921 1.00 84.75 754 ASP A CA 1
ATOM 5738 C C . ASP A 1 754 ? 12.826 -6.133 -26.536 1.00 84.75 754 ASP A C 1
ATOM 5740 O O . ASP A 1 754 ? 13.937 -6.656 -26.628 1.00 84.75 754 ASP A O 1
ATOM 5744 N N . VAL A 1 755 ? 12.633 -4.882 -26.972 1.00 88.50 755 VAL A N 1
ATOM 5745 C CA . VAL A 1 755 ? 13.652 -4.089 -27.677 1.00 88.50 755 VAL A CA 1
ATOM 5746 C C . VAL A 1 755 ? 14.472 -3.239 -26.713 1.00 88.50 755 VAL A C 1
ATOM 5748 O O . VAL A 1 755 ? 13.908 -2.474 -25.934 1.00 88.50 755 VAL A O 1
ATOM 5751 N N . ASN A 1 756 ? 15.800 -3.275 -26.852 1.00 92.31 756 ASN A N 1
ATOM 5752 C CA . ASN A 1 756 ? 16.740 -2.380 -26.173 1.00 92.31 756 ASN A CA 1
ATOM 5753 C C . ASN A 1 756 ? 17.169 -1.211 -27.080 1.00 92.31 756 ASN A C 1
ATOM 5755 O O . ASN A 1 756 ? 17.699 -1.416 -28.175 1.00 92.31 756 ASN A O 1
ATOM 5759 N N . THR A 1 757 ? 16.989 0.025 -26.608 1.00 89.94 757 THR A N 1
ATOM 5760 C CA . THR A 1 757 ? 17.276 1.235 -27.395 1.00 89.94 757 THR A CA 1
ATOM 5761 C C . THR A 1 757 ? 18.769 1.426 -27.685 1.00 89.94 757 THR A C 1
ATOM 5763 O O . THR A 1 757 ? 19.131 1.948 -28.740 1.00 89.94 757 THR A O 1
ATOM 5766 N N . PHE A 1 758 ? 19.667 1.016 -26.785 1.00 86.19 758 PHE A N 1
ATOM 5767 C CA . PHE A 1 758 ? 21.108 1.150 -27.021 1.00 86.19 758 PHE A CA 1
ATOM 5768 C C . PHE A 1 758 ? 21.607 0.171 -28.088 1.00 86.19 758 PHE A C 1
ATOM 5770 O O . PHE A 1 758 ? 22.404 0.563 -28.943 1.00 86.19 758 PHE A O 1
ATOM 5777 N N . GLU A 1 759 ? 21.090 -1.062 -28.088 1.00 84.69 759 GLU A N 1
ATOM 5778 C CA . GLU A 1 759 ? 21.431 -2.069 -29.102 1.00 84.69 759 GLU A CA 1
ATOM 5779 C C . GLU A 1 759 ? 20.996 -1.631 -30.503 1.00 84.69 759 GLU A C 1
ATOM 5781 O O . GLU A 1 759 ? 21.767 -1.758 -31.454 1.00 84.69 759 GLU A O 1
ATOM 5786 N N . GLN A 1 760 ? 19.801 -1.042 -30.636 1.00 78.38 760 GLN A N 1
ATOM 5787 C CA . GLN A 1 760 ? 19.321 -0.530 -31.925 1.00 78.38 760 GLN A CA 1
ATOM 5788 C C . GLN A 1 760 ? 20.209 0.577 -32.508 1.00 78.38 760 GLN A C 1
ATOM 5790 O O . GLN A 1 760 ? 20.331 0.696 -33.725 1.00 78.38 760 GLN A O 1
ATOM 5795 N N . ASN A 1 761 ? 20.869 1.359 -31.653 1.00 76.44 761 ASN A N 1
ATOM 5796 C CA . ASN A 1 761 ? 21.744 2.457 -32.062 1.00 76.44 761 ASN A CA 1
ATOM 5797 C C . ASN A 1 761 ? 23.209 2.017 -32.279 1.00 76.44 761 ASN A C 1
ATOM 5799 O O . ASN A 1 761 ? 24.114 2.851 -32.210 1.00 76.44 761 ASN A O 1
ATOM 5803 N N . ASN A 1 762 ? 23.466 0.719 -32.519 1.00 67.00 762 ASN A N 1
ATOM 5804 C CA . ASN A 1 762 ? 24.803 0.115 -32.671 1.00 67.00 762 ASN A CA 1
ATOM 5805 C C . ASN A 1 762 ? 25.773 0.431 -31.510 1.00 67.00 762 ASN A C 1
ATOM 5807 O O . ASN A 1 762 ? 26.991 0.452 -31.693 1.00 67.00 762 ASN A O 1
ATOM 5811 N N . SER A 1 763 ? 25.243 0.703 -30.316 1.00 69.38 763 SER A N 1
ATOM 5812 C CA . SER A 1 763 ? 26.019 0.932 -29.094 1.00 69.38 763 SER A CA 1
ATOM 5813 C C . SER A 1 763 ? 26.028 -0.333 -28.232 1.00 69.38 763 SER A C 1
ATOM 5815 O O . SER A 1 763 ? 25.207 -1.229 -28.422 1.00 69.38 763 SER A O 1
ATOM 5817 N N . SER A 1 764 ? 26.949 -0.426 -27.267 1.00 80.56 764 SER A N 1
ATOM 5818 C CA . SER A 1 764 ? 26.880 -1.451 -26.216 1.00 80.56 764 SER A CA 1
ATOM 5819 C C . SER A 1 764 ? 25.464 -1.503 -25.624 1.00 80.56 764 SER A C 1
ATOM 5821 O O . SER A 1 764 ? 24.911 -0.455 -25.307 1.00 80.56 764 SER A O 1
ATOM 5823 N N . ALA A 1 765 ? 24.899 -2.702 -25.429 1.00 85.31 765 ALA A N 1
ATOM 5824 C CA . ALA A 1 765 ? 23.521 -2.907 -24.949 1.00 85.31 765 ALA A CA 1
ATOM 5825 C C . ALA A 1 765 ? 23.188 -2.209 -23.619 1.00 85.31 765 ALA A C 1
ATOM 5827 O O . ALA A 1 765 ? 22.029 -2.049 -23.240 1.00 85.31 765 ALA A O 1
ATOM 5828 N N . VAL A 1 766 ? 24.222 -1.841 -22.871 1.00 91.94 766 VAL A N 1
ATOM 5829 C CA . VAL A 1 766 ? 24.137 -1.184 -21.577 1.00 91.94 766 VAL A CA 1
ATOM 5830 C C . VAL A 1 766 ? 25.209 -0.108 -21.514 1.00 91.94 766 VAL A C 1
ATOM 5832 O O . VAL A 1 766 ? 26.289 -0.268 -22.090 1.00 91.94 766 VAL A O 1
ATOM 5835 N N . VAL A 1 767 ? 24.954 0.941 -20.739 1.00 89.75 767 VAL A N 1
ATOM 5836 C CA . VAL A 1 767 ? 25.942 1.988 -20.457 1.00 89.75 767 VAL A CA 1
ATOM 5837 C C . VAL A 1 767 ? 26.309 1.984 -18.971 1.00 89.75 767 VAL A C 1
ATOM 5839 O O . VAL A 1 767 ? 25.419 1.928 -18.116 1.00 89.75 767 VAL A O 1
ATOM 5842 N N . PRO A 1 768 ? 27.601 2.021 -18.605 1.00 88.88 768 PRO A N 1
ATOM 5843 C CA . PRO A 1 768 ? 27.987 2.242 -17.222 1.00 88.88 768 PRO A CA 1
ATOM 5844 C C . PRO A 1 768 ? 27.676 3.689 -16.843 1.00 88.88 768 PRO A C 1
ATOM 5846 O O . PRO A 1 768 ? 28.089 4.645 -17.498 1.00 88.88 768 PRO A O 1
ATOM 5849 N N . ILE A 1 769 ? 26.981 3.868 -15.729 1.00 84.25 769 ILE A N 1
ATOM 5850 C CA . ILE A 1 769 ? 26.561 5.197 -15.283 1.00 84.25 769 ILE A CA 1
ATOM 5851 C C . ILE A 1 769 ? 27.739 6.144 -14.996 1.00 84.25 769 ILE A C 1
ATOM 5853 O O . ILE A 1 769 ? 27.595 7.360 -15.115 1.00 84.25 769 ILE A O 1
ATOM 5857 N N . SER A 1 770 ? 28.916 5.605 -14.670 1.00 78.56 770 SER A N 1
ATOM 5858 C CA . SER A 1 770 ? 30.146 6.389 -14.509 1.00 78.56 770 SER A CA 1
ATOM 5859 C C . SER A 1 770 ? 30.590 7.115 -15.782 1.00 78.56 770 SER A C 1
ATOM 5861 O O . SER A 1 770 ? 31.292 8.115 -15.679 1.00 78.56 770 SER A O 1
ATOM 5863 N N . GLU A 1 771 ? 30.203 6.628 -16.962 1.00 78.44 771 GLU A N 1
ATOM 5864 C CA . GLU A 1 771 ? 30.502 7.268 -18.252 1.00 78.44 771 GLU A CA 1
ATOM 5865 C C . GLU A 1 771 ? 29.424 8.280 -18.657 1.00 78.44 771 GLU A C 1
ATOM 5867 O O . GLU A 1 771 ? 29.706 9.225 -19.386 1.00 78.44 771 GLU A O 1
ATOM 5872 N N . VAL A 1 772 ? 28.199 8.111 -18.150 1.00 73.38 772 VAL A N 1
ATOM 5873 C CA . VAL A 1 772 ? 27.056 8.986 -18.444 1.00 73.38 772 VAL A CA 1
ATOM 5874 C C . VAL A 1 772 ? 27.099 10.274 -17.617 1.00 73.38 772 VAL A C 1
ATOM 5876 O O . VAL A 1 772 ? 26.744 11.342 -18.108 1.00 73.38 772 VAL A O 1
ATOM 5879 N N . ILE A 1 773 ? 27.543 10.198 -16.358 1.00 74.50 773 ILE A N 1
ATOM 5880 C CA . ILE A 1 773 ? 27.596 11.352 -15.451 1.00 74.50 773 ILE A CA 1
ATOM 5881 C C . ILE A 1 773 ? 29.058 11.699 -15.141 1.00 74.50 773 ILE A C 1
ATOM 5883 O O . ILE A 1 773 ? 29.630 11.243 -14.149 1.00 74.50 773 ILE A O 1
ATOM 5887 N N . THR A 1 774 ? 29.669 12.535 -15.988 1.00 57.38 774 THR A N 1
ATOM 5888 C CA . THR A 1 774 ? 31.045 13.028 -15.811 1.00 57.38 774 THR A CA 1
ATOM 5889 C C . THR A 1 774 ? 31.061 14.382 -15.094 1.00 57.38 774 THR A C 1
ATOM 5891 O O . THR A 1 774 ? 30.596 15.384 -15.630 1.00 57.38 774 THR A O 1
ATOM 5894 N N . GLY A 1 775 ? 31.633 14.444 -13.889 1.00 52.72 775 GLY A N 1
ATOM 5895 C CA . GLY A 1 775 ? 31.828 15.700 -13.154 1.00 52.72 775 GLY A CA 1
ATOM 5896 C C . GLY A 1 775 ? 30.730 15.986 -12.128 1.00 52.72 775 GLY A C 1
ATOM 5897 O O . GLY A 1 775 ? 29.549 16.103 -12.445 1.00 52.72 775 GLY A O 1
ATOM 5898 N N . VAL A 1 776 ? 31.142 16.096 -10.865 1.00 40.50 776 VAL A N 1
ATOM 5899 C CA . VAL A 1 776 ? 30.255 16.167 -9.702 1.00 40.50 776 VAL A CA 1
ATOM 5900 C C . VAL A 1 776 ? 30.295 17.580 -9.142 1.00 40.50 776 VAL A C 1
ATOM 5902 O O . VAL A 1 776 ? 31.300 17.978 -8.559 1.00 40.50 776 VAL A O 1
ATOM 5905 N N . THR A 1 777 ? 29.193 18.316 -9.245 1.00 46.44 777 THR A N 1
ATOM 5906 C CA . THR A 1 777 ? 28.899 19.349 -8.247 1.00 46.44 777 THR A CA 1
ATOM 5907 C C . THR A 1 777 ? 27.534 19.050 -7.651 1.00 46.44 777 THR A C 1
ATOM 5909 O O . THR A 1 777 ? 26.614 18.648 -8.356 1.00 46.44 777 THR A O 1
ATOM 5912 N N . ASP A 1 778 ? 27.455 19.128 -6.328 1.00 46.78 778 ASP A N 1
ATOM 5913 C CA . ASP A 1 778 ? 26.298 18.729 -5.531 1.00 46.78 778 ASP A CA 1
ATOM 5914 C C . ASP A 1 778 ? 24.975 19.309 -6.047 1.00 46.78 778 ASP A C 1
ATOM 5916 O O . ASP A 1 778 ? 24.874 20.523 -6.190 1.00 46.78 778 ASP A O 1
ATOM 5920 N N . PHE A 1 779 ? 23.967 18.446 -6.253 1.00 50.78 779 PHE A N 1
ATOM 5921 C CA . PHE A 1 779 ? 22.530 18.754 -6.417 1.00 50.78 779 PHE A CA 1
ATOM 5922 C C . PHE A 1 779 ? 22.120 19.803 -7.461 1.00 50.78 779 PHE A C 1
ATOM 5924 O O . PHE A 1 779 ? 20.941 20.133 -7.576 1.00 50.78 779 PHE A O 1
ATOM 5931 N N . LYS A 1 780 ? 23.055 20.337 -8.238 1.00 49.97 780 LYS A N 1
ATOM 5932 C CA . LYS A 1 780 ? 22.738 21.255 -9.318 1.00 49.97 780 LYS A CA 1
ATOM 5933 C C . LYS A 1 780 ? 22.318 20.414 -10.521 1.00 49.97 780 LYS A C 1
ATOM 5935 O O . LYS A 1 780 ? 23.075 19.543 -10.947 1.00 49.97 780 LYS A O 1
ATOM 5940 N N . TYR A 1 781 ? 21.144 20.694 -11.091 1.00 55.97 781 TYR A N 1
ATOM 5941 C CA . TYR A 1 781 ? 20.752 20.295 -12.453 1.00 55.97 781 TYR A CA 1
ATOM 5942 C C . TYR A 1 781 ? 21.679 20.962 -13.486 1.00 55.97 781 TYR A C 1
ATOM 5944 O O . TYR A 1 781 ? 21.250 21.706 -14.357 1.00 55.97 781 TYR A O 1
ATOM 5952 N N . THR A 1 782 ? 22.988 20.787 -13.342 1.00 54.97 782 THR A N 1
ATOM 5953 C CA . THR A 1 782 ? 24.003 21.352 -14.231 1.00 54.97 782 THR A CA 1
ATOM 5954 C C . THR A 1 782 ? 24.620 20.261 -15.087 1.00 54.97 782 THR A C 1
ATOM 5956 O O . THR A 1 782 ? 24.897 20.520 -16.248 1.00 54.97 782 THR A O 1
ATOM 5959 N N . ASN A 1 783 ? 24.768 19.043 -14.545 1.00 63.16 783 ASN A N 1
ATOM 5960 C CA . ASN A 1 783 ? 25.254 17.867 -15.267 1.00 63.16 783 ASN A CA 1
ATOM 5961 C C . ASN A 1 783 ? 24.295 16.692 -15.029 1.00 63.16 783 ASN A C 1
ATOM 5963 O O . ASN A 1 783 ? 24.392 16.002 -14.013 1.00 63.16 783 ASN A O 1
ATOM 5967 N N . TYR A 1 784 ? 23.360 16.480 -15.950 1.00 75.19 784 TYR A N 1
ATOM 5968 C CA . TYR A 1 784 ? 22.447 15.340 -15.946 1.00 75.19 784 TYR A CA 1
ATOM 5969 C C . TYR A 1 784 ? 22.276 14.818 -17.368 1.00 75.19 784 TYR A C 1
ATOM 5971 O O . TYR A 1 784 ? 22.434 15.554 -18.341 1.00 75.19 784 TYR A O 1
ATOM 5979 N N . TYR A 1 785 ? 21.977 13.531 -17.480 1.00 82.38 785 TYR A N 1
ATOM 5980 C CA . TYR A 1 785 ? 21.635 12.915 -18.754 1.00 82.38 785 TYR A CA 1
ATOM 5981 C C . TYR A 1 785 ? 20.133 13.033 -18.948 1.00 82.38 785 TYR A C 1
ATOM 5983 O O . TYR A 1 785 ? 19.395 12.574 -18.082 1.00 82.38 785 TYR A O 1
ATOM 5991 N N . GLN A 1 786 ? 19.695 13.649 -20.043 1.00 87.88 786 GLN A N 1
ATOM 5992 C CA . GLN A 1 786 ? 18.286 13.810 -20.395 1.00 87.88 786 GLN A CA 1
ATOM 5993 C C . GLN A 1 786 ? 18.017 13.161 -21.744 1.00 87.88 786 GLN A C 1
ATOM 5995 O O . GLN A 1 786 ? 18.733 13.424 -22.710 1.00 87.88 786 GLN A O 1
ATOM 6000 N N . VAL A 1 787 ? 16.965 12.349 -21.806 1.00 91.56 787 VAL A N 1
ATOM 6001 C CA . VAL A 1 787 ? 16.500 11.708 -23.039 1.00 91.56 787 VAL A CA 1
ATOM 6002 C C . VAL A 1 787 ? 14.979 11.645 -23.022 1.00 91.56 787 VAL A C 1
ATOM 6004 O O . VAL A 1 787 ? 14.373 11.439 -21.970 1.00 91.56 787 VAL A O 1
ATOM 6007 N N . ASP A 1 788 ? 14.360 11.811 -24.185 1.00 93.81 788 ASP A N 1
ATOM 6008 C CA . ASP A 1 788 ? 12.946 11.491 -24.355 1.00 93.81 788 ASP A CA 1
ATOM 6009 C C . ASP A 1 788 ? 12.719 9.973 -24.252 1.00 93.81 788 ASP A C 1
ATOM 6011 O O . ASP A 1 788 ? 13.536 9.162 -24.692 1.00 93.81 788 ASP A O 1
ATOM 6015 N N . ALA A 1 789 ? 11.612 9.567 -23.635 1.00 93.44 789 ALA A N 1
ATOM 6016 C CA . ALA A 1 789 ? 11.228 8.164 -23.579 1.00 93.44 789 ALA A CA 1
ATOM 6017 C C . ALA A 1 789 ? 10.974 7.583 -24.990 1.00 93.44 789 ALA A C 1
ATOM 6019 O O . ALA A 1 789 ? 10.737 8.324 -25.948 1.00 93.44 789 ALA A O 1
ATOM 6020 N N . PRO A 1 790 ? 10.998 6.245 -25.149 1.00 91.94 790 PRO A N 1
ATOM 6021 C CA . PRO A 1 790 ? 10.632 5.620 -26.414 1.00 91.94 790 PRO A CA 1
ATOM 6022 C C . PRO A 1 790 ? 9.252 6.080 -26.907 1.00 91.94 790 PRO A C 1
ATOM 6024 O O . PRO A 1 790 ? 8.289 6.126 -26.138 1.00 91.94 790 PRO A O 1
ATOM 6027 N N . ILE A 1 791 ? 9.153 6.385 -28.203 1.00 89.25 791 ILE A N 1
ATOM 6028 C CA . ILE A 1 791 ? 7.903 6.815 -28.838 1.00 89.25 791 ILE A CA 1
ATOM 6029 C C . ILE A 1 791 ? 6.813 5.744 -28.647 1.00 89.25 791 ILE A C 1
ATOM 6031 O O . ILE A 1 791 ? 7.038 4.537 -28.833 1.00 89.25 791 ILE A O 1
ATOM 6035 N N . GLY A 1 792 ? 5.630 6.210 -28.241 1.00 85.38 792 GLY A N 1
ATOM 6036 C CA . GLY A 1 792 ? 4.487 5.363 -27.914 1.00 85.38 792 GLY A CA 1
ATOM 6037 C C . GLY A 1 792 ? 4.531 4.737 -26.518 1.00 85.38 792 GLY A C 1
ATOM 6038 O O . GLY A 1 792 ? 3.616 3.994 -26.193 1.00 85.38 792 GLY A O 1
ATOM 6039 N N . CYS A 1 793 ? 5.553 4.994 -25.687 1.00 89.44 793 CYS A N 1
ATOM 6040 C CA . CYS A 1 793 ? 5.638 4.375 -24.359 1.00 89.44 793 CYS A CA 1
ATOM 6041 C C . CYS A 1 793 ? 4.358 4.585 -23.525 1.00 89.44 793 CYS A C 1
ATOM 6043 O O . CYS A 1 793 ? 3.875 5.705 -23.384 1.00 89.44 793 CYS A O 1
ATOM 6045 N N . GLY A 1 794 ? 3.812 3.510 -22.958 1.00 81.25 794 GLY A N 1
ATOM 6046 C CA . GLY A 1 794 ? 2.624 3.557 -22.107 1.00 81.25 794 GLY A CA 1
ATOM 6047 C C . GLY A 1 794 ? 1.360 4.070 -22.811 1.00 81.25 794 GLY A C 1
ATOM 6048 O O . GLY A 1 794 ? 0.425 4.464 -22.120 1.00 81.25 794 GLY A O 1
ATOM 6049 N N . GLN A 1 795 ? 1.327 4.104 -24.151 1.00 78.25 795 GLN A N 1
ATOM 6050 C CA . GLN A 1 795 ? 0.169 4.529 -24.946 1.00 78.25 795 GLN A CA 1
ATOM 6051 C C . GLN A 1 795 ? -0.516 3.311 -25.583 1.00 78.25 795 GLN A C 1
ATOM 6053 O O . GLN A 1 795 ? 0.015 2.746 -26.532 1.00 78.25 795 GLN A O 1
ATOM 6058 N N . GLY A 1 796 ? -1.718 2.938 -25.138 1.00 66.69 796 GLY A N 1
ATOM 6059 C CA . GLY A 1 796 ? -2.493 1.842 -25.743 1.00 66.69 796 GLY A CA 1
ATOM 6060 C C . GLY A 1 796 ? -1.941 0.429 -25.484 1.00 66.69 796 GLY A C 1
ATOM 6061 O O . GLY A 1 796 ? -1.066 0.227 -24.644 1.00 66.69 796 GLY A O 1
ATOM 6062 N N . ASP A 1 797 ? -2.485 -0.563 -26.197 1.00 60.59 797 ASP A N 1
ATOM 6063 C CA . ASP A 1 797 ? -2.117 -1.978 -26.056 1.00 60.59 797 ASP A CA 1
ATOM 6064 C C . ASP A 1 797 ? -0.682 -2.250 -26.554 1.00 60.59 797 ASP A C 1
ATOM 6066 O O . ASP A 1 797 ? -0.343 -1.932 -27.691 1.00 60.59 797 ASP A O 1
ATOM 6070 N N . ASN A 1 798 ? 0.125 -2.930 -25.731 1.00 64.00 798 ASN A N 1
ATOM 6071 C CA . ASN A 1 798 ? 1.462 -3.458 -26.056 1.00 64.00 798 ASN A CA 1
ATOM 6072 C C . ASN A 1 798 ? 2.589 -2.429 -26.251 1.00 64.00 798 ASN A C 1
ATOM 6074 O O . ASN A 1 798 ? 3.545 -2.683 -26.991 1.00 64.00 798 ASN A O 1
ATOM 6078 N N . HIS A 1 799 ? 2.512 -1.273 -25.591 1.00 77.19 799 HIS A N 1
ATOM 6079 C CA . HIS A 1 799 ? 3.538 -0.237 -25.707 1.00 77.19 799 HIS A CA 1
ATOM 6080 C C . HIS A 1 799 ? 4.243 0.116 -24.392 1.00 77.19 799 HIS A C 1
ATOM 6082 O O . HIS A 1 799 ? 4.767 1.223 -24.263 1.00 77.19 799 HIS A O 1
ATOM 6088 N N . SER A 1 800 ? 4.324 -0.792 -23.420 1.00 92.81 800 SER A N 1
ATOM 6089 C CA . SER A 1 800 ? 5.058 -0.508 -22.184 1.00 92.81 800 SER A CA 1
ATOM 6090 C C . SER A 1 800 ? 6.547 -0.296 -22.461 1.00 92.81 800 SER A C 1
ATOM 6092 O O . SER A 1 800 ? 7.184 -1.061 -23.197 1.00 92.81 800 SER A O 1
ATOM 6094 N N . CYS A 1 801 ? 7.131 0.738 -21.854 1.00 95.12 801 CYS A N 1
ATOM 6095 C CA . CYS A 1 801 ? 8.580 0.923 -21.852 1.00 95.12 801 CYS A CA 1
ATOM 6096 C C . CYS A 1 801 ? 9.180 0.612 -20.489 1.00 95.12 801 CYS A C 1
ATOM 6098 O O . CYS A 1 801 ? 8.520 0.715 -19.456 1.00 95.12 801 CYS A O 1
ATOM 6100 N N . TRP A 1 802 ? 10.448 0.227 -20.497 1.00 97.06 802 TRP A N 1
ATOM 6101 C CA . TRP A 1 802 ? 11.153 -0.236 -19.317 1.00 97.06 802 TRP A CA 1
ATOM 6102 C C . TRP A 1 802 ? 12.506 0.437 -19.168 1.00 97.06 802 TRP A C 1
ATOM 6104 O O . TRP A 1 802 ? 13.140 0.866 -20.134 1.00 97.06 802 TRP A O 1
ATOM 6114 N N . PHE A 1 803 ? 12.957 0.489 -17.921 1.00 97.25 803 PHE A N 1
ATOM 6115 C CA . PHE A 1 803 ? 14.240 1.037 -17.516 1.00 97.25 803 PHE A CA 1
ATOM 6116 C C . PHE A 1 803 ? 14.884 0.067 -16.537 1.00 97.25 803 PHE A C 1
ATOM 6118 O O . PHE A 1 803 ? 14.269 -0.314 -15.543 1.00 97.25 803 PHE A O 1
ATOM 6125 N N . ALA A 1 804 ? 16.124 -0.323 -16.805 1.00 96.88 804 ALA A N 1
ATOM 6126 C CA . ALA A 1 804 ? 16.856 -1.326 -16.052 1.00 96.88 804 ALA A CA 1
ATOM 6127 C C . ALA A 1 804 ? 18.131 -0.735 -15.443 1.00 96.88 804 ALA A C 1
ATOM 6129 O O . ALA A 1 804 ? 18.922 -0.080 -16.122 1.00 96.88 804 ALA A O 1
ATOM 6130 N N . MET A 1 805 ? 18.341 -1.004 -14.155 1.00 94.75 805 MET A N 1
ATOM 6131 C CA . MET A 1 805 ? 19.577 -0.731 -13.429 1.00 94.75 805 MET A CA 1
ATOM 6132 C C . MET A 1 805 ? 20.174 -2.043 -12.924 1.00 94.75 805 MET A C 1
ATOM 6134 O O . MET A 1 805 ? 19.669 -2.640 -11.967 1.00 94.75 805 MET A O 1
ATOM 6138 N N . MET A 1 806 ? 21.267 -2.474 -13.549 1.00 95.50 806 MET A N 1
ATOM 6139 C CA . MET A 1 806 ? 21.922 -3.741 -13.238 1.00 95.50 806 MET A CA 1
ATOM 6140 C C . MET A 1 806 ? 23.019 -3.541 -12.199 1.00 95.50 806 MET A C 1
ATOM 6142 O O . MET A 1 806 ? 23.889 -2.670 -12.325 1.00 95.50 806 MET A O 1
ATOM 6146 N N . THR A 1 807 ? 22.979 -4.379 -11.168 1.00 93.56 807 THR A N 1
ATOM 6147 C CA . THR A 1 807 ? 23.889 -4.318 -10.028 1.00 93.56 807 THR A CA 1
ATOM 6148 C C . THR A 1 807 ? 25.133 -5.152 -10.300 1.00 93.56 807 THR A C 1
ATOM 6150 O O . THR A 1 807 ? 25.047 -6.359 -10.507 1.00 93.56 807 THR A O 1
ATOM 6153 N N . ASN A 1 808 ? 26.312 -4.529 -10.244 1.00 92.50 808 ASN A N 1
ATOM 6154 C CA . ASN A 1 808 ? 27.573 -5.233 -10.466 1.00 92.50 808 ASN A CA 1
ATOM 6155 C C . ASN A 1 808 ? 27.940 -6.133 -9.262 1.00 92.50 808 ASN A C 1
ATOM 6157 O O . ASN A 1 808 ? 28.218 -5.606 -8.175 1.00 92.50 808 ASN A O 1
ATOM 6161 N N . PRO A 1 809 ? 28.019 -7.469 -9.437 1.00 90.94 809 PRO A N 1
ATOM 6162 C CA . PRO A 1 809 ? 28.294 -8.394 -8.344 1.00 90.94 809 PRO A CA 1
ATOM 6163 C C . PRO A 1 809 ? 29.702 -8.251 -7.757 1.00 90.94 809 PRO A C 1
ATOM 6165 O O . PRO A 1 809 ? 29.887 -8.506 -6.568 1.00 90.94 809 PRO A O 1
ATOM 6168 N N . SER A 1 810 ? 30.677 -7.791 -8.549 1.00 89.00 810 SER A N 1
ATOM 6169 C CA . SER A 1 810 ? 32.068 -7.612 -8.106 1.00 89.00 810 SER A CA 1
ATOM 6170 C C . SER A 1 810 ? 32.257 -6.404 -7.183 1.00 89.00 810 SER A C 1
ATOM 6172 O O . SER A 1 810 ? 33.061 -6.456 -6.254 1.00 89.00 810 SER A O 1
ATOM 6174 N N . THR A 1 811 ? 31.501 -5.320 -7.394 1.00 87.19 811 THR A N 1
ATOM 6175 C CA . THR A 1 811 ? 31.650 -4.073 -6.621 1.00 87.19 811 THR A CA 1
ATOM 6176 C C . THR A 1 811 ? 30.582 -3.914 -5.541 1.00 87.19 811 THR A C 1
ATOM 6178 O O . THR A 1 811 ? 30.826 -3.251 -4.528 1.00 87.19 811 THR A O 1
ATOM 6181 N N . GLN A 1 812 ? 29.411 -4.537 -5.717 1.00 88.44 812 GLN A N 1
ATOM 6182 C CA . GLN A 1 812 ? 28.316 -4.568 -4.747 1.00 88.44 812 GLN A CA 1
ATOM 6183 C C . GLN A 1 812 ? 28.023 -6.007 -4.296 1.00 88.44 812 GLN A C 1
ATOM 6185 O O . GLN A 1 812 ? 26.931 -6.532 -4.497 1.00 88.44 812 GLN A O 1
ATOM 6190 N N . VAL A 1 813 ? 28.991 -6.659 -3.647 1.00 86.19 813 VAL A N 1
ATOM 6191 C CA . VAL A 1 813 ? 28.912 -8.089 -3.276 1.00 86.19 813 VAL A CA 1
ATOM 6192 C C . VAL A 1 813 ? 27.669 -8.477 -2.468 1.00 86.19 813 VAL A C 1
ATOM 6194 O O . VAL A 1 813 ? 27.204 -9.606 -2.594 1.00 86.19 813 VAL A O 1
ATOM 6197 N N . HIS A 1 814 ? 27.102 -7.560 -1.679 1.00 85.12 814 HIS A N 1
ATOM 6198 C CA . HIS A 1 814 ? 25.912 -7.823 -0.865 1.00 85.12 814 HIS A CA 1
ATOM 6199 C C . HIS A 1 814 ? 24.591 -7.503 -1.585 1.00 85.12 814 HIS A C 1
ATOM 6201 O O . HIS A 1 814 ? 23.574 -8.105 -1.267 1.00 85.12 814 HIS A O 1
ATOM 6207 N N . GLN A 1 815 ? 24.590 -6.627 -2.593 1.00 89.44 815 GLN A N 1
ATOM 6208 C CA . GLN A 1 815 ? 23.367 -6.180 -3.268 1.00 89.44 815 GLN A CA 1
ATOM 6209 C C . GLN A 1 815 ? 22.928 -7.199 -4.329 1.00 89.44 815 GLN A C 1
ATOM 6211 O O . GLN A 1 815 ? 23.450 -7.203 -5.442 1.00 89.44 815 GLN A O 1
ATOM 6216 N N . ARG A 1 816 ? 22.006 -8.102 -3.975 1.00 90.50 816 ARG A N 1
ATOM 6217 C CA . ARG A 1 816 ? 21.640 -9.287 -4.783 1.00 90.50 816 ARG A CA 1
ATOM 6218 C C . ARG A 1 816 ? 20.474 -9.092 -5.765 1.00 90.50 816 ARG A C 1
ATOM 6220 O O . ARG A 1 816 ? 20.060 -10.051 -6.408 1.00 90.50 816 ARG A O 1
ATOM 6227 N N . GLY A 1 817 ? 19.948 -7.876 -5.886 1.00 93.00 817 GLY A N 1
ATOM 6228 C CA . GLY A 1 817 ? 18.856 -7.550 -6.806 1.00 93.00 817 GLY A CA 1
ATOM 6229 C C . GLY A 1 817 ? 19.269 -6.538 -7.871 1.00 93.00 817 GLY A C 1
ATOM 6230 O O . GLY A 1 817 ? 20.083 -5.645 -7.610 1.00 93.00 817 GLY A O 1
ATOM 6231 N N . ASN A 1 818 ? 18.682 -6.663 -9.057 1.00 95.56 818 ASN A N 1
ATOM 6232 C CA . ASN A 1 818 ? 18.592 -5.572 -10.025 1.00 95.56 818 ASN A CA 1
ATOM 6233 C C . ASN A 1 818 ? 17.376 -4.695 -9.690 1.00 95.56 818 ASN A C 1
ATOM 6235 O O . ASN A 1 818 ? 16.527 -5.087 -8.892 1.00 95.56 818 ASN A O 1
ATOM 6239 N N . ARG A 1 819 ? 17.289 -3.502 -10.284 1.00 95.38 819 ARG A N 1
ATOM 6240 C CA . ARG A 1 819 ? 16.096 -2.647 -10.179 1.00 95.38 819 ARG A CA 1
ATOM 6241 C C . ARG A 1 819 ? 15.569 -2.351 -11.570 1.00 95.38 819 ARG A C 1
ATOM 6243 O O . ARG A 1 819 ? 16.347 -1.945 -12.432 1.00 95.38 819 ARG A O 1
ATOM 6250 N N . GLY A 1 820 ? 14.273 -2.528 -11.767 1.00 96.06 820 GLY A N 1
ATOM 6251 C CA . GLY A 1 820 ? 13.587 -2.156 -12.995 1.00 96.06 820 GLY A CA 1
ATOM 6252 C C . GLY A 1 820 ? 12.349 -1.328 -12.699 1.00 96.06 820 GLY A C 1
ATOM 6253 O O . GLY A 1 820 ? 11.702 -1.546 -11.676 1.00 96.06 820 GLY A O 1
ATOM 6254 N N . ILE A 1 821 ? 12.021 -0.397 -13.590 1.00 97.56 821 ILE A N 1
ATOM 6255 C CA . ILE A 1 821 ? 10.663 0.145 -13.671 1.00 97.56 821 ILE A CA 1
ATOM 6256 C C . ILE A 1 821 ? 10.095 -0.101 -15.063 1.00 97.56 821 ILE A C 1
ATOM 6258 O O . ILE A 1 821 ? 10.822 0.004 -16.053 1.00 97.56 821 ILE A O 1
ATOM 6262 N N . ILE A 1 822 ? 8.805 -0.403 -15.124 1.00 97.06 822 ILE A N 1
ATOM 6263 C CA . ILE A 1 822 ? 8.029 -0.536 -16.354 1.00 97.06 822 ILE A CA 1
ATOM 6264 C C . ILE A 1 822 ? 6.910 0.496 -16.290 1.00 97.06 822 ILE A C 1
ATOM 6266 O O . ILE A 1 822 ? 6.132 0.508 -15.340 1.00 97.06 822 ILE A O 1
ATOM 6270 N N . VAL A 1 823 ? 6.828 1.371 -17.286 1.00 96.56 823 VAL A N 1
ATOM 6271 C CA . VAL A 1 823 ? 5.716 2.313 -17.427 1.00 96.56 823 VAL A CA 1
ATOM 6272 C C . VAL A 1 823 ? 4.658 1.638 -18.288 1.00 96.56 823 VAL A C 1
ATOM 6274 O O . VAL A 1 823 ? 4.822 1.531 -19.504 1.00 96.56 823 VAL A O 1
ATOM 6277 N N . ARG A 1 824 ? 3.609 1.140 -17.628 1.00 92.44 824 ARG A N 1
ATOM 6278 C CA . ARG A 1 824 ? 2.518 0.368 -18.242 1.00 92.44 824 ARG A CA 1
ATOM 6279 C C . ARG A 1 824 ? 1.494 1.268 -18.927 1.00 92.44 824 ARG A C 1
ATOM 6281 O O . ARG A 1 824 ? 0.933 0.901 -19.950 1.00 92.44 824 ARG A O 1
ATOM 6288 N N . ASN A 1 825 ? 1.265 2.448 -18.364 1.00 91.50 825 ASN A N 1
ATOM 6289 C CA . ASN A 1 825 ? 0.296 3.418 -18.856 1.00 91.50 825 ASN A CA 1
ATOM 6290 C C . ASN A 1 825 ? 0.791 4.832 -18.541 1.00 91.50 825 ASN A C 1
ATOM 6292 O O . ASN A 1 825 ? 1.320 5.058 -17.451 1.00 91.50 825 ASN A O 1
ATOM 6296 N N . PHE A 1 826 ? 0.616 5.769 -19.471 1.00 93.25 826 PHE A N 1
ATOM 6297 C CA . PHE A 1 826 ? 0.874 7.191 -19.260 1.00 93.25 826 PHE A CA 1
ATOM 6298 C C . PHE A 1 826 ? -0.092 8.041 -20.089 1.00 93.25 826 PHE A C 1
ATOM 6300 O O . PHE A 1 826 ? -0.147 7.915 -21.312 1.00 93.25 826 PHE A O 1
ATOM 6307 N N . HIS A 1 827 ? -0.812 8.944 -19.432 1.00 92.62 827 HIS A N 1
ATOM 6308 C CA . HIS A 1 827 ? -1.742 9.870 -20.077 1.00 92.62 827 HIS A CA 1
ATOM 6309 C C . HIS A 1 827 ? -1.971 11.110 -19.204 1.00 92.62 827 HIS A C 1
ATOM 6311 O O . HIS A 1 827 ? -1.597 11.155 -18.033 1.00 92.62 827 HIS A O 1
ATOM 6317 N N . GLY A 1 828 ? -2.571 12.141 -19.778 1.00 94.94 828 GLY A N 1
ATOM 6318 C CA . GLY A 1 828 ? -2.750 13.425 -19.129 1.00 94.94 828 GLY A CA 1
ATOM 6319 C C . GLY A 1 828 ? -3.370 14.476 -20.040 1.00 94.94 828 GLY A C 1
ATOM 6320 O O . GLY A 1 828 ? -3.853 14.194 -21.137 1.00 94.94 828 GLY A O 1
ATOM 6321 N N . GLN A 1 829 ? -3.308 15.709 -19.568 1.00 95.81 829 GLN A N 1
ATOM 6322 C CA . GLN A 1 829 ? -3.649 16.923 -20.284 1.00 95.81 829 GLN A CA 1
ATOM 6323 C C . GLN A 1 829 ? -2.583 17.970 -19.956 1.00 95.81 829 GLN A C 1
ATOM 6325 O O . GLN A 1 829 ? -2.256 18.170 -18.785 1.00 95.81 829 GLN A O 1
ATOM 6330 N N . LEU A 1 830 ? -2.005 18.579 -20.987 1.00 94.00 830 LEU A N 1
ATOM 6331 C CA . LEU A 1 830 ? -0.959 19.591 -20.883 1.00 94.00 830 LEU A CA 1
ATOM 6332 C C . LEU A 1 830 ? -1.324 20.779 -21.768 1.00 94.00 830 LEU A C 1
ATOM 6334 O O . LEU A 1 830 ? -1.623 20.597 -22.948 1.00 94.00 830 LEU A O 1
ATOM 6338 N N . ASN A 1 831 ? -1.251 21.993 -21.218 1.00 94.31 831 ASN A N 1
ATOM 6339 C CA . ASN A 1 831 ? -1.656 23.222 -21.903 1.00 94.31 831 ASN A CA 1
ATOM 6340 C C . ASN A 1 831 ? -3.116 23.164 -22.393 1.00 94.31 831 ASN A C 1
ATOM 6342 O O . ASN A 1 831 ? -3.425 23.623 -23.492 1.00 94.31 831 ASN A O 1
ATOM 6346 N N . GLY A 1 832 ? -4.002 22.545 -21.608 1.00 94.50 832 GLY A N 1
ATOM 6347 C CA . GLY A 1 832 ? -5.407 22.366 -21.961 1.00 94.50 832 GLY A CA 1
ATOM 6348 C C . GLY A 1 832 ? -5.679 21.290 -23.016 1.00 94.50 832 GLY A C 1
ATOM 6349 O O . GLY A 1 832 ? -6.842 21.055 -23.333 1.00 94.50 832 GLY A O 1
ATOM 6350 N N . GLU A 1 833 ? -4.665 20.582 -23.518 1.00 94.50 833 GLU A N 1
ATOM 6351 C CA . GLU A 1 833 ? -4.798 19.592 -24.595 1.00 94.50 833 GLU A CA 1
ATOM 6352 C C . GLU A 1 833 ? -4.439 18.179 -24.129 1.00 94.50 833 GLU A C 1
ATOM 6354 O O . GLU A 1 833 ? -3.555 17.991 -23.293 1.00 94.50 833 GLU A O 1
ATOM 6359 N N . VAL A 1 834 ? -5.113 17.162 -24.678 1.00 94.94 834 VAL A N 1
ATOM 6360 C CA . VAL A 1 834 ? -4.848 15.752 -24.339 1.00 94.94 834 VAL A CA 1
ATOM 6361 C C . VAL A 1 834 ? -3.395 15.399 -24.645 1.00 94.94 834 VAL A C 1
ATOM 6363 O O . VAL A 1 834 ? -2.892 15.649 -25.742 1.00 94.94 834 VAL A O 1
ATOM 6366 N N . TRP A 1 835 ? -2.741 14.759 -23.681 1.00 92.88 835 TRP A N 1
ATOM 6367 C CA . TRP A 1 835 ? -1.362 14.327 -23.792 1.00 92.88 835 TRP A CA 1
ATOM 6368 C C . TRP A 1 835 ? -1.204 12.857 -23.381 1.00 92.88 835 TRP A C 1
ATOM 6370 O O . TRP A 1 835 ? -1.683 12.459 -22.323 1.00 92.88 835 TRP A O 1
ATOM 6380 N N . PRO A 1 836 ? -0.470 12.035 -24.137 1.00 92.31 836 PRO A N 1
ATOM 6381 C CA . PRO A 1 836 ? 0.067 12.312 -25.466 1.00 92.31 836 PRO A CA 1
ATOM 6382 C C . PRO A 1 836 ? -1.060 12.531 -26.500 1.00 92.31 836 PRO A C 1
ATOM 6384 O O . PRO A 1 836 ? -2.140 11.959 -26.347 1.00 92.31 836 PRO A O 1
ATOM 6387 N N . PRO A 1 837 ? -0.849 13.358 -27.538 1.00 89.31 837 PRO A N 1
ATOM 6388 C CA . PRO A 1 837 ? -1.852 13.614 -28.566 1.00 89.31 837 PRO A CA 1
ATOM 6389 C C . PRO A 1 837 ? -2.241 12.328 -29.308 1.00 89.31 837 PRO A C 1
ATOM 6391 O O . PRO A 1 837 ? -1.392 11.539 -29.711 1.00 89.31 837 PRO A O 1
ATOM 6394 N N . THR A 1 838 ? -3.537 12.136 -29.554 1.00 84.94 838 THR A N 1
ATOM 6395 C CA . THR A 1 838 ? -4.069 10.913 -30.189 1.00 84.94 838 THR A CA 1
ATOM 6396 C C . THR A 1 838 ? -3.764 10.803 -31.685 1.00 84.94 838 THR A C 1
ATOM 6398 O O . THR A 1 838 ? -3.877 9.727 -32.266 1.00 84.94 838 THR A O 1
ATOM 6401 N N . ASN A 1 839 ? -3.394 11.910 -32.330 1.00 84.81 839 ASN A N 1
ATOM 6402 C CA . ASN A 1 839 ? -3.185 12.007 -33.776 1.00 84.81 839 ASN A CA 1
ATOM 6403 C C . ASN A 1 839 ? -1.706 11.963 -34.199 1.00 84.81 839 ASN A C 1
ATOM 6405 O O . ASN A 1 839 ? -1.417 12.064 -35.394 1.00 84.81 839 ASN A O 1
ATOM 6409 N N . ARG A 1 840 ? -0.770 11.844 -33.252 1.00 84.25 840 ARG A N 1
ATOM 6410 C CA . ARG A 1 840 ? 0.668 11.827 -33.528 1.00 84.25 840 ARG A CA 1
ATOM 6411 C C . ARG A 1 840 ? 1.395 10.989 -32.489 1.00 84.25 840 ARG A C 1
ATOM 6413 O O . ARG A 1 840 ? 1.247 11.206 -31.294 1.00 84.25 840 ARG A O 1
ATOM 6420 N N . GLU A 1 841 ? 2.275 10.112 -32.954 1.00 79.38 841 GLU A N 1
ATOM 6421 C CA . GLU A 1 841 ? 3.202 9.423 -32.066 1.00 79.38 841 GLU A CA 1
ATOM 6422 C C . GLU A 1 841 ? 4.280 10.393 -31.563 1.00 79.38 841 GLU A C 1
ATOM 6424 O O . GLU A 1 841 ? 5.086 10.927 -32.332 1.00 79.38 841 GLU A O 1
ATOM 6429 N N . VAL A 1 842 ? 4.286 10.628 -30.255 1.00 88.62 842 VAL A N 1
ATOM 6430 C CA . VAL A 1 842 ? 5.299 11.430 -29.563 1.00 88.62 842 VAL A CA 1
ATOM 6431 C C . VAL A 1 842 ? 5.844 10.670 -28.364 1.00 88.62 842 VAL A C 1
ATOM 6433 O O . VAL A 1 842 ? 5.264 9.675 -27.913 1.00 88.62 842 VAL A O 1
ATOM 6436 N N . SER A 1 843 ? 6.963 11.156 -27.829 1.00 92.50 843 SER A N 1
ATOM 6437 C CA . SER A 1 843 ? 7.413 10.701 -26.523 1.00 92.50 843 SER A CA 1
ATOM 6438 C C . SER A 1 843 ? 6.441 11.194 -25.445 1.00 92.50 843 SER A C 1
ATOM 6440 O O . SER A 1 843 ? 6.227 12.403 -25.337 1.00 92.50 843 SER A O 1
ATOM 6442 N N . PRO A 1 844 ? 5.866 10.304 -24.623 1.00 93.00 844 PRO A N 1
ATOM 6443 C CA . PRO A 1 844 ? 4.922 10.692 -23.575 1.00 93.00 844 PRO A CA 1
ATOM 6444 C C . PRO A 1 844 ? 5.563 11.538 -22.465 1.00 93.00 844 PRO A C 1
ATOM 6446 O O . PRO A 1 844 ? 4.917 12.400 -21.877 1.00 93.00 844 PRO A O 1
ATOM 6449 N N . PHE A 1 845 ? 6.838 11.303 -22.174 1.00 95.44 845 PHE A N 1
ATOM 6450 C CA . PHE A 1 845 ? 7.592 11.955 -21.112 1.00 95.44 845 PHE A CA 1
ATOM 6451 C C . PHE A 1 845 ? 9.083 11.943 -21.461 1.00 95.44 845 PHE A C 1
ATOM 6453 O O . PHE A 1 845 ? 9.503 11.311 -22.429 1.00 95.44 845 PHE A O 1
ATOM 6460 N N . ALA A 1 846 ? 9.904 12.631 -20.679 1.00 95.06 846 ALA A N 1
ATOM 6461 C CA . ALA A 1 846 ? 11.355 12.476 -20.733 1.00 95.06 846 ALA A CA 1
ATOM 6462 C C . ALA A 1 846 ? 11.847 11.813 -19.446 1.00 95.06 846 ALA A C 1
ATOM 6464 O O . ALA A 1 846 ? 11.122 11.749 -18.451 1.00 95.06 846 ALA A O 1
ATOM 6465 N N . PHE A 1 847 ? 13.085 11.332 -19.439 1.00 94.56 847 PHE A N 1
ATOM 6466 C CA . PHE A 1 847 ? 13.720 10.855 -18.221 1.00 94.56 847 PHE A CA 1
ATOM 6467 C C . PHE A 1 847 ? 15.102 11.460 -18.022 1.00 94.56 847 PHE A C 1
ATOM 6469 O O . PHE A 1 847 ? 15.812 11.779 -18.979 1.00 94.56 847 PHE A O 1
ATOM 6476 N N . HIS A 1 848 ? 15.481 11.605 -16.753 1.00 90.31 848 HIS A N 1
ATOM 6477 C CA . HIS A 1 848 ? 16.803 12.057 -16.355 1.00 90.31 848 HIS A CA 1
ATOM 6478 C C . HIS A 1 848 ? 17.555 10.984 -15.573 1.00 90.31 848 HIS A C 1
ATOM 6480 O O . HIS A 1 848 ? 16.969 10.287 -14.743 1.00 90.31 848 HIS A O 1
ATOM 6486 N N . LEU A 1 849 ? 18.872 10.914 -15.773 1.00 88.44 849 LEU A N 1
ATOM 6487 C CA . LEU A 1 849 ? 19.783 10.243 -14.849 1.00 88.44 849 LEU A CA 1
ATOM 6488 C C . LEU A 1 849 ? 20.584 11.292 -14.093 1.00 88.44 849 LEU A C 1
ATOM 6490 O O . LEU A 1 849 ? 21.300 12.103 -14.688 1.00 88.44 849 LEU A O 1
ATOM 6494 N N . ILE A 1 850 ? 20.447 11.263 -12.771 1.00 81.25 850 ILE A N 1
ATOM 6495 C CA . ILE A 1 850 ? 20.993 12.284 -11.880 1.00 81.25 850 ILE A CA 1
ATOM 6496 C C . ILE A 1 850 ? 21.778 11.612 -10.770 1.00 81.25 850 ILE A C 1
ATOM 6498 O O . ILE A 1 850 ? 21.378 10.585 -10.224 1.00 81.25 850 ILE A O 1
ATOM 6502 N N . LYS A 1 851 ? 22.913 12.201 -10.409 1.00 77.44 851 LYS A N 1
ATOM 6503 C CA . LYS A 1 851 ? 23.678 11.738 -9.258 1.00 77.44 851 LYS A CA 1
ATOM 6504 C C . LYS A 1 851 ? 22.890 11.923 -7.959 1.00 77.44 851 LYS A C 1
ATOM 6506 O O . LYS A 1 851 ? 22.437 13.021 -7.658 1.00 77.44 851 LYS A O 1
ATOM 6511 N N . SER A 1 852 ? 22.815 10.863 -7.160 1.00 76.00 852 SER A N 1
ATOM 6512 C CA . SER A 1 852 ? 22.221 10.856 -5.819 1.00 76.00 852 SER A CA 1
ATOM 6513 C C . SER A 1 852 ? 23.238 10.504 -4.740 1.00 76.00 852 SER A C 1
ATOM 6515 O O . SER A 1 852 ? 24.446 10.431 -4.984 1.00 76.00 852 SER A O 1
ATOM 6517 N N . ARG A 1 853 ? 22.741 10.351 -3.512 1.00 72.56 853 ARG A N 1
ATOM 6518 C CA . ARG A 1 853 ? 23.504 10.036 -2.315 1.00 72.56 853 ARG A CA 1
ATOM 6519 C C . ARG A 1 853 ? 22.953 8.803 -1.616 1.00 72.56 853 ARG A C 1
ATOM 6521 O O . ARG A 1 853 ? 21.751 8.544 -1.561 1.00 72.56 853 ARG A O 1
ATOM 6528 N N . GLN A 1 854 ? 23.865 8.124 -0.934 1.00 72.75 854 GLN A N 1
ATOM 6529 C CA . GLN A 1 854 ? 23.530 7.085 0.024 1.00 72.75 854 GLN A CA 1
ATOM 6530 C C . GLN A 1 854 ? 23.595 7.670 1.429 1.00 72.75 854 GLN A C 1
ATOM 6532 O O . GLN A 1 854 ? 24.675 8.003 1.917 1.00 72.75 854 GLN A O 1
ATOM 6537 N N . ASN A 1 855 ? 22.454 7.782 2.106 1.00 65.88 855 ASN A N 1
ATOM 6538 C CA . ASN A 1 855 ? 22.385 8.305 3.470 1.00 65.88 855 ASN A CA 1
ATOM 6539 C C . ASN A 1 855 ? 23.083 9.666 3.649 1.00 65.88 855 ASN A C 1
ATOM 6541 O O . ASN A 1 855 ? 23.737 9.903 4.663 1.00 65.88 855 ASN A O 1
ATOM 6545 N N . ASN A 1 856 ? 22.951 10.552 2.657 1.00 56.91 856 ASN A N 1
ATOM 6546 C CA . ASN A 1 856 ? 23.603 11.868 2.584 1.00 56.91 856 ASN A CA 1
ATOM 6547 C C . ASN A 1 856 ? 25.135 11.848 2.463 1.00 56.91 856 ASN A C 1
ATOM 6549 O O . ASN A 1 856 ? 25.743 12.907 2.296 1.00 56.91 856 ASN A O 1
ATOM 6553 N N . ALA A 1 857 ? 25.766 10.673 2.493 1.00 57.84 857 ALA A N 1
ATOM 6554 C CA . ALA A 1 857 ? 27.161 10.534 2.120 1.00 57.84 857 ALA A CA 1
ATOM 6555 C C . ALA A 1 857 ? 27.280 10.653 0.596 1.00 57.84 857 ALA A C 1
ATOM 6557 O O . ALA A 1 857 ? 26.482 10.065 -0.139 1.00 57.84 857 ALA A O 1
ATOM 6558 N N . ALA A 1 858 ? 28.296 11.386 0.130 1.00 57.88 858 ALA A N 1
ATOM 6559 C CA . ALA A 1 858 ? 28.694 11.433 -1.275 1.00 57.88 858 ALA A CA 1
ATOM 6560 C C . ALA A 1 858 ? 29.247 10.059 -1.695 1.00 57.88 858 ALA A C 1
ATOM 6562 O O . ALA A 1 858 ? 30.451 9.826 -1.763 1.00 57.88 858 ALA A O 1
ATOM 6563 N N . LYS A 1 859 ? 28.336 9.108 -1.869 1.00 66.31 859 LYS A N 1
ATOM 6564 C CA . LYS A 1 859 ? 28.552 7.822 -2.515 1.00 66.31 859 LYS A CA 1
ATOM 6565 C C . LYS A 1 859 ? 27.989 7.964 -3.916 1.00 66.31 859 LYS A C 1
ATOM 6567 O O . LYS A 1 859 ? 26.943 8.574 -4.093 1.00 66.31 859 LYS A O 1
ATOM 6572 N N . ASP A 1 860 ? 28.700 7.437 -4.896 1.00 71.38 860 ASP A N 1
ATOM 6573 C CA . ASP A 1 860 ? 28.345 7.599 -6.299 1.00 71.38 860 ASP A CA 1
ATOM 6574 C C . ASP A 1 860 ? 27.166 6.690 -6.691 1.00 71.38 860 ASP A C 1
ATOM 6576 O O . ASP A 1 860 ? 27.333 5.606 -7.257 1.00 71.38 860 ASP A O 1
ATOM 6580 N N . THR A 1 861 ? 25.958 7.117 -6.327 1.00 82.06 861 THR A N 1
ATOM 6581 C CA . THR A 1 861 ? 24.687 6.492 -6.710 1.00 82.06 861 THR A CA 1
ATOM 6582 C C . THR A 1 861 ? 23.975 7.350 -7.750 1.00 82.06 861 THR A C 1
ATOM 6584 O O . THR A 1 861 ? 24.296 8.529 -7.912 1.00 82.06 861 THR A O 1
ATOM 6587 N N . VAL A 1 862 ? 23.010 6.767 -8.465 1.00 85.62 862 VAL A N 1
ATOM 6588 C CA . VAL A 1 862 ? 22.231 7.476 -9.490 1.00 85.62 862 VAL A CA 1
ATOM 6589 C C . VAL A 1 862 ? 20.747 7.191 -9.371 1.00 85.62 862 VAL A C 1
ATOM 6591 O O . VAL A 1 862 ? 20.335 6.060 -9.100 1.00 85.62 862 VAL A O 1
ATOM 6594 N N . SER A 1 863 ? 19.984 8.261 -9.546 1.00 88.12 863 SER A N 1
ATOM 6595 C CA . SER A 1 863 ? 18.532 8.314 -9.612 1.00 88.12 863 SER A CA 1
ATOM 6596 C C . SER A 1 863 ? 18.081 8.323 -11.062 1.00 88.12 863 SER A C 1
ATOM 6598 O O . SER A 1 863 ? 18.704 8.981 -11.896 1.00 88.12 863 SER A O 1
ATOM 6600 N N . LEU A 1 864 ? 16.980 7.634 -11.333 1.00 92.69 864 LEU A N 1
ATOM 6601 C CA . LEU A 1 864 ? 16.202 7.792 -12.555 1.00 92.69 864 LEU A CA 1
ATOM 6602 C C . LEU A 1 864 ? 14.964 8.615 -12.221 1.00 92.69 864 LEU A C 1
ATOM 6604 O O . LEU A 1 864 ? 14.209 8.247 -11.323 1.00 92.69 864 LEU A O 1
ATOM 6608 N N . GLU A 1 865 ? 14.755 9.704 -12.945 1.00 93.44 865 GLU A N 1
ATOM 6609 C CA . GLU A 1 865 ? 13.577 10.556 -12.817 1.00 93.44 865 GLU A CA 1
ATOM 6610 C C . GLU A 1 865 ? 12.748 10.513 -14.087 1.00 93.44 865 GLU A C 1
ATOM 6612 O O . GLU A 1 865 ? 13.279 10.779 -15.159 1.00 93.44 865 GLU A O 1
ATOM 6617 N N . LEU A 1 866 ? 11.448 10.261 -13.966 1.00 95.94 866 LEU A N 1
ATOM 6618 C CA . LEU A 1 866 ? 10.497 10.538 -15.039 1.00 95.94 866 LEU A CA 1
ATOM 6619 C C . LEU A 1 866 ? 10.076 12.003 -14.932 1.00 95.94 866 LEU A C 1
ATOM 6621 O O . LEU A 1 866 ? 9.731 12.466 -13.848 1.00 95.94 866 LEU A O 1
ATOM 6625 N N . THR A 1 867 ? 10.106 12.753 -16.026 1.00 93.19 867 THR A N 1
ATOM 6626 C CA . THR A 1 867 ? 9.870 14.205 -16.049 1.00 93.19 867 THR A CA 1
ATOM 6627 C C . THR A 1 867 ? 9.041 14.609 -17.269 1.00 93.19 867 THR A C 1
ATOM 6629 O O . THR A 1 867 ? 8.765 13.788 -18.140 1.00 93.19 867 THR A O 1
ATOM 6632 N N . LEU A 1 868 ? 8.625 15.873 -17.335 1.00 92.38 868 LEU A N 1
ATOM 6633 C CA . LEU A 1 868 ? 7.809 16.386 -18.436 1.00 92.38 868 LEU A CA 1
ATOM 6634 C C . LEU A 1 868 ? 8.491 16.132 -19.795 1.00 92.38 868 LEU A C 1
ATOM 6636 O O . LEU A 1 868 ? 9.724 16.208 -19.873 1.00 92.38 868 LEU A O 1
ATOM 6640 N N . PRO A 1 869 ? 7.715 15.857 -20.854 1.00 91.88 869 PRO A N 1
ATOM 6641 C CA . PRO A 1 869 ? 8.247 15.649 -22.198 1.00 91.88 869 PRO A CA 1
ATOM 6642 C C . PRO A 1 869 ? 9.018 16.882 -22.681 1.00 91.88 869 PRO A C 1
ATOM 6644 O O . PRO A 1 869 ? 8.640 18.021 -22.383 1.00 91.88 869 PRO A O 1
ATOM 6647 N N . SER A 1 870 ? 10.099 16.665 -23.438 1.00 91.38 870 SER A N 1
ATOM 6648 C CA . SER A 1 870 ? 10.972 17.763 -23.876 1.00 91.38 870 SER A CA 1
ATOM 6649 C C . SER A 1 870 ? 10.233 18.778 -24.754 1.00 91.38 870 SER A C 1
ATOM 6651 O O . SER A 1 870 ? 10.477 19.971 -24.616 1.00 91.38 870 SER A O 1
ATOM 6653 N N . GLU A 1 871 ? 9.273 18.334 -25.575 1.00 91.31 871 GLU A N 1
ATOM 6654 C CA . GLU A 1 871 ? 8.422 19.202 -26.409 1.00 91.31 871 GLU A CA 1
ATOM 6655 C C . GLU A 1 871 ? 7.637 20.225 -25.570 1.00 91.31 871 GLU A C 1
ATOM 6657 O O . GLU A 1 871 ? 7.712 21.425 -25.836 1.00 91.31 871 GLU A O 1
ATOM 6662 N N . PHE A 1 872 ? 6.977 19.779 -24.495 1.00 91.38 872 PHE A N 1
ATOM 6663 C CA . PHE A 1 872 ? 6.264 20.674 -23.578 1.00 91.38 872 PHE A CA 1
ATOM 6664 C C . PHE A 1 872 ? 7.226 21.621 -22.851 1.00 91.38 872 PHE A C 1
ATOM 6666 O O . PHE A 1 872 ? 6.996 22.828 -22.812 1.00 91.38 872 PHE A O 1
ATOM 6673 N N . LYS A 1 873 ? 8.350 21.105 -22.330 1.00 88.81 873 LYS A N 1
ATOM 6674 C CA . LYS A 1 873 ? 9.364 21.939 -21.657 1.00 88.81 873 LYS A CA 1
ATOM 6675 C C . LYS A 1 873 ? 9.927 23.021 -22.579 1.00 88.81 873 LYS A C 1
ATOM 6677 O O . LYS A 1 873 ? 10.121 24.155 -22.150 1.00 88.81 873 LYS A O 1
ATOM 6682 N N . SER A 1 874 ? 10.198 22.690 -23.839 1.00 90.69 874 SER A N 1
ATOM 6683 C CA . SER A 1 874 ? 10.674 23.648 -24.835 1.00 90.69 874 SER A CA 1
ATOM 6684 C C . SER A 1 874 ? 9.643 24.737 -25.108 1.00 90.69 874 SER A C 1
ATOM 6686 O O . SER A 1 874 ? 10.029 25.902 -25.147 1.00 90.69 874 SER A O 1
ATOM 6688 N N . ALA A 1 875 ? 8.360 24.382 -25.237 1.00 91.31 875 ALA A N 1
ATOM 6689 C CA . ALA A 1 875 ? 7.275 25.344 -25.424 1.00 91.31 875 ALA A CA 1
ATOM 6690 C C . ALA A 1 875 ? 7.116 26.278 -24.212 1.00 91.31 875 ALA A C 1
ATOM 6692 O O . ALA A 1 875 ? 7.020 27.493 -24.382 1.00 91.31 875 ALA A O 1
ATOM 6693 N N . VAL A 1 876 ? 7.190 25.739 -22.992 1.00 88.25 876 VAL A N 1
ATOM 6694 C CA . VAL A 1 876 ? 7.215 26.521 -21.744 1.00 88.25 876 VAL A CA 1
ATOM 6695 C C . VAL A 1 876 ? 8.373 27.523 -21.737 1.00 88.25 876 VAL A C 1
ATOM 6697 O O . VAL A 1 876 ? 8.170 28.709 -21.489 1.00 88.25 876 VAL A O 1
ATOM 6700 N N . ASN A 1 877 ? 9.589 27.080 -22.069 1.00 85.50 877 ASN A N 1
ATOM 6701 C CA . ASN A 1 877 ? 10.790 27.923 -22.022 1.00 85.50 877 ASN A CA 1
ATOM 6702 C C . ASN A 1 877 ? 10.739 29.135 -22.967 1.00 85.50 877 ASN A C 1
ATOM 6704 O O . ASN A 1 877 ? 11.435 30.122 -22.729 1.00 85.50 877 ASN A O 1
ATOM 6708 N N . ILE A 1 878 ? 9.942 29.067 -24.037 1.00 90.31 878 ILE A N 1
ATOM 6709 C CA . ILE A 1 878 ? 9.741 30.164 -24.996 1.00 90.31 878 ILE A CA 1
ATOM 6710 C C . ILE A 1 878 ? 8.393 30.882 -24.815 1.00 90.31 878 ILE A C 1
ATOM 6712 O O . ILE A 1 878 ? 8.025 31.697 -25.660 1.00 90.31 878 ILE A O 1
ATOM 6716 N N . GLY A 1 879 ? 7.665 30.599 -23.727 1.00 88.12 879 GLY A N 1
ATOM 6717 C CA . GLY A 1 879 ? 6.395 31.248 -23.384 1.00 88.12 879 GLY A CA 1
ATOM 6718 C C . GLY A 1 879 ? 5.212 30.847 -24.270 1.00 88.12 879 GLY A C 1
ATOM 6719 O O . GLY A 1 879 ? 4.304 31.647 -24.465 1.00 88.12 879 GLY A O 1
ATOM 6720 N N . GLN A 1 880 ? 5.241 29.645 -24.851 1.00 90.50 880 GLN A N 1
ATOM 6721 C CA . GLN A 1 880 ? 4.195 29.116 -25.740 1.00 90.50 880 GLN A CA 1
ATOM 6722 C C . GLN A 1 880 ? 3.291 28.060 -25.087 1.00 90.50 880 GLN A C 1
ATOM 6724 O O . GLN A 1 880 ? 2.305 27.658 -25.698 1.00 90.50 880 GLN A O 1
ATOM 6729 N N . ALA A 1 881 ? 3.620 27.601 -23.879 1.00 90.69 881 ALA A N 1
ATOM 6730 C CA . ALA A 1 881 ? 2.807 26.666 -23.110 1.00 90.69 881 ALA A CA 1
ATOM 6731 C C . ALA A 1 881 ? 2.922 26.964 -21.612 1.00 90.69 881 ALA A C 1
ATOM 6733 O O . ALA A 1 881 ? 3.953 27.446 -21.143 1.00 90.69 881 ALA A O 1
ATOM 6734 N N . GLU A 1 882 ? 1.882 26.623 -20.866 1.00 91.19 882 GLU A N 1
ATOM 6735 C CA . GLU A 1 882 ? 1.849 26.653 -19.406 1.00 91.19 882 GLU A CA 1
ATOM 6736 C C . GLU A 1 882 ? 0.983 25.501 -18.891 1.00 91.19 882 GLU A C 1
ATOM 6738 O O . GLU A 1 882 ? 0.330 24.811 -19.677 1.00 91.19 882 GLU A O 1
ATOM 6743 N N . PHE A 1 883 ? 0.993 25.265 -17.580 1.00 92.81 883 PHE A N 1
ATOM 6744 C CA . PHE A 1 883 ? -0.007 24.386 -16.986 1.00 92.81 883 PHE A CA 1
ATOM 6745 C C . PHE A 1 883 ? -1.286 25.180 -16.774 1.00 92.81 883 PHE A C 1
ATOM 6747 O O . PHE A 1 883 ? -1.287 26.182 -16.053 1.00 92.81 883 PHE A O 1
ATOM 6754 N N . GLN A 1 884 ? -2.376 24.715 -17.369 1.00 94.62 884 GLN A N 1
ATOM 6755 C CA . GLN A 1 884 ? -3.693 25.295 -17.160 1.00 94.62 884 GLN A CA 1
ATOM 6756 C C . GLN A 1 884 ? -4.359 24.683 -15.929 1.00 94.62 884 GLN A C 1
ATOM 6758 O O . GLN A 1 884 ? -4.080 23.554 -15.519 1.00 94.62 884 GLN A O 1
ATOM 6763 N N . LYS A 1 885 ? -5.293 25.423 -15.330 1.00 96.31 885 LYS A N 1
ATOM 6764 C CA . LYS A 1 885 ? -6.148 24.861 -14.284 1.00 96.31 885 LYS A CA 1
ATOM 6765 C C . LYS A 1 885 ? -6.961 23.694 -14.858 1.00 96.31 885 LYS A C 1
ATOM 6767 O O . LYS A 1 885 ? -7.724 23.883 -15.799 1.00 96.31 885 LYS A O 1
ATOM 6772 N N . GLY A 1 886 ? -6.872 22.531 -14.223 1.00 96.12 886 GLY A N 1
ATOM 6773 C CA . GLY A 1 886 ? -7.543 21.304 -14.651 1.00 96.12 886 GLY A CA 1
ATOM 6774 C C . GLY A 1 886 ? -6.670 20.379 -15.499 1.00 96.12 886 GLY A C 1
ATOM 6775 O O . GLY A 1 886 ? -7.051 19.222 -15.663 1.00 96.12 886 GLY A O 1
ATOM 6776 N N . ASP A 1 887 ? -5.493 20.834 -15.954 1.00 97.12 887 ASP A N 1
ATOM 6777 C CA . ASP A 1 887 ? -4.484 19.937 -16.523 1.00 97.12 887 ASP A CA 1
ATOM 6778 C C . ASP A 1 887 ? -4.175 18.810 -15.529 1.00 97.12 887 ASP A C 1
ATOM 6780 O O . ASP A 1 887 ? -4.271 18.980 -14.303 1.00 97.12 887 ASP A O 1
ATOM 6784 N N . TYR A 1 888 ? -3.766 17.651 -16.041 1.00 97.62 888 TYR A N 1
ATOM 6785 C CA . TYR A 1 888 ? -3.415 16.522 -15.190 1.00 97.62 888 TYR A CA 1
ATOM 6786 C C . TYR A 1 888 ? -2.377 15.595 -15.818 1.00 97.62 888 TYR A C 1
ATOM 6788 O O . TYR A 1 888 ? -2.189 15.560 -17.029 1.00 97.62 888 TYR A O 1
ATOM 6796 N N . LEU A 1 889 ? -1.698 14.812 -14.984 1.00 96.50 889 LEU A N 1
ATOM 6797 C CA . LEU A 1 889 ? -0.746 13.783 -15.400 1.00 96.50 889 LEU A CA 1
ATOM 6798 C C . LEU A 1 889 ? -0.995 12.510 -14.602 1.00 96.50 889 LEU A C 1
ATOM 6800 O O . LEU A 1 889 ? -1.064 12.560 -13.374 1.00 96.50 889 LEU A O 1
ATOM 6804 N N . ALA A 1 890 ? -1.084 11.373 -15.284 1.00 96.62 890 ALA A N 1
ATOM 6805 C CA . ALA A 1 890 ? -1.319 10.076 -14.674 1.00 96.62 890 ALA A CA 1
ATOM 6806 C C . ALA A 1 890 ? -0.450 8.980 -15.297 1.00 96.62 890 ALA A C 1
ATOM 6808 O O . ALA A 1 890 ? -0.195 8.972 -16.504 1.00 96.62 890 ALA A O 1
ATOM 6809 N N . ALA A 1 891 ? 0.000 8.038 -14.470 1.00 95.12 891 ALA A N 1
ATOM 6810 C CA . ALA A 1 891 ? 0.748 6.879 -14.943 1.00 95.12 891 ALA A CA 1
ATOM 6811 C C . ALA A 1 891 ? 0.608 5.671 -14.018 1.00 95.12 891 ALA A C 1
ATOM 6813 O O . ALA A 1 891 ? 0.420 5.836 -12.813 1.00 95.12 891 ALA A O 1
ATOM 6814 N N . ASP A 1 892 ? 0.806 4.482 -14.591 1.00 95.00 892 ASP A N 1
ATOM 6815 C CA . ASP A 1 892 ? 0.975 3.210 -13.886 1.00 95.00 892 ASP A CA 1
ATOM 6816 C C . ASP A 1 892 ? 2.415 2.713 -14.068 1.00 95.00 892 ASP A C 1
ATOM 6818 O O . ASP A 1 892 ? 2.870 2.464 -15.189 1.00 95.00 892 ASP A O 1
ATOM 6822 N N . ILE A 1 893 ? 3.141 2.576 -12.961 1.00 96.56 893 ILE A N 1
ATOM 6823 C CA . ILE A 1 893 ? 4.560 2.220 -12.914 1.00 96.56 893 ILE A CA 1
ATOM 6824 C C . ILE A 1 893 ? 4.729 0.936 -12.112 1.00 96.56 893 ILE A C 1
ATOM 6826 O O . ILE A 1 893 ? 4.475 0.895 -10.913 1.00 96.56 893 ILE A O 1
ATOM 6830 N N . GLU A 1 894 ? 5.220 -0.112 -12.752 1.00 96.81 894 GLU A N 1
ATOM 6831 C CA . GLU A 1 894 ? 5.600 -1.350 -12.085 1.00 96.81 894 GLU A CA 1
ATOM 6832 C C . GLU A 1 894 ? 7.082 -1.298 -11.700 1.00 96.81 894 GLU A C 1
ATOM 6834 O O . GLU A 1 894 ? 7.956 -1.230 -12.560 1.00 96.81 894 GLU A O 1
ATOM 6839 N N . LEU A 1 895 ? 7.374 -1.316 -10.402 1.00 97.62 895 LEU A N 1
ATOM 6840 C CA . LEU A 1 895 ? 8.715 -1.444 -9.838 1.00 97.62 895 LEU A CA 1
ATOM 6841 C C . LEU A 1 895 ? 9.005 -2.917 -9.551 1.00 97.62 895 LEU A C 1
ATOM 6843 O O . LEU A 1 895 ? 8.281 -3.552 -8.788 1.00 97.62 895 LEU A O 1
ATOM 6847 N N . LEU A 1 896 ? 10.102 -3.437 -10.097 1.00 95.81 896 LEU A N 1
ATOM 6848 C CA . LEU A 1 896 ? 10.524 -4.821 -9.902 1.00 95.81 896 LEU A CA 1
ATOM 6849 C C . LEU A 1 896 ? 11.965 -4.936 -9.409 1.00 95.81 896 LEU A C 1
ATOM 6851 O O . LEU A 1 896 ? 12.845 -4.154 -9.786 1.00 95.81 896 LEU A O 1
ATOM 6855 N N . LEU A 1 897 ? 12.203 -5.960 -8.584 1.00 96.50 897 LEU A N 1
ATOM 6856 C CA . LEU A 1 897 ? 13.516 -6.270 -8.016 1.00 96.50 897 LEU A CA 1
ATOM 6857 C C . LEU A 1 897 ? 13.927 -7.730 -8.271 1.00 96.50 897 LEU A C 1
ATOM 6859 O O . LEU A 1 897 ? 13.990 -8.521 -7.323 1.00 96.50 897 LEU A O 1
ATOM 6863 N N . PRO A 1 898 ? 14.199 -8.115 -9.534 1.00 96.69 898 PRO A N 1
ATOM 6864 C CA . PRO A 1 898 ? 14.586 -9.481 -9.850 1.00 96.69 898 PRO A CA 1
ATOM 6865 C C . PRO A 1 898 ? 15.995 -9.800 -9.312 1.00 96.69 898 PRO A C 1
ATOM 6867 O O . PRO A 1 898 ? 16.837 -8.896 -9.190 1.00 96.69 898 PRO A O 1
ATOM 6870 N N . PRO A 1 899 ? 16.292 -11.081 -9.018 1.00 95.75 899 PRO A N 1
ATOM 6871 C CA . PRO A 1 899 ? 17.641 -11.526 -8.681 1.00 95.75 899 PRO A CA 1
ATOM 6872 C C . PRO A 1 899 ? 18.643 -11.128 -9.768 1.00 95.75 899 PRO A C 1
ATOM 6874 O O . PRO A 1 899 ? 18.334 -11.164 -10.959 1.00 95.75 899 PRO A O 1
ATOM 6877 N N . ARG A 1 900 ? 19.863 -10.753 -9.372 1.00 94.12 900 ARG A N 1
ATOM 6878 C CA . ARG A 1 900 ? 20.901 -10.374 -10.348 1.00 94.12 900 ARG A CA 1
ATOM 6879 C C . ARG A 1 900 ? 21.542 -11.569 -11.063 1.00 94.12 900 ARG A C 1
ATOM 6881 O O . ARG A 1 900 ? 22.075 -11.385 -12.149 1.00 94.12 900 ARG A O 1
ATOM 6888 N N . GLN A 1 901 ? 21.539 -12.741 -10.428 1.00 94.06 901 GLN A N 1
ATOM 6889 C CA . GLN A 1 901 ? 22.174 -13.982 -10.883 1.00 94.06 901 GLN A CA 1
ATOM 6890 C C . GLN A 1 901 ? 21.359 -15.191 -10.407 1.00 94.06 901 GLN A C 1
ATOM 6892 O O . GLN A 1 901 ? 20.653 -15.098 -9.398 1.00 94.06 901 GLN A O 1
ATOM 6897 N N . THR A 1 902 ? 21.493 -16.342 -11.072 1.00 94.50 902 THR A N 1
ATOM 6898 C CA . THR A 1 902 ? 20.757 -17.568 -10.705 1.00 94.50 902 THR A CA 1
ATOM 6899 C C . THR A 1 902 ? 21.133 -18.034 -9.302 1.00 94.50 902 THR A C 1
ATOM 6901 O O . THR A 1 902 ? 20.270 -18.404 -8.508 1.00 94.50 902 THR A O 1
ATOM 6904 N N . GLY A 1 903 ? 22.422 -17.945 -8.956 1.00 91.50 903 GLY A N 1
ATOM 6905 C CA . GLY A 1 903 ? 22.939 -18.331 -7.639 1.00 91.50 903 GLY A CA 1
ATOM 6906 C C . GLY A 1 903 ? 22.468 -17.455 -6.472 1.00 91.50 903 GLY A C 1
ATOM 6907 O O . GLY A 1 903 ? 22.691 -17.823 -5.320 1.00 91.50 903 GLY A O 1
ATOM 6908 N N . ASP A 1 904 ? 21.826 -16.315 -6.747 1.00 91.44 904 ASP A N 1
ATOM 6909 C CA . ASP A 1 904 ? 21.272 -15.441 -5.713 1.00 91.44 904 ASP A CA 1
ATOM 6910 C C . ASP A 1 904 ? 19.824 -15.793 -5.337 1.00 91.44 904 ASP A C 1
ATOM 6912 O O . ASP A 1 904 ? 19.364 -15.333 -4.293 1.00 91.44 904 ASP A O 1
ATOM 6916 N N . TYR A 1 905 ? 19.113 -16.587 -6.149 1.00 92.94 905 TYR A N 1
ATOM 6917 C CA . TYR A 1 905 ? 17.679 -16.861 -6.015 1.00 92.94 905 TYR A CA 1
ATOM 6918 C C . TYR A 1 905 ? 17.379 -18.141 -5.216 1.00 92.94 905 TYR A C 1
ATOM 6920 O O . TYR A 1 905 ? 17.860 -19.228 -5.534 1.00 92.94 905 TYR A O 1
ATOM 6928 N N . PHE A 1 906 ? 16.520 -18.026 -4.200 1.00 89.19 906 PHE A N 1
ATOM 6929 C CA . PHE A 1 906 ? 16.092 -19.131 -3.333 1.00 89.19 906 PHE A CA 1
ATOM 6930 C C . PHE A 1 906 ? 14.683 -19.641 -3.599 1.00 89.19 906 PHE A C 1
ATOM 6932 O O . PHE A 1 906 ? 14.280 -20.621 -2.975 1.00 89.19 906 PHE A O 1
ATOM 6939 N N . GLY A 1 907 ? 13.914 -18.986 -4.459 1.00 87.94 907 GLY A N 1
ATOM 6940 C CA . GLY A 1 907 ? 12.537 -19.388 -4.692 1.00 87.94 907 GLY A CA 1
ATOM 6941 C C . GLY A 1 907 ? 12.390 -20.663 -5.517 1.00 87.94 907 GLY A C 1
ATOM 6942 O O . GLY A 1 907 ? 13.352 -21.267 -6.015 1.00 87.94 907 GLY A O 1
ATOM 6943 N N . LYS A 1 908 ? 11.136 -21.102 -5.614 1.00 87.00 908 LYS A N 1
ATOM 6944 C CA . LYS A 1 908 ? 10.767 -22.371 -6.246 1.00 87.00 908 LYS A CA 1
ATOM 6945 C C . LYS A 1 908 ? 10.385 -22.220 -7.719 1.00 87.00 908 LYS A C 1
ATOM 6947 O O . LYS A 1 908 ? 10.412 -23.231 -8.413 1.00 87.00 908 LYS A O 1
ATOM 6952 N N . SER A 1 909 ? 10.156 -20.999 -8.210 1.00 90.25 909 SER A N 1
ATOM 6953 C CA . SER A 1 909 ? 9.772 -20.742 -9.601 1.00 90.25 909 SER A CA 1
ATOM 6954 C C . SER A 1 909 ? 10.826 -21.250 -10.589 1.00 90.25 909 SER A C 1
ATOM 6956 O O . SER A 1 909 ? 11.930 -20.704 -10.698 1.00 90.25 909 SER A O 1
ATOM 6958 N N . GLN A 1 910 ? 10.486 -22.309 -11.328 1.00 89.75 910 GLN A N 1
ATOM 6959 C CA . GLN A 1 910 ? 11.352 -22.842 -12.380 1.00 89.75 910 GLN A CA 1
ATOM 6960 C C . GLN A 1 910 ? 11.363 -21.922 -13.604 1.00 89.75 910 GLN A C 1
ATOM 6962 O O . GLN A 1 910 ? 12.413 -21.733 -14.214 1.00 89.75 910 GLN A O 1
ATOM 6967 N N . ARG A 1 911 ? 10.230 -21.276 -13.907 1.00 90.62 911 ARG A N 1
ATOM 6968 C CA . ARG A 1 911 ? 10.125 -20.289 -14.989 1.00 90.62 911 ARG A CA 1
ATOM 6969 C C . ARG A 1 911 ? 11.088 -19.118 -14.787 1.00 90.62 911 ARG A C 1
ATOM 6971 O O . ARG A 1 911 ? 11.809 -18.777 -15.717 1.00 90.62 911 ARG A O 1
ATOM 6978 N N . LEU A 1 912 ? 11.205 -18.574 -13.567 1.00 94.06 912 LEU A N 1
ATOM 6979 C CA . LEU A 1 912 ? 12.195 -17.524 -13.290 1.00 94.06 912 LEU A CA 1
ATOM 6980 C C . LEU A 1 912 ? 13.634 -18.024 -13.474 1.00 94.06 912 LEU A C 1
ATOM 6982 O O . LEU A 1 912 ? 14.459 -17.312 -14.039 1.00 94.06 912 LEU A O 1
ATOM 6986 N N . LYS A 1 913 ? 13.952 -19.241 -13.014 1.00 93.44 913 LYS A N 1
ATOM 6987 C CA . LYS A 1 913 ? 15.293 -19.823 -13.202 1.00 93.44 913 LYS A CA 1
ATOM 6988 C C . LYS A 1 913 ? 15.634 -19.966 -14.680 1.00 93.44 913 LYS A C 1
ATOM 6990 O O . LYS A 1 913 ? 16.733 -19.594 -15.071 1.00 93.44 913 LYS A O 1
ATOM 6995 N N . ASN A 1 914 ? 14.689 -20.444 -15.487 1.00 93.12 914 ASN A N 1
ATOM 6996 C CA . ASN A 1 914 ? 14.862 -20.550 -16.933 1.00 93.12 914 ASN A CA 1
ATOM 6997 C C . ASN A 1 914 ? 15.091 -19.164 -17.552 1.00 93.12 914 ASN A C 1
ATOM 6999 O O . ASN A 1 914 ? 16.054 -18.996 -18.284 1.00 93.12 914 ASN A O 1
ATOM 7003 N N . LEU A 1 915 ? 14.316 -18.143 -17.164 1.00 94.00 915 LEU A N 1
ATOM 7004 C CA . LEU A 1 915 ? 14.530 -16.769 -17.640 1.00 94.00 915 LEU A CA 1
ATOM 7005 C C . LEU A 1 915 ? 15.912 -16.204 -17.281 1.00 94.00 915 LEU A C 1
ATOM 7007 O O . LEU A 1 915 ? 16.519 -15.515 -18.098 1.00 94.00 915 LEU A O 1
ATOM 7011 N N . LEU A 1 916 ? 16.420 -16.479 -16.076 1.00 96.69 916 LEU A N 1
ATOM 7012 C CA . LEU A 1 916 ? 17.768 -16.062 -15.669 1.00 96.69 916 LEU A CA 1
ATOM 7013 C C . LEU A 1 916 ? 18.844 -16.770 -16.511 1.00 96.69 916 LEU A C 1
ATOM 7015 O O . LEU A 1 916 ? 19.783 -16.121 -16.975 1.00 96.69 916 LEU A O 1
ATOM 7019 N N . ILE A 1 917 ? 18.682 -18.075 -16.749 1.00 96.50 917 ILE A N 1
ATOM 7020 C CA . ILE A 1 917 ? 19.587 -18.881 -17.582 1.00 96.50 917 ILE A CA 1
ATOM 7021 C C . ILE A 1 917 ? 19.564 -18.402 -19.038 1.00 96.50 917 ILE A C 1
ATOM 7023 O O . ILE A 1 917 ? 20.625 -18.163 -19.608 1.00 96.50 917 ILE A O 1
ATOM 7027 N N . ASP A 1 918 ? 18.382 -18.199 -19.619 1.00 95.62 918 ASP A N 1
ATOM 7028 C CA . ASP A 1 918 ? 18.201 -17.757 -21.007 1.00 95.62 918 ASP A CA 1
ATOM 7029 C C . ASP A 1 918 ? 18.747 -16.341 -21.233 1.00 95.62 918 ASP A C 1
ATOM 7031 O O . ASP A 1 918 ? 19.274 -16.018 -22.300 1.00 95.62 918 ASP A O 1
ATOM 7035 N N . ALA A 1 919 ? 18.664 -15.486 -20.212 1.00 96.25 919 ALA A N 1
ATOM 7036 C CA . ALA A 1 919 ? 19.299 -14.177 -20.228 1.00 96.25 919 ALA A CA 1
ATOM 7037 C C . ALA A 1 919 ? 20.833 -14.255 -20.123 1.00 96.25 919 ALA A C 1
ATOM 7039 O O . ALA A 1 919 ? 21.495 -13.275 -20.456 1.00 96.25 919 ALA A O 1
ATOM 7040 N N . ASP A 1 920 ? 21.407 -15.390 -19.715 1.00 97.06 920 ASP A N 1
ATOM 7041 C CA . ASP A 1 920 ? 22.844 -15.596 -19.507 1.00 97.06 920 ASP A CA 1
ATOM 7042 C C . ASP A 1 920 ? 23.439 -14.632 -18.458 1.00 97.06 920 ASP A C 1
ATOM 7044 O O . ASP A 1 920 ? 24.501 -14.031 -18.640 1.00 97.06 920 ASP A O 1
ATOM 7048 N N . VAL A 1 921 ? 22.723 -14.445 -17.339 1.00 96.94 921 VAL A N 1
ATOM 7049 C CA . VAL A 1 921 ? 23.125 -13.512 -16.261 1.00 96.94 921 VAL A CA 1
ATOM 7050 C C . VAL A 1 921 ? 24.311 -14.009 -15.430 1.00 96.94 921 VAL A C 1
ATOM 7052 O O . VAL A 1 921 ? 24.988 -13.217 -14.770 1.00 96.94 921 VAL A O 1
ATOM 7055 N N . ASP A 1 922 ? 24.567 -15.317 -15.430 1.00 96.06 922 ASP A N 1
ATOM 7056 C CA . ASP A 1 922 ? 25.682 -15.904 -14.687 1.00 96.06 922 ASP A CA 1
ATOM 7057 C C . ASP A 1 922 ? 27.019 -15.693 -15.419 1.00 96.06 922 ASP A C 1
ATOM 7059 O O . ASP A 1 922 ? 28.043 -15.503 -14.758 1.00 96.06 922 ASP A O 1
ATOM 7063 N N . THR A 1 923 ? 27.002 -15.642 -16.759 1.00 96.31 923 THR A N 1
ATOM 7064 C CA . THR A 1 923 ? 28.172 -15.294 -17.586 1.00 96.31 923 THR A CA 1
ATOM 7065 C C . THR A 1 923 ? 28.357 -13.784 -17.701 1.00 96.31 923 THR A C 1
ATOM 7067 O O . THR A 1 923 ? 29.455 -13.279 -17.460 1.00 96.31 923 THR A O 1
ATOM 7070 N N . ASP A 1 924 ? 27.290 -13.043 -18.027 1.00 95.94 924 ASP A N 1
ATOM 7071 C CA . ASP A 1 924 ? 27.296 -11.579 -18.055 1.00 95.94 924 ASP A CA 1
ATOM 7072 C C . ASP A 1 924 ? 26.095 -11.009 -17.295 1.00 95.94 924 ASP A C 1
ATOM 7074 O O . ASP A 1 924 ? 24.998 -10.846 -17.830 1.00 95.94 924 ASP A O 1
ATOM 7078 N N . PHE A 1 925 ? 26.330 -10.608 -16.043 1.00 95.25 925 PHE A N 1
ATOM 7079 C CA . PHE A 1 925 ? 25.312 -10.004 -15.175 1.00 95.25 925 PHE A CA 1
ATOM 7080 C C . PHE A 1 925 ? 24.634 -8.770 -15.793 1.00 95.25 925 PHE A C 1
ATOM 7082 O O . PHE A 1 925 ? 23.522 -8.405 -15.398 1.00 95.25 925 PHE A O 1
ATOM 7089 N N . LYS A 1 926 ? 25.287 -8.095 -16.755 1.00 95.88 926 LYS A N 1
ATOM 7090 C CA . LYS A 1 926 ? 24.696 -6.952 -17.457 1.00 95.88 926 LYS A CA 1
ATOM 7091 C C . LYS A 1 926 ? 23.461 -7.361 -18.243 1.00 95.88 926 LYS A C 1
ATOM 7093 O O . LYS A 1 926 ? 22.581 -6.527 -18.401 1.00 95.88 926 LYS A O 1
ATOM 7098 N N . ASN A 1 927 ? 23.330 -8.625 -18.639 1.00 96.31 927 ASN A N 1
ATOM 7099 C CA . ASN A 1 927 ? 22.133 -9.143 -19.292 1.00 96.31 927 ASN A CA 1
ATOM 7100 C C . ASN A 1 927 ? 20.887 -9.172 -18.394 1.00 96.31 927 ASN A C 1
ATOM 7102 O O . ASN A 1 927 ? 19.805 -9.482 -18.883 1.00 96.31 927 ASN A O 1
ATOM 7106 N N . GLY A 1 928 ? 20.982 -8.797 -17.113 1.00 96.00 928 GLY A N 1
ATOM 7107 C CA . GLY A 1 928 ? 19.819 -8.659 -16.235 1.00 96.00 928 GLY A CA 1
ATOM 7108 C C . GLY A 1 928 ? 18.717 -7.734 -16.778 1.00 96.00 928 GLY A C 1
ATOM 7109 O O . GLY A 1 928 ? 17.559 -7.899 -16.403 1.00 96.00 928 GLY A O 1
ATOM 7110 N N . TRP A 1 929 ? 19.032 -6.808 -17.698 1.00 96.81 929 TRP A N 1
ATOM 7111 C CA . TRP A 1 929 ? 18.013 -6.015 -18.400 1.00 96.81 929 TRP A CA 1
ATOM 7112 C C . TRP A 1 929 ? 17.055 -6.879 -19.233 1.00 96.81 929 TRP A C 1
ATOM 7114 O O . TRP A 1 929 ? 15.886 -6.527 -19.343 1.00 96.81 929 TRP A O 1
ATOM 7124 N N . LYS A 1 930 ? 17.506 -8.025 -19.767 1.00 96.50 930 LYS A N 1
ATOM 7125 C CA . LYS A 1 930 ? 16.677 -8.937 -20.572 1.00 96.50 930 LYS A CA 1
ATOM 7126 C C . LYS A 1 930 ? 15.533 -9.528 -19.755 1.00 96.50 930 LYS A C 1
ATOM 7128 O O . LYS A 1 930 ? 14.446 -9.702 -20.284 1.00 96.50 930 LYS A O 1
ATOM 7133 N N . VAL A 1 931 ? 15.750 -9.775 -18.460 1.00 96.31 931 VAL A N 1
ATOM 7134 C CA . VAL A 1 931 ? 14.698 -10.245 -17.540 1.00 96.31 931 VAL A CA 1
ATOM 7135 C C . VAL A 1 931 ? 13.602 -9.185 -17.394 1.00 96.31 931 VAL A C 1
ATOM 7137 O O . VAL A 1 931 ? 12.420 -9.505 -17.459 1.00 96.31 931 VAL A O 1
ATOM 7140 N N . ILE A 1 932 ? 13.992 -7.912 -17.260 1.00 96.62 932 ILE A N 1
ATOM 7141 C CA . ILE A 1 932 ? 13.066 -6.773 -17.142 1.00 96.62 932 ILE A CA 1
ATOM 7142 C C . ILE A 1 932 ? 12.324 -6.529 -18.469 1.00 96.62 932 ILE A C 1
ATOM 7144 O O . ILE A 1 932 ? 11.112 -6.315 -18.470 1.00 96.62 932 ILE A O 1
ATOM 7148 N N . ALA A 1 933 ? 13.028 -6.600 -19.603 1.00 95.56 933 ALA A N 1
ATOM 7149 C CA . ALA A 1 933 ? 12.429 -6.487 -20.933 1.00 95.56 933 ALA A CA 1
ATOM 7150 C C . ALA A 1 933 ? 11.404 -7.604 -21.178 1.00 95.56 933 ALA A C 1
ATOM 7152 O O . ALA A 1 933 ? 10.274 -7.329 -21.577 1.00 95.56 933 ALA A O 1
ATOM 7153 N N . LYS A 1 934 ? 11.755 -8.846 -20.818 1.00 94.50 934 LYS A N 1
ATOM 7154 C CA . LYS A 1 934 ? 10.863 -9.993 -20.976 1.00 94.50 934 LYS A CA 1
ATOM 7155 C C . LYS A 1 934 ? 9.617 -9.886 -20.103 1.00 94.50 934 LYS A C 1
ATOM 7157 O O . LYS A 1 934 ? 8.522 -10.146 -20.589 1.00 94.50 934 LYS A O 1
ATOM 7162 N N . GLU A 1 935 ? 9.753 -9.461 -18.845 1.00 93.44 935 GLU A N 1
ATOM 7163 C CA . GLU A 1 935 ? 8.607 -9.161 -17.968 1.00 93.44 935 GLU A CA 1
ATOM 7164 C C . GLU A 1 935 ? 7.695 -8.081 -18.572 1.00 93.44 935 GLU A C 1
ATOM 7166 O O . GLU A 1 935 ? 6.467 -8.144 -18.467 1.00 93.44 935 GLU A O 1
ATOM 7171 N N . THR A 1 936 ? 8.290 -7.091 -19.241 1.00 94.31 936 THR A N 1
ATOM 7172 C CA . THR A 1 936 ? 7.538 -6.042 -19.934 1.00 94.31 936 THR A CA 1
ATOM 7173 C C . THR A 1 936 ? 6.703 -6.638 -21.058 1.00 94.31 936 THR A C 1
ATOM 7175 O O . THR A 1 936 ? 5.482 -6.488 -21.037 1.00 94.31 936 THR A O 1
ATOM 7178 N N . ALA A 1 937 ? 7.333 -7.371 -21.979 1.00 92.44 937 ALA A N 1
ATOM 7179 C CA . ALA A 1 937 ? 6.654 -7.989 -23.114 1.00 92.44 937 ALA A CA 1
ATOM 7180 C C . ALA A 1 937 ? 5.583 -9.005 -22.685 1.00 92.44 937 ALA A C 1
ATOM 7182 O O . ALA A 1 937 ? 4.467 -8.964 -23.189 1.00 92.44 937 ALA A O 1
ATOM 7183 N N . MET A 1 938 ? 5.873 -9.866 -21.704 1.00 91.06 938 MET A N 1
ATOM 7184 C CA . MET A 1 938 ? 4.892 -10.832 -21.193 1.00 91.06 938 MET A CA 1
ATOM 7185 C C . MET A 1 938 ? 3.703 -10.132 -20.522 1.00 91.06 938 MET A C 1
ATOM 7187 O O . MET A 1 938 ? 2.559 -10.500 -20.768 1.00 91.06 938 MET A O 1
ATOM 7191 N N . GLY A 1 939 ? 3.937 -9.091 -19.717 1.00 90.88 939 GLY A N 1
ATOM 7192 C CA . GLY A 1 939 ? 2.843 -8.323 -19.113 1.00 90.88 939 GLY A CA 1
ATOM 7193 C C . GLY A 1 939 ? 1.927 -7.664 -20.154 1.00 90.88 939 GLY A C 1
ATOM 7194 O O . GLY A 1 939 ? 0.711 -7.651 -19.978 1.00 90.88 939 GLY A O 1
ATOM 7195 N N . ASP A 1 940 ? 2.504 -7.183 -21.257 1.00 90.19 940 ASP A N 1
ATOM 7196 C CA . ASP A 1 940 ? 1.777 -6.589 -22.385 1.00 90.19 940 ASP A CA 1
ATOM 7197 C C . ASP A 1 940 ? 0.988 -7.638 -23.193 1.00 90.19 940 ASP A C 1
ATOM 7199 O O . ASP A 1 940 ? -0.112 -7.372 -23.682 1.00 90.19 940 ASP A O 1
ATOM 7203 N N . ASP A 1 941 ? 1.521 -8.856 -23.293 1.00 89.38 941 ASP A N 1
ATOM 7204 C CA . ASP A 1 941 ? 0.911 -9.970 -24.023 1.00 89.38 941 ASP A CA 1
ATOM 7205 C C . ASP A 1 941 ? -0.219 -10.679 -23.255 1.00 89.38 941 ASP A C 1
ATOM 7207 O O . ASP A 1 941 ? -0.922 -11.517 -23.836 1.00 89.38 941 ASP A O 1
ATOM 7211 N N . ILE A 1 942 ? -0.456 -10.338 -21.981 1.00 88.94 942 ILE A N 1
ATOM 7212 C CA . ILE A 1 942 ? -1.659 -10.777 -21.263 1.00 88.94 942 ILE A CA 1
ATOM 7213 C C . ILE A 1 942 ? -2.888 -10.178 -21.949 1.00 88.94 942 ILE A C 1
ATOM 7215 O O . ILE A 1 942 ? -3.055 -8.960 -22.031 1.00 88.94 942 ILE A O 1
ATOM 7219 N N . LYS A 1 943 ? -3.809 -11.039 -22.390 1.00 89.75 943 LYS A N 1
ATOM 7220 C CA . LYS A 1 943 ? -5.074 -10.607 -23.001 1.00 89.75 943 LYS A CA 1
ATOM 7221 C C . LYS A 1 943 ? -6.256 -11.179 -22.241 1.00 89.75 943 LYS A C 1
ATOM 7223 O O . LYS A 1 943 ? -6.407 -12.391 -22.141 1.00 89.75 943 LYS A O 1
ATOM 7228 N N . THR A 1 944 ? -7.116 -10.296 -21.741 1.00 92.19 944 THR A N 1
ATOM 7229 C CA . THR A 1 944 ? -8.369 -10.687 -21.089 1.00 92.19 944 THR A CA 1
ATOM 7230 C C . THR A 1 944 ? -9.527 -10.457 -22.050 1.00 92.19 944 THR A C 1
ATOM 7232 O O . THR A 1 944 ? -9.767 -9.333 -22.484 1.00 92.19 944 THR A O 1
ATOM 7235 N N . THR A 1 945 ? -10.251 -11.519 -22.391 1.00 94.69 945 THR A N 1
ATOM 7236 C CA . THR A 1 945 ? -11.467 -11.445 -23.209 1.00 94.69 945 THR A CA 1
ATOM 7237 C C . THR A 1 945 ? -12.678 -11.545 -22.298 1.00 94.69 945 THR A C 1
ATOM 7239 O O . THR A 1 945 ? -12.838 -12.545 -21.602 1.00 94.69 945 THR A O 1
ATOM 7242 N N . ILE A 1 946 ? -13.531 -10.522 -22.305 1.00 95.75 946 ILE A N 1
ATOM 7243 C CA . ILE A 1 946 ? -14.758 -10.478 -21.504 1.00 95.75 946 ILE A CA 1
ATOM 7244 C C . ILE A 1 946 ? -15.953 -10.889 -22.368 1.00 95.75 946 ILE A C 1
ATOM 7246 O O . ILE A 1 946 ? -16.157 -10.337 -23.446 1.00 95.75 946 ILE A O 1
ATOM 7250 N N . PHE A 1 947 ? -16.752 -11.830 -21.871 1.00 96.06 947 PHE A N 1
ATOM 7251 C CA . PHE A 1 947 ? -18.031 -12.245 -22.459 1.00 96.06 947 PHE A CA 1
ATOM 7252 C C . PHE A 1 947 ? -19.230 -11.739 -21.645 1.00 96.06 947 PHE A C 1
ATOM 7254 O O . PHE A 1 947 ? -20.302 -11.530 -22.203 1.00 96.06 947 PHE A O 1
ATOM 7261 N N . GLN A 1 948 ? -19.046 -11.540 -20.337 1.00 96.50 948 GLN A N 1
ATOM 7262 C CA . GLN A 1 948 ? -20.032 -10.995 -19.401 1.00 96.50 948 GLN A CA 1
ATOM 7263 C C . GLN A 1 948 ? -19.295 -10.211 -18.306 1.00 96.50 948 GLN A C 1
ATOM 7265 O O . GLN A 1 948 ? -18.239 -10.653 -17.844 1.00 96.50 948 GLN A O 1
ATOM 7270 N N . GLY A 1 949 ? -19.838 -9.060 -17.903 1.00 95.56 949 GLY A N 1
ATOM 7271 C CA . GLY A 1 949 ? -19.152 -8.074 -17.060 1.00 95.56 949 GLY A CA 1
ATOM 7272 C C . GLY A 1 949 ? -18.359 -7.044 -17.879 1.00 95.56 949 GLY A C 1
ATOM 7273 O O . GLY A 1 949 ? -18.635 -6.830 -19.060 1.00 95.56 949 GLY A O 1
ATOM 7274 N N . ALA A 1 950 ? -17.373 -6.389 -17.261 1.00 96.69 950 ALA A N 1
ATOM 7275 C CA . ALA A 1 950 ? -16.502 -5.406 -17.913 1.00 96.69 950 ALA A CA 1
ATOM 7276 C C . ALA A 1 950 ? -15.060 -5.465 -17.382 1.00 96.69 950 ALA A C 1
ATOM 7278 O O . ALA A 1 950 ? -14.841 -5.607 -16.182 1.00 96.69 950 ALA A O 1
ATOM 7279 N N . LEU A 1 951 ? -14.069 -5.309 -18.263 1.00 94.69 951 LEU A N 1
ATOM 7280 C CA . LEU A 1 951 ? -12.663 -5.185 -17.868 1.00 94.69 951 LEU A CA 1
ATOM 7281 C C . LEU A 1 951 ? -12.390 -3.743 -17.422 1.00 94.69 951 LEU A C 1
ATOM 7283 O O . LEU A 1 951 ? -12.538 -2.820 -18.216 1.00 94.69 951 LEU A O 1
ATOM 7287 N N . GLU A 1 952 ? -11.995 -3.548 -16.165 1.00 91.69 952 GLU A N 1
ATOM 7288 C CA . GLU A 1 952 ? -11.607 -2.233 -15.628 1.00 91.69 952 GLU A CA 1
ATOM 7289 C C . GLU A 1 952 ? -10.106 -1.977 -15.748 1.00 91.69 952 GLU A C 1
ATOM 7291 O O . GLU A 1 952 ? -9.678 -0.832 -15.856 1.00 91.69 952 GLU A O 1
ATOM 7296 N N . ARG A 1 953 ? -9.295 -3.039 -15.708 1.00 87.12 953 ARG A N 1
ATOM 7297 C CA . ARG A 1 953 ? -7.839 -2.956 -15.839 1.00 87.12 953 ARG A CA 1
ATOM 7298 C C . ARG A 1 953 ? -7.279 -4.248 -16.409 1.00 87.12 953 ARG A C 1
ATOM 7300 O O . ARG A 1 953 ? -7.650 -5.325 -15.946 1.00 87.12 953 ARG A O 1
ATOM 7307 N N . THR A 1 954 ? -6.355 -4.131 -17.358 1.00 83.31 954 THR A N 1
ATOM 7308 C CA . THR A 1 954 ? -5.708 -5.276 -18.017 1.00 83.31 954 THR A CA 1
ATOM 7309 C C . THR A 1 954 ? -4.647 -5.935 -17.139 1.00 83.31 954 THR A C 1
ATOM 7311 O O . THR A 1 954 ? -4.650 -7.156 -17.012 1.00 83.31 954 THR A O 1
ATOM 7314 N N . TYR A 1 955 ? -3.771 -5.149 -16.499 1.00 85.81 955 TYR A N 1
ATOM 7315 C CA . TYR A 1 955 ? -2.668 -5.669 -15.686 1.00 85.81 955 TYR A CA 1
ATOM 7316 C C . TYR A 1 955 ? -2.643 -5.059 -14.269 1.00 85.81 955 TYR A C 1
ATOM 7318 O O . TYR A 1 955 ? -2.475 -3.856 -14.102 1.00 85.81 955 TYR A O 1
ATOM 7326 N N . HIS A 1 956 ? -2.819 -5.838 -13.203 1.00 88.38 956 HIS A N 1
ATOM 7327 C CA . HIS A 1 956 ? -3.387 -7.188 -13.225 1.00 88.38 956 HIS A CA 1
ATOM 7328 C C . HIS A 1 956 ? -4.897 -7.149 -13.549 1.00 88.38 956 HIS A C 1
ATOM 7330 O O . HIS A 1 956 ? -5.544 -6.136 -13.228 1.00 88.38 956 HIS A O 1
ATOM 7336 N N . PRO A 1 957 ? -5.469 -8.223 -14.134 1.00 92.69 957 PRO A N 1
ATOM 7337 C CA . PRO A 1 957 ? -6.867 -8.257 -14.542 1.00 92.69 957 PRO A CA 1
ATOM 7338 C C . PRO A 1 957 ? -7.818 -7.898 -13.399 1.00 92.69 957 PRO A C 1
ATOM 7340 O O . PRO A 1 957 ? -7.837 -8.544 -12.342 1.00 92.69 957 PRO A O 1
ATOM 7343 N N . ARG A 1 958 ? -8.620 -6.857 -13.623 1.00 94.94 958 ARG A N 1
ATOM 7344 C CA . ARG A 1 958 ? -9.725 -6.453 -12.752 1.00 94.94 958 ARG A CA 1
ATOM 7345 C C . ARG A 1 958 ? -11.012 -6.437 -13.559 1.00 94.94 958 ARG A C 1
ATOM 7347 O O . ARG A 1 958 ? -11.156 -5.634 -14.477 1.00 94.94 958 ARG A O 1
ATOM 7354 N N . ILE A 1 959 ? -11.930 -7.326 -13.206 1.00 97.50 959 ILE A N 1
ATOM 7355 C CA . ILE A 1 959 ? -13.194 -7.540 -13.898 1.00 97.50 959 ILE A CA 1
ATOM 7356 C C . ILE A 1 959 ? -14.321 -7.063 -12.989 1.00 97.50 959 ILE A C 1
ATOM 7358 O O . ILE A 1 959 ? -14.484 -7.561 -11.877 1.00 97.50 959 ILE A O 1
ATOM 7362 N N . ARG A 1 960 ? -15.105 -6.101 -13.463 1.00 96.94 960 ARG A N 1
ATOM 7363 C CA . ARG A 1 960 ? -16.368 -5.697 -12.851 1.00 96.94 960 ARG A CA 1
ATOM 7364 C C . ARG A 1 960 ? -17.470 -6.653 -13.288 1.00 96.94 960 ARG A C 1
ATOM 7366 O O . ARG A 1 960 ? -17.579 -6.953 -14.478 1.00 96.94 960 ARG A O 1
ATOM 7373 N N . VAL A 1 961 ? -18.272 -7.113 -12.335 1.00 96.06 961 VAL A N 1
ATOM 7374 C CA . VAL A 1 961 ? -19.450 -7.945 -12.617 1.00 96.06 961 VAL A CA 1
ATOM 7375 C C . VAL A 1 961 ? -20.545 -7.165 -13.349 1.00 96.06 961 VAL A C 1
ATOM 7377 O O . VAL A 1 961 ? -20.534 -5.932 -13.396 1.00 96.06 961 VAL A O 1
ATOM 7380 N N . ASP A 1 962 ? -21.469 -7.883 -13.978 1.00 94.31 962 ASP A N 1
ATOM 7381 C CA . ASP A 1 962 ? -22.670 -7.302 -14.570 1.00 94.31 962 ASP A CA 1
ATOM 7382 C C . ASP A 1 962 ? -23.760 -7.012 -13.516 1.00 94.31 962 ASP A C 1
ATOM 7384 O O . ASP A 1 962 ? -23.534 -7.084 -12.310 1.00 94.31 962 ASP A O 1
ATOM 7388 N N . ALA A 1 963 ? -24.964 -6.659 -13.972 1.00 90.19 963 ALA A N 1
ATOM 7389 C CA . ALA A 1 963 ? -26.085 -6.341 -13.087 1.00 90.19 963 ALA A CA 1
ATOM 7390 C C . ALA A 1 963 ? -26.629 -7.543 -12.282 1.00 90.19 963 ALA A C 1
ATOM 7392 O O . ALA A 1 963 ? -27.423 -7.330 -11.368 1.00 90.19 963 ALA A O 1
ATOM 7393 N N . ASN A 1 964 ? -26.232 -8.774 -12.619 1.00 90.56 964 ASN A N 1
ATOM 7394 C CA . ASN A 1 964 ? -26.596 -10.001 -11.906 1.00 90.56 964 ASN A CA 1
ATOM 7395 C C . ASN A 1 964 ? -25.473 -10.480 -10.969 1.00 90.56 964 ASN A C 1
ATOM 7397 O O . ASN A 1 964 ? -25.534 -11.605 -10.479 1.00 90.56 964 ASN A O 1
ATOM 7401 N N . ASP A 1 965 ? -24.450 -9.650 -10.730 1.00 93.62 965 ASP A N 1
ATOM 7402 C CA . ASP A 1 965 ? -23.236 -10.015 -9.995 1.00 93.62 965 ASP A CA 1
ATOM 7403 C C . ASP A 1 965 ? -22.438 -11.161 -10.648 1.00 93.62 965 ASP A C 1
ATOM 7405 O O . ASP A 1 965 ? -21.707 -11.902 -9.982 1.00 93.62 965 ASP A O 1
ATOM 7409 N N . GLU A 1 966 ? -22.536 -11.296 -11.973 1.00 95.81 966 GLU A N 1
ATOM 7410 C CA . GLU A 1 966 ? -21.865 -12.341 -12.740 1.00 95.81 966 GLU A CA 1
ATOM 7411 C C . GLU A 1 966 ? -20.780 -11.786 -13.671 1.00 95.81 966 GLU A C 1
ATOM 7413 O O . GLU A 1 966 ? -20.836 -10.657 -14.163 1.00 95.81 966 GLU A O 1
ATOM 7418 N N . ALA A 1 967 ? -19.763 -12.604 -13.939 1.00 97.31 967 ALA A N 1
ATOM 7419 C CA . ALA A 1 967 ? -18.751 -12.309 -14.948 1.00 97.31 967 ALA A CA 1
ATOM 7420 C C . ALA A 1 967 ? -18.296 -13.586 -15.656 1.00 97.31 967 ALA A C 1
ATOM 7422 O O . ALA A 1 967 ? -18.093 -14.620 -15.025 1.00 97.31 967 ALA A O 1
ATOM 7423 N N . ARG A 1 968 ? -18.057 -13.504 -16.965 1.00 97.38 968 ARG A N 1
ATOM 7424 C CA . ARG A 1 968 ? -17.527 -14.603 -17.783 1.00 97.38 968 ARG A CA 1
ATOM 7425 C C . ARG A 1 968 ? -16.413 -14.066 -18.647 1.00 97.38 968 ARG A C 1
ATOM 7427 O O . ARG A 1 968 ? -16.617 -13.114 -19.400 1.00 97.38 968 ARG A O 1
ATOM 7434 N N . PHE A 1 969 ? -15.238 -14.662 -18.536 1.00 96.31 969 PHE A N 1
ATOM 7435 C CA . PHE A 1 969 ? -14.048 -14.154 -19.199 1.00 96.31 969 PHE A CA 1
ATOM 7436 C C . PHE A 1 969 ? -13.001 -15.243 -19.374 1.00 96.31 969 PHE A C 1
ATOM 7438 O O . PHE A 1 969 ? -12.987 -16.231 -18.641 1.00 96.31 969 PHE A O 1
ATOM 7445 N N . ASN A 1 970 ? -12.095 -15.020 -20.322 1.00 93.88 970 ASN A N 1
ATOM 7446 C CA . ASN A 1 970 ? -10.888 -15.819 -20.450 1.00 93.88 970 ASN A CA 1
ATOM 7447 C C . ASN A 1 970 ? -9.650 -14.936 -20.322 1.00 93.88 970 ASN A C 1
ATOM 7449 O O . ASN A 1 970 ? -9.679 -13.763 -20.700 1.00 93.88 970 ASN A O 1
ATOM 7453 N N . ILE A 1 971 ? -8.552 -15.517 -19.850 1.00 92.62 971 ILE A N 1
ATOM 7454 C CA . ILE A 1 971 ? -7.248 -14.860 -19.773 1.00 92.62 971 ILE A CA 1
ATOM 7455 C C . ILE A 1 971 ? -6.259 -15.664 -20.609 1.00 92.62 971 ILE A C 1
ATOM 7457 O O . ILE A 1 971 ? -5.952 -16.812 -20.297 1.00 92.62 971 ILE A O 1
ATOM 7461 N N . LYS A 1 972 ? -5.738 -15.047 -21.669 1.00 90.25 972 LYS A N 1
ATOM 7462 C CA . LYS A 1 972 ? -4.585 -15.558 -22.400 1.00 90.25 972 LYS A CA 1
ATOM 7463 C C . LYS A 1 972 ? -3.316 -15.202 -21.634 1.00 90.25 972 LYS A C 1
ATOM 7465 O O . LYS A 1 972 ? -3.050 -14.017 -21.423 1.00 90.25 972 LYS A O 1
ATOM 7470 N N . ILE A 1 973 ? -2.552 -16.216 -21.240 1.00 88.12 973 ILE A N 1
ATOM 7471 C CA . ILE A 1 973 ? -1.310 -16.059 -20.475 1.00 88.12 973 ILE A CA 1
ATOM 7472 C C . ILE A 1 973 ? -0.132 -16.380 -21.402 1.00 88.12 973 ILE A C 1
ATOM 7474 O O . ILE A 1 973 ? -0.159 -17.425 -22.054 1.00 88.12 973 ILE A O 1
ATOM 7478 N N . PRO A 1 974 ? 0.884 -15.506 -21.501 1.00 87.06 974 PRO A N 1
ATOM 7479 C CA . PRO A 1 974 ? 2.068 -15.784 -22.303 1.00 87.06 974 PRO A CA 1
ATOM 7480 C C . PRO A 1 974 ? 2.873 -16.969 -21.761 1.00 87.06 974 PRO A C 1
ATOM 7482 O O . PRO A 1 974 ? 3.034 -17.137 -20.546 1.00 87.06 974 PRO A O 1
ATOM 7485 N N . ASP A 1 975 ? 3.442 -17.752 -22.675 1.00 82.06 975 ASP A N 1
ATOM 7486 C CA . ASP A 1 975 ? 4.314 -18.873 -22.330 1.00 82.06 975 ASP A CA 1
ATOM 7487 C C . ASP A 1 975 ? 5.553 -18.394 -21.558 1.00 82.06 975 ASP A C 1
ATOM 7489 O O . ASP A 1 975 ? 6.177 -17.386 -21.892 1.00 82.06 975 ASP A O 1
ATOM 7493 N N . GLY A 1 976 ? 5.930 -19.141 -20.517 1.00 82.88 976 GLY A N 1
ATOM 7494 C CA . GLY A 1 976 ? 7.133 -18.866 -19.726 1.00 82.88 976 GLY A CA 1
ATOM 7495 C C . GLY A 1 976 ? 7.006 -17.743 -18.690 1.00 82.88 976 GLY A C 1
ATOM 7496 O O . GLY A 1 976 ? 7.939 -17.567 -17.907 1.00 82.88 976 GLY A O 1
ATOM 7497 N N . MET A 1 977 ? 5.867 -17.043 -18.602 1.00 88.50 977 MET A N 1
ATOM 7498 C CA . MET A 1 977 ? 5.648 -16.014 -17.577 1.00 88.50 977 MET A CA 1
ATOM 7499 C C . MET A 1 977 ? 5.763 -16.611 -16.159 1.00 88.50 977 MET A C 1
ATOM 7501 O O . MET A 1 977 ? 5.045 -17.575 -15.863 1.00 88.50 977 MET A O 1
ATOM 7505 N N . PRO A 1 978 ? 6.658 -16.097 -15.290 1.00 90.62 978 PRO A N 1
ATOM 7506 C CA . PRO A 1 978 ? 6.827 -16.587 -13.929 1.00 90.62 978 PRO A CA 1
ATOM 7507 C C . PRO A 1 978 ? 5.846 -15.906 -12.967 1.00 90.62 978 PRO A C 1
ATOM 7509 O O . PRO A 1 978 ? 5.279 -14.857 -13.267 1.00 90.62 978 PRO A O 1
ATOM 7512 N N . GLY A 1 979 ? 5.704 -16.484 -11.776 1.00 90.69 979 GLY A N 1
ATOM 7513 C CA . GLY A 1 979 ? 5.058 -15.812 -10.660 1.00 90.69 979 GLY A CA 1
ATOM 7514 C C . GLY A 1 979 ? 3.592 -16.167 -10.484 1.00 90.69 979 GLY A C 1
ATOM 7515 O O . GLY A 1 979 ? 3.114 -17.237 -10.864 1.00 90.69 979 GLY A O 1
ATOM 7516 N N . ILE A 1 980 ? 2.871 -15.226 -9.884 1.00 91.94 980 ILE A N 1
ATOM 7517 C CA . ILE A 1 980 ? 1.459 -15.352 -9.539 1.00 91.94 980 ILE A CA 1
ATOM 7518 C C . ILE A 1 980 ? 0.715 -14.169 -10.148 1.00 91.94 980 ILE A C 1
ATOM 7520 O O . ILE A 1 980 ? 1.076 -13.015 -9.909 1.00 91.94 980 ILE A O 1
ATOM 7524 N N . LEU A 1 981 ? -0.353 -14.456 -10.894 1.00 92.50 981 LEU A N 1
ATOM 7525 C CA . LEU A 1 981 ? -1.239 -13.451 -11.469 1.00 92.50 981 LEU A CA 1
ATOM 7526 C C . LEU A 1 981 ? -2.472 -13.260 -10.565 1.00 92.50 981 LEU A C 1
ATOM 7528 O O . LEU A 1 981 ? -3.285 -14.183 -10.430 1.00 92.50 981 LEU A O 1
ATOM 7532 N N . PRO A 1 982 ? -2.648 -12.089 -9.927 1.00 95.00 982 PRO A N 1
ATOM 7533 C CA . PRO A 1 982 ? -3.864 -11.802 -9.180 1.00 95.00 982 PRO A CA 1
ATOM 7534 C C . PRO A 1 982 ? -5.041 -11.517 -10.125 1.00 95.00 982 PRO A C 1
ATOM 7536 O O . PRO A 1 982 ? -4.951 -10.686 -11.027 1.00 95.00 982 PRO A O 1
ATOM 7539 N N . ILE A 1 983 ? -6.171 -12.179 -9.881 1.00 96.44 983 ILE A N 1
ATOM 7540 C CA . ILE A 1 983 ? -7.438 -11.959 -10.592 1.00 96.44 983 ILE A CA 1
ATOM 7541 C C . ILE A 1 983 ? -8.394 -11.274 -9.626 1.00 96.44 983 ILE A C 1
ATOM 7543 O O . ILE A 1 983 ? -8.665 -11.795 -8.542 1.00 96.44 983 ILE A O 1
ATOM 7547 N N . THR A 1 984 ? -8.900 -10.102 -10.002 1.00 97.62 984 THR A N 1
ATOM 7548 C CA . THR A 1 984 ? -9.813 -9.331 -9.157 1.00 97.62 984 THR A CA 1
ATOM 7549 C C . THR A 1 984 ? -11.210 -9.276 -9.749 1.00 97.62 984 THR A C 1
ATOM 7551 O O . THR A 1 984 ? -11.373 -8.834 -10.882 1.00 97.62 984 THR A O 1
ATOM 7554 N N . ILE A 1 985 ? -12.208 -9.666 -8.955 1.00 97.69 985 ILE A N 1
ATOM 7555 C CA . ILE A 1 985 ? -13.629 -9.514 -9.279 1.00 97.69 985 ILE A CA 1
ATOM 7556 C C . ILE A 1 985 ? -14.198 -8.385 -8.427 1.00 97.69 985 ILE A C 1
ATOM 7558 O O . ILE A 1 985 ? -14.087 -8.409 -7.201 1.00 97.69 985 ILE A O 1
ATOM 7562 N N . ALA A 1 986 ? -14.755 -7.377 -9.081 1.00 95.19 986 ALA A N 1
ATOM 7563 C CA . ALA A 1 986 ? -15.090 -6.084 -8.509 1.00 95.19 986 ALA A CA 1
ATOM 7564 C C . ALA A 1 986 ? -16.588 -5.792 -8.539 1.00 95.19 986 ALA A C 1
ATOM 7566 O O . ALA A 1 986 ? -17.292 -6.257 -9.434 1.00 95.19 986 ALA A O 1
ATOM 7567 N N . SER A 1 987 ? -17.019 -4.926 -7.616 1.00 91.81 987 SER A N 1
ATOM 7568 C CA . SER A 1 987 ? -18.383 -4.386 -7.532 1.00 91.81 987 SER A CA 1
ATOM 7569 C C . SER A 1 987 ? -19.474 -5.435 -7.302 1.00 91.81 987 SER A C 1
ATOM 7571 O O . SER A 1 987 ? -20.611 -5.217 -7.699 1.00 91.81 987 SER A O 1
ATOM 7573 N N . VAL A 1 988 ? -19.135 -6.543 -6.639 1.00 92.88 988 VAL A N 1
ATOM 7574 C CA . VAL A 1 988 ? -20.082 -7.619 -6.316 1.00 92.88 988 VAL A CA 1
ATOM 7575 C C . VAL A 1 988 ? -21.016 -7.169 -5.195 1.00 92.88 988 VAL A C 1
ATOM 7577 O O . VAL A 1 988 ? -20.544 -6.633 -4.192 1.00 92.88 988 VAL A O 1
ATOM 7580 N N . GLU A 1 989 ? -22.318 -7.404 -5.335 1.00 84.75 989 GLU A N 1
ATOM 7581 C CA . GLU A 1 989 ? -23.356 -7.041 -4.363 1.00 84.75 989 GLU A CA 1
ATOM 7582 C C . GLU A 1 989 ? -23.263 -5.568 -3.924 1.00 84.75 989 GLU A C 1
ATOM 7584 O O . GLU A 1 989 ? -23.280 -5.249 -2.733 1.00 84.75 989 GLU A O 1
ATOM 7589 N N . SER A 1 990 ? -23.186 -4.626 -4.870 1.00 68.38 990 SER A N 1
ATOM 7590 C CA . SER A 1 990 ? -23.108 -3.178 -4.588 1.00 68.38 990 SER A CA 1
ATOM 7591 C C . SER A 1 990 ? -24.418 -2.564 -4.046 1.00 68.38 990 SER A C 1
ATOM 7593 O O . SER A 1 990 ? -24.765 -1.420 -4.352 1.00 68.38 990 SER A O 1
ATOM 7595 N N . SER A 1 991 ? -25.213 -3.330 -3.294 1.00 65.81 991 SER A N 1
ATOM 7596 C CA . SER A 1 991 ? -26.481 -2.874 -2.729 1.00 65.81 991 SER A CA 1
ATOM 7597 C C . SER A 1 991 ? -26.256 -1.852 -1.618 1.00 65.81 991 SER A C 1
ATOM 7599 O O . SER A 1 991 ? -25.368 -1.992 -0.781 1.00 65.81 991 SER A O 1
ATOM 7601 N N . LYS A 1 992 ? -27.151 -0.865 -1.527 1.00 62.12 992 LYS A N 1
ATOM 7602 C CA . LYS A 1 992 ? -27.175 0.118 -0.431 1.00 62.12 992 LYS A CA 1
ATOM 7603 C C . LYS A 1 992 ? -27.672 -0.460 0.894 1.00 62.12 992 LYS A C 1
ATOM 7605 O O . LYS A 1 992 ? -27.573 0.195 1.929 1.00 62.12 992 LYS A O 1
ATOM 7610 N N . THR A 1 993 ? -28.292 -1.638 0.872 1.00 62.81 993 THR A N 1
ATOM 7611 C CA . THR A 1 993 ? -28.876 -2.223 2.079 1.00 62.81 993 THR A CA 1
ATOM 7612 C C . THR A 1 993 ? -27.794 -2.860 2.933 1.00 62.81 993 THR A C 1
ATOM 7614 O O . THR A 1 993 ? -27.095 -3.774 2.495 1.00 62.81 993 THR A O 1
ATOM 7617 N N . PHE A 1 994 ? -27.699 -2.408 4.180 1.00 65.25 994 PHE A N 1
ATOM 7618 C CA . PHE A 1 994 ? -26.863 -3.051 5.179 1.00 65.25 994 PHE A CA 1
ATOM 7619 C C . PHE A 1 994 ? -27.339 -4.491 5.444 1.00 65.25 994 PHE A C 1
ATOM 7621 O O . PHE A 1 994 ? -28.539 -4.778 5.436 1.00 65.25 994 PHE A O 1
ATOM 7628 N N . SER A 1 995 ? -26.388 -5.402 5.660 1.00 69.56 995 SER A N 1
ATOM 7629 C CA . SER A 1 995 ? -26.674 -6.819 5.886 1.00 69.56 995 SER A CA 1
ATOM 7630 C C . SER A 1 995 ? -27.358 -7.067 7.235 1.00 69.56 995 SER A C 1
ATOM 7632 O O . SER A 1 995 ? -26.996 -6.475 8.248 1.00 69.56 995 SER A O 1
ATOM 7634 N N . THR A 1 996 ? -28.274 -8.037 7.281 1.00 72.06 996 THR A N 1
ATOM 7635 C CA . THR A 1 996 ? -28.899 -8.515 8.525 1.00 72.06 996 THR A CA 1
ATOM 7636 C C . THR A 1 996 ? -28.005 -9.456 9.349 1.00 72.06 996 THR A C 1
ATOM 7638 O O . THR A 1 996 ? -28.351 -9.808 10.476 1.00 72.06 996 THR A O 1
ATOM 7641 N N . SER A 1 997 ? -26.845 -9.855 8.819 1.00 82.69 997 SER A N 1
ATOM 7642 C CA . SER A 1 997 ? -25.850 -10.702 9.485 1.00 82.69 997 SER A CA 1
ATOM 7643 C C . SER A 1 997 ? -24.437 -10.148 9.307 1.00 82.69 997 SER A C 1
ATOM 7645 O O . SER A 1 997 ? -24.041 -9.762 8.206 1.00 82.69 997 SER A O 1
ATOM 7647 N N . LEU A 1 998 ? -23.636 -10.181 10.376 1.00 83.44 998 LEU A N 1
ATOM 7648 C CA . LEU A 1 998 ? -22.222 -9.787 10.332 1.00 83.44 998 LEU A CA 1
ATOM 7649 C C . LEU A 1 998 ? -21.363 -10.732 9.467 1.00 83.44 998 LEU A C 1
ATOM 7651 O O . LEU A 1 998 ? -20.293 -10.339 9.013 1.00 83.44 998 LEU A O 1
ATOM 7655 N N . LEU A 1 999 ? -21.820 -11.969 9.239 1.00 87.94 999 LEU A N 1
ATOM 7656 C CA . LEU A 1 999 ? -21.128 -12.962 8.408 1.00 87.94 999 LEU A CA 1
ATOM 7657 C C . LEU A 1 999 ? -21.609 -12.976 6.951 1.00 87.94 999 LEU A C 1
ATOM 7659 O O . LEU A 1 999 ? -21.091 -13.769 6.161 1.00 87.94 999 LEU A O 1
ATOM 7663 N N . ALA A 1 1000 ? -22.599 -12.147 6.599 1.00 85.50 1000 ALA A N 1
ATOM 7664 C CA . ALA A 1 1000 ? -23.115 -12.126 5.238 1.00 85.50 1000 ALA A CA 1
ATOM 7665 C C . ALA A 1 1000 ? -22.058 -11.635 4.250 1.00 85.50 1000 ALA A C 1
ATOM 7667 O O . ALA A 1 1000 ? -21.321 -10.673 4.496 1.00 85.50 1000 ALA A O 1
ATOM 7668 N N . ARG A 1 1001 ? -22.031 -12.320 3.119 1.00 88.94 1001 ARG A N 1
ATOM 7669 C CA . ARG A 1 1001 ? -21.118 -12.123 2.005 1.00 88.94 1001 ARG A CA 1
ATOM 7670 C C . ARG A 1 1001 ? -21.772 -12.709 0.750 1.00 88.94 1001 ARG A C 1
ATOM 7672 O O . ARG A 1 1001 ? -22.631 -13.585 0.909 1.00 88.94 1001 ARG A O 1
ATOM 7679 N N . PRO A 1 1002 ? -21.331 -12.298 -0.446 1.00 90.62 1002 PRO A N 1
ATOM 7680 C CA . PRO A 1 1002 ? -21.836 -12.873 -1.679 1.00 90.62 1002 PRO A CA 1
ATOM 7681 C C . PRO A 1 1002 ? -21.620 -14.384 -1.729 1.00 90.62 1002 PRO A C 1
ATOM 7683 O O . PRO A 1 1002 ? -20.561 -14.883 -1.339 1.00 90.62 1002 PRO A O 1
ATOM 7686 N N . ASN A 1 1003 ? -22.624 -15.109 -2.224 1.00 91.25 1003 ASN A N 1
ATOM 7687 C CA . ASN A 1 1003 ? -22.562 -16.567 -2.393 1.00 91.25 1003 ASN A CA 1
ATOM 7688 C C . ASN A 1 1003 ? -21.821 -16.986 -3.674 1.00 91.25 1003 ASN A C 1
ATOM 7690 O O . ASN A 1 1003 ? -21.565 -18.176 -3.874 1.00 91.25 1003 ASN A O 1
ATOM 7694 N N . ASN A 1 1004 ? -21.514 -16.026 -4.549 1.00 94.81 1004 ASN A N 1
ATOM 7695 C CA . ASN A 1 1004 ? -20.841 -16.239 -5.822 1.00 94.81 1004 ASN A CA 1
ATOM 7696 C C . ASN A 1 1004 ? -19.460 -16.878 -5.621 1.00 94.81 1004 ASN A C 1
ATOM 7698 O O . ASN A 1 1004 ? -18.731 -16.587 -4.669 1.00 94.81 1004 ASN A O 1
ATOM 7702 N N . ARG A 1 1005 ? -19.096 -17.747 -6.560 1.00 96.06 1005 ARG A N 1
ATOM 7703 C CA . ARG A 1 1005 ? -17.817 -18.455 -6.623 1.00 96.06 1005 ARG A CA 1
ATOM 7704 C C . ARG A 1 1005 ? -17.127 -18.124 -7.931 1.00 96.06 1005 ARG A C 1
ATOM 7706 O O . ARG A 1 1005 ? -17.790 -17.856 -8.930 1.00 96.06 1005 ARG A O 1
ATOM 7713 N N . LEU A 1 1006 ? -15.797 -18.173 -7.931 1.00 97.44 1006 LEU A N 1
ATOM 7714 C CA . LEU A 1 1006 ? -15.027 -18.127 -9.168 1.00 97.44 1006 LEU A CA 1
ATOM 7715 C C . LEU A 1 1006 ? -14.762 -19.560 -9.625 1.00 97.44 1006 LEU A C 1
ATOM 7717 O O . LEU A 1 1006 ? -13.950 -20.265 -9.037 1.00 97.44 1006 LEU A O 1
ATOM 7721 N N . TRP A 1 1007 ? -15.446 -19.984 -10.675 1.00 96.88 1007 TRP A N 1
ATOM 7722 C CA . TRP A 1 1007 ? -15.249 -21.267 -11.329 1.00 96.88 1007 TRP A CA 1
ATOM 7723 C C . TRP A 1 1007 ? -14.127 -21.147 -12.360 1.00 96.88 1007 TRP A C 1
ATOM 7725 O O . TRP A 1 1007 ? -14.168 -20.266 -13.219 1.00 96.88 1007 TRP A O 1
ATOM 7735 N N . ARG A 1 1008 ? -13.133 -22.036 -12.286 1.00 93.62 1008 ARG A N 1
ATOM 7736 C CA . ARG A 1 1008 ? -12.057 -22.197 -13.279 1.00 93.62 1008 ARG A CA 1
ATOM 7737 C C . ARG A 1 1008 ? -12.273 -23.511 -14.025 1.00 93.62 1008 ARG A C 1
ATOM 7739 O O . ARG A 1 1008 ? -12.516 -24.538 -13.389 1.00 93.62 1008 ARG A O 1
ATOM 7746 N N . TYR A 1 1009 ? -12.176 -23.491 -15.348 1.00 91.31 1009 TYR A N 1
ATOM 7747 C CA . TYR A 1 1009 ? -12.273 -24.705 -16.161 1.00 91.31 1009 TYR A CA 1
ATOM 7748 C C . TYR A 1 1009 ? -10.917 -25.423 -16.199 1.00 91.31 1009 TYR A C 1
ATOM 7750 O O . TYR A 1 1009 ? -9.949 -24.878 -16.724 1.00 91.31 1009 TYR A O 1
ATOM 7758 N N . VAL A 1 1010 ? -10.819 -26.621 -15.614 1.00 86.12 1010 VAL A N 1
ATOM 7759 C CA . VAL A 1 1010 ? -9.559 -27.379 -15.504 1.00 86.12 1010 VAL A CA 1
ATOM 7760 C C . VAL A 1 1010 ? -9.802 -28.867 -15.734 1.00 86.12 1010 VAL A C 1
ATOM 7762 O O . VAL A 1 1010 ? -10.507 -29.510 -14.955 1.00 86.12 1010 VAL A O 1
ATOM 7765 N N . GLY A 1 1011 ? -9.137 -29.442 -16.742 1.00 80.75 1011 GLY A N 1
ATOM 7766 C CA . GLY A 1 1011 ? -9.242 -30.872 -17.057 1.00 80.75 1011 GLY A CA 1
ATOM 7767 C C . GLY A 1 1011 ? -10.673 -31.276 -17.410 1.00 80.75 1011 GLY A C 1
ATOM 7768 O O . GLY A 1 1011 ? -11.225 -32.169 -16.773 1.00 80.75 1011 GLY A O 1
ATOM 7769 N N . ASP A 1 1012 ? -11.268 -30.552 -18.362 1.00 83.56 1012 ASP A N 1
ATOM 7770 C CA . ASP A 1 1012 ? -12.624 -30.749 -18.891 1.00 83.56 1012 ASP A CA 1
ATOM 7771 C C . ASP A 1 1012 ? -13.770 -30.628 -17.870 1.00 83.56 1012 ASP A C 1
ATOM 7773 O O . ASP A 1 1012 ? -14.852 -31.167 -18.080 1.00 83.56 1012 ASP A O 1
ATOM 7777 N N . THR A 1 1013 ? -13.543 -29.939 -16.746 1.00 90.31 1013 THR A N 1
ATOM 7778 C CA . THR A 1 1013 ? -14.560 -29.725 -15.702 1.00 90.31 1013 THR A CA 1
ATOM 7779 C C . THR A 1 1013 ? -14.413 -28.357 -15.041 1.00 90.31 1013 THR A C 1
ATOM 7781 O O . THR A 1 1013 ? -13.300 -27.846 -14.875 1.00 90.31 1013 THR A O 1
ATOM 7784 N N . TRP A 1 1014 ? -15.527 -27.765 -14.607 1.00 93.50 1014 TRP A N 1
ATOM 7785 C CA . TRP A 1 1014 ? -15.526 -26.555 -13.778 1.00 93.50 1014 TRP A CA 1
ATOM 7786 C C . TRP A 1 1014 ? -15.222 -26.875 -12.309 1.00 93.50 1014 TRP A C 1
ATOM 7788 O O . TRP A 1 1014 ? -15.862 -27.732 -11.700 1.00 93.50 1014 TRP A O 1
ATOM 7798 N N . LYS A 1 1015 ? -14.265 -26.154 -11.712 1.00 93.31 1015 LYS A N 1
ATOM 7799 C CA . LYS A 1 1015 ? -13.879 -26.291 -10.296 1.00 93.31 1015 LYS A CA 1
ATOM 7800 C C . LYS A 1 1015 ? -13.941 -24.949 -9.579 1.00 93.31 1015 LYS A C 1
ATOM 7802 O O . LYS A 1 1015 ? -13.572 -23.929 -10.158 1.00 93.31 1015 LYS A O 1
ATOM 7807 N N . ASP A 1 1016 ? -14.382 -24.955 -8.322 1.00 94.56 1016 ASP A N 1
ATOM 7808 C CA . ASP A 1 1016 ? -14.356 -23.757 -7.478 1.00 94.56 1016 ASP A CA 1
ATOM 7809 C C . ASP A 1 1016 ? -12.901 -23.381 -7.172 1.00 94.56 1016 ASP A C 1
ATOM 7811 O O . ASP A 1 1016 ? -12.173 -24.105 -6.495 1.00 94.56 1016 ASP A O 1
ATOM 7815 N N . PHE A 1 1017 ? -12.465 -22.240 -7.691 1.00 93.62 1017 PHE A N 1
ATOM 7816 C CA . PHE A 1 1017 ? -11.111 -21.736 -7.507 1.00 93.62 1017 PHE A CA 1
ATOM 7817 C C . PHE A 1 1017 ? -10.892 -21.143 -6.106 1.00 93.62 1017 PHE A C 1
ATOM 7819 O O . PHE A 1 1017 ? -9.761 -21.076 -5.622 1.00 93.62 1017 PHE A O 1
ATOM 7826 N N . GLY A 1 1018 ? -11.973 -20.729 -5.440 1.00 91.06 1018 GLY A N 1
ATOM 7827 C CA . GLY A 1 1018 ? -11.979 -20.140 -4.103 1.00 91.06 1018 GLY A CA 1
ATOM 7828 C C . GLY A 1 1018 ? -12.229 -21.130 -2.971 1.00 91.06 1018 GLY A C 1
ATOM 7829 O O . GLY A 1 1018 ? -12.458 -20.684 -1.842 1.00 91.06 1018 GLY A O 1
ATOM 7830 N N . GLU A 1 1019 ? -12.201 -22.437 -3.249 1.00 90.19 1019 GLU A N 1
ATOM 7831 C CA . GLU A 1 1019 ? -12.592 -23.492 -2.311 1.00 90.19 1019 GLU A CA 1
ATOM 7832 C C . GLU A 1 1019 ? -11.973 -23.289 -0.912 1.00 90.19 1019 GLU A C 1
ATOM 7834 O O . GLU A 1 1019 ? -10.793 -22.951 -0.760 1.00 90.19 1019 GLU A O 1
ATOM 7839 N N . ASN A 1 1020 ? -12.769 -23.501 0.142 1.00 86.38 1020 ASN A N 1
ATOM 7840 C CA . ASN A 1 1020 ? -12.356 -23.344 1.543 1.00 86.38 1020 ASN A CA 1
ATOM 7841 C C . ASN A 1 1020 ? -11.822 -21.938 1.892 1.00 86.38 1020 ASN A C 1
ATOM 7843 O O . ASN A 1 1020 ? -10.927 -21.807 2.740 1.00 86.38 1020 ASN A O 1
ATOM 7847 N N . GLY A 1 1021 ? -12.322 -20.886 1.236 1.00 88.38 1021 GLY A N 1
ATOM 7848 C CA . GLY A 1 1021 ? -11.900 -19.508 1.492 1.00 88.38 1021 GLY A CA 1
ATOM 7849 C C . GLY A 1 1021 ? -10.517 -19.183 0.930 1.00 88.38 1021 GLY A C 1
ATOM 7850 O O . GLY A 1 1021 ? -9.786 -18.395 1.529 1.00 88.38 1021 GLY A O 1
ATOM 7851 N N . ASN A 1 1022 ? -10.104 -19.821 -0.169 1.00 93.06 1022 ASN A N 1
ATOM 7852 C CA . ASN A 1 1022 ? -8.809 -19.582 -0.812 1.00 93.06 1022 ASN A CA 1
ATOM 7853 C C . ASN A 1 1022 ? -8.791 -18.296 -1.667 1.00 93.06 1022 ASN A C 1
ATOM 7855 O O . ASN A 1 1022 ? -8.358 -18.287 -2.816 1.00 93.06 1022 ASN A O 1
ATOM 7859 N N . TYR A 1 1023 ? -9.264 -17.195 -1.096 1.00 95.88 1023 TYR A N 1
ATOM 7860 C CA . TYR A 1 1023 ? -9.323 -15.877 -1.720 1.00 95.88 1023 TYR A CA 1
ATOM 7861 C C . TYR A 1 1023 ? -9.217 -14.797 -0.643 1.00 95.88 1023 TYR A C 1
ATOM 7863 O O . TYR A 1 1023 ? -9.340 -15.068 0.553 1.00 95.88 1023 TYR A O 1
ATOM 7871 N N . GLN A 1 1024 ? -8.960 -13.566 -1.064 1.00 96.69 1024 GLN A N 1
ATOM 7872 C CA . GLN A 1 1024 ? -9.140 -12.388 -0.225 1.00 96.69 1024 GLN A CA 1
ATOM 7873 C C . GLN A 1 1024 ? -10.488 -11.756 -0.561 1.00 96.69 1024 GLN A C 1
ATOM 7875 O O . GLN A 1 1024 ? -10.866 -11.681 -1.730 1.00 96.69 1024 GLN A O 1
ATOM 7880 N N . LEU A 1 1025 ? -11.200 -11.313 0.471 1.00 95.56 1025 LEU A N 1
ATOM 7881 C CA . LEU A 1 1025 ? -12.456 -10.590 0.348 1.00 95.56 1025 LEU A CA 1
ATOM 7882 C C . LEU A 1 1025 ? -12.299 -9.257 1.050 1.00 95.56 1025 LEU A C 1
ATOM 7884 O O . LEU A 1 1025 ? -11.871 -9.227 2.203 1.00 95.56 1025 LEU A O 1
ATOM 7888 N N . GLU A 1 1026 ? -12.666 -8.186 0.367 1.00 92.50 1026 GLU A N 1
ATOM 7889 C CA . GLU A 1 1026 ? -12.638 -6.833 0.906 1.00 92.50 1026 GLU A CA 1
ATOM 7890 C C . GLU A 1 1026 ? -13.989 -6.190 0.667 1.00 92.50 1026 GLU A C 1
ATOM 7892 O O . GLU A 1 1026 ? -14.569 -6.318 -0.415 1.00 92.50 1026 GLU A O 1
ATOM 7897 N N . LYS A 1 1027 ? -14.490 -5.515 1.696 1.00 88.06 1027 LYS A N 1
ATOM 7898 C CA . LYS A 1 1027 ? -15.737 -4.774 1.628 1.00 88.06 1027 LYS A CA 1
ATOM 7899 C C . LYS A 1 1027 ? -15.450 -3.282 1.546 1.00 88.06 1027 LYS A C 1
ATOM 7901 O O . LYS A 1 1027 ? -14.878 -2.703 2.483 1.00 88.06 1027 LYS A O 1
ATOM 7906 N N . ASP A 1 1028 ? -15.863 -2.679 0.438 1.00 84.06 1028 ASP A N 1
ATOM 7907 C CA . ASP A 1 1028 ? -15.786 -1.242 0.230 1.00 84.06 1028 ASP A CA 1
ATOM 7908 C C . ASP A 1 1028 ? -16.805 -0.546 1.138 1.00 84.06 1028 ASP A C 1
ATOM 7910 O O . ASP A 1 1028 ? -17.966 -0.939 1.251 1.00 84.06 1028 ASP A O 1
ATOM 7914 N N . ILE A 1 1029 ? -16.356 0.483 1.843 1.00 76.75 1029 ILE A N 1
ATOM 7915 C CA . ILE A 1 1029 ? -17.209 1.249 2.754 1.00 76.75 1029 ILE A CA 1
ATOM 7916 C C . ILE A 1 1029 ? -17.989 2.340 2.058 1.00 76.75 1029 ILE A C 1
ATOM 7918 O O . ILE A 1 1029 ? -19.012 2.749 2.595 1.00 76.75 1029 ILE A O 1
ATOM 7922 N N . LEU A 1 1030 ? -17.523 2.808 0.904 1.00 76.25 1030 LEU A N 1
ATOM 7923 C CA . LEU A 1 1030 ? -18.105 3.931 0.183 1.00 76.25 1030 LEU A CA 1
ATOM 7924 C C . LEU A 1 1030 ? -19.356 3.516 -0.581 1.00 76.25 1030 LEU A C 1
ATOM 7926 O O . LEU A 1 1030 ? -20.309 4.291 -0.631 1.00 76.25 1030 LEU A O 1
ATOM 7930 N N . ASP A 1 1031 ? -19.399 2.285 -1.095 1.00 77.06 1031 ASP A N 1
ATOM 7931 C CA . ASP A 1 1031 ? -20.552 1.767 -1.838 1.00 77.06 1031 ASP A CA 1
ATOM 7932 C C . ASP A 1 1031 ? -21.059 0.390 -1.375 1.00 77.06 1031 ASP A C 1
ATOM 7934 O O . ASP A 1 1031 ? -21.985 -0.146 -1.981 1.00 77.06 1031 ASP A O 1
ATOM 7938 N N . ASN A 1 1032 ? -20.516 -0.152 -0.274 1.00 79.38 1032 ASN A N 1
ATOM 7939 C CA . ASN A 1 1032 ? -20.907 -1.437 0.327 1.00 79.38 1032 ASN A CA 1
ATOM 7940 C C . ASN A 1 1032 ? -20.644 -2.662 -0.574 1.00 79.38 1032 ASN A C 1
ATOM 7942 O O . ASN A 1 1032 ? -21.025 -3.771 -0.197 1.00 79.38 1032 ASN A O 1
ATOM 7946 N N . SER A 1 1033 ? -19.969 -2.484 -1.716 1.00 87.12 1033 SER A N 1
ATOM 7947 C CA . SER A 1 1033 ? -19.629 -3.575 -2.624 1.00 87.12 1033 SER A CA 1
ATOM 7948 C C . SER A 1 1033 ? -18.504 -4.458 -2.088 1.00 87.12 1033 SER A C 1
ATOM 7950 O O . SER A 1 1033 ? -17.678 -4.058 -1.260 1.00 87.12 1033 SER A O 1
ATOM 7952 N N . TYR A 1 1034 ? -18.462 -5.687 -2.584 1.00 92.44 1034 TYR A N 1
ATOM 7953 C CA . TYR A 1 1034 ? -17.418 -6.653 -2.300 1.00 92.44 1034 TYR A CA 1
ATOM 7954 C C . TYR A 1 1034 ? -16.450 -6.748 -3.476 1.00 92.44 1034 TYR A C 1
ATOM 7956 O O . TYR A 1 1034 ? -16.830 -6.746 -4.650 1.00 92.44 1034 TYR A O 1
ATOM 7964 N N . THR A 1 1035 ? -15.168 -6.865 -3.146 1.00 95.38 1035 THR A N 1
ATOM 7965 C CA . THR A 1 1035 ? -14.111 -7.184 -4.100 1.00 95.38 1035 THR A CA 1
ATOM 7966 C C . THR A 1 1035 ? -13.426 -8.479 -3.687 1.00 95.38 1035 THR A C 1
ATOM 7968 O O . THR A 1 1035 ? -12.936 -8.608 -2.564 1.00 95.38 1035 THR A O 1
ATOM 7971 N N . PHE A 1 1036 ? -13.372 -9.430 -4.616 1.00 97.38 1036 PHE A N 1
ATOM 7972 C CA . PHE A 1 1036 ? -12.678 -10.701 -4.452 1.00 97.38 1036 PHE A CA 1
ATOM 7973 C C . PHE A 1 1036 ? -11.322 -10.639 -5.144 1.00 97.38 1036 PHE A C 1
ATOM 7975 O O . PHE A 1 1036 ? -11.219 -10.145 -6.268 1.00 97.38 1036 PHE A O 1
ATOM 7982 N N . VAL A 1 1037 ? -10.292 -11.192 -4.508 1.00 97.75 1037 VAL A N 1
ATOM 7983 C CA . VAL A 1 1037 ? -8.971 -11.369 -5.119 1.00 97.75 1037 VAL A CA 1
ATOM 7984 C C . VAL A 1 1037 ? -8.540 -12.824 -5.011 1.00 97.75 1037 VAL A C 1
ATOM 7986 O O . VAL A 1 1037 ? -8.412 -13.377 -3.915 1.00 97.75 1037 VAL A O 1
ATOM 7989 N N . PHE A 1 1038 ? -8.268 -13.420 -6.166 1.00 96.69 1038 PHE A N 1
ATOM 7990 C CA . PHE A 1 1038 ? -7.759 -14.777 -6.317 1.00 96.69 1038 PHE A CA 1
ATOM 7991 C C . PHE A 1 1038 ? -6.325 -14.746 -6.849 1.00 96.69 1038 PHE A C 1
ATOM 7993 O O . PHE A 1 1038 ? -5.913 -13.772 -7.476 1.00 96.69 1038 PHE A O 1
ATOM 8000 N N . SER A 1 1039 ? -5.563 -15.812 -6.611 1.00 94.50 1039 SER A N 1
ATOM 8001 C CA . SER A 1 1039 ? -4.153 -15.909 -7.006 1.00 94.50 1039 SER A CA 1
ATOM 8002 C C . SER A 1 1039 ? -3.941 -17.104 -7.927 1.00 94.50 1039 SER A C 1
ATOM 8004 O O . SER A 1 1039 ? -3.952 -18.245 -7.464 1.00 94.50 1039 SER A O 1
ATOM 8006 N N . LEU A 1 1040 ? -3.738 -16.841 -9.218 1.00 91.50 1040 LEU A N 1
ATOM 8007 C CA . LEU A 1 1040 ? -3.392 -17.855 -10.210 1.00 91.50 1040 LEU A CA 1
ATOM 8008 C C . LEU A 1 1040 ? -1.877 -18.075 -10.209 1.00 91.50 1040 LEU A C 1
ATOM 8010 O O . LEU A 1 1040 ? -1.124 -17.204 -10.633 1.00 91.50 1040 LEU A O 1
ATOM 8014 N N . GLN A 1 1041 ? -1.440 -19.223 -9.692 1.00 88.44 1041 GLN A N 1
ATOM 8015 C CA . GLN A 1 1041 ? -0.034 -19.634 -9.712 1.00 88.44 1041 GLN A CA 1
ATOM 8016 C C . GLN A 1 1041 ? 0.376 -20.044 -11.125 1.00 88.44 1041 GLN A C 1
ATOM 8018 O O . GLN A 1 1041 ? -0.355 -20.781 -11.780 1.00 88.44 1041 GLN A O 1
ATOM 8023 N N . LEU A 1 1042 ? 1.548 -19.597 -11.577 1.00 84.69 1042 LEU A N 1
ATOM 8024 C CA . LEU A 1 1042 ? 2.093 -19.922 -12.899 1.00 84.69 1042 LEU A CA 1
ATOM 8025 C C . LEU A 1 1042 ? 3.291 -20.892 -12.808 1.00 84.69 1042 LEU A C 1
ATOM 8027 O O . LEU A 1 1042 ? 4.003 -21.086 -13.787 1.00 84.69 1042 LEU A O 1
ATOM 8031 N N . GLU A 1 1043 ? 3.554 -21.490 -11.639 1.00 62.50 1043 GLU A N 1
ATOM 8032 C CA . GLU A 1 1043 ? 4.837 -22.136 -11.312 1.00 62.50 1043 GLU A CA 1
ATOM 8033 C C . GLU A 1 1043 ? 5.162 -23.441 -12.061 1.00 62.50 1043 GLU A C 1
ATOM 8035 O O . GLU A 1 1043 ? 6.347 -23.734 -12.248 1.00 62.50 1043 GLU A O 1
ATOM 8040 N N . PHE A 1 1044 ? 4.176 -24.245 -12.479 1.00 55.06 1044 PHE A N 1
ATOM 8041 C CA . PHE A 1 1044 ? 4.433 -25.622 -12.928 1.00 55.06 1044 PHE A CA 1
ATOM 8042 C C . PHE A 1 1044 ? 4.263 -25.806 -14.441 1.00 55.06 1044 PHE A C 1
ATOM 8044 O O . PHE A 1 1044 ? 3.231 -25.459 -15.005 1.00 55.06 1044 PHE A O 1
ATOM 8051 N N . GLU A 1 1045 ? 5.248 -26.446 -15.086 1.00 50.44 1045 GLU A N 1
ATOM 8052 C CA . GLU A 1 1045 ? 5.141 -26.975 -16.464 1.00 50.44 1045 GLU A CA 1
ATOM 8053 C C . GLU A 1 1045 ? 3.980 -27.979 -16.617 1.00 50.44 1045 GLU A C 1
ATOM 8055 O O . GLU A 1 1045 ? 3.519 -28.234 -17.724 1.00 50.44 1045 GLU A O 1
ATOM 8060 N N . SER A 1 1046 ? 3.509 -28.545 -15.497 1.00 39.16 1046 SER A N 1
ATOM 8061 C CA . SER A 1 1046 ? 2.394 -29.490 -15.414 1.00 39.16 1046 SER A CA 1
ATOM 8062 C C . SER A 1 1046 ? 1.080 -28.885 -14.917 1.00 39.16 1046 SER A C 1
ATOM 8064 O O . SER A 1 1046 ? 0.101 -29.624 -14.821 1.00 39.16 1046 SER A O 1
ATOM 8066 N N . ASP A 1 1047 ? 1.036 -27.601 -14.533 1.00 45.66 1047 ASP A N 1
ATOM 8067 C CA . ASP A 1 1047 ? -0.260 -26.934 -14.370 1.00 45.66 1047 ASP A CA 1
ATOM 8068 C C . ASP A 1 1047 ? -0.822 -26.827 -15.792 1.00 45.66 1047 ASP A C 1
ATOM 8070 O O . ASP A 1 1047 ? -0.130 -26.284 -16.660 1.00 45.66 1047 ASP A O 1
ATOM 8074 N N . PRO A 1 1048 ? -2.003 -27.396 -16.087 1.00 46.41 1048 PRO A N 1
ATOM 8075 C CA . PRO A 1 1048 ? -2.633 -27.307 -17.396 1.00 46.41 1048 PRO A CA 1
ATOM 8076 C C . PRO A 1 1048 ? -3.159 -25.886 -17.614 1.00 46.41 1048 PRO A C 1
ATOM 8078 O O . PRO A 1 1048 ? -4.311 -25.712 -18.002 1.00 46.41 1048 PRO A O 1
ATOM 8081 N N . VAL A 1 1049 ? -2.331 -24.874 -17.329 1.00 51.31 1049 VAL A N 1
ATOM 8082 C CA . VAL A 1 1049 ? -2.545 -23.515 -17.780 1.00 51.31 1049 VAL A CA 1
ATOM 8083 C C . VAL A 1 1049 ? -2.457 -23.613 -19.289 1.00 51.31 1049 VAL A C 1
ATOM 8085 O O . VAL A 1 1049 ? -1.380 -23.627 -19.888 1.00 51.31 1049 VAL A O 1
ATOM 8088 N N . SER A 1 1050 ? -3.610 -23.816 -19.904 1.00 54.78 1050 SER A N 1
ATOM 8089 C CA . SER A 1 1050 ? -3.726 -23.711 -21.338 1.00 54.78 1050 SER A CA 1
ATOM 8090 C C . SER A 1 1050 ? -3.336 -22.281 -21.705 1.00 54.78 1050 SER A C 1
ATOM 8092 O O . SER A 1 1050 ? -3.420 -21.365 -20.886 1.00 54.78 1050 SER A O 1
ATOM 8094 N N . SER A 1 1051 ? -2.941 -22.047 -22.954 1.00 66.00 1051 SER A N 1
ATOM 8095 C CA . SER A 1 1051 ? -2.684 -20.673 -23.405 1.00 66.00 1051 SER A CA 1
ATOM 8096 C C . SER A 1 1051 ? -3.872 -19.718 -23.164 1.00 66.00 1051 SER A C 1
ATOM 8098 O O . SER A 1 1051 ? -3.680 -18.512 -23.262 1.00 66.00 1051 SER A O 1
ATOM 8100 N N . CYS A 1 1052 ? -5.078 -20.217 -22.838 1.00 82.00 1052 CYS A N 1
ATOM 8101 C CA . CYS A 1 1052 ? -6.276 -19.437 -22.551 1.00 82.00 1052 CYS A CA 1
ATOM 8102 C C . CYS A 1 1052 ? -7.094 -20.028 -21.383 1.00 82.00 1052 CYS A C 1
ATOM 8104 O O . CYS A 1 1052 ? -7.866 -20.964 -21.560 1.00 82.00 1052 CYS A O 1
ATOM 8106 N N . GLU A 1 1053 ? -6.974 -19.448 -20.190 1.00 88.19 1053 GLU A N 1
ATOM 8107 C CA . GLU A 1 1053 ? -7.711 -19.883 -19.000 1.00 88.19 1053 GLU A CA 1
ATOM 8108 C C . GLU A 1 1053 ? -9.147 -19.359 -18.996 1.00 88.19 1053 GLU A C 1
ATOM 8110 O O . GLU A 1 1053 ? -9.362 -18.165 -19.199 1.00 88.19 1053 GLU A O 1
ATOM 8115 N N . HIS A 1 1054 ? -10.120 -20.227 -18.712 1.00 92.31 1054 HIS A N 1
ATOM 8116 C CA . HIS A 1 1054 ? -11.545 -19.890 -18.716 1.00 92.31 1054 HIS A CA 1
ATOM 8117 C C . HIS A 1 1054 ? -12.100 -19.732 -17.300 1.00 92.31 1054 HIS A C 1
ATOM 8119 O O . HIS A 1 1054 ? -11.923 -20.613 -16.450 1.00 92.31 1054 HIS A O 1
ATOM 8125 N N . PHE A 1 1055 ? -12.839 -18.645 -17.076 1.00 95.94 1055 PHE A N 1
ATOM 8126 C CA . PHE A 1 1055 ? -13.411 -18.307 -15.779 1.00 95.94 1055 PHE A CA 1
ATOM 8127 C C . PHE A 1 1055 ? -14.881 -17.895 -15.872 1.00 95.94 1055 PHE A C 1
ATOM 8129 O O . PHE A 1 1055 ? -15.303 -17.185 -16.791 1.00 95.94 1055 PHE A O 1
ATOM 8136 N N . VAL A 1 1056 ? -15.651 -18.299 -14.861 1.00 97.38 1056 VAL A N 1
ATOM 8137 C CA . VAL A 1 1056 ? -17.000 -17.788 -14.597 1.00 97.38 1056 VAL A CA 1
ATOM 8138 C C . VAL A 1 1056 ? -17.125 -17.436 -13.124 1.00 97.38 1056 VAL A C 1
ATOM 8140 O O . VAL A 1 1056 ? -16.887 -18.274 -12.263 1.00 97.38 1056 VAL A O 1
ATOM 8143 N N . PHE A 1 1057 ? -17.526 -16.208 -12.825 1.00 98.00 1057 PHE A N 1
ATOM 8144 C CA . PHE A 1 1057 ? -17.933 -15.793 -11.494 1.00 98.00 1057 PHE A CA 1
ATOM 8145 C C . PHE A 1 1057 ? -19.459 -15.835 -11.403 1.00 98.00 1057 PHE A C 1
ATOM 8147 O O . PHE A 1 1057 ? -20.124 -15.027 -12.045 1.00 98.00 1057 PHE A O 1
ATOM 8154 N N . ALA A 1 1058 ? -20.000 -16.798 -10.656 1.00 96.50 1058 ALA A N 1
ATOM 8155 C CA . ALA A 1 1058 ? -21.440 -17.024 -10.504 1.00 96.50 1058 ALA A CA 1
ATOM 8156 C C . ALA A 1 1058 ? -21.732 -17.899 -9.274 1.00 96.50 1058 ALA A C 1
ATOM 8158 O O . ALA A 1 1058 ? -20.833 -18.526 -8.707 1.00 96.50 1058 ALA A O 1
ATOM 8159 N N . VAL A 1 1059 ? -22.998 -17.980 -8.857 1.00 95.12 1059 VAL A N 1
ATOM 8160 C CA . VAL A 1 1059 ? -23.418 -18.814 -7.711 1.00 95.12 1059 VAL A CA 1
ATOM 8161 C C . VAL A 1 1059 ? -23.241 -20.310 -7.994 1.00 95.12 1059 VAL A C 1
ATOM 8163 O O . VAL A 1 1059 ? -22.789 -21.056 -7.127 1.00 95.12 1059 VAL A O 1
ATOM 8166 N N . THR A 1 1060 ? -23.567 -20.757 -9.207 1.00 93.75 1060 THR A N 1
ATOM 8167 C CA . THR A 1 1060 ? -23.460 -22.160 -9.629 1.00 93.75 1060 THR A CA 1
ATOM 8168 C C . THR A 1 1060 ? -22.415 -22.333 -10.720 1.00 93.75 1060 THR A C 1
ATOM 8170 O O . THR A 1 1060 ? -22.207 -21.427 -11.526 1.00 93.75 1060 THR A O 1
ATOM 8173 N N . ALA A 1 1061 ? -21.794 -23.513 -10.774 1.00 91.31 1061 ALA A N 1
ATOM 8174 C CA . ALA A 1 1061 ? -20.908 -23.868 -11.873 1.00 91.31 1061 ALA A CA 1
ATOM 8175 C C . ALA A 1 1061 ? -21.674 -23.829 -13.211 1.00 91.31 1061 ALA A C 1
ATOM 8177 O O . ALA A 1 1061 ? -22.841 -24.239 -13.248 1.00 91.31 1061 ALA A O 1
ATOM 8178 N N . PRO A 1 1062 ? -21.045 -23.368 -14.303 1.00 90.25 1062 PRO A N 1
ATOM 8179 C CA . PRO A 1 1062 ? -21.605 -23.519 -15.641 1.00 90.25 1062 PRO A CA 1
ATOM 8180 C C . PRO A 1 1062 ? -21.761 -24.996 -16.017 1.00 90.25 1062 PRO A C 1
ATOM 8182 O O . PRO A 1 1062 ? -21.085 -25.864 -15.463 1.00 90.25 1062 PRO A O 1
ATOM 8185 N N . SER A 1 1063 ? -22.614 -25.278 -17.003 1.00 84.00 1063 SER A N 1
ATOM 8186 C CA . SER A 1 1063 ? -22.572 -26.566 -17.696 1.00 84.00 1063 SER A CA 1
ATOM 8187 C C . SER A 1 1063 ? -21.237 -26.748 -18.422 1.00 84.00 1063 SER A C 1
ATOM 8189 O O . SER A 1 1063 ? -20.608 -25.776 -18.845 1.00 84.00 1063 SER A O 1
ATOM 8191 N N . ASP A 1 1064 ? -20.821 -28.004 -18.592 1.00 71.50 1064 ASP A N 1
ATOM 8192 C CA . ASP A 1 1064 ? -19.639 -28.340 -19.400 1.00 71.50 1064 ASP A CA 1
ATOM 8193 C C . ASP A 1 1064 ? -19.872 -28.074 -20.906 1.00 71.50 1064 ASP A C 1
ATOM 8195 O O . ASP A 1 1064 ? -18.918 -27.929 -21.667 1.00 71.50 1064 ASP A O 1
ATOM 8199 N N . THR A 1 1065 ? -21.141 -27.983 -21.329 1.00 60.50 1065 THR A N 1
ATOM 8200 C CA . THR A 1 1065 ? -21.583 -27.458 -22.636 1.00 60.50 1065 THR A CA 1
ATOM 8201 C C . THR A 1 1065 ? -21.676 -25.942 -22.607 1.00 60.50 1065 THR A C 1
ATOM 8203 O O . THR A 1 1065 ? -21.263 -25.298 -23.597 1.00 60.50 1065 THR A O 1
#

pLDDT: mean 71.88, std 23.0, range [21.72, 98.06]

Radius of gyration: 33.22 Å; chains: 1; bounding box: 107×100×102 Å

Sequence (1065 aa):
MKASCMNTATVGRGKVAYVQTFVRYNTAASTNSASTIPKCCMDPFASTATATAKVVEYVFEIDCDVSCENPVVYKDPILSVAPTSTKTAAPTVADTVAKTDAPTKSPTASPTVAKTDPPTKTPTASPTVTDSDAPTRTITVAPTVASDAPSAFPSVDLFVPTDSPTVPITKAATCPTTKPISPLSRDLVVGSQLNGPHFGSRHPWAWPKASNRECGRFAGVDTTGTGAYAWPCYVKPQFNDRVLNFDSAYMNFQFAFDKGMEATITLSDEAVPAASSTTSVSFFPSGGSATTACKPPTVGSWSNYPIRLVRSGRYLHHWYFEEVNCNGAQGDTRVEMKVTPDCVELYSVSNQGAQTMSWLDSSTKDNLHGSSKGFAGVSYCVRCNSELNGSSSNNDQELSGCEIVQTPIQPDCCPLASTNGSGSTLCGSEWSQTTCSASKVLTTEMSKGVTITSKHPVVGSGHALEIRIPRGSGNQLSNIFHKFSINNNSNTWKKVKLNFHIDNPRRHTGAAGILRDPDTQEPTGIHVQMSKNWHPTKDVLYNGYWWTGVAHVRVPPGKTSLELVVAYQYYKGLHGVTHSQLSLLGWGVNGLWEEVGLGANGESITFEPHGHHRKQMILDTRPWLVCKMNVAGCAGSPDSTQWTENVGGGDFLNAVDKNGMYQYLVQDTVYHTMNGPRLTNATYTGTTVDQNIAVSRTVSTWTADDYVRHLHSFHYTFLKEIDGNSYPRFAMYTLGGDNYNYIRFPFFAYGKGDVNTFEQNNSSAVVPISEVITGVTDFKYTNYYQVDAPIGCGQGDNHSCWFAMMTNPSTQVHQRGNRGIIVRNFHGQLNGEVWPPTNREVSPFAFHLIKSRQNNAAKDTVSLELTLPSEFKSAVNIGQAEFQKGDYLAADIELLLPPRQTGDYFGKSQRLKNLLIDADVDTDFKNGWKVIAKETAMGDDIKTTIFQGALERTYHPRIRVDANDEARFNIKIPDGMPGILPITIASVESSKTFSTSLLARPNNRLWRYVGDTWKDFGENGNYQLEKDILDNSYTFVFSLQLEFESDPVSSCEHFVFAVTAPSDT

Secondary structure (DSSP, 8-state):
-----B--TTSSS--EEEEEEEEEE----------PPPTTS--TTGGG--TT-EEEEEEEEEE----TT-------TT---PPPPP------------------------------------------------------------------------------------------SSPPPPGGGGG-EEEEESSS-S-----TTTS----HHHHTTSTTS-TTS--TT-------GGGSS-EEEEEESSEEEEEETTTTSEEEEEE-GGGSSSSS-EEEEESS---SSSS---BPPPSS-TT---EEEEEESSS-EEEEEEEEEETTEEEEEEEEEEEETTEEEEEEEETTSS---TTS-HHHHHHHT--TTSEEEEEEEEEEHHHHTT-----TT--TTEEEEEEEPPTT--S-----TTS--TT-TT--TTTSBTTTS---TTTTTEEEEESS-EEEETTEEEEEE---SS-TTSPEEEEEEEEE-SSS-EEEEEEEEEES-S-STT-EEEEE-TTT--B-----EEEEEEE-SS--TT-EEEEEEEEEEEE-SEEEEEEEEEESSEETTEEPEEEEEEE-TTTSS--EEEEEEEGGGS-SEEE-TT-TTTS-SEEEE--SSBPBTT-SS----TT---PBPP-B-EEEEEEE-TTS-B--EEEEEEEEEEE-SSEEEEEEEEEETTS-EEEEEEEEEE--SS--EEEEEEEEEE-S-B-GGG-SEEEEEEESBTTBB--BS-EEEEEETTEEHHHHTTS-SSEEHHHHS-S--TT-TTS-EEEEPPTTTTSSTT--EEEEEEPPTTT-TT--B-EEEEEEEEEEEETTEEES-TTS---S-EEEEEEEEETTEEEEEEEEEEE--HHHHHHHHTTS--BPTT-EEEEEEEEE--BSSGGGB-S--HHHHHHHHHHTTTT-GGGHHHHHHHHHHHHHH-EEEEEESEEEETTTTEEE--TTS-EEEEEE--TT--SEEEEEEEEET--SSPPSSTT-----EEEEE-SSSEEETTGGG-SEEEE-TTT--EEEEEEEE---TTS---SEEEEEEESSPPP--

Foldseek 3Di:
DDWDFDDDPPDPAATKIKDKDKDKDQDDDDDDDDDDDDPPDDDPCPVPDDPRIDIDMDIDIGHPPDDPPDDDDDDDPPPPDDDDDDDDDDDDDDDYDDDDDDDDDDDDDDDDDDDDDDDDDDDDDDDDDDDDDDDDDDDDDDDDDDDDDDDDDDDPDPDPDPDDDDDDDDDDPDDDPDQPFFLLQLQFKWKFKFQADLDLPPPCLLPPPPDVVVLVVPVPPDPPPDDLDNADPDPDCSNPFIWIWMDGQQWIKIFTQNVLRWIWIDGDPLADDDDDDTDTDQLADDPPDPDWRKHAADCPDSQDSFKFFQFAATFKTKIKGFQIQGPNRGGFKIKIWIDGSFKIKIKIFTPVWQDFPPRQDPVNCVQQVGDNGGMTMKMWGKDAPCQVVQPPDLCPSHNVRIDTDIDHQHPLDDLQCQAAVVNAGSNGPVRDVVSFAPVNGDDDPQCPQKDKAFPATWGDRDQAIEGEDEQDDDALQDKDKTKMKIARQDQHKGKHKYKYKYAQHRFDQQWDKFKADPPLLATQQFDWAKEWEDANQDRDRPHHGMIMTITIFIAHHGMDMIMIITRAQDDPRFFFKFWHKYFCVRVRDTYIKIFIDRGRAETQWIADLQCSPNVAGTFFHFKPQFAAFPDDDGDAALRYNHHADGQWTKHAKAFAFSSRDTFTWGRKTKHWQDGIRAKTKMKIWTATSVRQKTKIKIKMWGTKQAITKIKIKIKIAGQAWFLANRGVDIFRIKDQDQQIGDFAFFKKWKDWQLDTPQVVVVHDSTHGVCVQFPDDDPPDPPTKDKDFHPWCDQPDFRTKMKMWTFGDCVVCVRRFWIKMKIWNHKWWFWQNHTPPDPVDTDRRWMKIWDFHHHSSPNGGDIMITTGHGPVQVVCSVVVNTTGHRGIMIMTIMMMTIGTLALSGGNGQFPLSSVQRVVLVSVVPSSSVVSSVSNLSNQLSPKDKAWPAFDFPDRQLTEGEHDPQQKTKIKIQGDPSDAIKRKHKYWQGPLDSRDDPRSSDDDLKFKWKCAPLDTDGQCRSNQWDWHADSRRRGIMIIHIHHPRDPPRPPDSMIIIMTGNDDDPSD

Organism: NCBI:txid44445